Protein AF-0000000069801235 (afdb_homodimer)

Secondary structure (DSSP, 8-state):
-HHHHHHHHSTTT-TTHHHHHHHHHHHHHHHHHHHHSTTSTT--HHHHHHHHHHHHHHHHHHHTTTS---SS---HHHIIIIIHHHHHHHHHHHS-HHHHHHTHHHHHIIIIIHHHHHHHHHHHHHHHHTGGGT-----HHHHHHHHHHTT----HHHHHHS-TTT-HHHHHHHHHHHHHHHHHHHHHHHHHHH--TTS--HHHHHHHHHHHHHHHHHHHHHHHHHHHHHHHHHHHH--SS--HHHHHHHHHHHHHHHHHHHHHTTS-HHHHHHHHHHHHHHTGGGGS-HHHHHHHHHHHHHHHHHHHHHHHHHHHHHTT-HHHHHH----HHHHHHHHHHHHHHHHHHHHHHHHHHHHHHHHHHHHTT-S----HHHHHHHHHHTS---HHHHHHHHHHH-BTTB---HHHHHHHHHHHHHHHHIIIIIHHHHHHHHHHHS-TTHHHHHHHHTT------S---------SSTHHHHHHHHHHHHHHH-HHHHHHHHHHHHIIIIIHHHH------TT--/-HHHHHHHHSTTT-TTHHHHHHHHHHHHHHHHHHHHSTTSTT--HHHHHHHHHHHHHHHHHHHTTTS---SS---HHHIIIIIHHHHHHHHHHHS-HHHHHHTHHHHHIIIIIHHHHHHHHHHHHHHHHTGGGT-----HHHHHHHHHHTT----HHHHHHS-TTT-HHHHHHHHHHHHHHHHHHHHHHHHHHH--GGG--HHHHHHHHHHHHHHHHHHHHHHHHHHHHHHHHHHHH--SS--HHHHHHHHHHHHHHHHHHHHHTTS-HHHHHHHHHHHHHHTGGGGS-HHHHHHHHHHHHHHHHHHHHHHHHHHHHHTT-HHHHHH----HHHHHHHHHHHHHHHHHHHHHHHHHHHHHHHHHHHHTT-S----HHHHHHHHHHTS---HHHHHHHHHHH-BTTB---HHHHHHHHHHHHHHHHIIIIIHHHHHHHHHHHS-TTHHHHHHHHHT------TT--------SSTHHHHHHHHHHHHHHH-HHHHHHHHHHHHIIIIIHHHH------TT--

Nearest PDB structures (foldseek):
  8pvr-assembly1_A  TM=8.203E-01  e=8.897E-18  Equus caballus
  7dsv-assembly1_B  TM=8.449E-01  e=2.506E-17  Homo sapiens
  8pxb-assembly1_A  TM=8.207E-01  e=1.844E-17  Equus caballus
  7dsx-assembly1_A  TM=8.497E-01  e=2.318E-16  Homo sapiens
  7dsw-assembly1_A  TM=8.777E-01  e=9.582E-16  Homo sapiens

Structure (mmCIF, N/CA/C/O backbone):
data_AF-0000000069801235-model_v1
#
loop_
_entity.id
_entity.type
_entity.pdbx_description
1 polymer 'Sodium/hydrogen exchanger'
#
loop_
_atom_site.group_PDB
_atom_site.id
_atom_site.type_symbol
_atom_site.label_atom_id
_atom_site.label_alt_id
_atom_site.label_comp_id
_atom_site.label_asym_id
_atom_site.label_entity_id
_atom_site.label_seq_id
_atom_site.pdbx_PDB_ins_code
_atom_site.Cartn_x
_atom_site.Cartn_y
_atom_site.Cartn_z
_atom_site.occupancy
_atom_site.B_iso_or_equiv
_atom_site.auth_seq_id
_atom_site.auth_comp_id
_atom_site.auth_asym_id
_atom_site.auth_atom_id
_atom_site.pdbx_PDB_model_num
ATOM 1 N N . MET A 1 1 ? -21.578 6.801 -27 1 28.33 1 MET A N 1
ATOM 2 C CA . MET A 1 1 ? -22.625 5.84 -26.641 1 28.33 1 MET A CA 1
ATOM 3 C C . MET A 1 1 ? -22.016 4.48 -26.312 1 28.33 1 MET A C 1
ATOM 5 O O . MET A 1 1 ? -22.422 3.836 -25.344 1 28.33 1 MET A O 1
ATOM 9 N N . VAL A 1 2 ? -21.141 4.059 -27.25 1 33.62 2 VAL A N 1
ATOM 10 C CA . VAL A 1 2 ? -20.531 2.738 -27.109 1 33.62 2 VAL A CA 1
ATOM 11 C C . VAL A 1 2 ? -19.578 2.727 -25.906 1 33.62 2 VAL A C 1
ATOM 13 O O . VAL A 1 2 ? -19.562 1.766 -25.141 1 33.62 2 VAL A O 1
ATOM 16 N N . VAL A 1 3 ? -18.812 3.797 -25.719 1 36.62 3 VAL A N 1
ATOM 17 C CA . VAL A 1 3 ? -17.953 3.902 -24.547 1 36.62 3 VAL A CA 1
ATOM 18 C C . VAL A 1 3 ? -18.812 3.967 -23.281 1 36.62 3 VAL A C 1
ATOM 20 O O . VAL A 1 3 ? -18.453 3.377 -22.25 1 36.62 3 VAL A O 1
ATOM 23 N N . SER A 1 4 ? -19.828 4.641 -23.391 1 35.88 4 SER A N 1
ATOM 24 C CA . SER A 1 4 ? -20.781 4.785 -22.281 1 35.88 4 SER A CA 1
ATOM 25 C C . SER A 1 4 ? -21.422 3.447 -21.938 1 35.88 4 SER A C 1
ATOM 27 O O . SER A 1 4 ? -21.594 3.115 -20.766 1 35.88 4 SER A O 1
ATOM 29 N N . GLU A 1 5 ? -21.938 2.758 -22.984 1 38.28 5 GLU A N 1
ATOM 30 C CA . GLU A 1 5 ? -22.562 1.451 -22.766 1 38.28 5 GLU A CA 1
ATOM 31 C C . GLU A 1 5 ? -21.531 0.442 -22.25 1 38.28 5 GLU A C 1
ATOM 33 O O . GLU A 1 5 ? -21.859 -0.397 -21.406 1 38.28 5 GLU A O 1
ATOM 38 N N . TYR A 1 6 ? -20.406 0.521 -22.828 1 37.72 6 TYR A N 1
ATOM 39 C CA . TYR A 1 6 ? -19.328 -0.364 -22.391 1 37.72 6 TYR A CA 1
ATOM 40 C C . TYR A 1 6 ? -18.938 -0.071 -20.953 1 37.72 6 TYR A C 1
ATOM 42 O O . TYR A 1 6 ? -18.734 -0.992 -20.156 1 37.72 6 TYR A O 1
ATOM 50 N N . VAL A 1 7 ? -18.938 1.219 -20.609 1 40.22 7 VAL A N 1
ATOM 51 C CA . VAL A 1 7 ? -18.703 1.639 -19.219 1 40.22 7 VAL A CA 1
ATOM 52 C C . VAL A 1 7 ? -19.875 1.21 -18.344 1 40.22 7 VAL A C 1
ATOM 54 O O . VAL A 1 7 ? -19.672 0.825 -17.188 1 40.22 7 VAL A O 1
ATOM 57 N N . ARG A 1 8 ? -21.109 1.303 -18.766 1 41.34 8 ARG A N 1
ATOM 58 C CA . ARG A 1 8 ? -22.312 0.878 -18.047 1 41.34 8 ARG A CA 1
ATOM 59 C C . ARG A 1 8 ? -22.328 -0.633 -17.844 1 41.34 8 ARG A C 1
ATOM 61 O O . ARG A 1 8 ? -22.734 -1.118 -16.781 1 41.34 8 ARG A O 1
ATOM 68 N N . ASN A 1 9 ? -22.156 -1.335 -18.922 1 37.81 9 ASN A N 1
ATOM 69 C CA . ASN A 1 9 ? -22.172 -2.793 -18.859 1 37.81 9 ASN A CA 1
ATOM 70 C C . ASN A 1 9 ? -20.969 -3.334 -18.109 1 37.81 9 ASN A C 1
ATOM 72 O O . ASN A 1 9 ? -20.969 -4.492 -17.672 1 37.81 9 ASN A O 1
ATOM 76 N N . LEU A 1 10 ? -19.844 -2.725 -18.234 1 39.78 10 LEU A N 1
ATOM 77 C CA . LEU A 1 10 ? -18.672 -2.955 -17.391 1 39.78 10 LEU A CA 1
ATOM 78 C C . LEU A 1 10 ? -19 -2.705 -15.922 1 39.78 10 LEU A C 1
ATOM 80 O O . LEU A 1 10 ? -18.266 -3.133 -15.031 1 39.78 10 LEU A O 1
ATOM 84 N N . GLY A 1 11 ? -19.938 -1.957 -15.492 1 39.41 11 GLY A N 1
ATOM 85 C CA . GLY A 1 11 ? -20.484 -1.483 -14.234 1 39.41 11 GLY A CA 1
ATOM 86 C C . GLY A 1 11 ? -20.953 -2.605 -13.328 1 39.41 11 GLY A C 1
ATOM 87 O O . GLY A 1 11 ? -20.969 -2.463 -12.109 1 39.41 11 GLY A O 1
ATOM 88 N N . SER A 1 12 ? -21.75 -3.439 -13.781 1 42.75 12 SER A N 1
ATOM 89 C CA . SER A 1 12 ? -22.375 -4.355 -12.844 1 42.75 12 SER A CA 1
ATOM 90 C C . SER A 1 12 ? -21.344 -5.152 -12.055 1 42.75 12 SER A C 1
ATOM 92 O O . SER A 1 12 ? -21.438 -5.266 -10.836 1 42.75 12 SER A O 1
ATOM 94 N N . ASP A 1 13 ? -20.516 -6.008 -12.711 1 45.66 13 ASP A N 1
ATOM 95 C CA . ASP A 1 13 ? -19.656 -6.961 -12.008 1 45.66 13 ASP A CA 1
ATOM 96 C C . ASP A 1 13 ? -18.391 -6.293 -11.492 1 45.66 13 ASP A C 1
ATOM 98 O O . ASP A 1 13 ? -17.797 -6.746 -10.508 1 45.66 13 ASP A O 1
ATOM 102 N N . HIS A 1 14 ? -17.922 -5.156 -12.242 1 52.91 14 HIS A N 1
ATOM 103 C CA . HIS A 1 14 ? -16.609 -4.57 -11.969 1 52.91 14 HIS A CA 1
ATOM 104 C C . HIS A 1 14 ? -16.75 -3.164 -11.398 1 52.91 14 HIS A C 1
ATOM 106 O O . HIS A 1 14 ? -16.016 -2.25 -11.797 1 52.91 14 HIS A O 1
ATOM 112 N N . GLU A 1 15 ? -17.703 -2.953 -10.625 1 56.22 15 GLU A N 1
ATOM 113 C CA . GLU A 1 15 ? -18.094 -1.634 -10.133 1 56.22 15 GLU A CA 1
ATOM 114 C C . GLU A 1 15 ? -16.906 -0.945 -9.438 1 56.22 15 GLU A C 1
ATOM 116 O O . GLU A 1 15 ? -16.766 0.275 -9.531 1 56.22 15 GLU A O 1
ATOM 121 N N . GLN A 1 16 ? -16.047 -1.748 -8.914 1 64.19 16 GLN A N 1
ATOM 122 C CA . GLN A 1 16 ? -14.984 -1.088 -8.156 1 64.19 16 GLN A CA 1
ATOM 123 C C . GLN A 1 16 ? -13.75 -0.855 -9.016 1 64.19 16 GLN A C 1
ATOM 125 O O . GLN A 1 16 ? -12.945 0.033 -8.734 1 64.19 16 GLN A O 1
ATOM 130 N N . VAL A 1 17 ? -13.773 -1.403 -10.281 1 70.88 17 VAL A N 1
ATOM 131 C CA . VAL A 1 17 ? -12.539 -1.389 -11.07 1 70.88 17 VAL A CA 1
ATOM 132 C C . VAL A 1 17 ? -12.461 -0.098 -11.883 1 70.88 17 VAL A C 1
ATOM 134 O O . VAL A 1 17 ? -11.383 0.482 -12.031 1 70.88 17 VAL A O 1
ATOM 137 N N . VAL A 1 18 ? -13.664 0.433 -12.258 1 73.75 18 VAL A N 1
ATOM 138 C CA . VAL A 1 18 ? -13.664 1.594 -13.141 1 73.75 18 VAL A CA 1
ATOM 139 C C . VAL A 1 18 ? -13.203 2.83 -12.367 1 73.75 18 VAL A C 1
ATOM 141 O O . VAL A 1 18 ? -12.273 3.518 -12.781 1 73.75 18 VAL A O 1
ATOM 144 N N . PRO A 1 19 ? -13.805 3 -11.18 1 73.62 19 PRO A N 1
ATOM 145 C CA . PRO A 1 19 ? -13.352 4.184 -10.445 1 73.62 19 PRO A CA 1
ATOM 146 C C . PRO A 1 19 ? -11.891 4.098 -10.016 1 73.62 19 PRO A C 1
ATOM 148 O O . PRO A 1 19 ? -11.18 5.105 -10.023 1 73.62 19 PRO A O 1
ATOM 151 N N . VAL A 1 20 ? -11.438 2.982 -9.766 1 76.38 20 VAL A N 1
ATOM 152 C CA . VAL A 1 20 ? -10.055 2.818 -9.312 1 76.38 20 VAL A CA 1
ATOM 153 C C . VAL A 1 20 ? -9.102 3.037 -10.484 1 76.38 20 VAL A C 1
ATOM 155 O O . VAL A 1 20 ? -8.047 3.664 -10.32 1 76.38 20 VAL A O 1
ATOM 158 N N . THR A 1 21 ? -9.5 2.592 -11.641 1 78.56 21 THR A N 1
ATOM 159 C CA . THR A 1 21 ? -8.672 2.758 -12.828 1 78.56 21 THR A CA 1
ATOM 160 C C . THR A 1 21 ? -8.547 4.234 -13.203 1 78.56 21 THR A C 1
ATOM 162 O O . THR A 1 21 ? -7.445 4.723 -13.469 1 78.56 21 THR A O 1
ATOM 165 N N . MET A 1 22 ? -9.68 4.855 -13.156 1 78.06 22 MET A N 1
ATOM 166 C CA . MET A 1 22 ? -9.68 6.273 -13.508 1 78.06 22 MET A CA 1
ATOM 167 C C . MET A 1 22 ? -8.859 7.078 -12.5 1 78.06 22 MET A C 1
ATOM 169 O O . MET A 1 22 ? -8.109 7.98 -12.883 1 78.06 22 MET A O 1
ATOM 173 N N . PHE A 1 23 ? -9 6.73 -11.312 1 81.44 23 PHE A N 1
ATOM 174 C CA . PHE A 1 23 ? -8.289 7.461 -10.273 1 81.44 23 PHE A CA 1
ATOM 175 C C . PHE A 1 23 ? -6.781 7.273 -10.406 1 81.44 23 PHE A C 1
ATOM 177 O O . PHE A 1 23 ? -6.02 8.234 -10.32 1 81.44 23 PHE A O 1
ATOM 184 N N . VAL A 1 24 ? -6.367 6.078 -10.641 1 83.69 24 VAL A N 1
ATOM 185 C CA . VAL A 1 24 ? -4.938 5.801 -10.766 1 83.69 24 VAL A CA 1
ATOM 186 C C . VAL A 1 24 ? -4.395 6.469 -12.031 1 83.69 24 VAL A C 1
ATOM 188 O O . VAL A 1 24 ? -3.275 6.988 -12.031 1 83.69 24 VAL A O 1
ATOM 191 N N . ALA A 1 25 ? -5.199 6.488 -13.047 1 85.25 25 ALA A N 1
ATOM 192 C CA . ALA A 1 25 ? -4.781 7.133 -14.289 1 85.25 25 ALA A CA 1
ATOM 193 C C . ALA A 1 25 ? -4.594 8.633 -14.094 1 85.25 25 ALA A C 1
ATOM 195 O O . ALA A 1 25 ? -3.6 9.211 -14.547 1 85.25 25 ALA A O 1
ATOM 196 N N . VAL A 1 26 ? -5.547 9.219 -13.406 1 86.31 26 VAL A N 1
ATOM 197 C CA . VAL A 1 26 ? -5.469 10.648 -13.156 1 86.31 26 VAL A CA 1
ATOM 198 C C . VAL A 1 26 ? -4.289 10.945 -12.234 1 86.31 26 VAL A C 1
ATOM 200 O O . VAL A 1 26 ? -3.615 11.969 -12.383 1 86.31 26 VAL A O 1
ATOM 203 N N . LEU A 1 27 ? -4.062 10.062 -11.305 1 87.88 27 LEU A N 1
ATOM 204 C CA . LEU A 1 27 ? -2.922 10.219 -10.406 1 87.88 27 LEU A CA 1
ATOM 205 C C . LEU A 1 27 ? -1.61 10.195 -11.188 1 87.88 27 LEU A C 1
ATOM 207 O O . LEU A 1 27 ? -0.718 11.008 -10.938 1 87.88 27 LEU A O 1
ATOM 211 N N . CYS A 1 28 ? -1.499 9.297 -12.133 1 86.81 28 CYS A N 1
ATOM 212 C CA . CYS A 1 28 ? -0.315 9.219 -12.984 1 86.81 28 CYS A CA 1
ATOM 213 C C . CYS A 1 28 ? -0.15 10.492 -13.805 1 86.81 28 CYS A C 1
ATOM 215 O O . CYS A 1 28 ? 0.956 11.023 -13.922 1 86.81 28 CYS A O 1
ATOM 217 N N . LEU A 1 29 ? -1.227 10.984 -14.312 1 85 29 LEU A N 1
ATOM 218 C CA . LEU A 1 29 ? -1.198 12.219 -15.094 1 85 29 LEU A CA 1
ATOM 219 C C . LEU A 1 29 ? -0.755 13.398 -14.234 1 85 29 LEU A C 1
ATOM 221 O O . LEU A 1 29 ? -0.003 14.258 -14.695 1 85 29 LEU A O 1
ATOM 225 N N . CYS A 1 30 ? -1.198 13.414 -13 1 85.44 30 CYS A N 1
ATOM 226 C CA . CYS A 1 30 ? -0.822 14.469 -12.07 1 85.44 30 CYS A CA 1
ATOM 227 C C . CYS A 1 30 ? 0.682 14.469 -11.82 1 85.44 30 CYS A C 1
ATOM 229 O O . CYS A 1 30 ? 1.304 15.531 -11.742 1 85.44 30 CYS A O 1
ATOM 231 N N . LEU A 1 31 ? 1.236 13.297 -11.734 1 84.81 31 LEU A N 1
ATOM 232 C CA . LEU A 1 31 ? 2.67 13.195 -11.477 1 84.81 31 LEU A CA 1
ATOM 233 C C . LEU A 1 31 ? 3.469 13.695 -12.68 1 84.81 31 LEU A C 1
ATOM 235 O O . LEU A 1 31 ? 4.477 14.383 -12.516 1 84.81 31 LEU A O 1
ATOM 239 N N . VAL A 1 32 ? 2.969 13.406 -13.867 1 82.75 32 VAL A N 1
ATOM 240 C CA . VAL A 1 32 ? 3.662 13.789 -15.086 1 82.75 32 VAL A CA 1
ATOM 241 C C . VAL A 1 32 ? 3.539 15.297 -15.297 1 82.75 32 VAL A C 1
ATOM 243 O O . VAL A 1 32 ? 4.535 15.977 -15.547 1 82.75 32 VAL A O 1
ATOM 246 N N . ILE A 1 33 ? 2.373 15.812 -15.055 1 83.19 33 ILE A N 1
ATOM 247 C CA . ILE A 1 33 ? 2.127 17.234 -15.258 1 83.19 33 ILE A CA 1
ATOM 248 C C . ILE A 1 33 ? 2.857 18.047 -14.18 1 83.19 33 ILE A C 1
ATOM 250 O O . ILE A 1 33 ? 3.385 19.125 -14.453 1 83.19 33 ILE A O 1
ATOM 254 N N . GLY A 1 34 ? 2.764 17.516 -12.969 1 77.69 34 GLY A N 1
ATOM 255 C CA . GLY A 1 34 ? 3.494 18.172 -11.891 1 77.69 34 GLY A CA 1
ATOM 256 C C . GLY A 1 34 ? 4.977 18.312 -12.18 1 77.69 34 GLY A C 1
ATOM 257 O O . GLY A 1 34 ? 5.578 19.344 -11.852 1 77.69 34 GLY A O 1
ATOM 258 N N . HIS A 1 35 ? 5.512 17.328 -12.82 1 77.56 35 HIS A N 1
ATOM 259 C CA . HIS A 1 35 ? 6.922 17.391 -13.18 1 77.56 35 HIS A CA 1
ATOM 260 C C . HIS A 1 35 ? 7.16 18.406 -14.289 1 77.56 35 HIS A C 1
ATOM 262 O O . HIS A 1 35 ? 8.164 19.125 -14.266 1 77.56 35 HIS A O 1
ATOM 268 N N . LEU A 1 36 ? 6.27 18.406 -15.211 1 77.12 36 LEU A N 1
ATOM 269 C CA . LEU A 1 36 ? 6.422 19.312 -16.344 1 77.12 36 LEU A CA 1
ATOM 270 C C . LEU A 1 36 ? 6.277 20.766 -15.906 1 77.12 36 LEU A C 1
ATOM 272 O O . LEU A 1 36 ? 6.953 21.656 -16.438 1 77.12 36 LEU A O 1
ATOM 276 N N . LEU A 1 37 ? 5.469 20.969 -14.883 1 75 37 LEU A N 1
ATOM 277 C CA . LEU A 1 37 ? 5.203 22.328 -14.438 1 75 37 LEU A CA 1
ATOM 278 C C . LEU A 1 37 ? 6.133 22.719 -13.289 1 75 37 LEU A C 1
ATOM 280 O O . LEU A 1 37 ? 6.031 23.828 -12.75 1 75 37 LEU A O 1
ATOM 284 N N . GLU A 1 38 ? 6.832 21.734 -12.852 1 69.69 38 GLU A N 1
ATOM 285 C CA . GLU A 1 38 ? 7.738 22.016 -11.742 1 69.69 38 GLU A CA 1
ATOM 286 C C . GLU A 1 38 ? 8.695 23.156 -12.07 1 69.69 38 GLU A C 1
ATOM 288 O O . GLU A 1 38 ? 9.133 23.875 -11.18 1 69.69 38 GLU A O 1
ATOM 293 N N . GLU A 1 39 ? 8.977 23.203 -13.336 1 62.47 39 GLU A N 1
ATOM 294 C CA . GLU A 1 39 ? 9.883 24.266 -13.734 1 62.47 39 GLU A CA 1
ATOM 295 C C . GLU A 1 39 ? 9.242 25.641 -13.539 1 62.47 39 GLU A C 1
ATOM 297 O O . G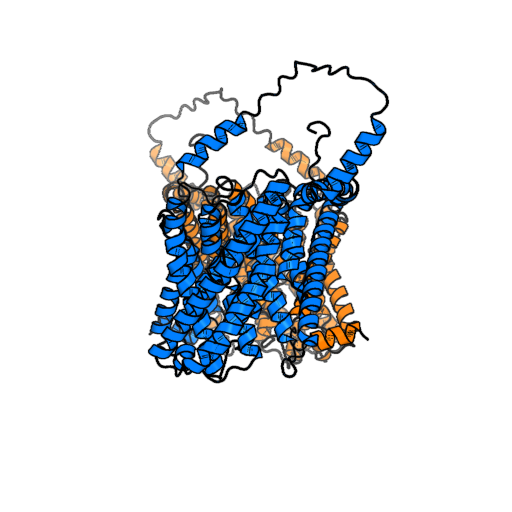LU A 1 39 ? 9.945 26.641 -13.391 1 62.47 39 GLU A O 1
ATOM 302 N N . ASN A 1 40 ? 7.949 25.469 -13.422 1 61.12 40 ASN A N 1
ATOM 303 C CA . ASN A 1 40 ? 7.285 26.766 -13.219 1 61.12 40 ASN A CA 1
ATOM 304 C C . ASN A 1 40 ? 7.277 27.156 -11.742 1 61.12 40 ASN A C 1
ATOM 306 O O . ASN A 1 40 ? 6.855 26.375 -10.883 1 61.12 40 ASN A O 1
ATOM 310 N N . ARG A 1 41 ? 7.988 28.125 -11.391 1 58.28 41 ARG A N 1
ATOM 311 C CA . ARG A 1 41 ? 8.383 28.641 -10.086 1 58.28 41 ARG A CA 1
ATOM 312 C C . ARG A 1 41 ? 7.164 28.812 -9.18 1 58.28 41 ARG A C 1
ATOM 314 O O . ARG A 1 41 ? 7.285 28.766 -7.957 1 58.28 41 ARG A O 1
ATOM 321 N N . CYS A 1 42 ? 5.965 29.016 -9.75 1 60.75 42 CYS A N 1
ATOM 322 C CA . CYS A 1 42 ? 4.895 29.484 -8.867 1 60.75 42 CYS A CA 1
ATOM 323 C C . CYS A 1 42 ? 3.969 28.328 -8.484 1 60.75 42 CYS A C 1
ATOM 325 O O . CYS A 1 42 ? 3.127 28.484 -7.594 1 60.75 42 CYS A O 1
ATOM 327 N N . VAL A 1 43 ? 4.188 27.172 -9.078 1 71.81 43 VAL A N 1
ATOM 328 C CA . VAL A 1 43 ? 3.145 26.188 -8.828 1 71.81 43 VAL A CA 1
ATOM 329 C C . VAL A 1 43 ? 3.734 24.984 -8.086 1 71.81 43 VAL A C 1
ATOM 331 O O . VAL A 1 43 ? 4.746 24.422 -8.508 1 71.81 43 VAL A O 1
ATOM 334 N N . ASN A 1 44 ? 3.213 24.844 -6.832 1 76.25 44 ASN A N 1
ATOM 335 C CA . ASN A 1 44 ? 3.584 23.688 -6.023 1 76.25 44 ASN A CA 1
ATOM 336 C C . ASN A 1 44 ? 2.85 22.422 -6.473 1 76.25 44 ASN A C 1
ATOM 338 O O . ASN A 1 44 ? 1.825 22.516 -7.152 1 76.25 44 ASN A O 1
ATOM 342 N N . GLU A 1 45 ? 3.381 21.328 -6.203 1 78.69 45 GLU A N 1
ATOM 343 C CA . GLU A 1 45 ? 2.816 20.047 -6.602 1 78.69 45 GLU A CA 1
ATOM 344 C C . GLU A 1 45 ? 1.42 19.859 -6.016 1 78.69 45 GLU A C 1
ATOM 346 O O . GLU A 1 45 ? 0.55 19.266 -6.656 1 78.69 45 GLU A O 1
ATOM 351 N N . SER A 1 46 ? 1.223 20.391 -4.867 1 80.19 46 SER A N 1
ATOM 352 C CA . SER A 1 46 ? -0.08 20.234 -4.227 1 80.19 46 SER A CA 1
ATOM 353 C C . SER A 1 46 ? -1.154 21.031 -4.965 1 80.19 46 SER A C 1
ATOM 355 O O . SER A 1 46 ? -2.281 20.562 -5.125 1 80.19 46 SER A O 1
ATOM 357 N N . ILE A 1 47 ? -0.792 22.188 -5.457 1 83.5 47 ILE A N 1
ATOM 358 C CA . ILE A 1 47 ? -1.729 23.031 -6.184 1 83.5 47 ILE A CA 1
ATOM 359 C C . ILE A 1 47 ? -2.082 22.375 -7.52 1 83.5 47 ILE A C 1
ATOM 361 O O . ILE A 1 47 ? -3.244 22.375 -7.93 1 83.5 47 ILE A O 1
ATOM 365 N N . ILE A 1 48 ? -1.108 21.828 -8.094 1 85.81 48 ILE A N 1
ATOM 366 C CA . ILE A 1 48 ? -1.329 21.172 -9.375 1 85.81 48 ILE A CA 1
ATOM 367 C C . ILE A 1 48 ? -2.27 19.984 -9.188 1 85.81 48 ILE A C 1
ATOM 369 O O . ILE A 1 48 ? -3.17 19.766 -10.008 1 85.81 48 ILE A O 1
ATOM 373 N N . ALA A 1 49 ? -2.049 19.266 -8.141 1 87.44 49 ALA A N 1
ATOM 374 C CA . ALA A 1 49 ? -2.902 18.109 -7.863 1 87.44 49 ALA A CA 1
ATOM 375 C C . ALA A 1 49 ? -4.352 18.547 -7.648 1 87.44 49 ALA A C 1
ATOM 377 O O . ALA A 1 49 ? -5.277 17.891 -8.141 1 87.44 49 ALA A O 1
ATOM 378 N N . ILE A 1 50 ? -4.523 19.625 -7 1 87.12 50 ILE A N 1
ATOM 379 C CA . ILE A 1 50 ? -5.867 20.125 -6.73 1 87.12 50 ILE A CA 1
ATOM 380 C C . ILE A 1 50 ? -6.516 20.578 -8.031 1 87.12 50 ILE A C 1
ATOM 382 O O . ILE A 1 50 ? -7.684 20.281 -8.297 1 87.12 50 ILE A O 1
ATOM 386 N N . LEU A 1 51 ? -5.773 21.297 -8.836 1 88.56 51 LEU A N 1
ATOM 387 C CA . LEU A 1 51 ? -6.309 21.797 -10.094 1 88.56 51 LEU A CA 1
ATOM 388 C C . LEU A 1 51 ? -6.676 20.656 -11.031 1 88.56 51 LEU A C 1
ATOM 390 O O . LEU A 1 51 ? -7.734 20.672 -11.664 1 88.56 51 LEU A O 1
ATOM 394 N N . ILE A 1 52 ? -5.84 19.719 -11.062 1 88.88 52 ILE A N 1
ATOM 395 C CA . ILE A 1 52 ? -6.125 18.547 -11.898 1 88.88 52 ILE A CA 1
ATOM 396 C C . ILE A 1 52 ? -7.34 17.812 -11.344 1 88.88 52 ILE A C 1
ATOM 398 O O . ILE A 1 52 ? -8.164 17.297 -12.109 1 88.88 52 ILE A O 1
ATOM 402 N N . GLY A 1 53 ? -7.41 17.703 -10.047 1 87.12 53 GLY A N 1
ATOM 403 C CA . GLY A 1 53 ? -8.586 17.109 -9.43 1 87.12 53 GLY A CA 1
ATOM 404 C C . GLY A 1 53 ? -9.867 17.844 -9.773 1 87.12 53 GLY A C 1
ATOM 405 O O . GLY A 1 53 ? -10.891 17.203 -10.047 1 87.12 53 GLY A O 1
ATOM 406 N N . CYS A 1 54 ? -9.781 19.109 -9.805 1 86.44 54 CYS A N 1
ATOM 407 C CA . CYS A 1 54 ? -10.938 19.922 -10.164 1 86.44 54 CYS A CA 1
ATOM 408 C C . CYS A 1 54 ? -11.336 19.688 -11.617 1 86.44 54 CYS A C 1
ATOM 410 O O . CYS A 1 54 ? -12.523 19.578 -11.93 1 86.44 54 CYS A O 1
ATOM 412 N N . ILE A 1 55 ? -10.375 19.594 -12.414 1 87.94 55 ILE A N 1
ATOM 413 C CA . ILE A 1 55 ? -10.641 19.375 -13.836 1 87.94 55 ILE A CA 1
ATOM 414 C C . ILE A 1 55 ? -11.227 17.984 -14.039 1 87.94 55 ILE A C 1
ATOM 416 O O . ILE A 1 55 ? -12.203 17.812 -14.773 1 87.94 55 ILE A O 1
ATOM 420 N N . ALA A 1 56 ? -10.625 17.047 -13.406 1 83.62 56 ALA A N 1
ATOM 421 C CA . ALA A 1 56 ? -11.117 15.68 -13.508 1 83.62 56 ALA A CA 1
ATOM 422 C C . ALA A 1 56 ? -12.539 15.57 -12.969 1 83.62 56 ALA A C 1
ATOM 424 O O . ALA A 1 56 ? -13.383 14.891 -13.555 1 83.62 56 ALA A O 1
ATOM 425 N N . GLY A 1 57 ? -12.789 16.172 -11.875 1 81.06 57 GLY A N 1
ATOM 426 C CA . GLY A 1 57 ? -14.133 16.188 -11.32 1 81.06 57 GLY A CA 1
ATOM 427 C C . GLY A 1 57 ? -15.156 16.812 -12.25 1 81.06 57 GLY A C 1
ATOM 428 O O . GLY A 1 57 ? -16.281 16.328 -12.367 1 81.06 57 GLY A O 1
ATOM 429 N N . THR A 1 58 ? -14.773 17.844 -12.938 1 83.31 58 THR A N 1
ATOM 430 C CA . THR A 1 58 ? -15.656 18.547 -13.867 1 83.31 58 THR A CA 1
ATOM 431 C C . THR A 1 58 ? -15.961 17.672 -15.078 1 83.31 58 THR A C 1
ATOM 433 O O . THR A 1 58 ? -17.094 17.625 -15.555 1 83.31 58 THR A O 1
ATOM 436 N N . ILE A 1 59 ? -14.992 17 -15.484 1 80.69 59 ILE A N 1
ATOM 437 C CA . ILE A 1 59 ? -15.156 16.125 -16.641 1 80.69 59 ILE A CA 1
ATOM 438 C C . ILE A 1 59 ? -16.094 14.977 -16.281 1 80.69 59 ILE A C 1
ATOM 440 O O . ILE A 1 59 ? -16.984 14.625 -17.062 1 80.69 59 ILE A O 1
ATOM 444 N N . ILE A 1 60 ? -15.914 14.43 -15.195 1 76.31 60 ILE A N 1
ATOM 445 C CA . ILE A 1 60 ? -16.75 13.312 -14.758 1 76.31 60 ILE A CA 1
ATOM 446 C C . ILE A 1 60 ? -18.188 13.781 -14.562 1 76.31 60 ILE A C 1
ATOM 448 O O . ILE A 1 60 ? -19.125 13.062 -14.898 1 76.31 60 ILE A O 1
ATOM 452 N N . LEU A 1 61 ? -18.328 14.906 -14.039 1 76.94 61 LEU A N 1
ATOM 453 C CA . LEU A 1 61 ? -19.656 15.484 -13.844 1 76.94 61 LEU A CA 1
ATOM 454 C C . LEU A 1 61 ? -20.344 15.703 -15.18 1 76.94 61 LEU A C 1
ATOM 456 O O . LEU A 1 61 ? -21.547 15.438 -15.312 1 76.94 61 LEU A O 1
ATOM 460 N N . LEU A 1 62 ? -19.594 16.141 -16.047 1 76.94 62 LEU A N 1
ATOM 461 C CA . LEU A 1 62 ? -20.156 16.391 -17.359 1 76.94 62 LEU A CA 1
ATOM 462 C C . LEU A 1 62 ? -20.531 15.094 -18.062 1 76.94 62 LEU A C 1
ATOM 464 O O . LEU A 1 62 ? -21.562 15.008 -18.719 1 76.94 62 LEU A O 1
ATOM 468 N N . LEU A 1 63 ? -19.703 14.117 -17.797 1 72.69 63 LEU A N 1
ATOM 469 C CA . LEU A 1 63 ? -19.938 12.828 -18.422 1 72.69 63 LEU A CA 1
ATOM 470 C C . LEU A 1 63 ? -21.109 12.102 -17.75 1 72.69 63 LEU A C 1
ATOM 472 O O . LEU A 1 63 ? -21.812 11.32 -18.406 1 72.69 63 LEU A O 1
ATOM 476 N N . SER A 1 64 ? -21.234 12.266 -16.484 1 71.31 64 SER A N 1
ATOM 477 C CA . SER A 1 64 ? -22.328 11.617 -15.766 1 71.31 64 SER A CA 1
ATOM 478 C C . SER A 1 64 ? -23.609 12.43 -15.852 1 71.31 64 SER A C 1
ATOM 480 O O . SER A 1 64 ? -24.594 12.109 -15.18 1 71.31 64 SER A O 1
ATOM 482 N N . LYS A 1 65 ? -23.719 13.344 -16.609 1 68.25 65 LYS A N 1
ATOM 483 C CA . LYS A 1 65 ? -24.891 14.203 -16.828 1 68.25 65 LYS A CA 1
ATOM 484 C C . LYS A 1 65 ? -25.406 14.781 -15.516 1 68.25 65 LYS A C 1
ATOM 486 O O . LYS A 1 65 ? -26.609 14.797 -15.266 1 68.25 65 LYS A O 1
ATOM 491 N N . GLY A 1 66 ? -24.484 15.117 -14.688 1 60.81 66 GLY A N 1
ATOM 492 C CA . GLY A 1 66 ? -24.812 15.836 -13.469 1 60.81 66 GLY A CA 1
ATOM 493 C C . GLY A 1 66 ? -25.312 14.93 -12.352 1 60.81 66 GLY A C 1
ATOM 494 O O . GLY A 1 66 ? -25.766 15.406 -11.312 1 60.81 66 GLY A O 1
ATOM 495 N N . LYS A 1 67 ? -25.469 13.641 -12.484 1 58.94 67 LYS A N 1
ATOM 496 C CA . LYS A 1 67 ? -26.094 12.789 -11.477 1 58.94 67 LYS A CA 1
ATOM 497 C C . LYS A 1 67 ? -25.094 12.445 -10.367 1 58.94 67 LYS A C 1
ATOM 499 O O . LYS A 1 67 ? -25.453 12.453 -9.188 1 58.94 67 LYS A O 1
ATOM 504 N N . SER A 1 68 ? -24.047 11.93 -10.664 1 58.66 68 SER A N 1
ATOM 505 C CA . SER A 1 68 ? -23.094 11.57 -9.609 1 58.66 68 SER A CA 1
ATOM 506 C C . SER A 1 68 ? -21.703 12.125 -9.898 1 58.66 68 SER A C 1
ATOM 508 O O . SER A 1 68 ? -21.219 12.039 -11.031 1 58.66 68 SER A O 1
ATOM 510 N N . SER A 1 69 ? -21.328 13.164 -9.172 1 54.47 69 SER A N 1
ATOM 511 C CA . SER A 1 69 ? -20.016 13.758 -9.398 1 54.47 69 SER A CA 1
ATOM 512 C C . SER A 1 69 ? -18.906 12.898 -8.805 1 54.47 69 SER A C 1
ATOM 514 O O . SER A 1 69 ? -17.719 13.148 -9.039 1 54.47 69 SER A O 1
ATOM 516 N N . HIS A 1 70 ? -19.234 11.961 -7.855 1 55.81 70 HIS A N 1
ATOM 517 C CA . HIS A 1 70 ? -18.109 11.359 -7.152 1 55.81 70 HIS A CA 1
ATOM 518 C C . HIS A 1 70 ? -17.75 10 -7.746 1 55.81 70 HIS A C 1
ATOM 520 O O . HIS A 1 70 ? -18.641 9.188 -8.023 1 55.81 70 HIS A O 1
ATOM 526 N N . ILE A 1 71 ? -16.672 9.977 -8.312 1 55.03 71 ILE A N 1
ATOM 527 C CA . ILE A 1 71 ? -16.141 8.688 -8.734 1 55.03 71 ILE A CA 1
ATOM 528 C C . ILE A 1 71 ? -16.062 7.738 -7.539 1 55.03 71 ILE A C 1
ATOM 530 O O . ILE A 1 71 ? -16.484 6.582 -7.633 1 55.03 71 ILE A O 1
ATOM 534 N N . LEU A 1 72 ? -15.508 8.234 -6.391 1 57.28 72 LEU A N 1
ATOM 535 C CA . LEU A 1 72 ? -15.297 7.441 -5.18 1 57.28 72 LEU A CA 1
ATOM 536 C C . LEU A 1 72 ? -15.852 8.164 -3.957 1 57.28 72 LEU A C 1
ATOM 538 O O . LEU A 1 72 ? -15.688 9.383 -3.826 1 57.28 72 LEU A O 1
ATOM 542 N N . THR A 1 73 ? -16.781 7.605 -3.385 1 60.53 73 THR A N 1
ATOM 543 C CA . THR A 1 73 ? -17.219 8.141 -2.096 1 60.53 73 THR A CA 1
ATOM 544 C C . THR A 1 73 ? -16.062 8.109 -1.091 1 60.53 73 THR A C 1
ATOM 546 O O . THR A 1 73 ? -15.359 7.105 -0.977 1 60.53 73 THR A O 1
ATOM 549 N N . PHE A 1 74 ? -15.688 9.328 -0.706 1 59.94 74 PHE A N 1
ATOM 550 C CA . PHE A 1 74 ? -14.609 9.453 0.268 1 59.94 74 PHE A CA 1
ATOM 551 C C . PHE A 1 74 ? -14.953 8.703 1.55 1 59.94 74 PHE A C 1
ATOM 553 O O . PHE A 1 74 ? -16 8.93 2.148 1 59.94 74 PHE A O 1
ATOM 560 N N . ASN A 1 75 ? -14.219 7.586 1.73 1 65.19 75 ASN A N 1
ATOM 561 C CA . ASN A 1 75 ? -14.312 6.922 3.025 1 65.19 75 ASN A CA 1
ATOM 562 C C . ASN A 1 75 ? -13.266 7.441 4.004 1 65.19 75 ASN A C 1
ATOM 564 O O . ASN A 1 75 ? -12.062 7.266 3.783 1 65.19 75 ASN A O 1
ATOM 568 N N . GLU A 1 76 ? -13.711 8.266 4.984 1 68.81 76 GLU A N 1
ATOM 569 C CA . GLU A 1 76 ? -12.828 8.859 5.988 1 68.81 76 GLU A CA 1
ATOM 570 C C . GLU A 1 76 ? -11.961 7.797 6.648 1 68.81 76 GLU A C 1
ATOM 572 O O . GLU A 1 76 ? -10.797 8.047 6.965 1 68.81 76 GLU A O 1
ATOM 577 N N . GLU A 1 77 ? -12.508 6.652 6.773 1 68.12 77 GLU A N 1
ATOM 578 C CA . GLU A 1 77 ? -11.75 5.602 7.449 1 68.12 77 GLU A CA 1
ATOM 579 C C . GLU A 1 77 ? -10.57 5.141 6.594 1 68.12 77 GLU A C 1
ATOM 581 O O . GLU A 1 77 ? -9.477 4.906 7.113 1 68.12 77 GLU A O 1
ATOM 586 N N . LEU A 1 78 ? -10.852 5.09 5.305 1 69.25 78 LEU A N 1
ATOM 587 C CA . LEU A 1 78 ? -9.789 4.684 4.402 1 69.25 78 LEU A CA 1
ATOM 588 C C . LEU A 1 78 ? -8.656 5.711 4.398 1 69.25 78 LEU A C 1
ATOM 590 O O . LEU A 1 78 ? -7.48 5.348 4.316 1 69.25 78 LEU A O 1
ATOM 594 N N . PHE A 1 79 ? -9.07 6.938 4.602 1 74.5 79 PHE A N 1
ATOM 595 C CA . PHE A 1 79 ? -8.086 8.016 4.609 1 74.5 79 PHE A CA 1
ATOM 596 C C . PHE A 1 79 ? -7.195 7.926 5.844 1 74.5 79 PHE A C 1
ATOM 598 O O . PHE A 1 79 ? -5.969 7.953 5.73 1 74.5 79 PHE A O 1
ATOM 605 N N . PHE A 1 80 ? -7.738 7.688 6.996 1 71.62 80 PHE A N 1
ATOM 606 C CA . PHE A 1 80 ? -7 7.711 8.25 1 71.62 80 PHE A CA 1
ATOM 607 C C . PHE A 1 80 ? -6.145 6.457 8.398 1 71.62 80 PHE A C 1
ATOM 609 O O . PHE A 1 80 ? -5.047 6.508 8.961 1 71.62 80 PHE A O 1
ATOM 616 N N . ILE A 1 81 ? -6.594 5.441 7.781 1 74.19 81 ILE A N 1
ATOM 617 C CA . ILE A 1 81 ? -5.918 4.176 8.047 1 74.19 81 ILE A CA 1
ATOM 618 C C . ILE A 1 81 ? -4.828 3.945 7.004 1 74.19 81 ILE A C 1
ATOM 620 O O . ILE A 1 81 ? -3.754 3.428 7.32 1 74.19 81 ILE A O 1
ATOM 624 N N . TYR A 1 82 ? -5.051 4.52 5.781 1 77.5 82 TYR A N 1
ATOM 625 C CA . TYR A 1 82 ? -4.137 4.086 4.734 1 77.5 82 TYR A CA 1
ATOM 626 C C . TYR A 1 82 ? -3.314 5.258 4.211 1 77.5 82 TYR A C 1
ATOM 628 O O . TYR A 1 82 ? -2.17 5.082 3.783 1 77.5 82 TYR A O 1
ATOM 636 N N . LEU A 1 83 ? -3.814 6.441 4.23 1 83 83 LEU A N 1
ATOM 637 C CA . LEU A 1 83 ? -3.135 7.527 3.533 1 83 83 LEU A CA 1
ATOM 638 C C . LEU A 1 83 ? -2.346 8.391 4.512 1 83 83 LEU A C 1
ATOM 640 O O . LEU A 1 83 ? -1.26 8.875 4.184 1 83 83 LEU A O 1
ATOM 644 N N . LEU A 1 84 ? -2.803 8.531 5.711 1 80.81 84 LEU A N 1
ATOM 645 C CA . LEU A 1 84 ? -2.188 9.453 6.656 1 80.81 84 LEU A CA 1
ATOM 646 C C . LEU A 1 84 ? -0.917 8.859 7.25 1 80.81 84 LEU A C 1
ATOM 648 O O . LEU A 1 84 ? 0.089 9.555 7.402 1 80.81 84 LEU A O 1
ATOM 652 N N . PRO A 1 85 ? -0.902 7.598 7.559 1 87.94 85 PRO A N 1
ATOM 653 C CA . PRO A 1 85 ? 0.263 7.047 8.258 1 87.94 85 PRO A CA 1
ATOM 654 C C . PRO A 1 85 ? 1.551 7.18 7.445 1 87.94 85 PRO A C 1
ATOM 656 O O . PRO A 1 85 ? 2.584 7.582 7.984 1 87.94 85 PRO A O 1
ATOM 659 N N . PRO A 1 86 ? 1.502 6.91 6.168 1 89.31 86 PRO A N 1
ATOM 660 C CA . PRO A 1 86 ? 2.752 7.055 5.418 1 89.31 86 PRO A CA 1
ATOM 661 C C . PRO A 1 86 ? 3.268 8.492 5.406 1 89.31 86 PRO A C 1
ATOM 663 O O . PRO A 1 86 ? 4.48 8.719 5.402 1 89.31 86 PRO A O 1
ATOM 666 N N . ILE A 1 87 ? 2.486 9.422 5.395 1 83.69 87 ILE A N 1
ATOM 667 C CA . ILE A 1 87 ? 2.879 10.828 5.348 1 83.69 87 ILE A CA 1
ATOM 668 C C . ILE A 1 87 ? 3.557 11.219 6.66 1 83.69 87 ILE A C 1
ATOM 670 O O . ILE A 1 87 ? 4.66 11.766 6.652 1 83.69 87 ILE A O 1
ATOM 674 N N . ILE A 1 88 ? 2.936 10.867 7.742 1 83.44 88 ILE A N 1
ATOM 675 C CA . ILE A 1 88 ? 3.426 11.273 9.055 1 83.44 88 ILE A CA 1
ATOM 676 C C . ILE A 1 88 ? 4.676 10.469 9.406 1 83.44 88 ILE A C 1
ATOM 678 O O . ILE A 1 88 ? 5.602 10.992 10.039 1 83.44 88 ILE A O 1
ATOM 682 N N . PHE A 1 89 ? 4.684 9.227 9.078 1 89.81 89 PHE A N 1
ATOM 683 C CA . PHE A 1 89 ? 5.863 8.414 9.352 1 89.81 89 PHE A CA 1
ATOM 684 C C . PHE A 1 89 ? 7.086 8.984 8.641 1 89.81 89 PHE A C 1
ATOM 686 O O . PHE A 1 89 ? 8.172 9.062 9.219 1 89.81 89 PHE A O 1
ATOM 693 N N . ASN A 1 90 ? 6.883 9.32 7.344 1 87.25 90 ASN A N 1
ATOM 694 C CA . ASN A 1 90 ? 7.992 9.891 6.586 1 87.25 90 ASN A CA 1
ATOM 695 C C . ASN A 1 90 ? 8.477 11.203 7.195 1 87.25 90 ASN A C 1
ATOM 697 O O . ASN A 1 90 ? 9.68 11.477 7.207 1 87.25 90 ASN A O 1
ATOM 701 N N . ALA A 1 91 ? 7.586 12.023 7.645 1 80.75 91 ALA A N 1
ATOM 702 C CA . ALA A 1 91 ? 7.949 13.273 8.297 1 80.75 91 ALA A CA 1
ATOM 703 C C . ALA A 1 91 ? 8.828 13.023 9.523 1 80.75 91 ALA A C 1
ATOM 705 O O . ALA A 1 91 ? 9.828 13.711 9.727 1 80.75 91 ALA A O 1
ATOM 706 N N . GLY A 1 92 ? 8.477 12.031 10.297 1 82.25 92 GLY A N 1
ATOM 707 C CA . GLY A 1 92 ? 9.281 11.68 11.461 1 82.25 92 GLY A CA 1
ATOM 708 C C . GLY A 1 92 ? 10.602 11.039 11.094 1 82.25 92 GLY A C 1
ATOM 709 O O . GLY A 1 92 ? 11.625 11.305 11.727 1 82.25 92 GLY A O 1
ATOM 710 N N . PHE A 1 93 ? 10.492 10.266 10.023 1 86.94 93 PHE A N 1
ATOM 711 C CA . PHE A 1 93 ? 11.664 9.492 9.617 1 86.94 93 PHE A CA 1
ATOM 712 C C . PHE A 1 93 ? 12.719 10.398 8.992 1 86.94 93 PHE A C 1
ATOM 714 O O . PHE A 1 93 ? 13.914 10.141 9.125 1 86.94 93 PHE A O 1
ATOM 721 N N . GLN A 1 94 ? 12.344 11.484 8.367 1 81.06 94 GLN A N 1
ATOM 722 C CA . GLN A 1 94 ? 13.273 12.336 7.629 1 81.06 94 GLN A CA 1
ATOM 723 C C . GLN A 1 94 ? 13.625 13.594 8.422 1 81.06 94 GLN A C 1
ATOM 725 O O . GLN A 1 94 ? 14.445 14.398 7.988 1 81.06 94 GLN A O 1
ATOM 730 N N . VAL A 1 95 ? 13.117 13.766 9.508 1 76.44 95 VAL A N 1
ATOM 731 C CA . VAL A 1 95 ? 13.336 14.977 10.297 1 76.44 95 VAL A CA 1
ATOM 732 C C . VAL A 1 95 ? 14.805 15.055 10.727 1 76.44 95 VAL A C 1
ATOM 734 O O . VAL A 1 95 ? 15.406 14.039 11.07 1 76.44 95 VAL A O 1
ATOM 737 N N . LYS A 1 96 ? 15.32 16.25 10.43 1 76.81 96 LYS A N 1
ATOM 738 C CA . LYS A 1 96 ? 16.641 16.484 11.031 1 76.81 96 LYS A CA 1
ATOM 739 C C . LYS A 1 96 ? 16.547 16.547 12.547 1 76.81 96 LYS A C 1
ATOM 741 O O . LYS A 1 96 ? 16.094 17.547 13.102 1 76.81 96 LYS A O 1
ATOM 746 N N . LYS A 1 97 ? 16.984 15.602 13.164 1 76.5 97 LYS A N 1
ATOM 747 C CA . LYS A 1 97 ? 16.75 15.359 14.586 1 76.5 97 LYS A CA 1
ATOM 748 C C . LYS A 1 97 ? 17.391 16.438 15.445 1 76.5 97 LYS A C 1
ATOM 750 O O . LYS A 1 97 ? 16.797 16.938 16.391 1 76.5 97 LYS A O 1
ATOM 755 N N . LYS A 1 98 ? 18.578 16.875 15.023 1 74.06 98 LYS A N 1
ATOM 756 C CA . LYS A 1 98 ? 19.297 17.844 15.836 1 74.06 98 LYS A CA 1
ATOM 757 C C . LYS A 1 98 ? 18.562 19.172 15.883 1 74.06 98 LYS A C 1
ATOM 759 O O . LYS A 1 98 ? 18.328 19.719 16.969 1 74.06 98 LYS A O 1
ATOM 764 N N . GLN A 1 99 ? 18.125 19.562 14.781 1 76 99 GLN A N 1
ATOM 765 C CA . GLN A 1 99 ? 17.438 20.859 14.703 1 76 99 GLN A CA 1
ATOM 766 C C . GLN A 1 99 ? 16.047 20.766 15.312 1 76 99 GLN A C 1
ATOM 768 O O . GLN A 1 99 ? 15.586 21.719 15.953 1 76 99 GLN A O 1
ATOM 773 N N . PHE A 1 100 ? 15.43 19.688 15.172 1 78.81 100 PHE A N 1
ATOM 774 C CA . PHE A 1 100 ? 14.078 19.484 15.68 1 78.81 100 PHE A CA 1
ATOM 775 C C . PHE A 1 100 ? 14.062 19.484 17.203 1 78.81 100 PHE A C 1
ATOM 777 O O . PHE A 1 100 ? 13.234 20.156 17.828 1 78.81 100 PHE A O 1
ATOM 784 N N . PHE A 1 101 ? 15.023 18.922 17.797 1 77.88 101 PHE A N 1
ATOM 785 C CA . PHE A 1 101 ? 15 18.781 19.25 1 77.88 101 PHE A CA 1
ATOM 786 C C . PHE A 1 101 ? 15.625 20 19.922 1 77.88 101 PHE A C 1
ATOM 788 O O . PHE A 1 101 ? 15.352 20.266 21.094 1 77.88 101 PHE A O 1
ATOM 795 N N . GLN A 1 102 ? 16.469 20.734 19.125 1 76.44 102 GLN A N 1
ATOM 796 C CA . GLN A 1 102 ? 16.984 21.984 19.641 1 76.44 102 GLN A CA 1
ATOM 797 C C . GLN A 1 102 ? 15.867 23.031 19.781 1 76.44 102 GLN A C 1
ATOM 799 O O . GLN A 1 102 ? 15.922 23.891 20.672 1 76.44 102 GLN A O 1
ATOM 804 N N . ASN A 1 103 ? 14.93 22.906 18.953 1 81.5 103 ASN A N 1
ATOM 805 C CA . ASN A 1 103 ? 13.812 23.844 18.969 1 81.5 103 ASN A CA 1
ATOM 806 C C . ASN A 1 103 ? 12.516 23.172 19.391 1 81.5 103 ASN A C 1
ATOM 808 O O . ASN A 1 103 ? 11.43 23.562 18.969 1 81.5 103 ASN A O 1
ATOM 812 N N . PHE A 1 104 ? 12.602 22.156 20.203 1 82.31 104 PHE A N 1
ATOM 813 C CA . PHE A 1 104 ? 11.469 21.328 20.562 1 82.31 104 PHE A CA 1
ATOM 814 C C . PHE A 1 104 ? 10.438 22.109 21.359 1 82.31 104 PHE A C 1
ATOM 816 O O . PHE A 1 104 ? 9.234 21.969 21.156 1 82.31 104 PHE A O 1
ATOM 823 N N . LEU A 1 105 ? 10.883 22.953 22.25 1 81.69 105 LEU A N 1
ATOM 824 C CA . LEU A 1 105 ? 9.969 23.719 23.094 1 81.69 105 LEU A CA 1
ATOM 825 C C . LEU A 1 105 ? 9.172 24.719 22.266 1 81.69 105 LEU A C 1
ATOM 827 O O . LEU A 1 105 ? 7.98 24.922 22.5 1 81.69 105 LEU A O 1
ATOM 831 N N . THR A 1 106 ? 9.875 25.312 21.391 1 86.56 106 THR A N 1
ATOM 832 C CA . THR A 1 106 ? 9.203 26.266 20.516 1 86.56 106 THR A CA 1
ATOM 833 C C . THR A 1 106 ? 8.188 25.547 19.625 1 86.56 106 THR A C 1
ATOM 835 O O . THR A 1 106 ? 7.066 26.031 19.438 1 86.56 106 THR A O 1
ATOM 838 N N . ILE A 1 107 ? 8.547 24.422 19.141 1 87.81 107 ILE A N 1
ATOM 839 C CA . ILE A 1 107 ? 7.684 23.625 18.266 1 87.81 107 ILE A CA 1
ATOM 840 C C . ILE A 1 107 ? 6.457 23.156 19.047 1 87.81 107 ILE A C 1
ATOM 842 O O . ILE A 1 107 ? 5.332 23.25 18.547 1 87.81 107 ILE A O 1
ATOM 846 N N . MET A 1 108 ? 6.645 22.766 20.266 1 85.88 108 MET A N 1
ATOM 847 C CA . MET A 1 108 ? 5.547 22.281 21.094 1 85.88 108 MET A CA 1
ATOM 848 C C . MET A 1 108 ? 4.613 23.438 21.484 1 85.88 108 MET A C 1
ATOM 850 O O . MET A 1 108 ? 3.398 23.25 21.547 1 85.88 108 MET A O 1
ATOM 854 N N . SER A 1 109 ? 5.223 24.531 21.734 1 89.81 109 SER A N 1
ATOM 855 C CA . SER A 1 109 ? 4.402 25.688 22.062 1 89.81 109 SER A CA 1
ATOM 856 C C . SER A 1 109 ? 3.504 26.078 20.891 1 89.81 109 SER A C 1
ATOM 858 O O . SER A 1 109 ? 2.312 26.328 21.078 1 89.81 109 SER A O 1
ATOM 860 N N . PHE A 1 110 ? 4.062 26.047 19.719 1 91.38 110 PHE A N 1
ATOM 861 C CA . PHE A 1 110 ? 3.281 26.375 18.531 1 91.38 110 PHE A CA 1
ATOM 862 C C . PHE A 1 110 ? 2.254 25.281 18.25 1 91.38 110 PHE A C 1
ATOM 864 O O . PHE A 1 110 ? 1.1 25.578 17.938 1 91.38 110 PHE A O 1
ATOM 871 N N . GLY A 1 111 ? 2.668 24.062 18.375 1 89.56 111 GLY A N 1
ATOM 872 C CA . GLY A 1 111 ? 1.859 22.938 17.938 1 89.56 111 GLY A CA 1
ATOM 873 C C . GLY A 1 111 ? 0.773 22.562 18.938 1 89.56 111 GLY A C 1
ATOM 874 O O . GLY A 1 111 ? -0.267 22.031 18.562 1 89.56 111 GLY A O 1
ATOM 875 N N . VAL A 1 112 ? 0.985 22.828 20.188 1 88.5 112 VAL A N 1
ATOM 876 C CA . VAL A 1 112 ? 0.012 22.422 21.203 1 88.5 112 VAL A CA 1
ATOM 877 C C . VAL A 1 112 ? -0.731 23.656 21.719 1 88.5 112 VAL A C 1
ATOM 879 O O . VAL A 1 112 ? -1.924 23.828 21.453 1 88.5 112 VAL A O 1
ATOM 882 N N . ILE A 1 113 ? 0.02 24.562 22.297 1 90.38 113 ILE A N 1
ATOM 883 C CA . ILE A 1 113 ? -0.603 25.75 22.859 1 90.38 113 ILE A CA 1
ATOM 884 C C . ILE A 1 113 ? -1.256 26.578 21.75 1 90.38 113 ILE A C 1
ATOM 886 O O . ILE A 1 113 ? -2.352 27.109 21.922 1 90.38 113 ILE A O 1
ATOM 890 N N . GLY A 1 114 ? -0.599 26.641 20.688 1 93.12 114 GLY A N 1
ATOM 891 C CA . GLY A 1 114 ? -1.151 27.359 19.562 1 93.12 114 GLY A CA 1
ATOM 892 C C . GLY A 1 114 ? -2.479 26.812 19.078 1 93.12 114 GLY A C 1
ATOM 893 O O . GLY A 1 114 ? -3.393 27.562 18.75 1 93.12 114 GLY A O 1
ATOM 894 N N . VAL A 1 115 ? -2.59 25.5 19.016 1 92.44 115 VAL A N 1
ATOM 895 C CA . VAL A 1 115 ? -3.818 24.844 18.578 1 92.44 115 VAL A CA 1
ATOM 896 C C . VAL A 1 115 ? -4.957 25.188 19.531 1 92.44 115 VAL A C 1
ATOM 898 O O . VAL A 1 115 ? -6.082 25.453 19.109 1 92.44 115 VAL A O 1
ATOM 901 N N . PHE A 1 116 ? -4.695 25.219 20.859 1 91 116 PHE A N 1
ATOM 902 C CA . PHE A 1 116 ? -5.719 25.547 21.859 1 91 116 PHE A CA 1
ATOM 903 C C . PHE A 1 116 ? -6.184 26.984 21.703 1 91 116 PHE A C 1
ATOM 905 O O . PHE A 1 116 ? -7.387 27.266 21.734 1 91 116 PHE A O 1
ATOM 912 N N . ILE A 1 117 ? -5.281 27.828 21.5 1 94.25 117 ILE A N 1
ATOM 913 C CA . ILE A 1 117 ? -5.621 29.234 21.359 1 94.25 117 ILE A CA 1
ATOM 914 C C . ILE A 1 117 ? -6.434 29.438 20.078 1 94.25 117 ILE A C 1
ATOM 916 O O . ILE A 1 117 ? -7.469 30.109 20.094 1 94.25 117 ILE A O 1
ATOM 920 N N . SER A 1 118 ? -5.941 28.859 19.016 1 95.06 118 SER A N 1
ATOM 921 C CA . SER A 1 118 ? -6.645 28.984 17.734 1 95.06 118 SER A CA 1
ATOM 922 C C . SER A 1 118 ? -8.039 28.375 17.812 1 95.06 118 SER A C 1
ATOM 924 O O . SER A 1 118 ? -9.008 28.953 17.312 1 95.06 118 SER A O 1
ATOM 926 N N . ALA A 1 119 ? -8.141 27.188 18.406 1 93.88 119 ALA A N 1
ATOM 927 C CA . ALA A 1 119 ? -9.43 26.516 18.531 1 93.88 119 ALA A CA 1
ATOM 928 C C . ALA A 1 119 ? -10.422 27.359 19.344 1 93.88 119 ALA A C 1
ATOM 930 O O . ALA A 1 119 ? -11.594 27.453 18.969 1 93.88 119 ALA A O 1
ATOM 931 N N . ILE A 1 120 ? -9.969 28 20.422 1 93.25 120 ILE A N 1
ATOM 932 C CA . ILE A 1 120 ? -10.828 28.812 21.281 1 93.25 120 ILE A CA 1
ATOM 933 C C . ILE A 1 120 ? -11.297 30.047 20.516 1 93.25 120 ILE A C 1
ATOM 935 O O . ILE A 1 120 ? -12.477 30.406 20.547 1 93.25 120 ILE A O 1
ATOM 939 N N . ILE A 1 121 ? -10.438 30.672 19.781 1 95.94 121 ILE A N 1
ATOM 940 C CA . ILE A 1 121 ? -10.766 31.891 19.047 1 95.94 121 ILE A CA 1
ATOM 941 C C . ILE A 1 121 ? -11.758 31.578 17.938 1 95.94 121 ILE A C 1
ATOM 943 O O . ILE A 1 121 ? -12.742 32.281 17.75 1 95.94 121 ILE A O 1
ATOM 947 N N . ILE A 1 122 ? -11.539 30.531 17.219 1 95.56 122 ILE A N 1
ATOM 948 C CA . ILE A 1 122 ? -12.406 30.156 16.109 1 95.56 122 ILE A CA 1
ATOM 949 C C . ILE A 1 122 ? -13.766 29.703 16.641 1 95.56 122 ILE A C 1
ATOM 951 O O . ILE A 1 122 ? -14.805 30.047 16.078 1 95.56 122 ILE A O 1
ATOM 955 N N . THR A 1 123 ? -13.742 28.906 17.719 1 94.69 123 THR A N 1
ATOM 956 C CA . THR A 1 123 ? -14.992 28.453 18.328 1 94.69 123 THR A CA 1
ATOM 957 C C . THR A 1 123 ? -15.805 29.641 18.844 1 94.69 123 THR A C 1
ATOM 959 O O . THR A 1 123 ? -16.984 29.766 18.531 1 94.69 123 THR A O 1
ATOM 962 N N . ALA A 1 124 ? -15.164 30.516 19.609 1 94.69 124 ALA A N 1
ATOM 963 C CA . ALA A 1 124 ? -15.844 31.688 20.156 1 94.69 124 ALA A CA 1
ATOM 964 C C . ALA A 1 124 ? -16.297 32.625 19.047 1 94.69 124 ALA A C 1
ATOM 966 O O . ALA A 1 124 ? -17.406 33.156 19.094 1 94.69 124 ALA A O 1
ATOM 967 N N . GLY A 1 125 ? -15.461 32.812 18.047 1 95.06 125 GLY A N 1
ATOM 968 C CA . GLY A 1 125 ? -15.805 33.688 16.922 1 95.06 125 GLY A CA 1
ATOM 969 C C . GLY A 1 125 ? -16.969 33.156 16.109 1 95.06 125 GLY A C 1
ATOM 970 O O . GLY A 1 125 ? -17.875 33.875 15.742 1 95.06 125 GLY A O 1
ATOM 971 N N . SER A 1 126 ? -16.953 31.875 15.836 1 93.88 126 SER A N 1
ATOM 972 C CA . SER A 1 126 ? -18.031 31.266 15.062 1 93.88 126 SER A CA 1
ATOM 973 C C . SER A 1 126 ? -19.344 31.234 15.852 1 93.88 126 SER A C 1
ATOM 975 O O . SER A 1 126 ? -20.422 31.422 15.281 1 93.88 126 SER A O 1
ATOM 977 N N . TRP A 1 127 ? -19.266 30.953 17.156 1 91.88 127 TRP A N 1
ATOM 978 C CA . TRP A 1 127 ? -20.438 30.938 18.016 1 91.88 127 TRP A CA 1
ATOM 979 C C . TRP A 1 127 ? -21.125 32.312 18.047 1 91.88 127 TRP A C 1
ATOM 981 O O . TRP A 1 127 ? -22.344 32.375 18.078 1 91.88 127 TRP A O 1
ATOM 991 N N . TRP A 1 128 ? -20.328 33.312 17.953 1 92.88 128 TRP A N 1
ATOM 992 C CA . TRP A 1 128 ? -20.859 34.656 18.047 1 92.88 128 TRP A CA 1
ATOM 993 C C . TRP A 1 128 ? -21.312 35.188 16.688 1 92.88 128 TRP A C 1
ATOM 995 O O . TRP A 1 128 ? -22.344 35.812 16.562 1 92.88 128 TRP A O 1
ATOM 1005 N N . LEU A 1 129 ? -20.688 34.875 15.617 1 93.06 129 LEU A N 1
ATOM 1006 C CA . LEU A 1 129 ? -20.891 35.5 14.32 1 93.06 129 LEU A CA 1
ATOM 1007 C C . LEU A 1 129 ? -21.859 34.688 13.453 1 93.06 129 LEU A C 1
ATOM 1009 O O . LEU A 1 129 ? -22.594 35.25 12.641 1 93.06 129 LEU A O 1
ATOM 1013 N N . PHE A 1 130 ? -21.922 33.344 13.57 1 91.62 130 PHE A N 1
ATOM 1014 C CA . PHE A 1 130 ? -22.703 32.5 12.672 1 91.62 130 PHE A CA 1
ATOM 1015 C C . PHE A 1 130 ? -24.203 32.812 12.805 1 91.62 130 PHE A C 1
ATOM 1017 O O . PHE A 1 130 ? -24.891 32.938 11.797 1 91.62 130 PHE A O 1
ATOM 1024 N N . PRO A 1 131 ? -24.734 32.906 14.102 1 89.5 131 PRO A N 1
ATOM 1025 C CA . PRO A 1 131 ? -26.156 33.219 14.227 1 89.5 131 PRO A CA 1
ATOM 1026 C C . PRO A 1 131 ? -26.5 34.594 13.648 1 89.5 131 PRO A C 1
ATOM 1028 O O . PRO A 1 131 ? -27.609 34.812 13.133 1 89.5 131 PRO A O 1
ATOM 1031 N N . LYS A 1 132 ? -25.578 35.469 13.633 1 90.31 132 LYS A N 1
ATOM 1032 C CA . LYS A 1 132 ? -25.797 36.812 13.094 1 90.31 132 LYS A CA 1
ATOM 1033 C C . LYS A 1 132 ? -25.844 36.812 11.57 1 90.31 132 LYS A C 1
ATOM 1035 O O . LYS A 1 132 ? -26.453 37.656 10.945 1 90.31 132 LYS A O 1
ATOM 1040 N N . LEU A 1 133 ? -25.234 35.812 11.016 1 89.12 133 LEU A N 1
ATOM 1041 C CA . LEU A 1 133 ? -25.188 35.688 9.562 1 89.12 133 LEU A CA 1
ATOM 1042 C C . LEU A 1 133 ? -26.344 34.812 9.055 1 89.12 133 LEU A C 1
ATOM 1044 O O . LEU A 1 133 ? -26.469 34.562 7.855 1 89.12 133 LEU A O 1
ATOM 1048 N N . GLY A 1 134 ? -27.109 34.281 9.945 1 82.12 134 GLY A N 1
ATOM 1049 C CA . GLY A 1 134 ? -28.297 33.531 9.57 1 82.12 134 GLY A CA 1
ATOM 1050 C C . GLY A 1 134 ? -28.078 32.031 9.578 1 82.12 134 GLY A C 1
ATOM 1051 O O . GLY A 1 134 ? -28.906 31.266 9.062 1 82.12 134 GLY A O 1
ATOM 1052 N N . PHE A 1 135 ? -27 31.609 9.992 1 85.56 135 PHE A N 1
ATOM 1053 C CA . PHE A 1 135 ? -26.719 30.188 10.062 1 85.56 135 PHE A CA 1
ATOM 1054 C C . PHE A 1 135 ? -26.969 29.656 11.469 1 85.56 135 PHE A C 1
ATOM 1056 O O . PHE A 1 135 ? -26.141 29.828 12.352 1 85.56 135 PHE A O 1
ATOM 1063 N N . VAL A 1 136 ? -28.203 29.109 11.562 1 81.06 136 VAL A N 1
ATOM 1064 C CA . VAL A 1 136 ? -28.625 28.625 12.875 1 81.06 136 VAL A CA 1
ATOM 1065 C C . VAL A 1 136 ? -28.844 27.109 12.828 1 81.06 136 VAL A C 1
ATOM 1067 O O . VAL A 1 136 ? -29.188 26.562 11.781 1 81.06 136 VAL A O 1
ATOM 1070 N N . GLY A 1 137 ? -28.391 26.422 13.898 1 82.12 137 GLY A N 1
ATOM 1071 C CA . GLY A 1 137 ? -28.719 25 13.961 1 82.12 137 GLY A CA 1
ATOM 1072 C C . GLY A 1 137 ? -27.578 24.141 14.461 1 82.12 137 GLY A C 1
ATOM 1073 O O . GLY A 1 137 ? -27.75 22.953 14.703 1 82.12 137 GLY A O 1
ATOM 1074 N N . LEU A 1 138 ? -26.484 24.812 14.672 1 86.62 138 LEU A N 1
ATOM 1075 C CA . LEU A 1 138 ? -25.344 24.031 15.141 1 86.62 138 LEU A CA 1
ATOM 1076 C C . LEU A 1 138 ? -25.375 23.891 16.656 1 86.62 138 LEU A C 1
ATOM 1078 O O . LEU A 1 138 ? -25.797 24.797 17.375 1 86.62 138 LEU A O 1
ATOM 1082 N N . THR A 1 139 ? -25.062 22.766 17.094 1 86.94 139 THR A N 1
ATOM 1083 C CA . THR A 1 139 ? -24.969 22.5 18.531 1 86.94 139 THR A CA 1
ATOM 1084 C C . THR A 1 139 ? -23.625 23.016 19.078 1 86.94 139 THR A C 1
ATOM 1086 O O . THR A 1 139 ? -22.734 23.359 18.312 1 86.94 139 THR A O 1
ATOM 1089 N N . ALA A 1 140 ? -23.516 23.141 20.375 1 84.62 140 ALA A N 1
ATOM 1090 C CA . ALA A 1 140 ? -22.281 23.578 21.016 1 84.62 140 ALA A CA 1
ATOM 1091 C C . ALA A 1 140 ? -21.109 22.672 20.656 1 84.62 140 ALA A C 1
ATOM 1093 O O . ALA A 1 140 ? -20 23.141 20.438 1 84.62 140 ALA A O 1
ATOM 1094 N N . ARG A 1 141 ? -21.391 21.438 20.5 1 85.44 141 ARG A N 1
ATOM 1095 C CA . ARG A 1 141 ? -20.375 20.469 20.125 1 85.44 141 ARG A CA 1
ATOM 1096 C C . ARG A 1 141 ? -19.875 20.719 18.703 1 85.44 141 ARG A C 1
ATOM 1098 O O . ARG A 1 141 ? -18.688 20.547 18.422 1 85.44 141 ARG A O 1
ATOM 1105 N N . ASP A 1 142 ? -20.781 21.172 17.922 1 89.44 142 ASP A N 1
ATOM 1106 C CA . ASP A 1 142 ? -20.422 21.438 16.531 1 89.44 142 ASP A CA 1
ATOM 1107 C C . ASP A 1 142 ? -19.484 22.641 16.422 1 89.44 142 ASP A C 1
ATOM 1109 O O . ASP A 1 142 ? -18.547 22.641 15.633 1 89.44 142 ASP A O 1
ATOM 1113 N N . TYR A 1 143 ? -19.766 23.594 17.297 1 90.62 143 TYR A N 1
ATOM 1114 C CA . TYR A 1 143 ? -18.922 24.797 17.266 1 90.62 143 TYR A CA 1
ATOM 1115 C C . TYR A 1 143 ? -17.5 24.484 17.734 1 90.62 143 TYR A C 1
ATOM 1117 O O . TYR A 1 143 ? -16.531 24.969 17.141 1 90.62 143 TYR A O 1
ATOM 1125 N N . VAL A 1 144 ? -17.422 23.672 18.75 1 88.75 144 VAL A N 1
ATOM 1126 C CA . VAL A 1 144 ? -16.109 23.297 19.25 1 88.75 144 VAL A CA 1
ATOM 1127 C C . VAL A 1 144 ? -15.391 22.438 18.203 1 88.75 144 VAL A C 1
ATOM 1129 O O . VAL A 1 144 ? -14.18 22.562 18 1 88.75 144 VAL A O 1
ATOM 1132 N N . ALA A 1 145 ? -16.125 21.594 17.531 1 90.44 145 ALA A N 1
ATOM 1133 C CA . ALA A 1 145 ? -15.547 20.75 16.484 1 90.44 145 ALA A CA 1
ATOM 1134 C C . ALA A 1 145 ? -15.039 21.594 15.32 1 90.44 145 ALA A C 1
ATOM 1136 O O . ALA A 1 145 ? -13.953 21.328 14.781 1 90.44 145 ALA A O 1
ATOM 1137 N N . VAL A 1 146 ? -15.805 22.625 15.008 1 92.06 146 VAL A N 1
ATOM 1138 C CA . VAL A 1 146 ? -15.414 23.516 13.922 1 92.06 146 VAL A CA 1
ATOM 1139 C C . VAL A 1 146 ? -14.117 24.25 14.281 1 92.06 146 VAL A C 1
ATOM 1141 O O . VAL A 1 146 ? -13.211 24.359 13.461 1 92.06 146 VAL A O 1
ATOM 1144 N N . GLY A 1 147 ? -14.086 24.703 15.492 1 93.44 147 GLY A N 1
ATOM 1145 C CA . GLY A 1 147 ? -12.867 25.344 15.953 1 93.44 147 GLY A CA 1
ATOM 1146 C C . GLY A 1 147 ? -11.656 24.438 15.914 1 93.44 147 GLY A C 1
ATOM 1147 O O . GLY A 1 147 ? -10.562 24.859 15.523 1 93.44 147 GLY A O 1
ATOM 1148 N N . THR A 1 148 ? -11.844 23.234 16.312 1 91.62 148 THR A N 1
ATOM 1149 C CA . THR A 1 148 ? -10.758 22.266 16.312 1 91.62 148 THR A CA 1
ATOM 1150 C C . THR A 1 148 ? -10.352 21.906 14.883 1 91.62 148 THR A C 1
ATOM 1152 O O . THR A 1 148 ? -9.164 21.812 14.578 1 91.62 148 THR A O 1
ATOM 1155 N N . ILE A 1 149 ? -11.289 21.734 14.008 1 92.56 149 ILE A N 1
ATOM 1156 C CA . ILE A 1 149 ? -11.055 21.344 12.625 1 92.56 149 ILE A CA 1
ATOM 1157 C C . ILE A 1 149 ? -10.211 22.391 11.922 1 92.56 149 ILE A C 1
ATOM 1159 O O . ILE A 1 149 ? -9.234 22.078 11.242 1 92.56 149 ILE A O 1
ATOM 1163 N N . PHE A 1 150 ? -10.555 23.656 12.141 1 94.25 150 PHE A N 1
ATOM 1164 C CA . PHE A 1 150 ? -9.891 24.734 11.414 1 94.25 150 PHE A CA 1
ATOM 1165 C C . PHE A 1 150 ? -8.625 25.188 12.141 1 94.25 150 PHE A C 1
ATOM 1167 O O . PHE A 1 150 ? -7.945 26.109 11.703 1 94.25 150 PHE A O 1
ATOM 1174 N N . SER A 1 151 ? -8.32 24.5 13.211 1 92.5 151 SER A N 1
ATOM 1175 C CA . SER A 1 151 ? -7.055 24.766 13.891 1 92.5 151 SER A CA 1
ATOM 1176 C C . SER A 1 151 ? -5.934 23.922 13.305 1 92.5 151 SER A C 1
ATOM 1178 O O . SER A 1 151 ? -4.754 24.172 13.547 1 92.5 151 SER A O 1
ATOM 1180 N N . SER A 1 152 ? -6.297 22.938 12.508 1 89.69 152 SER A N 1
ATOM 1181 C CA . SER A 1 152 ? -5.293 22.125 11.828 1 89.69 152 SER A CA 1
ATOM 1182 C C . SER A 1 152 ? -4.66 22.875 10.664 1 89.69 152 SER A C 1
ATOM 1184 O O . SER A 1 152 ? -5.355 23.547 9.906 1 89.69 152 SER A O 1
ATOM 1186 N N . THR A 1 153 ? -3.34 22.797 10.594 1 89.62 153 THR A N 1
ATOM 1187 C CA . THR A 1 153 ? -2.625 23.516 9.539 1 89.62 153 THR A CA 1
ATOM 1188 C C . THR A 1 153 ? -1.867 22.531 8.641 1 89.62 153 THR A C 1
ATOM 1190 O O . THR A 1 153 ? -1.497 21.438 9.078 1 89.62 153 THR A O 1
ATOM 1193 N N . ASP A 1 154 ? -1.816 22.875 7.422 1 85.06 154 ASP A N 1
ATOM 1194 C CA . ASP A 1 154 ? -0.995 22.141 6.465 1 85.06 154 ASP A CA 1
ATOM 1195 C C . ASP A 1 154 ? 0.152 23 5.949 1 85.06 154 ASP A C 1
ATOM 1197 O O . ASP A 1 154 ? -0.078 24.016 5.285 1 85.06 154 ASP A O 1
ATOM 1201 N N . THR A 1 155 ? 1.345 22.562 6.234 1 83.56 155 THR A N 1
ATOM 1202 C CA . THR A 1 155 ? 2.51 23.359 5.871 1 83.56 155 THR A CA 1
ATOM 1203 C C . THR A 1 155 ? 3.223 22.766 4.664 1 83.56 155 THR A C 1
ATOM 1205 O O . THR A 1 155 ? 4.359 23.125 4.359 1 83.56 155 THR A O 1
ATOM 1208 N N . VAL A 1 156 ? 2.592 21.875 3.979 1 75.75 156 VAL A N 1
ATOM 1209 C CA . VAL A 1 156 ? 3.244 21.109 2.912 1 75.75 156 VAL A CA 1
ATOM 1210 C C . VAL A 1 156 ? 3.674 22.062 1.796 1 75.75 156 VAL A C 1
ATOM 1212 O O . VAL A 1 156 ? 4.773 21.938 1.25 1 75.75 156 VAL A O 1
ATOM 1215 N N . CYS A 1 157 ? 2.867 23.062 1.457 1 75.62 157 CYS A N 1
ATOM 1216 C CA . CYS A 1 157 ? 3.182 23.984 0.38 1 75.62 157 CYS A CA 1
ATOM 1217 C C . CYS A 1 157 ? 4.41 24.828 0.721 1 75.62 157 CYS A C 1
ATOM 1219 O O . CYS A 1 157 ? 5.25 25.078 -0.142 1 75.62 157 CYS A O 1
ATOM 1221 N N . THR A 1 158 ? 4.492 25.219 1.915 1 81.06 158 THR A N 1
ATOM 1222 C CA . THR A 1 158 ? 5.617 26.047 2.346 1 81.06 158 THR A CA 1
ATOM 1223 C C . THR A 1 158 ? 6.898 25.219 2.41 1 81.06 158 THR A C 1
ATOM 1225 O O . THR A 1 158 ? 7.977 25.703 2.08 1 81.06 158 THR A O 1
ATOM 1228 N N . LEU A 1 159 ? 6.734 24.016 2.814 1 80.06 159 LEU A N 1
ATOM 1229 C CA . LEU A 1 159 ? 7.895 23.141 2.955 1 80.06 159 LEU A CA 1
ATOM 1230 C C . LEU A 1 159 ? 8.469 22.781 1.591 1 80.06 159 LEU A C 1
ATOM 1232 O O . LEU A 1 159 ? 9.641 22.422 1.481 1 80.06 159 LEU A O 1
ATOM 1236 N N . GLN A 1 160 ? 7.656 22.859 0.609 1 74.12 160 GLN A N 1
ATOM 1237 C CA . GLN A 1 160 ? 8.133 22.578 -0.741 1 74.12 160 GLN A CA 1
ATOM 1238 C C . GLN A 1 160 ? 8.977 23.734 -1.282 1 74.12 160 GLN A C 1
ATOM 1240 O O . GLN A 1 160 ? 9.797 23.531 -2.176 1 74.12 160 GLN A O 1
ATOM 1245 N N . VAL A 1 161 ? 8.789 24.875 -0.725 1 75.81 161 VAL A N 1
ATOM 1246 C CA . VAL A 1 161 ? 9.523 26.047 -1.176 1 75.81 161 VAL A CA 1
ATOM 1247 C C . VAL A 1 161 ? 10.766 26.25 -0.307 1 75.81 161 VAL A C 1
ATOM 1249 O O . VAL A 1 161 ? 11.82 26.641 -0.807 1 75.81 161 VAL A O 1
ATOM 1252 N N . LEU A 1 162 ? 10.625 25.859 0.96 1 78.25 162 LEU A N 1
ATOM 1253 C CA . LEU A 1 162 ? 11.734 26.016 1.896 1 78.25 162 LEU A CA 1
ATOM 1254 C C . LEU A 1 162 ? 12.734 24.875 1.76 1 78.25 162 LEU A C 1
ATOM 1256 O O . LEU A 1 162 ? 12.344 23.719 1.617 1 78.25 162 LEU A O 1
ATOM 1260 N N . HIS A 1 163 ? 13.906 25.188 1.583 1 74.19 163 HIS A N 1
ATOM 1261 C CA . HIS A 1 163 ? 14.953 24.172 1.53 1 74.19 163 HIS A CA 1
ATOM 1262 C C . HIS A 1 163 ? 15.57 23.938 2.908 1 74.19 163 HIS A C 1
ATOM 1264 O O . HIS A 1 163 ? 15.945 24.891 3.592 1 74.19 163 HIS A O 1
ATOM 1270 N N . GLN A 1 164 ? 15.664 22.797 3.283 1 73.25 164 GLN A N 1
ATOM 1271 C CA . GLN A 1 164 ? 16.141 22.422 4.613 1 73.25 164 GLN A CA 1
ATOM 1272 C C . GLN A 1 164 ? 17.578 22.891 4.84 1 73.25 164 GLN A C 1
ATOM 1274 O O . GLN A 1 164 ? 17.953 23.219 5.965 1 73.25 164 GLN A O 1
ATOM 1279 N N . ASP A 1 165 ? 18.359 22.938 3.803 1 72.44 165 ASP A N 1
ATOM 1280 C CA . ASP A 1 165 ? 19.766 23.281 3.936 1 72.44 165 ASP A CA 1
ATOM 1281 C C . ASP A 1 165 ? 19.969 24.797 3.986 1 72.44 165 ASP A C 1
ATOM 1283 O O . ASP A 1 165 ? 20.891 25.281 4.637 1 72.44 165 ASP A O 1
ATOM 1287 N N . GLU A 1 166 ? 19.078 25.578 3.389 1 76.62 166 GLU A N 1
ATOM 1288 C CA . GLU A 1 166 ? 19.203 27.031 3.34 1 76.62 166 GLU A CA 1
ATOM 1289 C C . GLU A 1 166 ? 18.656 27.672 4.605 1 76.62 166 GLU A C 1
ATOM 1291 O O . GLU A 1 166 ? 19.234 28.641 5.117 1 76.62 166 GLU A O 1
ATOM 1296 N N . THR A 1 167 ? 17.641 27.172 5.074 1 83.75 167 THR A N 1
ATOM 1297 C CA . THR A 1 167 ? 17 27.719 6.266 1 83.75 167 THR A CA 1
ATOM 1298 C C . THR A 1 167 ? 16.594 26.594 7.223 1 83.75 167 THR A C 1
ATOM 1300 O O . THR A 1 167 ? 15.406 26.359 7.449 1 83.75 167 THR A O 1
ATOM 1303 N N . PRO A 1 168 ? 17.547 26.125 7.902 1 83 168 PRO A N 1
ATOM 1304 C CA . PRO A 1 168 ? 17.266 24.953 8.734 1 83 168 PRO A CA 1
ATOM 1305 C C . PRO A 1 168 ? 16.328 25.266 9.898 1 83 168 PRO A C 1
ATOM 1307 O O . PRO A 1 168 ? 15.461 24.453 10.227 1 83 168 PRO A O 1
ATOM 1310 N N . LEU A 1 169 ? 16.531 26.453 10.461 1 85.31 169 LEU A N 1
ATOM 1311 C CA . LEU A 1 169 ? 15.695 26.812 11.602 1 85.31 169 LEU A CA 1
ATOM 1312 C C . LEU A 1 169 ? 14.242 26.969 11.18 1 85.31 169 LEU A C 1
ATOM 1314 O O . LEU A 1 169 ? 13.352 26.359 11.773 1 85.31 169 LEU A O 1
ATOM 1318 N N . LEU A 1 170 ? 14.07 27.734 10.18 1 87.69 170 LEU A N 1
ATOM 1319 C CA . LEU A 1 170 ? 12.719 28 9.695 1 87.69 170 LEU A CA 1
ATOM 1320 C C . LEU A 1 170 ? 12.055 26.703 9.227 1 87.69 170 LEU A C 1
ATOM 1322 O O . LEU A 1 170 ? 10.867 26.484 9.492 1 87.69 170 LEU A O 1
ATOM 1326 N N . TYR A 1 171 ? 12.82 25.938 8.562 1 85.75 171 TYR A N 1
ATOM 1327 C CA . TYR A 1 171 ? 12.289 24.672 8.07 1 85.75 171 TYR A CA 1
ATOM 1328 C C . TYR A 1 171 ? 11.867 23.766 9.234 1 85.75 171 TYR A C 1
ATOM 1330 O O . TYR A 1 171 ? 10.789 23.188 9.203 1 85.75 171 TYR A O 1
ATOM 1338 N N . SER A 1 172 ? 12.672 23.719 10.203 1 84.69 172 SER A N 1
ATOM 1339 C CA . SER A 1 172 ? 12.391 22.859 11.344 1 84.69 172 SER A CA 1
ATOM 1340 C C . SER A 1 172 ? 11.18 23.344 12.125 1 84.69 172 SER A C 1
ATOM 1342 O O . SER A 1 172 ? 10.367 22.547 12.602 1 84.69 172 SER A O 1
ATOM 1344 N N . LEU A 1 173 ? 11.023 24.609 12.227 1 88.75 173 LEU A N 1
ATOM 1345 C CA . LEU A 1 173 ? 9.906 25.172 12.977 1 88.75 173 LEU A CA 1
ATOM 1346 C C . LEU A 1 173 ? 8.594 24.953 12.234 1 88.75 173 LEU A C 1
ATOM 1348 O O . LEU A 1 173 ? 7.605 24.531 12.836 1 88.75 173 LEU A O 1
ATOM 1352 N N . VAL A 1 174 ? 8.633 25.25 10.961 1 89.5 174 VAL A N 1
ATOM 1353 C CA . VAL A 1 174 ? 7.426 25.125 10.156 1 89.5 174 VAL A CA 1
ATOM 1354 C C . VAL A 1 174 ? 7.039 23.656 10.023 1 89.5 174 VAL A C 1
ATOM 1356 O O . VAL A 1 174 ? 5.863 23.312 10.148 1 89.5 174 VAL A O 1
ATOM 1359 N N . PHE A 1 175 ? 8.008 22.922 9.82 1 83.81 175 PHE A N 1
ATOM 1360 C CA . PHE A 1 175 ? 7.789 21.484 9.711 1 83.81 175 PHE A CA 1
ATOM 1361 C C . PHE A 1 175 ? 7.293 20.906 11.023 1 83.81 175 PHE A C 1
ATOM 1363 O O . PHE A 1 175 ? 6.309 20.156 11.055 1 83.81 175 PHE A O 1
ATOM 1370 N N . GLY A 1 176 ? 7.988 21.125 12.086 1 83.88 176 GLY A N 1
ATOM 1371 C CA . GLY A 1 176 ? 7.629 20.625 13.406 1 83.88 176 GLY A CA 1
ATOM 1372 C C . GLY A 1 176 ? 6.25 21.062 13.852 1 83.88 176 GLY A C 1
ATOM 1373 O O . GLY A 1 176 ? 5.484 20.266 14.398 1 83.88 176 GLY A O 1
ATOM 1374 N N . GLU A 1 177 ? 5.965 22.281 13.625 1 88.25 177 GLU A N 1
ATOM 1375 C CA . GLU A 1 177 ? 4.648 22.797 13.992 1 88.25 177 GLU A CA 1
ATOM 1376 C C . GLU A 1 177 ? 3.543 22.062 13.227 1 88.25 177 GLU A C 1
ATOM 1378 O O . GLU A 1 177 ? 2.512 21.719 13.797 1 88.25 177 GLU A O 1
ATOM 1383 N N . GLY A 1 178 ? 3.77 21.891 11.953 1 87.12 178 GLY A N 1
ATOM 1384 C CA . GLY A 1 178 ? 2.777 21.219 11.125 1 87.12 178 GLY A CA 1
ATOM 1385 C C . GLY A 1 178 ? 2.455 19.812 11.602 1 87.12 178 GLY A C 1
ATOM 1386 O O . GLY A 1 178 ? 1.286 19.438 11.68 1 87.12 178 GLY A O 1
ATOM 1387 N N . VAL A 1 179 ? 3.418 19.109 11.953 1 81.31 179 VAL A N 1
ATOM 1388 C CA . VAL A 1 179 ? 3.25 17.703 12.352 1 81.31 179 VAL A CA 1
ATOM 1389 C C . VAL A 1 179 ? 2.58 17.641 13.719 1 81.31 179 VAL A C 1
ATOM 1391 O O . VAL A 1 179 ? 1.644 16.875 13.922 1 81.31 179 VAL A O 1
ATOM 1394 N N . VAL A 1 180 ? 3.066 18.438 14.656 1 83 180 VAL A N 1
ATOM 1395 C CA . VAL A 1 180 ? 2.543 18.422 16.016 1 83 180 VAL A CA 1
ATOM 1396 C C . VAL A 1 180 ? 1.121 18.984 16.031 1 83 180 VAL A C 1
ATOM 1398 O O . VAL A 1 180 ? 0.264 18.5 16.766 1 83 180 VAL A O 1
ATOM 1401 N N . ASN A 1 181 ? 0.945 19.969 15.219 1 90.19 181 ASN A N 1
ATOM 1402 C CA . ASN A 1 181 ? -0.377 20.578 15.133 1 90.19 181 ASN A CA 1
ATOM 1403 C C . ASN A 1 181 ? -1.428 19.578 14.664 1 90.19 181 ASN A C 1
ATOM 1405 O O . ASN A 1 181 ? -2.525 19.516 15.219 1 90.19 181 ASN A O 1
ATOM 1409 N N . ASP A 1 182 ? -1.146 18.797 13.719 1 84 182 ASP A N 1
ATOM 1410 C CA . ASP A 1 182 ? -2.059 17.766 13.227 1 84 182 ASP A CA 1
ATOM 1411 C C . ASP A 1 182 ? -2.373 16.75 14.32 1 84 182 ASP A C 1
ATOM 1413 O O . ASP A 1 182 ? -3.531 16.375 14.508 1 84 182 ASP A O 1
ATOM 1417 N N . ALA A 1 183 ? -1.354 16.375 14.961 1 81.19 183 ALA A N 1
ATOM 1418 C CA . ALA A 1 183 ? -1.522 15.391 16.031 1 81.19 183 ALA A CA 1
ATOM 1419 C C . ALA A 1 183 ? -2.395 15.953 17.156 1 81.19 183 ALA A C 1
ATOM 1421 O O . ALA A 1 183 ? -3.311 15.281 17.625 1 81.19 183 ALA A O 1
ATOM 1422 N N . THR A 1 184 ? -2.105 17.094 17.531 1 85.75 184 THR A N 1
ATOM 1423 C CA . THR A 1 184 ? -2.834 17.75 18.625 1 85.75 184 THR A CA 1
ATOM 1424 C C . THR A 1 184 ? -4.297 17.953 18.234 1 85.75 184 THR A C 1
ATOM 1426 O O . THR A 1 184 ? -5.191 17.766 19.062 1 85.75 184 THR A O 1
ATOM 1429 N N . THR A 1 185 ? -4.488 18.344 17.062 1 89.12 185 THR A N 1
ATOM 1430 C CA . THR A 1 185 ? -5.848 18.609 16.609 1 89.12 185 THR A CA 1
ATOM 1431 C C . THR A 1 185 ? -6.684 17.344 16.625 1 89.12 185 THR A C 1
ATOM 1433 O O . THR A 1 185 ? -7.836 17.359 17.062 1 89.12 185 THR A O 1
ATOM 1436 N N . VAL A 1 186 ? -6.145 16.297 16.188 1 82.38 186 VAL A N 1
ATOM 1437 C CA . VAL A 1 186 ? -6.871 15.039 16.156 1 82.38 186 VAL A CA 1
ATOM 1438 C C . VAL A 1 186 ? -7.168 14.57 17.578 1 82.38 186 VAL A C 1
ATOM 1440 O O . VAL A 1 186 ? -8.266 14.086 17.875 1 82.38 186 VAL A O 1
ATOM 1443 N N . VAL A 1 187 ? -6.207 14.742 18.453 1 82.38 187 VAL A N 1
ATOM 1444 C CA . VAL A 1 187 ? -6.406 14.359 19.844 1 82.38 187 VAL A CA 1
ATOM 1445 C C . VAL A 1 187 ? -7.48 15.242 20.469 1 82.38 187 VAL A C 1
ATOM 1447 O O . VAL A 1 187 ? -8.344 14.75 21.203 1 82.38 187 VAL A O 1
ATOM 1450 N N . LEU A 1 188 ? -7.398 16.469 20.203 1 84.94 188 LEU A N 1
ATOM 1451 C CA . LEU A 1 188 ? -8.391 17.406 20.719 1 84.94 188 LEU A CA 1
ATOM 1452 C C . LEU A 1 188 ? -9.781 17.094 20.172 1 84.94 188 LEU A C 1
ATOM 1454 O O . LEU A 1 188 ? -10.766 17.125 20.922 1 84.94 188 LEU A O 1
ATOM 1458 N N . PHE A 1 189 ? -9.82 16.781 18.922 1 85.56 189 PHE A N 1
ATOM 1459 C CA . PHE A 1 189 ? -11.086 16.422 18.297 1 85.56 189 PHE A CA 1
ATOM 1460 C C . PHE A 1 189 ? -11.688 15.188 18.953 1 85.56 189 PHE A C 1
ATOM 1462 O O . PHE A 1 189 ? -12.883 15.164 19.266 1 85.56 189 PHE A O 1
ATOM 1469 N N . ASN A 1 190 ? -10.875 14.227 19.188 1 78.25 190 ASN A N 1
ATOM 1470 C CA . ASN A 1 190 ? -11.352 13.008 19.828 1 78.25 190 ASN A CA 1
ATOM 1471 C C . ASN A 1 190 ? -11.797 13.281 21.266 1 78.25 190 ASN A C 1
ATOM 1473 O O . ASN A 1 190 ? -12.75 12.672 21.75 1 78.25 190 ASN A O 1
ATOM 1477 N N . ALA A 1 191 ? -11.117 14.133 21.906 1 77.62 191 ALA A N 1
ATOM 1478 C CA . ALA A 1 191 ? -11.492 14.508 23.266 1 77.62 191 ALA A CA 1
ATOM 1479 C C . ALA A 1 191 ? -12.844 15.227 23.281 1 77.62 191 ALA A C 1
ATOM 1481 O O . ALA A 1 191 ? -13.656 15.008 24.172 1 77.62 191 ALA A O 1
ATOM 1482 N N . VAL A 1 192 ? -13.07 16.016 22.312 1 80.19 192 VAL A N 1
ATOM 1483 C CA . VAL A 1 192 ? -14.32 16.766 22.203 1 80.19 192 VAL A CA 1
ATOM 1484 C C . VAL A 1 192 ? -15.469 15.82 21.906 1 80.19 192 VAL A C 1
ATOM 1486 O O . VAL A 1 192 ? -16.594 16.016 22.391 1 80.19 192 VAL A O 1
ATOM 1489 N N . GLN A 1 193 ? -15.211 14.82 21.062 1 77.44 193 GLN A N 1
ATOM 1490 C CA . GLN A 1 193 ? -16.25 13.852 20.703 1 77.44 193 GLN A CA 1
ATOM 1491 C C . GLN A 1 193 ? -16.688 13.039 21.922 1 77.44 193 GLN A C 1
ATOM 1493 O O . GLN A 1 193 ? -17.828 12.586 22 1 77.44 193 GLN A O 1
ATOM 1498 N N . LYS A 1 194 ? -15.82 12.836 22.812 1 70.44 194 LYS A N 1
ATOM 1499 C CA . LYS A 1 194 ? -16.141 12.039 24 1 70.44 194 LYS A CA 1
ATOM 1500 C C . LYS A 1 194 ? -16.844 12.883 25.047 1 70.44 194 LYS A C 1
ATOM 1502 O O . LYS A 1 194 ? -17.438 12.352 26 1 70.44 194 LYS A O 1
ATOM 1507 N N . LEU A 1 195 ? -16.781 14.18 24.875 1 65.5 195 LEU A N 1
ATOM 1508 C CA . LEU A 1 195 ? -17.328 15.094 25.875 1 65.5 195 LEU A CA 1
ATOM 1509 C C . LEU A 1 195 ? -18.844 15.188 25.734 1 65.5 195 LEU A C 1
ATOM 1511 O O . LEU A 1 195 ? -19.375 15.273 24.625 1 65.5 195 LEU A O 1
ATOM 1515 N N . ASP A 1 196 ? -19.578 14.672 26.688 1 59 196 ASP A N 1
ATOM 1516 C CA . ASP A 1 196 ? -21 14.992 26.812 1 59 196 ASP A CA 1
ATOM 1517 C C . ASP A 1 196 ? -21.203 16.453 27.188 1 59 196 ASP A C 1
ATOM 1519 O O . ASP A 1 196 ? -21 16.844 28.344 1 59 196 ASP A O 1
ATOM 1523 N N . ILE A 1 197 ? -21.109 17.391 26.25 1 56.28 197 ILE A N 1
ATOM 1524 C CA . ILE A 1 197 ? -21.109 18.844 26.406 1 56.28 197 ILE A CA 1
ATOM 1525 C C . ILE A 1 197 ? -22.406 19.266 27.109 1 56.28 197 ILE A C 1
ATOM 1527 O O . ILE A 1 197 ? -22.578 20.453 27.422 1 56.28 197 ILE A O 1
ATOM 1531 N N . SER A 1 198 ? -23.5 18.609 27.203 1 53.62 198 SER A N 1
ATOM 1532 C CA . SER A 1 198 ? -24.703 19.172 27.828 1 53.62 198 SER A CA 1
ATOM 1533 C C . SER A 1 198 ? -24.359 19.859 29.156 1 53.62 198 SER A C 1
ATOM 1535 O O . SER A 1 198 ? -25.109 20.719 29.625 1 53.62 198 SER A O 1
ATOM 1537 N N . ARG A 1 199 ? -23.328 19.5 29.906 1 52.06 199 ARG A N 1
ATOM 1538 C CA . ARG A 1 199 ? -23.062 20.172 31.172 1 52.06 199 ARG A CA 1
ATOM 1539 C C . ARG A 1 199 ? -21.672 20.812 31.172 1 52.06 199 ARG A C 1
ATOM 1541 O O . ARG A 1 199 ? -20.688 20.141 31.516 1 52.06 199 ARG A O 1
ATOM 1548 N N . ILE A 1 200 ? -21.406 21.719 30.266 1 53 200 ILE A N 1
ATOM 1549 C CA . ILE A 1 200 ? -20.125 22.422 30.234 1 53 200 ILE A CA 1
ATOM 1550 C C . ILE A 1 200 ? -19.766 22.938 31.625 1 53 200 ILE A C 1
ATOM 1552 O O . ILE A 1 200 ? -20.359 23.906 32.125 1 53 200 ILE A O 1
ATOM 1556 N N . ASP A 1 201 ? -19.656 22.156 32.562 1 59.19 201 ASP A N 1
ATOM 1557 C CA . ASP A 1 201 ? -19.141 22.578 33.844 1 59.19 201 ASP A CA 1
ATOM 1558 C C . ASP A 1 201 ? -17.625 22.641 33.844 1 59.19 201 ASP A C 1
ATOM 1560 O O . ASP A 1 201 ? -16.969 22 33.031 1 59.19 201 ASP A O 1
ATOM 1564 N N . SER A 1 202 ? -16.984 23.719 34.438 1 62.5 202 SER A N 1
ATOM 1565 C CA . SER A 1 202 ? -15.555 23.906 34.656 1 62.5 202 SER A CA 1
ATOM 1566 C C . SER A 1 202 ? -14.844 22.578 34.844 1 62.5 202 SER A C 1
ATOM 1568 O O . SER A 1 202 ? -13.711 22.406 34.406 1 62.5 202 SER A O 1
ATOM 1570 N N . ARG A 1 203 ? -15.5 21.625 35.406 1 64.5 203 ARG A N 1
ATOM 1571 C CA . ARG A 1 203 ? -14.93 20.297 35.656 1 64.5 203 ARG A CA 1
ATOM 1572 C C . ARG A 1 203 ? -14.742 19.531 34.375 1 64.5 203 ARG A C 1
ATOM 1574 O O . ARG A 1 203 ? -13.797 18.75 34.219 1 64.5 203 ARG A O 1
ATOM 1581 N N . THR A 1 204 ? -15.469 20.031 33.406 1 70.81 204 THR A N 1
ATOM 1582 C CA . THR A 1 204 ? -15.414 19.344 32.125 1 70.81 204 THR A CA 1
ATOM 1583 C C . THR A 1 204 ? -14.18 19.781 31.344 1 70.81 204 THR A C 1
ATOM 1585 O O . THR A 1 204 ? -13.539 18.969 30.688 1 70.81 204 THR A O 1
ATOM 1588 N N . ALA A 1 205 ? -13.852 21.078 31.531 1 71.88 205 ALA A N 1
ATOM 1589 C CA . ALA A 1 205 ? -12.672 21.578 30.844 1 71.88 205 ALA A CA 1
ATOM 1590 C C . ALA A 1 205 ? -11.398 20.922 31.359 1 71.88 205 ALA A C 1
ATOM 1592 O O . ALA A 1 205 ? -10.508 20.578 30.594 1 71.88 205 ALA A O 1
ATOM 1593 N N . LEU A 1 206 ? -11.344 20.766 32.656 1 75.38 206 LEU A N 1
ATOM 1594 C CA . LEU A 1 206 ? -10.188 20.141 33.281 1 75.38 206 LEU A CA 1
ATOM 1595 C C . LEU A 1 206 ? -10.062 18.672 32.875 1 75.38 206 LEU A C 1
ATOM 1597 O O . LEU A 1 206 ? -8.961 18.156 32.688 1 75.38 206 LEU A O 1
ATOM 1601 N N . HIS A 1 207 ? -11.164 18.109 32.656 1 75.94 207 HIS A N 1
ATOM 1602 C CA . HIS A 1 207 ? -11.156 16.719 32.219 1 75.94 207 HIS A CA 1
ATOM 1603 C C . HIS A 1 207 ? -10.656 16.594 30.781 1 75.94 207 HIS A C 1
ATOM 1605 O O . HIS A 1 207 ? -9.938 15.656 30.453 1 75.94 207 HIS A O 1
ATOM 1611 N N . VAL A 1 208 ? -10.953 17.625 30.062 1 74.12 208 VAL A N 1
ATOM 1612 C CA . VAL A 1 208 ? -10.508 17.609 28.672 1 74.12 208 VAL A CA 1
ATOM 1613 C C . VAL A 1 208 ? -8.992 17.781 28.609 1 74.12 208 VAL A C 1
ATOM 1615 O O . VAL A 1 208 ? -8.32 17.109 27.828 1 74.12 208 VAL A O 1
ATOM 1618 N N 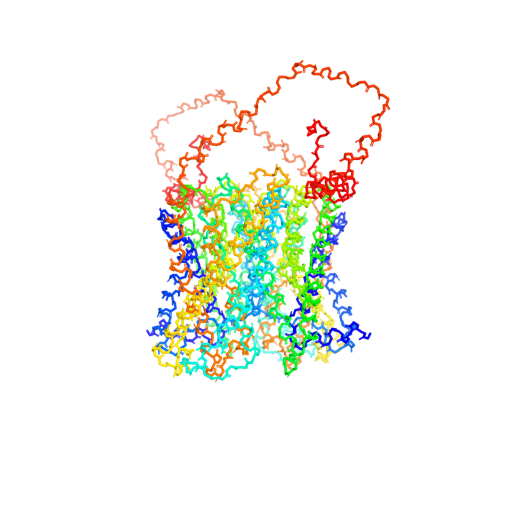. ILE A 1 209 ? -8.516 18.609 29.438 1 75.88 209 ILE A N 1
ATOM 1619 C CA . ILE A 1 209 ? -7.078 18.859 29.469 1 75.88 209 ILE A CA 1
ATOM 1620 C C . ILE A 1 209 ? -6.355 17.609 29.969 1 75.88 209 ILE A C 1
ATOM 1622 O O . ILE A 1 209 ? -5.309 17.234 29.438 1 75.88 209 ILE A O 1
ATOM 1626 N N . GLY A 1 210 ? -6.848 17 30.984 1 78.62 210 GLY A N 1
ATOM 1627 C CA . GLY A 1 210 ? -6.27 15.758 31.484 1 78.62 210 GLY A CA 1
ATOM 1628 C C . GLY A 1 210 ? -6.281 14.633 30.469 1 78.62 210 GLY A C 1
ATOM 1629 O O . GLY A 1 210 ? -5.293 13.914 30.312 1 78.62 210 GLY A O 1
ATOM 1630 N N . ASP A 1 211 ? -7.355 14.57 29.797 1 76.88 211 ASP A N 1
ATOM 1631 C CA . ASP A 1 211 ? -7.48 13.547 28.766 1 76.88 211 ASP A CA 1
ATOM 1632 C C . ASP A 1 211 ? -6.508 13.805 27.609 1 76.88 211 ASP A C 1
ATOM 1634 O O . ASP A 1 211 ? -5.965 12.867 27.031 1 76.88 211 ASP A O 1
ATOM 1638 N N . PHE A 1 212 ? -6.344 15.086 27.406 1 78.12 212 PHE A N 1
ATOM 1639 C CA . PHE A 1 212 ? -5.402 15.445 26.359 1 78.12 212 PHE A CA 1
ATOM 1640 C C . PHE A 1 212 ? -3.99 14.992 26.719 1 78.12 212 PHE A C 1
ATOM 1642 O O . PHE A 1 212 ? -3.299 14.383 25.891 1 78.12 212 PHE A O 1
ATOM 1649 N N . PHE A 1 213 ? -3.572 15.266 27.922 1 82.12 213 PHE A N 1
ATOM 1650 C CA . PHE A 1 213 ? -2.223 14.914 28.344 1 82.12 213 PHE A CA 1
ATOM 1651 C C . PHE A 1 213 ? -2.057 13.398 28.422 1 82.12 213 PHE A C 1
ATOM 1653 O O . PHE A 1 213 ? -0.99 12.867 28.109 1 82.12 213 PHE A O 1
ATOM 1660 N N . TYR A 1 214 ? -3.014 12.758 28.766 1 82.75 214 TYR A N 1
ATOM 1661 C CA . TYR A 1 214 ? -2.963 11.297 28.766 1 82.75 214 TYR A CA 1
ATOM 1662 C C . TYR A 1 214 ? -2.783 10.75 27.359 1 82.75 214 TYR A C 1
ATOM 1664 O O . TYR A 1 214 ? -1.917 9.906 27.125 1 82.75 214 TYR A O 1
ATOM 1672 N N . LEU A 1 215 ? -3.594 11.273 26.531 1 80.62 215 LEU A N 1
ATOM 1673 C CA . LEU A 1 215 ? -3.529 10.812 25.141 1 80.62 215 LEU A CA 1
ATOM 1674 C C . LEU A 1 215 ? -2.176 11.141 24.516 1 80.62 215 LEU A C 1
ATOM 1676 O O . LEU A 1 215 ? -1.609 10.32 23.797 1 80.62 215 LEU A O 1
ATOM 1680 N N . PHE A 1 216 ? -1.731 12.281 24.906 1 82.12 216 PHE A N 1
ATOM 1681 C CA . PHE A 1 216 ? -0.458 12.734 24.359 1 82.12 216 PHE A CA 1
ATOM 1682 C C . PHE A 1 216 ? 0.689 11.875 24.875 1 82.12 216 PHE A C 1
ATOM 1684 O O . PHE A 1 216 ? 1.505 11.375 24.109 1 82.12 216 PHE A O 1
ATOM 1691 N N . LEU A 1 217 ? 0.771 11.648 26.109 1 86.75 217 LEU A N 1
ATOM 1692 C CA . LEU A 1 217 ? 1.863 10.914 26.734 1 86.75 217 LEU A CA 1
ATOM 1693 C C . LEU A 1 217 ? 1.783 9.43 26.391 1 86.75 217 LEU A C 1
ATOM 1695 O O . LEU A 1 217 ? 2.801 8.797 26.094 1 86.75 217 LEU A O 1
ATOM 1699 N N . ALA A 1 218 ? 0.629 8.93 26.422 1 89.06 218 ALA A N 1
ATOM 1700 C CA . ALA A 1 218 ? 0.451 7.512 26.125 1 89.06 218 ALA A CA 1
ATOM 1701 C C . ALA A 1 218 ? 0.766 7.207 24.656 1 89.06 218 ALA A C 1
ATOM 1703 O O . ALA A 1 218 ? 1.375 6.18 24.359 1 89.06 218 ALA A O 1
ATOM 1704 N N . SER A 1 219 ? 0.363 8.086 23.812 1 88.69 219 SER A N 1
ATOM 1705 C CA . SER A 1 219 ? 0.634 7.891 22.391 1 88.69 219 SER A CA 1
ATOM 1706 C C . SER A 1 219 ? 2.125 8.008 22.094 1 88.69 219 SER A C 1
ATOM 1708 O O . SER A 1 219 ? 2.666 7.242 21.297 1 88.69 219 SER A O 1
ATOM 1710 N N . THR A 1 220 ? 2.773 8.961 22.719 1 87.25 220 THR A N 1
ATOM 1711 C CA . THR A 1 220 ? 4.211 9.141 22.531 1 87.25 220 THR A CA 1
ATOM 1712 C C . THR A 1 220 ? 4.98 7.941 23.078 1 87.25 220 THR A C 1
ATOM 1714 O O . THR A 1 220 ? 5.926 7.465 22.453 1 87.25 220 THR A O 1
ATOM 1717 N N . ALA A 1 221 ? 4.543 7.445 24.172 1 91.75 221 ALA A N 1
ATOM 1718 C CA . ALA A 1 221 ? 5.199 6.285 24.781 1 91.75 221 ALA A CA 1
ATOM 1719 C C . ALA A 1 221 ? 5.074 5.059 23.875 1 91.75 221 ALA A C 1
ATOM 1721 O O . ALA A 1 221 ? 6.031 4.301 23.719 1 91.75 221 ALA A O 1
ATOM 1722 N N . LEU A 1 222 ? 3.941 4.941 23.344 1 92.06 222 LEU A N 1
ATOM 1723 C CA . LEU A 1 222 ? 3.725 3.818 22.438 1 92.06 222 LEU A CA 1
ATOM 1724 C C . LEU A 1 222 ? 4.594 3.947 21.188 1 92.06 222 LEU A C 1
ATOM 1726 O O . LEU A 1 222 ? 5.148 2.955 20.703 1 92.06 222 LEU A O 1
ATOM 1730 N N . GLY A 1 223 ? 4.648 5.145 20.656 1 92.19 223 GLY A N 1
ATOM 1731 C CA . GLY A 1 223 ? 5.504 5.379 19.516 1 92.19 223 GLY A CA 1
ATOM 1732 C C . GLY A 1 223 ? 6.969 5.105 19.797 1 92.19 223 GLY A C 1
ATOM 1733 O O . GLY A 1 223 ? 7.652 4.473 18.984 1 92.19 223 GLY A O 1
ATOM 1734 N N . ILE A 1 224 ? 7.422 5.488 20.938 1 89.31 224 ILE A N 1
ATOM 1735 C CA . ILE A 1 224 ? 8.805 5.27 21.359 1 89.31 224 ILE A CA 1
ATOM 1736 C C . ILE A 1 224 ? 9.062 3.773 21.531 1 89.31 224 ILE A C 1
ATOM 1738 O O . ILE A 1 224 ? 10.07 3.248 21.062 1 89.31 224 ILE A O 1
ATOM 1742 N N . THR A 1 225 ? 8.164 3.125 22.156 1 91.62 225 THR A N 1
ATOM 1743 C CA . THR A 1 225 ? 8.312 1.693 22.391 1 91.62 225 THR A CA 1
ATOM 1744 C C . THR A 1 225 ? 8.336 0.927 21.078 1 91.62 225 THR A C 1
ATOM 1746 O O . THR A 1 225 ? 9.148 0.023 20.891 1 91.62 225 THR A O 1
ATOM 1749 N N . ALA A 1 226 ? 7.465 1.293 20.203 1 91.12 226 ALA A N 1
ATOM 1750 C CA . ALA A 1 226 ? 7.41 0.621 18.906 1 91.12 226 ALA A CA 1
ATOM 1751 C C . ALA A 1 226 ? 8.695 0.838 18.125 1 91.12 226 ALA A C 1
ATOM 1753 O O . ALA A 1 226 ? 9.211 -0.087 17.484 1 91.12 226 ALA A O 1
ATOM 1754 N N . GLY A 1 227 ? 9.188 2.08 18.141 1 89.75 227 GLY A N 1
ATOM 1755 C CA . GLY A 1 227 ? 10.445 2.365 17.484 1 89.75 227 GLY A CA 1
ATOM 1756 C C . GLY A 1 227 ? 11.617 1.605 18.078 1 89.75 227 GLY A C 1
ATOM 1757 O O . GLY A 1 227 ? 12.469 1.095 17.344 1 89.75 227 GLY A O 1
ATOM 1758 N N . LEU A 1 228 ? 11.633 1.459 19.359 1 88.5 228 LEU A N 1
ATOM 1759 C CA . LEU A 1 228 ? 12.719 0.762 20.047 1 88.5 228 LEU A CA 1
ATOM 1760 C C . LEU A 1 228 ? 12.633 -0.742 19.812 1 88.5 228 LEU A C 1
ATOM 1762 O O . LEU A 1 228 ? 13.648 -1.403 19.609 1 88.5 228 LEU A O 1
ATOM 1766 N N . VAL A 1 229 ? 11.492 -1.251 19.875 1 88.06 229 VAL A N 1
ATOM 1767 C CA . VAL A 1 229 ? 11.312 -2.678 19.625 1 88.06 229 VAL A CA 1
ATOM 1768 C C . VAL A 1 229 ? 11.734 -3.018 18.203 1 88.06 229 VAL A C 1
ATOM 1770 O O . VAL A 1 229 ? 12.391 -4.035 17.969 1 88.06 229 VAL A O 1
ATOM 1773 N N . THR A 1 230 ? 11.312 -2.207 17.297 1 87.44 230 THR A N 1
ATOM 1774 C CA . THR A 1 230 ? 11.711 -2.43 15.914 1 87.44 230 THR A CA 1
ATOM 1775 C C . THR A 1 230 ? 13.227 -2.416 15.773 1 87.44 230 THR A C 1
ATOM 1777 O O . THR A 1 230 ? 13.805 -3.273 15.102 1 87.44 230 THR A O 1
ATOM 1780 N N . SER A 1 231 ? 13.852 -1.436 16.406 1 86.19 231 SER A N 1
ATOM 1781 C CA . SER A 1 231 ? 15.312 -1.331 16.344 1 86.19 231 SER A CA 1
ATOM 1782 C C . SER A 1 231 ? 15.977 -2.541 17 1 86.19 231 SER A C 1
ATOM 1784 O O . SER A 1 231 ? 17 -3.027 16.5 1 86.19 231 SER A O 1
ATOM 1786 N N . TYR A 1 232 ? 15.383 -2.98 18.016 1 83.94 232 TYR A N 1
ATOM 1787 C CA . TYR A 1 232 ? 15.922 -4.152 18.703 1 83.94 232 TYR A CA 1
ATOM 1788 C C . TYR A 1 232 ? 15.797 -5.398 17.828 1 83.94 232 TYR A C 1
ATOM 1790 O O . TYR A 1 232 ? 16.734 -6.195 17.75 1 83.94 232 TYR A O 1
ATOM 1798 N N . VAL A 1 233 ? 14.727 -5.598 17.25 1 82.75 233 VAL A N 1
ATOM 1799 C CA . VAL A 1 233 ? 14.492 -6.762 16.406 1 82.75 233 VAL A CA 1
ATOM 1800 C C . VAL A 1 233 ? 15.43 -6.727 15.203 1 82.75 233 VAL A C 1
ATOM 1802 O O . VAL A 1 233 ? 15.984 -7.754 14.812 1 82.75 233 VAL A O 1
ATOM 1805 N N . LEU A 1 234 ? 15.555 -5.562 14.656 1 82.31 234 LEU A N 1
ATOM 1806 C CA . LEU A 1 234 ? 16.422 -5.43 13.492 1 82.31 234 LEU A CA 1
ATOM 1807 C C . LEU A 1 234 ? 17.875 -5.68 13.875 1 82.31 234 LEU A C 1
ATOM 1809 O O . LEU A 1 234 ? 18.656 -6.223 13.086 1 82.31 234 LEU A O 1
ATOM 1813 N N . LYS A 1 235 ? 18.219 -5.16 15.023 1 79.19 235 LYS A N 1
ATOM 1814 C CA . LYS A 1 235 ? 19.594 -5.375 15.492 1 79.19 235 LYS A CA 1
ATOM 1815 C C . LYS A 1 235 ? 19.844 -6.852 15.766 1 79.19 235 LYS A C 1
ATOM 1817 O O . LYS A 1 235 ? 20.906 -7.379 15.414 1 79.19 235 LYS A O 1
ATOM 1822 N N . THR A 1 236 ? 18.922 -7.383 16.469 1 74.06 236 THR A N 1
ATOM 1823 C CA . THR A 1 236 ? 19.078 -8.789 16.828 1 74.06 236 THR A CA 1
ATOM 1824 C C . THR A 1 236 ? 18.938 -9.688 15.609 1 74.06 236 THR A C 1
ATOM 1826 O O . THR A 1 236 ? 19.578 -10.742 15.531 1 74.06 236 THR A O 1
ATOM 1829 N N . LEU A 1 237 ? 17.984 -9.266 14.875 1 62.25 237 LEU A N 1
ATOM 1830 C CA . LEU A 1 237 ? 17.797 -10.07 13.672 1 62.25 237 LEU A CA 1
ATOM 1831 C C . LEU A 1 237 ? 18.891 -9.812 12.656 1 62.25 237 LEU A C 1
ATOM 1833 O O . LEU A 1 237 ? 19.031 -10.547 11.672 1 62.25 237 LEU A O 1
ATOM 1837 N N . THR A 1 238 ? 19.562 -8.578 12.805 1 55.72 238 THR A N 1
ATOM 1838 C CA . THR A 1 238 ? 20.734 -8.344 11.961 1 55.72 238 THR A CA 1
ATOM 1839 C C . THR A 1 238 ? 21.469 -9.656 11.68 1 55.72 238 THR A C 1
ATOM 1841 O O . THR A 1 238 ? 22.297 -10.094 12.484 1 55.72 238 THR A O 1
ATOM 1844 N N . PHE A 1 239 ? 20.688 -10.398 11.07 1 48.84 239 PHE A N 1
ATOM 1845 C CA . PHE A 1 239 ? 20.797 -11.672 10.359 1 48.84 239 PHE A CA 1
ATOM 1846 C C . PHE A 1 239 ? 22.141 -11.805 9.68 1 48.84 239 PHE A C 1
ATOM 1848 O O . PHE A 1 239 ? 22.656 -10.852 9.078 1 48.84 239 PHE A O 1
ATOM 1855 N N . GLY A 1 240 ? 23 -12.297 10.094 1 43.62 240 GLY A N 1
ATOM 1856 C CA . GLY A 1 240 ? 24.078 -12.688 9.188 1 43.62 240 GLY A CA 1
ATOM 1857 C C . GLY A 1 240 ? 23.781 -12.344 7.738 1 43.62 240 GLY A C 1
ATOM 1858 O O . GLY A 1 240 ? 23.812 -11.18 7.352 1 43.62 240 GLY A O 1
ATOM 1859 N N . ARG A 1 241 ? 23.297 -13.469 6.961 1 48.34 241 ARG A N 1
ATOM 1860 C CA . ARG A 1 241 ? 23.078 -13.5 5.52 1 48.34 241 ARG A CA 1
ATOM 1861 C C . ARG A 1 241 ? 22.031 -12.469 5.109 1 48.34 241 ARG A C 1
ATOM 1863 O O . ARG A 1 241 ? 20.844 -12.625 5.426 1 48.34 241 ARG A O 1
ATOM 1870 N N . HIS A 1 242 ? 22.234 -11.055 5.129 1 52.88 242 HIS A N 1
ATOM 1871 C CA . HIS A 1 242 ? 21.594 -9.75 4.988 1 52.88 242 HIS A CA 1
ATOM 1872 C C . HIS A 1 242 ? 20.5 -9.773 3.932 1 52.88 242 HIS A C 1
ATOM 1874 O O . HIS A 1 242 ? 20.781 -9.68 2.734 1 52.88 242 HIS A O 1
ATOM 1880 N N . SER A 1 243 ? 19.234 -10.266 4.094 1 76.56 243 SER A N 1
ATOM 1881 C CA . SER A 1 243 ? 18.141 -10.109 3.139 1 76.56 243 SER A CA 1
ATOM 1882 C C . SER A 1 243 ? 17.484 -8.734 3.26 1 76.56 243 SER A C 1
ATOM 1884 O O . SER A 1 243 ? 16.766 -8.469 4.215 1 76.56 243 SER A O 1
ATOM 1886 N N . SER A 1 244 ? 17.859 -7.754 2.549 1 83.25 244 SER A N 1
ATOM 1887 C CA . SER A 1 244 ? 17.375 -6.383 2.459 1 83.25 244 SER A CA 1
ATOM 1888 C C . SER A 1 244 ? 15.852 -6.355 2.352 1 83.25 244 SER A C 1
ATOM 1890 O O . SER A 1 244 ? 15.195 -5.469 2.912 1 83.25 244 SER A O 1
ATOM 1892 N N . VAL A 1 245 ? 15.359 -7.438 1.913 1 85.75 245 VAL A N 1
ATOM 1893 C CA . VAL A 1 245 ? 13.922 -7.477 1.651 1 85.75 245 VAL A CA 1
ATOM 1894 C C . VAL A 1 245 ? 13.156 -7.637 2.965 1 85.75 245 VAL A C 1
ATOM 1896 O O . VAL A 1 245 ? 12.156 -6.961 3.193 1 85.75 245 VAL A O 1
ATOM 1899 N N . ARG A 1 246 ? 13.656 -8.391 3.854 1 85.12 246 ARG A N 1
ATOM 1900 C CA . ARG A 1 246 ? 12.992 -8.633 5.133 1 85.12 246 ARG A CA 1
ATOM 1901 C C . ARG A 1 246 ? 13.086 -7.41 6.035 1 85.12 246 ARG A C 1
ATOM 1903 O O . ARG A 1 246 ? 12.148 -7.094 6.766 1 85.12 246 ARG A O 1
ATOM 1910 N N . GLU A 1 247 ? 14.203 -6.773 5.973 1 87.81 247 GLU A N 1
ATOM 1911 C CA . GLU A 1 247 ? 14.406 -5.578 6.785 1 87.81 247 GLU A CA 1
ATOM 1912 C C . GLU A 1 247 ? 13.422 -4.477 6.402 1 87.81 247 GLU A C 1
ATOM 1914 O O . GLU A 1 247 ? 12.781 -3.881 7.273 1 87.81 247 GLU A O 1
ATOM 1919 N N . ILE A 1 248 ? 13.344 -4.293 5.152 1 90 248 ILE A N 1
ATOM 1920 C CA . ILE A 1 248 ? 12.469 -3.24 4.645 1 90 248 ILE A CA 1
ATOM 1921 C C . ILE A 1 248 ? 11.016 -3.584 4.957 1 90 248 ILE A C 1
ATOM 1923 O O . ILE A 1 248 ? 10.242 -2.723 5.387 1 90 248 ILE A O 1
ATOM 1927 N N . ALA A 1 249 ? 10.695 -4.84 4.812 1 90.44 249 ALA A N 1
ATOM 1928 C CA . ALA A 1 249 ? 9.328 -5.289 5.082 1 90.44 249 ALA A CA 1
ATOM 1929 C C . ALA A 1 249 ? 8.969 -5.09 6.555 1 90.44 249 ALA A C 1
ATOM 1931 O O . ALA A 1 249 ? 7.871 -4.633 6.875 1 90.44 249 ALA A O 1
ATOM 1932 N N . LEU A 1 250 ? 9.852 -5.398 7.383 1 88.94 250 LEU A N 1
ATOM 1933 C CA . LEU A 1 250 ? 9.609 -5.262 8.812 1 88.94 250 LEU A CA 1
ATOM 1934 C C . LEU A 1 250 ? 9.43 -3.797 9.195 1 88.94 250 LEU A C 1
ATOM 1936 O O . LEU A 1 250 ? 8.586 -3.467 10.031 1 88.94 250 LEU A O 1
ATOM 1940 N N . MET A 1 251 ? 10.211 -2.967 8.609 1 90.06 251 MET A N 1
ATOM 1941 C CA . MET A 1 251 ? 10.109 -1.542 8.906 1 90.06 251 MET A CA 1
ATOM 1942 C C . MET A 1 251 ? 8.742 -1 8.484 1 90.06 251 MET A C 1
ATOM 1944 O O . MET A 1 251 ? 8.109 -0.251 9.227 1 90.06 251 MET A O 1
ATOM 1948 N N . ILE A 1 252 ? 8.32 -1.367 7.363 1 91.56 252 ILE A N 1
ATOM 1949 C CA . ILE A 1 252 ? 7.035 -0.907 6.848 1 91.56 252 ILE A CA 1
ATOM 1950 C C . ILE A 1 252 ? 5.906 -1.427 7.738 1 91.56 252 ILE A C 1
ATOM 1952 O O . ILE A 1 252 ? 5.023 -0.667 8.141 1 91.56 252 ILE A O 1
ATOM 1956 N N . LEU A 1 253 ? 5.969 -2.652 8.078 1 91.56 253 LEU A N 1
ATOM 1957 C CA . LEU A 1 253 ? 4.887 -3.295 8.82 1 91.56 253 LEU A CA 1
ATOM 1958 C C . LEU A 1 253 ? 4.844 -2.797 10.258 1 91.56 253 LEU A C 1
ATOM 1960 O O . LEU A 1 253 ? 3.762 -2.598 10.82 1 91.56 253 LEU A O 1
ATOM 1964 N N . MET A 1 254 ? 5.996 -2.617 10.812 1 91.5 254 MET A N 1
ATOM 1965 C CA . MET A 1 254 ? 6.035 -2.135 12.188 1 91.5 254 MET A CA 1
ATOM 1966 C C . MET A 1 254 ? 5.551 -0.692 12.273 1 91.5 254 MET A C 1
ATOM 1968 O O . MET A 1 254 ? 4.914 -0.305 13.258 1 91.5 254 MET A O 1
ATOM 1972 N N . ALA A 1 255 ? 5.926 0.075 11.25 1 91.38 255 ALA A N 1
ATOM 1973 C CA . ALA A 1 255 ? 5.406 1.439 11.195 1 91.38 255 ALA A CA 1
ATOM 1974 C C . ALA A 1 255 ? 3.883 1.444 11.148 1 91.38 255 ALA A C 1
ATOM 1976 O O . ALA A 1 255 ? 3.232 2.172 11.898 1 91.38 255 ALA A O 1
ATOM 1977 N N . TYR A 1 256 ? 3.371 0.623 10.375 1 90.75 256 TYR A N 1
ATOM 1978 C CA . TYR A 1 256 ? 1.921 0.546 10.234 1 90.75 256 TYR A CA 1
ATOM 1979 C C . TYR A 1 256 ? 1.286 -0.052 11.484 1 90.75 256 TYR A C 1
ATOM 1981 O O . TYR A 1 256 ? 0.219 0.389 11.914 1 90.75 256 TYR A O 1
ATOM 1989 N N . LEU A 1 257 ? 1.877 -1.027 12.008 1 91.5 257 LEU A N 1
ATOM 1990 C CA . LEU A 1 257 ? 1.37 -1.668 13.219 1 91.5 257 LEU A CA 1
ATOM 1991 C C . LEU A 1 257 ? 1.296 -0.673 14.367 1 91.5 257 LEU A C 1
ATOM 1993 O O . LEU A 1 257 ? 0.35 -0.703 15.164 1 91.5 257 LEU A O 1
ATOM 1997 N N . SER A 1 258 ? 2.301 0.149 14.484 1 92.88 258 SER A N 1
ATOM 1998 C CA . SER A 1 258 ? 2.291 1.152 15.547 1 92.88 258 SER A CA 1
ATOM 1999 C C . SER A 1 258 ? 1.077 2.068 15.43 1 92.88 258 SER A C 1
ATOM 2001 O O . SER A 1 258 ? 0.444 2.396 16.438 1 92.88 258 SER A O 1
ATOM 2003 N N . TYR A 1 259 ? 0.743 2.467 14.25 1 90.12 259 TYR A N 1
ATOM 2004 C CA . TYR A 1 259 ? -0.406 3.334 14.016 1 90.12 259 TYR A CA 1
ATOM 2005 C C . TYR A 1 259 ? -1.705 2.631 14.391 1 90.12 259 TYR A C 1
ATOM 2007 O O . TYR A 1 259 ? -2.533 3.184 15.117 1 90.12 259 TYR A O 1
ATOM 2015 N N . ILE A 1 260 ? -1.894 1.401 13.914 1 88 260 ILE A N 1
ATOM 2016 C CA . ILE A 1 260 ? -3.158 0.699 14.102 1 88 260 ILE A CA 1
ATOM 2017 C C . ILE A 1 260 ? -3.305 0.283 15.562 1 88 260 ILE A C 1
ATOM 2019 O O . ILE A 1 260 ? -4.414 0.265 16.109 1 88 260 ILE A O 1
ATOM 2023 N N . LEU A 1 261 ? -2.254 -0.056 16.156 1 89.06 261 LEU A N 1
ATOM 2024 C CA . LEU A 1 261 ? -2.287 -0.394 17.578 1 89.06 261 LEU A CA 1
ATOM 2025 C C . LEU A 1 261 ? -2.732 0.803 18.406 1 89.06 261 LEU A C 1
ATOM 2027 O O . LEU A 1 261 ? -3.486 0.647 19.375 1 89.06 261 LEU A O 1
ATOM 2031 N N . ALA A 1 262 ? -2.223 1.95 18.031 1 89.19 262 ALA A N 1
ATOM 2032 C CA . ALA A 1 262 ? -2.646 3.17 18.719 1 89.19 262 ALA A CA 1
ATOM 2033 C C . ALA A 1 262 ? -4.141 3.41 18.531 1 89.19 262 ALA A C 1
ATOM 2035 O O . ALA A 1 262 ? -4.836 3.795 19.469 1 89.19 262 ALA A O 1
ATOM 2036 N N . GLU A 1 263 ? -4.637 3.188 17.375 1 82.56 263 GLU A N 1
ATOM 2037 C CA . GLU A 1 263 ? -6.062 3.354 17.094 1 82.56 263 GLU A CA 1
ATOM 2038 C C . GLU A 1 263 ? -6.891 2.332 17.859 1 82.56 263 GLU A C 1
ATOM 2040 O O . GLU A 1 263 ? -7.984 2.645 18.344 1 82.56 263 GLU A O 1
ATOM 2045 N N . LEU A 1 264 ? -6.352 1.126 17.953 1 82.31 264 LEU A N 1
ATOM 2046 C CA . LEU A 1 264 ? -7.043 0.073 18.688 1 82.31 264 LEU A CA 1
ATOM 2047 C C . LEU A 1 264 ? -7.148 0.425 20.156 1 82.31 264 LEU A C 1
ATOM 2049 O O . LEU A 1 264 ? -8.172 0.15 20.797 1 82.31 264 LEU A O 1
ATOM 2053 N N . LEU A 1 265 ? -6.113 1.025 20.703 1 85.19 265 LEU A N 1
ATOM 2054 C CA . LEU A 1 265 ? -6.082 1.4 22.125 1 85.19 265 LEU A CA 1
ATOM 2055 C C . LEU A 1 265 ? -6.734 2.762 22.328 1 85.19 265 LEU A C 1
ATOM 2057 O O . LEU A 1 265 ? -6.668 3.32 23.438 1 85.19 265 LEU A O 1
ATOM 2061 N N . GLN A 1 266 ? -7.32 3.307 21.297 1 79.69 266 GLN A N 1
ATOM 2062 C CA . GLN A 1 266 ? -8.016 4.59 21.328 1 79.69 266 GLN A CA 1
ATOM 2063 C C . GLN A 1 266 ? -7.051 5.727 21.672 1 79.69 266 GLN A C 1
ATOM 2065 O O . GLN A 1 266 ? -7.387 6.613 22.453 1 79.69 266 GLN A O 1
ATOM 2070 N N . LEU A 1 267 ? -5.875 5.547 21.25 1 85.69 267 LEU A N 1
ATOM 2071 C CA . LEU A 1 267 ? -4.879 6.609 21.359 1 85.69 267 LEU A CA 1
ATOM 2072 C C . LEU A 1 267 ? -4.754 7.367 20.047 1 85.69 267 LEU A C 1
ATOM 2074 O O . LEU A 1 267 ? -5.602 7.227 19.156 1 85.69 267 LEU A O 1
ATOM 2078 N N . SER A 1 268 ? -3.781 8.289 20.016 1 83 268 SER A N 1
ATOM 2079 C CA . SER A 1 268 ? -3.561 9.039 18.781 1 83 268 SER A CA 1
ATOM 2080 C C . SER A 1 268 ? -2.582 8.32 17.859 1 83 268 SER A C 1
ATOM 2082 O O . SER A 1 268 ? -1.377 8.305 18.109 1 83 268 SER A O 1
ATOM 2084 N N . GLY A 1 269 ? -3.072 7.762 16.766 1 85.88 269 GLY A N 1
ATOM 2085 C CA . GLY A 1 269 ? -2.219 7.078 15.812 1 85.88 269 GLY A CA 1
ATOM 2086 C C . GLY A 1 269 ? -1.187 7.988 15.172 1 85.88 269 GLY A C 1
ATOM 2087 O O . GLY A 1 269 ? -0.066 7.562 14.891 1 85.88 269 GLY A O 1
ATOM 2088 N N . ILE A 1 270 ? -1.494 9.266 15.008 1 83.12 270 ILE A N 1
ATOM 2089 C CA . ILE A 1 270 ? -0.639 10.227 14.328 1 83.12 270 ILE A CA 1
ATOM 2090 C C . ILE A 1 270 ? 0.615 10.484 15.164 1 83.12 270 ILE A C 1
ATOM 2092 O O . ILE A 1 270 ? 1.735 10.391 14.656 1 83.12 270 ILE A O 1
ATOM 2096 N N . LEU A 1 271 ? 0.401 10.727 16.438 1 83.69 271 LEU A N 1
ATOM 2097 C CA . LEU A 1 271 ? 1.532 10.992 17.328 1 83.69 271 LEU A CA 1
ATOM 2098 C C . LEU A 1 271 ? 2.408 9.758 17.484 1 83.69 271 LEU A C 1
ATOM 2100 O O . LEU A 1 271 ? 3.637 9.859 17.5 1 83.69 271 LEU A O 1
ATOM 2104 N N . THR A 1 272 ? 1.772 8.656 17.531 1 90.44 272 THR A N 1
ATOM 2105 C CA . THR A 1 272 ? 2.488 7.398 17.719 1 90.44 272 THR A CA 1
ATOM 2106 C C . THR A 1 272 ? 3.381 7.102 16.516 1 90.44 272 THR A C 1
ATOM 2108 O O . THR A 1 272 ? 4.57 6.812 16.672 1 90.44 272 THR A O 1
ATOM 2111 N N . VAL A 1 273 ? 2.82 7.191 15.359 1 90.5 273 VAL A N 1
ATOM 2112 C CA . VAL A 1 273 ? 3.576 6.848 14.164 1 90.5 273 VAL A CA 1
ATOM 2113 C C . VAL A 1 273 ? 4.68 7.883 13.93 1 90.5 273 VAL A C 1
ATOM 2115 O O . VAL A 1 273 ? 5.746 7.555 13.414 1 90.5 273 VAL A O 1
ATOM 2118 N N . PHE A 1 274 ? 4.496 9.117 14.312 1 85.38 274 PHE A N 1
ATOM 2119 C CA . PHE A 1 274 ? 5.488 10.18 14.164 1 85.38 274 PHE A CA 1
ATOM 2120 C C . PHE A 1 274 ? 6.723 9.883 15.008 1 85.38 274 PHE A C 1
ATOM 2122 O O . PHE A 1 274 ? 7.848 9.922 14.5 1 85.38 274 PHE A O 1
ATOM 2129 N N . PHE A 1 275 ? 6.527 9.562 16.219 1 86.94 275 PHE A N 1
ATOM 2130 C CA . PHE A 1 275 ? 7.648 9.289 17.109 1 86.94 275 PHE A CA 1
ATOM 2131 C C . PHE A 1 275 ? 8.281 7.941 16.781 1 86.94 275 PHE A C 1
ATOM 2133 O O . PHE A 1 275 ? 9.492 7.758 16.969 1 86.94 275 PHE A O 1
ATOM 2140 N N . CYS A 1 276 ? 7.453 7.035 16.344 1 91.38 276 CYS A N 1
ATOM 2141 C CA . CYS A 1 276 ? 8.016 5.781 15.852 1 91.38 276 CYS A CA 1
ATOM 2142 C C . CYS A 1 276 ? 9 6.035 14.719 1 91.38 276 CYS A C 1
ATOM 2144 O O . CYS A 1 276 ? 10.086 5.457 14.688 1 91.38 276 CYS A O 1
ATOM 2146 N N . GLY A 1 277 ? 8.578 6.898 13.82 1 90 277 GLY A N 1
ATOM 2147 C CA . GLY A 1 277 ? 9.453 7.258 12.719 1 90 277 GLY A CA 1
ATOM 2148 C C . GLY A 1 277 ? 10.742 7.918 13.172 1 90 277 GLY A C 1
ATOM 2149 O O . GLY A 1 277 ? 11.82 7.609 12.656 1 90 277 GLY A O 1
ATOM 2150 N N . ILE A 1 278 ? 10.719 8.797 14.125 1 84.69 278 ILE A N 1
ATOM 2151 C CA . ILE A 1 278 ? 11.891 9.492 14.641 1 84.69 278 ILE A CA 1
ATOM 2152 C C . ILE A 1 278 ? 12.852 8.484 15.266 1 84.69 278 ILE A C 1
ATOM 2154 O O . ILE A 1 278 ? 14.055 8.523 14.992 1 84.69 278 ILE A O 1
ATOM 2158 N N . LEU A 1 279 ? 12.289 7.605 16.062 1 86.12 279 LEU A N 1
ATOM 2159 C CA . LEU A 1 279 ? 13.141 6.652 16.766 1 86.12 279 LEU A CA 1
ATOM 2160 C C . LEU A 1 279 ? 13.727 5.633 15.797 1 86.12 279 LEU A C 1
ATOM 2162 O O . LEU A 1 279 ? 14.867 5.195 15.969 1 86.12 279 LEU A O 1
ATOM 2166 N N . MET A 1 280 ? 12.945 5.223 14.875 1 87.44 280 MET A N 1
ATOM 2167 C CA . MET A 1 280 ? 13.461 4.281 13.883 1 87.44 280 MET A CA 1
ATOM 2168 C C . MET A 1 280 ? 14.602 4.906 13.078 1 87.44 280 MET A C 1
ATOM 2170 O O . MET A 1 280 ? 15.57 4.227 12.742 1 87.44 280 MET A O 1
ATOM 2174 N N . SER A 1 281 ? 14.438 6.145 12.727 1 86 281 SER A N 1
ATOM 2175 C CA . SER A 1 281 ? 15.484 6.84 11.984 1 86 281 SER A CA 1
ATOM 2176 C C . SER A 1 281 ? 16.75 6.988 12.828 1 86 281 SER A C 1
ATOM 2178 O O . SER A 1 281 ? 17.859 6.945 12.305 1 86 281 SER A O 1
ATOM 2180 N N . HIS A 1 282 ? 16.594 7.129 14.086 1 80.44 282 HIS A N 1
ATOM 2181 C CA . HIS A 1 282 ? 17.719 7.352 14.977 1 80.44 282 HIS A CA 1
ATOM 2182 C C . HIS A 1 282 ? 18.422 6.039 15.32 1 80.44 282 HIS A C 1
ATOM 2184 O O . HIS A 1 282 ? 19.656 5.977 15.352 1 80.44 282 HIS A O 1
ATOM 2190 N N . TYR A 1 283 ? 17.703 4.965 15.539 1 78.12 283 TYR A N 1
ATOM 2191 C CA . TYR A 1 283 ? 18.312 3.721 16 1 78.12 283 TYR A CA 1
ATOM 2192 C C . TYR A 1 283 ? 18.312 2.668 14.906 1 78.12 283 TYR A C 1
ATOM 2194 O O . TYR A 1 283 ? 19.344 2.059 14.617 1 78.12 283 TYR A O 1
ATOM 2202 N N . ALA A 1 284 ? 17.234 2.436 14.266 1 73.75 284 ALA A N 1
ATOM 2203 C CA . ALA A 1 284 ? 17.062 1.345 13.312 1 73.75 284 ALA A CA 1
ATOM 2204 C C . ALA A 1 284 ? 17.875 1.594 12.047 1 73.75 284 ALA A C 1
ATOM 2206 O O . ALA A 1 284 ? 18.375 0.652 11.422 1 73.75 284 ALA A O 1
ATOM 2207 N N . TRP A 1 285 ? 17.953 2.855 11.727 1 73.5 285 TRP A N 1
ATOM 2208 C CA . TRP A 1 285 ? 18.641 3.248 10.5 1 73.5 285 TRP A CA 1
ATOM 2209 C C . TRP A 1 285 ? 20.094 2.746 10.508 1 73.5 285 TRP A C 1
ATOM 2211 O O . TRP A 1 285 ? 20.609 2.332 9.469 1 73.5 285 TRP A O 1
ATOM 2221 N N . HIS A 1 286 ? 20.672 2.646 11.641 1 72.38 286 HIS A N 1
ATOM 2222 C CA . HIS A 1 286 ? 22.078 2.279 11.742 1 72.38 286 HIS A CA 1
ATOM 2223 C C . HIS A 1 286 ? 22.25 0.764 11.742 1 72.38 286 HIS A C 1
ATOM 2225 O O . HIS A 1 286 ? 23.359 0.263 11.539 1 72.38 286 HIS A O 1
ATOM 2231 N N . ASN A 1 287 ? 21.188 0.072 11.906 1 73.5 287 ASN A N 1
ATOM 2232 C CA . ASN A 1 287 ? 21.234 -1.386 11.938 1 73.5 287 ASN A CA 1
ATOM 2233 C C . ASN A 1 287 ? 20.891 -1.985 10.57 1 73.5 287 ASN A C 1
ATOM 2235 O O . ASN A 1 287 ? 20.969 -3.201 10.391 1 73.5 287 ASN A O 1
ATOM 2239 N N . LEU A 1 288 ? 20.641 -1.085 9.609 1 77 288 LEU A N 1
ATOM 2240 C CA . LEU A 1 288 ? 20.219 -1.538 8.289 1 77 288 LEU A CA 1
ATOM 2241 C C . LEU A 1 288 ? 21.406 -1.671 7.352 1 77 288 LEU A C 1
ATOM 2243 O O . LEU A 1 288 ? 22.438 -1.014 7.547 1 77 288 LEU A O 1
ATOM 2247 N N . SER A 1 289 ? 21.25 -2.543 6.426 1 79.56 289 SER A N 1
ATOM 2248 C CA . SER A 1 289 ? 22.219 -2.621 5.336 1 79.56 289 SER A CA 1
ATOM 2249 C C . SER A 1 289 ? 22.172 -1.364 4.473 1 79.56 289 SER A C 1
ATOM 2251 O O . SER A 1 289 ? 21.219 -0.597 4.527 1 79.56 289 SER A O 1
ATOM 2253 N N . GLU A 1 290 ? 23.172 -1.072 3.846 1 81.25 290 GLU A N 1
ATOM 2254 C CA . GLU A 1 290 ? 23.266 0.132 3.027 1 81.25 290 GLU A CA 1
ATOM 2255 C C . GLU A 1 290 ? 22.141 0.193 2.002 1 81.25 290 GLU A C 1
ATOM 2257 O O . GLU A 1 290 ? 21.516 1.243 1.812 1 81.25 290 GLU A O 1
ATOM 2262 N N . ASN A 1 291 ? 21.922 -0.984 1.397 1 83.12 291 ASN A N 1
ATOM 2263 C CA . ASN A 1 291 ? 20.844 -1.025 0.414 1 83.12 291 ASN A CA 1
ATOM 2264 C C . ASN A 1 291 ? 19.484 -0.757 1.057 1 83.12 291 ASN A C 1
ATOM 2266 O O . ASN A 1 291 ? 18.641 -0.079 0.47 1 83.12 291 ASN A O 1
ATOM 2270 N N . SER A 1 292 ? 19.422 -1.266 2.256 1 85.19 292 SER A N 1
ATOM 2271 C CA . SER A 1 292 ? 18.156 -1.07 2.961 1 85.19 292 SER A CA 1
ATOM 2272 C C . SER A 1 292 ? 17.984 0.38 3.398 1 85.19 292 SER A C 1
ATOM 2274 O O . SER A 1 292 ? 16.859 0.896 3.434 1 85.19 292 SER A O 1
ATOM 2276 N N . ARG A 1 293 ? 19.094 1.041 3.668 1 86.19 293 ARG A N 1
ATOM 2277 C CA . ARG A 1 293 ? 19.047 2.443 4.07 1 86.19 293 ARG A CA 1
ATOM 2278 C C . ARG A 1 293 ? 18.594 3.328 2.918 1 86.19 293 ARG A C 1
ATOM 2280 O O . ARG A 1 293 ? 17.688 4.152 3.084 1 86.19 293 ARG A O 1
ATOM 2287 N N . ILE A 1 294 ? 19.141 3.105 1.816 1 87.06 294 ILE A N 1
ATOM 2288 C CA . ILE A 1 294 ? 18.797 3.893 0.638 1 87.06 294 ILE A CA 1
ATOM 2289 C C . ILE A 1 294 ? 17.344 3.604 0.234 1 87.06 294 ILE A C 1
ATOM 2291 O O . ILE A 1 294 ? 16.578 4.527 -0.051 1 87.06 294 ILE A O 1
ATOM 2295 N N . THR A 1 295 ? 17.047 2.361 0.313 1 89.31 295 THR A N 1
ATOM 2296 C CA . THR A 1 295 ? 15.727 1.946 -0.134 1 89.31 295 THR A CA 1
ATOM 2297 C C . THR A 1 295 ? 14.648 2.49 0.797 1 89.31 295 THR A C 1
ATOM 2299 O O . THR A 1 295 ? 13.625 3.016 0.337 1 89.31 295 THR A O 1
ATOM 2302 N N . THR A 1 296 ? 14.898 2.416 2.082 1 89.69 296 THR A N 1
ATOM 2303 C CA . THR A 1 296 ? 13.891 2.848 3.039 1 89.69 296 THR A CA 1
ATOM 2304 C C . THR A 1 296 ? 13.688 4.359 2.969 1 89.69 296 THR A C 1
ATOM 2306 O O . THR A 1 296 ? 12.555 4.844 3.047 1 89.69 296 THR A O 1
ATOM 2309 N N . ARG A 1 297 ? 14.742 5.039 2.777 1 88.25 297 ARG A N 1
ATOM 2310 C CA . ARG A 1 297 ? 14.656 6.492 2.697 1 88.25 297 ARG A CA 1
ATOM 2311 C C . ARG A 1 297 ? 13.797 6.926 1.517 1 88.25 297 ARG A C 1
ATOM 2313 O O . ARG A 1 297 ? 12.891 7.746 1.672 1 88.25 297 ARG A O 1
ATOM 2320 N N . HIS A 1 298 ? 14.023 6.336 0.43 1 89.94 298 HIS A N 1
ATOM 2321 C CA . HIS A 1 298 ? 13.312 6.742 -0.777 1 89.94 298 HIS A CA 1
ATOM 2322 C C . HIS A 1 298 ? 11.93 6.113 -0.835 1 89.94 298 HIS A C 1
ATOM 2324 O O . HIS A 1 298 ? 10.992 6.715 -1.365 1 89.94 298 HIS A O 1
ATOM 2330 N N . LEU A 1 299 ? 11.789 4.996 -0.25 1 91.75 299 LEU A N 1
ATOM 2331 C CA . LEU A 1 299 ? 10.5 4.312 -0.245 1 91.75 299 LEU A CA 1
ATOM 2332 C C . LEU A 1 299 ? 9.477 5.09 0.573 1 91.75 299 LEU A C 1
ATOM 2334 O O . LEU A 1 299 ? 8.367 5.352 0.101 1 91.75 299 LEU A O 1
ATOM 2338 N N . PHE A 1 300 ? 9.844 5.445 1.734 1 90.75 300 PHE A N 1
ATOM 2339 C CA . PHE A 1 300 ? 8.906 6.164 2.592 1 90.75 300 PHE A CA 1
ATOM 2340 C C . PHE A 1 300 ? 8.602 7.543 2.025 1 90.75 300 PHE A C 1
ATOM 2342 O O . PHE A 1 300 ? 7.473 8.031 2.135 1 90.75 300 PHE A O 1
ATOM 2349 N N . ALA A 1 301 ? 9.617 8.141 1.439 1 88.69 301 ALA A N 1
ATOM 2350 C CA . ALA A 1 301 ? 9.391 9.422 0.774 1 88.69 301 ALA A CA 1
ATOM 2351 C C . ALA A 1 301 ? 8.414 9.266 -0.389 1 88.69 301 ALA A C 1
ATOM 2353 O O . ALA A 1 301 ? 7.543 10.117 -0.591 1 88.69 301 ALA A O 1
ATOM 2354 N N . THR A 1 302 ? 8.562 8.195 -1.09 1 90.62 302 THR A N 1
ATOM 2355 C CA . THR A 1 302 ? 7.703 7.941 -2.24 1 90.62 302 THR A CA 1
ATOM 2356 C C . THR A 1 302 ? 6.27 7.668 -1.792 1 90.62 302 THR A C 1
ATOM 2358 O O . THR A 1 302 ? 5.32 8.203 -2.369 1 90.62 302 THR A O 1
ATOM 2361 N N . MET A 1 303 ? 6.105 6.867 -0.77 1 91.31 303 MET A N 1
ATOM 2362 C CA . MET A 1 303 ? 4.773 6.555 -0.254 1 91.31 303 MET A CA 1
ATOM 2363 C C . MET A 1 303 ? 4.074 7.816 0.247 1 91.31 303 MET A C 1
ATOM 2365 O O . MET A 1 303 ? 2.871 7.984 0.05 1 91.31 303 MET A O 1
ATOM 2369 N N . SER A 1 304 ? 4.863 8.633 0.927 1 87.44 304 SER A N 1
ATOM 2370 C CA . SER A 1 304 ? 4.32 9.898 1.412 1 87.44 304 SER A CA 1
ATOM 2371 C C . SER A 1 304 ? 3.896 10.797 0.256 1 87.44 304 SER A C 1
ATOM 2373 O O . SER A 1 304 ? 2.828 11.414 0.298 1 87.44 304 SER A O 1
ATOM 2375 N N . PHE A 1 305 ? 4.695 10.859 -0.781 1 86.56 305 PHE A N 1
ATOM 2376 C CA . PHE A 1 305 ? 4.422 11.68 -1.956 1 86.56 305 PHE A CA 1
ATOM 2377 C C . PHE A 1 305 ? 3.15 11.211 -2.656 1 86.56 305 PHE A C 1
ATOM 2379 O O . PHE A 1 305 ? 2.314 12.023 -3.047 1 86.56 305 PHE A O 1
ATOM 2386 N N . ILE A 1 306 ? 3.014 9.93 -2.791 1 88.69 306 ILE A N 1
ATOM 2387 C CA . ILE A 1 306 ? 1.849 9.344 -3.447 1 88.69 306 ILE A CA 1
ATOM 2388 C C . ILE A 1 306 ? 0.598 9.617 -2.617 1 88.69 306 ILE A C 1
ATOM 2390 O O . ILE A 1 306 ? -0.438 10.016 -3.156 1 88.69 306 ILE A O 1
ATOM 2394 N N . ALA A 1 307 ? 0.688 9.398 -1.356 1 87.31 307 ALA A N 1
ATOM 2395 C CA . ALA A 1 307 ? -0.45 9.609 -0.467 1 87.31 307 ALA A CA 1
ATOM 2396 C C . ALA A 1 307 ? -0.886 11.078 -0.471 1 87.31 307 ALA A C 1
ATOM 2398 O O . ALA A 1 307 ? -2.082 11.375 -0.522 1 87.31 307 ALA A O 1
ATOM 2399 N N . GLU A 1 308 ? 0.074 11.953 -0.431 1 82.81 308 GLU A N 1
ATOM 2400 C CA . GLU A 1 308 ? -0.228 13.383 -0.446 1 82.81 308 GLU A CA 1
ATOM 2401 C C . GLU A 1 308 ? -0.904 13.789 -1.753 1 82.81 308 GLU A C 1
ATOM 2403 O O . GLU A 1 308 ? -1.884 14.539 -1.744 1 82.81 308 GLU A O 1
ATOM 2408 N N . THR A 1 309 ? -0.347 13.352 -2.809 1 86.06 309 THR A N 1
ATOM 2409 C CA . THR A 1 309 ? -0.93 13.664 -4.109 1 86.06 309 THR A CA 1
ATOM 2410 C C . THR A 1 309 ? -2.344 13.102 -4.219 1 86.06 309 THR A C 1
ATOM 2412 O O . THR A 1 309 ? -3.23 13.742 -4.789 1 86.06 309 THR A O 1
ATOM 2415 N N . PHE A 1 310 ? -2.508 11.953 -3.652 1 86.81 310 PHE A N 1
ATOM 2416 C CA . PHE A 1 310 ? -3.818 11.305 -3.646 1 86.81 310 PHE A CA 1
ATOM 2417 C C . PHE A 1 310 ? -4.836 12.156 -2.896 1 86.81 310 PHE A C 1
ATOM 2419 O O . PHE A 1 310 ? -5.945 12.375 -3.381 1 86.81 310 PHE A O 1
ATOM 2426 N N . ILE A 1 311 ? -4.445 12.625 -1.797 1 81.69 311 ILE A N 1
ATOM 2427 C CA . ILE A 1 311 ? -5.352 13.383 -0.939 1 81.69 311 ILE A CA 1
ATOM 2428 C C . ILE A 1 311 ? -5.723 14.703 -1.618 1 81.69 311 ILE A C 1
ATOM 2430 O O . ILE A 1 311 ? -6.898 15.07 -1.661 1 81.69 311 ILE A O 1
ATOM 2434 N N . PHE A 1 312 ? -4.824 15.383 -2.182 1 83.5 312 PHE A N 1
ATOM 2435 C CA . PHE A 1 312 ? -5.094 16.672 -2.801 1 83.5 312 PHE A CA 1
ATOM 2436 C C . PHE A 1 312 ? -5.906 16.5 -4.082 1 83.5 312 PHE A C 1
ATOM 2438 O O . PHE A 1 312 ? -6.73 17.359 -4.418 1 83.5 312 PHE A O 1
ATOM 2445 N N . LEU A 1 313 ? -5.598 15.492 -4.758 1 86.12 313 LEU A N 1
ATOM 2446 C CA . LEU A 1 313 ? -6.406 15.18 -5.93 1 86.12 313 LEU A CA 1
ATOM 2447 C C . LEU A 1 313 ? -7.852 14.906 -5.531 1 86.12 313 LEU A C 1
ATOM 2449 O O . LEU A 1 313 ? -8.781 15.367 -6.199 1 86.12 313 LEU A O 1
ATOM 2453 N N . PHE A 1 314 ? -8 14.188 -4.512 1 80.31 314 PHE A N 1
ATOM 2454 C CA . PHE A 1 314 ? -9.328 13.844 -4.012 1 80.31 314 PHE A CA 1
ATOM 2455 C C . PHE A 1 314 ? -10.086 15.094 -3.572 1 80.31 314 PHE A C 1
ATOM 2457 O O . PHE A 1 314 ? -11.273 15.234 -3.852 1 80.31 314 PHE A O 1
ATOM 2464 N N . VAL A 1 315 ? -9.414 15.93 -2.895 1 79.69 315 VAL A N 1
ATOM 2465 C CA . VAL A 1 315 ? -10.016 17.172 -2.428 1 79.69 315 VAL A CA 1
ATOM 2466 C C . VAL A 1 315 ? -10.461 18.016 -3.625 1 79.69 315 VAL A C 1
ATOM 2468 O O . VAL A 1 315 ? -11.539 18.609 -3.605 1 79.69 315 VAL A O 1
ATOM 2471 N N . GLY A 1 316 ? -9.664 18.062 -4.613 1 82.5 316 GLY A N 1
ATOM 2472 C CA . GLY A 1 316 ? -10.031 18.797 -5.816 1 82.5 316 GLY A CA 1
ATOM 2473 C C . GLY A 1 316 ? -11.242 18.219 -6.523 1 82.5 316 GLY A C 1
ATOM 2474 O O . GLY A 1 316 ? -12.094 18.969 -7.004 1 82.5 316 GLY A O 1
ATOM 2475 N N . MET A 1 317 ? -11.312 16.953 -6.512 1 81.75 317 MET A N 1
ATOM 2476 C CA . MET A 1 317 ? -12.422 16.281 -7.184 1 81.75 317 MET A CA 1
ATOM 2477 C C . MET A 1 317 ? -13.719 16.469 -6.402 1 81.75 317 MET A C 1
ATOM 2479 O O . MET A 1 317 ? -14.789 16.609 -6.996 1 81.75 317 MET A O 1
ATOM 2483 N N . ASP A 1 318 ? -13.664 16.438 -5.109 1 76.5 318 ASP A N 1
ATOM 2484 C CA . ASP A 1 318 ? -14.836 16.547 -4.242 1 76.5 318 ASP A CA 1
ATOM 2485 C C . ASP A 1 318 ? -15.352 17.984 -4.176 1 76.5 318 ASP A C 1
ATOM 2487 O O . ASP A 1 318 ? -16.469 18.219 -3.727 1 76.5 318 ASP A O 1
ATOM 2491 N N . ALA A 1 319 ? -14.547 18.906 -4.57 1 76.44 319 ALA A N 1
ATOM 2492 C CA . ALA A 1 319 ? -14.93 20.312 -4.547 1 76.44 319 ALA A CA 1
ATOM 2493 C C . ALA A 1 319 ? -16.156 20.562 -5.418 1 76.44 319 ALA A C 1
ATOM 2495 O O . ALA A 1 319 ? -16.938 21.484 -5.156 1 76.44 319 ALA A O 1
ATOM 2496 N N . LEU A 1 320 ? -16.359 19.656 -6.359 1 74.12 320 LEU A N 1
ATOM 2497 C CA . LEU A 1 320 ? -17.469 19.906 -7.266 1 74.12 320 LEU A CA 1
ATOM 2498 C C . LEU A 1 320 ? -18.594 18.891 -7.051 1 74.12 320 LEU A C 1
ATOM 2500 O O . LEU A 1 320 ? -19.344 18.578 -7.98 1 74.12 320 LEU A O 1
ATOM 2504 N N . ASP A 1 321 ? -18.641 18.453 -5.848 1 72.56 321 ASP A N 1
ATOM 2505 C CA . ASP A 1 321 ? -19.734 17.547 -5.562 1 72.56 321 ASP A CA 1
ATOM 2506 C C . ASP A 1 321 ? -21.078 18.266 -5.562 1 72.56 321 ASP A C 1
ATOM 2508 O O . ASP A 1 321 ? -21.422 18.953 -4.594 1 72.56 321 ASP A O 1
ATOM 2512 N N . ILE A 1 322 ? -21.859 18.109 -6.555 1 70.19 322 ILE A N 1
ATOM 2513 C CA . ILE A 1 322 ? -23.094 18.859 -6.797 1 70.19 322 ILE A CA 1
ATOM 2514 C C . ILE A 1 322 ? -24.172 18.422 -5.797 1 70.19 322 ILE A C 1
ATOM 2516 O O . ILE A 1 322 ? -25 19.234 -5.391 1 70.19 322 ILE A O 1
ATOM 2520 N N . GLU A 1 323 ? -24.047 17.172 -5.406 1 71.62 323 GLU A N 1
ATOM 2521 C CA . GLU A 1 323 ? -25.078 16.703 -4.473 1 71.62 323 GLU A CA 1
ATOM 2522 C C . GLU A 1 323 ? -24.969 17.438 -3.137 1 71.62 323 GLU A C 1
ATOM 2524 O O . GLU A 1 323 ? -25.984 17.828 -2.562 1 71.62 323 GLU A O 1
ATOM 2529 N N . MET A 1 324 ? -23.828 17.625 -2.732 1 74.12 324 MET A N 1
ATOM 2530 C CA . MET A 1 324 ? -23.641 18.328 -1.464 1 74.12 324 MET A CA 1
ATOM 2531 C C . MET A 1 324 ? -23.953 19.812 -1.604 1 74.12 324 MET A C 1
ATOM 2533 O O . MET A 1 324 ? -24.5 20.422 -0.688 1 74.12 324 MET A O 1
ATOM 2537 N N . TRP A 1 325 ? -23.672 20.359 -2.787 1 74.69 325 TRP A N 1
ATOM 2538 C CA . TRP A 1 325 ? -23.922 21.766 -3.039 1 74.69 325 TRP A CA 1
ATOM 2539 C C . TRP A 1 325 ? -25.422 22.031 -3.139 1 74.69 325 TRP A C 1
ATOM 2541 O O . TRP A 1 325 ? -25.906 23.078 -2.688 1 74.69 325 TRP A O 1
ATOM 2551 N N . ARG A 1 326 ? -26.062 21.016 -3.633 1 74.69 326 ARG A N 1
ATOM 2552 C CA . ARG A 1 326 ? -27.516 21.172 -3.795 1 74.69 326 ARG A CA 1
ATOM 2553 C C . ARG A 1 326 ? -28.219 21.109 -2.449 1 74.69 326 ARG A C 1
ATOM 2555 O O . ARG A 1 326 ? -29.266 21.734 -2.264 1 74.69 326 ARG A O 1
ATOM 2562 N N . MET A 1 327 ? -27.625 20.469 -1.602 1 76.56 327 MET A N 1
ATOM 2563 C CA . MET A 1 327 ? -28.25 20.297 -0.291 1 76.56 327 MET A CA 1
ATOM 2564 C C . MET A 1 327 ? -28.078 21.562 0.551 1 76.56 327 MET A C 1
ATOM 2566 O O . MET A 1 327 ? -28.828 21.797 1.497 1 76.56 327 MET A O 1
ATOM 2570 N N . THR A 1 328 ? -27.078 22.391 0.106 1 75.06 328 THR A N 1
ATOM 2571 C CA . THR A 1 328 ? -26.859 23.625 0.855 1 75.06 328 THR A CA 1
ATOM 2572 C C . THR A 1 328 ? -27.859 24.703 0.445 1 75.06 328 THR A C 1
ATOM 2574 O O . THR A 1 328 ? -27.984 25 -0.741 1 75.06 328 THR A O 1
ATOM 2577 N N . LYS A 1 329 ? -28.891 24.969 1.235 1 70.31 329 LYS A N 1
ATOM 2578 C CA . LYS A 1 329 ? -29.969 25.922 0.959 1 70.31 329 LYS A CA 1
ATOM 2579 C C . LYS A 1 329 ? -29.547 27.344 1.339 1 70.31 329 LYS A C 1
ATOM 2581 O O . LYS A 1 329 ? -30.391 28.219 1.524 1 70.31 329 LYS A O 1
ATOM 2586 N N . LEU A 1 330 ? -28.328 27.578 1.344 1 75.25 330 LEU A N 1
ATOM 2587 C CA . LEU A 1 330 ? -27.922 28.906 1.786 1 75.25 330 LEU A CA 1
ATOM 2588 C C . LEU A 1 330 ? -27.719 29.828 0.595 1 75.25 330 LEU A C 1
ATOM 2590 O O . LEU A 1 330 ? -27.328 29.391 -0.487 1 75.25 330 LEU A O 1
ATOM 2594 N N . SER A 1 331 ? -28.094 31.031 0.77 1 80 331 SER A N 1
ATOM 2595 C CA . SER A 1 331 ? -27.891 32.062 -0.245 1 80 331 SER A CA 1
ATOM 2596 C C . SER A 1 331 ? -26.406 32.312 -0.482 1 80 331 SER A C 1
ATOM 2598 O O . SER A 1 331 ? -25.578 32.031 0.389 1 80 331 SER A O 1
ATOM 2600 N N . PHE A 1 332 ? -26.031 32.688 -1.622 1 83.56 332 PHE A N 1
ATOM 2601 C CA . PHE A 1 332 ? -24.656 32.969 -2.014 1 83.56 332 PHE A CA 1
ATOM 2602 C C . PHE A 1 332 ? -24.031 34 -1.09 1 83.56 332 PHE A C 1
ATOM 2604 O O . PHE A 1 332 ? -22.859 33.875 -0.695 1 83.56 332 PHE A O 1
ATOM 2611 N N . GLY A 1 333 ? -24.828 34.969 -0.709 1 84.56 333 GLY A N 1
ATOM 2612 C CA . GLY A 1 333 ? -24.328 36 0.177 1 84.56 333 GLY A CA 1
ATOM 2613 C C . GLY A 1 333 ? -24 35.5 1.569 1 84.56 333 GLY A C 1
ATOM 2614 O O . GLY A 1 333 ? -22.984 35.875 2.145 1 84.56 333 GLY A O 1
ATOM 2615 N N . THR A 1 334 ? -24.844 34.688 2.02 1 86.69 334 THR A N 1
ATOM 2616 C CA . THR A 1 334 ? -24.625 34.125 3.354 1 86.69 334 THR A CA 1
ATOM 2617 C C . THR A 1 334 ? -23.438 33.188 3.365 1 86.69 334 THR A C 1
ATOM 2619 O O . THR A 1 334 ? -22.641 33.188 4.316 1 86.69 334 THR A O 1
ATOM 2622 N N . SER A 1 335 ? -23.297 32.469 2.266 1 88.94 335 SER A N 1
ATOM 2623 C CA . SER A 1 335 ? -22.172 31.547 2.184 1 88.94 335 SER A CA 1
ATOM 2624 C C . SER A 1 335 ? -20.844 32.281 2.125 1 88.94 335 SER A C 1
ATOM 2626 O O . SER A 1 335 ? -19.875 31.922 2.801 1 88.94 335 SER A O 1
ATOM 2628 N N . MET A 1 336 ? -20.781 33.375 1.395 1 91.06 336 MET A N 1
ATOM 2629 C CA . MET A 1 336 ? -19.562 34.156 1.268 1 91.06 336 MET A CA 1
ATOM 2630 C C . MET A 1 336 ? -19.203 34.812 2.598 1 91.06 336 MET A C 1
ATOM 2632 O O . MET A 1 336 ? -18.031 34.938 2.928 1 91.06 336 MET A O 1
ATOM 2636 N N . SER A 1 337 ? -20.219 35.156 3.273 1 91.81 337 SER A N 1
ATOM 2637 C CA . SER A 1 337 ? -19.984 35.781 4.578 1 91.81 337 SER A CA 1
ATOM 2638 C C . SER A 1 337 ? -19.422 34.781 5.566 1 91.81 337 SER A C 1
ATOM 2640 O O . SER A 1 337 ? -18.562 35.094 6.383 1 91.81 337 SER A O 1
ATOM 2642 N N . ILE A 1 338 ? -19.906 33.625 5.453 1 91.38 338 ILE A N 1
ATOM 2643 C CA . ILE A 1 338 ? -19.438 32.562 6.344 1 91.38 338 ILE A CA 1
ATOM 2644 C C . ILE A 1 338 ? -17.984 32.25 6.012 1 91.38 338 ILE A C 1
ATOM 2646 O O . ILE A 1 338 ? -17.156 32.094 6.91 1 91.38 338 ILE A O 1
ATOM 2650 N N . TYR A 1 339 ? -17.672 32.156 4.688 1 92.62 339 TYR A N 1
ATOM 2651 C CA . TYR A 1 339 ? -16.312 31.875 4.258 1 92.62 339 TYR A CA 1
ATOM 2652 C C . TYR A 1 339 ? -15.352 32.969 4.738 1 92.62 339 TYR A C 1
ATOM 2654 O O . TYR A 1 339 ? -14.281 32.656 5.285 1 92.62 339 TYR A O 1
ATOM 2662 N N . SER A 1 340 ? -15.758 34.156 4.562 1 93.69 340 SER A N 1
ATOM 2663 C CA . SER A 1 340 ? -14.906 35.281 4.926 1 93.69 340 SER A CA 1
ATOM 2664 C C . SER A 1 340 ? -14.695 35.344 6.434 1 93.69 340 SER A C 1
ATOM 2666 O O . SER A 1 340 ? -13.594 35.656 6.895 1 93.69 340 SER A O 1
ATOM 2668 N N . THR A 1 341 ? -15.742 35.031 7.125 1 93.75 341 THR A N 1
ATOM 2669 C CA . THR A 1 341 ? -15.633 35.062 8.578 1 93.75 341 THR A CA 1
ATOM 2670 C C . THR A 1 341 ? -14.688 33.969 9.078 1 93.75 341 THR A C 1
ATOM 2672 O O . THR A 1 341 ? -13.852 34.219 9.945 1 93.75 341 THR A O 1
ATOM 2675 N N . LEU A 1 342 ? -14.828 32.812 8.523 1 94.75 342 LEU A N 1
ATOM 2676 C CA . LEU A 1 342 ? -13.977 31.703 8.953 1 94.75 342 LEU A CA 1
ATOM 2677 C C . LEU A 1 342 ? -12.516 31.984 8.609 1 94.75 342 LEU A C 1
ATOM 2679 O O . LEU A 1 342 ? -11.625 31.719 9.422 1 94.75 342 LEU A O 1
ATOM 2683 N N . ILE A 1 343 ? -12.227 32.531 7.43 1 95 343 ILE A N 1
ATOM 2684 C CA . ILE A 1 343 ? -10.867 32.844 7.02 1 95 343 ILE A CA 1
ATOM 2685 C C . ILE A 1 343 ? -10.297 33.938 7.938 1 95 343 ILE A C 1
ATOM 2687 O O . ILE A 1 343 ? -9.125 33.844 8.336 1 95 343 ILE A O 1
ATOM 2691 N N . LEU A 1 344 ? -11.117 34.875 8.266 1 95.25 344 LEU A N 1
ATOM 2692 C CA . LEU A 1 344 ? -10.688 35.938 9.164 1 95.25 344 LEU A CA 1
ATOM 2693 C C . LEU A 1 344 ? -10.344 35.375 10.539 1 95.25 344 LEU A C 1
ATOM 2695 O O . LEU A 1 344 ? -9.344 35.781 11.148 1 95.25 344 LEU A O 1
ATOM 2699 N N . LEU A 1 345 ? -11.195 34.531 10.992 1 95.62 345 LEU A N 1
ATOM 2700 C CA . LEU A 1 345 ? -10.961 33.938 12.305 1 95.62 345 LEU A CA 1
ATOM 2701 C C . LEU A 1 345 ? -9.703 33.062 12.297 1 95.62 345 LEU A C 1
ATOM 2703 O O . LEU A 1 345 ? -8.969 33.031 13.289 1 95.62 345 LEU A O 1
ATOM 2707 N N . ILE A 1 346 ? -9.445 32.344 11.188 1 95.44 346 ILE A N 1
ATOM 2708 C CA . ILE A 1 346 ? -8.242 31.531 11.055 1 95.44 346 ILE A CA 1
ATOM 2709 C C . ILE A 1 346 ? -7.008 32.438 11.078 1 95.44 346 ILE A C 1
ATOM 2711 O O . ILE A 1 346 ? -6.023 32.125 11.758 1 95.44 346 ILE A O 1
ATOM 2715 N N . LEU A 1 347 ? -7.082 33.594 10.383 1 95.56 347 LEU A N 1
ATOM 2716 C CA . LEU A 1 347 ? -5.98 34.562 10.352 1 95.56 347 LEU A CA 1
ATOM 2717 C C . LEU A 1 347 ? -5.715 35.125 11.742 1 95.56 347 LEU A C 1
ATOM 2719 O O . LEU A 1 347 ? -4.562 35.219 12.172 1 95.56 347 LEU A O 1
ATOM 2723 N N . LEU A 1 348 ? -6.785 35.406 12.391 1 95 348 LEU A N 1
ATOM 2724 C CA . LEU A 1 348 ? -6.664 36 13.727 1 95 348 LEU A CA 1
ATOM 2725 C C . LEU A 1 348 ? -6.191 34.969 14.734 1 95 348 LEU A C 1
ATOM 2727 O O . LEU A 1 348 ? -5.398 35.281 15.625 1 95 348 LEU A O 1
ATOM 2731 N N . GLY A 1 349 ? -6.793 33.844 14.625 1 94.56 349 GLY A N 1
ATOM 2732 C CA . GLY A 1 349 ? -6.387 32.75 15.523 1 94.56 349 GLY A CA 1
ATOM 2733 C C . GLY A 1 349 ? -4.902 32.438 15.445 1 94.56 349 GLY A C 1
ATOM 2734 O O . GLY A 1 349 ? -4.25 32.25 16.469 1 94.56 349 GLY A O 1
ATOM 2735 N N . ARG A 1 350 ? -4.352 32.406 14.266 1 94.5 350 ARG A N 1
ATOM 2736 C CA . ARG A 1 350 ? -2.934 32.094 14.078 1 94.5 350 ARG A CA 1
ATOM 2737 C C . ARG A 1 350 ? -2.072 33.281 14.531 1 94.5 350 ARG A C 1
ATOM 2739 O O . ARG A 1 350 ? -1.032 33.094 15.164 1 94.5 350 ARG A O 1
ATOM 2746 N N . ALA A 1 351 ? -2.477 34.531 14.219 1 95.06 351 ALA A N 1
ATOM 2747 C CA . ALA A 1 351 ? -1.724 35.719 14.625 1 95.06 351 ALA A CA 1
ATOM 2748 C C . ALA A 1 351 ? -1.68 35.844 16.141 1 95.06 351 ALA A C 1
ATOM 2750 O O . ALA A 1 351 ? -0.679 36.312 16.703 1 95.06 351 ALA A O 1
ATOM 2751 N N . ALA A 1 352 ? -2.729 35.406 16.734 1 94.88 352 ALA A N 1
ATOM 2752 C CA . ALA A 1 352 ? -2.857 35.562 18.188 1 94.88 352 ALA A CA 1
ATOM 2753 C C . ALA A 1 352 ? -1.837 34.719 18.922 1 94.88 352 ALA A C 1
ATOM 2755 O O . ALA A 1 352 ? -1.449 35.031 20.047 1 94.88 352 ALA A O 1
ATOM 2756 N N . PHE A 1 353 ? -1.353 33.625 18.281 1 93.94 353 PHE A N 1
ATOM 2757 C CA . PHE A 1 353 ? -0.436 32.812 19.062 1 93.94 353 PHE A CA 1
ATOM 2758 C C . PHE A 1 353 ? 0.958 32.812 18.453 1 93.94 353 PHE A C 1
ATOM 2760 O O . PHE A 1 353 ? 1.955 32.656 19.156 1 93.94 353 PHE A O 1
ATOM 2767 N N . VAL A 1 354 ? 1.126 33.031 17.141 1 94.12 354 VAL A N 1
ATOM 2768 C CA . VAL A 1 354 ? 2.438 32.969 16.516 1 94.12 354 VAL A CA 1
ATOM 2769 C C . VAL A 1 354 ? 3.314 34.125 17 1 94.12 354 VAL A C 1
ATOM 2771 O O . VAL A 1 354 ? 4.465 33.906 17.391 1 94.12 354 VAL A O 1
ATOM 2774 N N . PHE A 1 355 ? 2.83 35.344 17.094 1 93.69 355 PHE A N 1
ATOM 2775 C CA . PHE A 1 355 ? 3.641 36.531 17.422 1 93.69 355 PHE A CA 1
ATOM 2776 C C . PHE A 1 355 ? 3.953 36.562 18.906 1 93.69 355 PHE A C 1
ATOM 2778 O O . PHE A 1 355 ? 5.113 36.688 19.312 1 93.69 355 PHE A O 1
ATOM 2785 N N . PRO A 1 356 ? 2.969 36.344 19.734 1 93.44 356 PRO A N 1
ATOM 2786 C CA . PRO A 1 356 ? 3.291 36.344 21.172 1 93.44 356 PRO A CA 1
ATOM 2787 C C . PRO A 1 356 ? 4.168 35.156 21.578 1 93.44 356 PRO A C 1
ATOM 2789 O O . PRO A 1 356 ? 5.07 35.312 22.406 1 93.44 356 PRO A O 1
ATOM 2792 N N . LEU A 1 357 ? 3.895 34.031 21.062 1 92.5 357 LEU A N 1
ATOM 2793 C CA . LEU A 1 357 ? 4.68 32.875 21.438 1 92.5 357 LEU A CA 1
ATOM 2794 C C . LEU A 1 357 ? 6.098 32.969 20.891 1 92.5 357 LEU A C 1
ATOM 2796 O O . LEU A 1 357 ? 7.039 32.438 21.484 1 92.5 357 LEU A O 1
ATOM 2800 N N . SER A 1 358 ? 6.273 33.562 19.703 1 91.94 358 SER A N 1
ATOM 2801 C CA . SER A 1 358 ? 7.613 33.781 19.156 1 91.94 358 SER A CA 1
ATOM 2802 C C . SER A 1 358 ? 8.422 34.719 20.047 1 91.94 358 SER A C 1
ATOM 2804 O O . SER A 1 358 ? 9.625 34.5 20.25 1 91.94 358 SER A O 1
ATOM 2806 N N . VAL A 1 359 ? 7.781 35.75 20.578 1 89.25 359 VAL A N 1
ATOM 2807 C CA . VAL A 1 359 ? 8.453 36.688 21.469 1 89.25 359 VAL A CA 1
ATOM 2808 C C . VAL A 1 359 ? 8.828 36 22.766 1 89.25 359 VAL A C 1
ATOM 2810 O O . VAL A 1 359 ? 9.922 36.219 23.297 1 89.25 359 VAL A O 1
ATOM 2813 N N . LEU A 1 360 ? 7.93 35.188 23.172 1 88.88 360 LEU A N 1
ATOM 2814 C CA . LEU A 1 360 ? 8.195 34.469 24.391 1 88.88 360 LEU A CA 1
ATOM 2815 C C . LEU A 1 360 ? 9.336 33.469 24.188 1 88.88 360 LEU A C 1
ATOM 2817 O O . LEU A 1 360 ? 10.18 33.312 25.078 1 88.88 360 LEU A O 1
ATOM 2821 N N . SER A 1 361 ? 9.312 32.812 23.062 1 87 361 SER A N 1
ATOM 2822 C CA . SER A 1 361 ? 10.367 31.859 22.766 1 87 361 SER A CA 1
ATOM 2823 C C . SER A 1 361 ? 11.719 32.562 22.594 1 87 361 SER A C 1
ATOM 2825 O O . SER A 1 361 ? 12.75 32.031 23.016 1 87 361 SER A O 1
ATOM 2827 N N . ASN A 1 362 ? 11.719 33.75 21.875 1 87.12 362 ASN A N 1
ATOM 2828 C CA . ASN A 1 362 ? 12.945 34.531 21.734 1 87.12 362 ASN A CA 1
ATOM 2829 C C . ASN A 1 362 ? 13.492 35 23.078 1 87.12 362 ASN A C 1
ATOM 2831 O O . ASN A 1 362 ? 14.703 35 23.297 1 87.12 362 ASN A O 1
ATOM 2835 N N . HIS A 1 363 ? 12.648 35.312 23.922 1 83 363 HIS A N 1
ATOM 2836 C CA . HIS A 1 363 ? 13.062 35.719 25.25 1 83 363 HIS A CA 1
ATOM 2837 C C . HIS A 1 363 ? 13.648 34.562 26.047 1 83 363 HIS A C 1
ATOM 2839 O O . HIS A 1 363 ? 14.617 34.75 26.781 1 83 363 HIS A O 1
ATOM 2845 N N . MET A 1 364 ? 13.086 33.469 25.859 1 77.62 364 MET A N 1
ATOM 2846 C CA . MET A 1 364 ? 13.57 32.281 26.547 1 77.62 364 MET A CA 1
ATOM 2847 C C . MET A 1 364 ? 14.914 31.828 25.969 1 77.62 364 MET A C 1
ATOM 2849 O O . MET A 1 364 ? 15.781 31.359 26.719 1 77.62 364 MET A O 1
ATOM 2853 N N . ASN A 1 365 ? 15.031 31.969 24.625 1 75.31 365 ASN A N 1
ATOM 2854 C CA . ASN A 1 365 ? 16.281 31.594 23.953 1 75.31 365 ASN A CA 1
ATOM 2855 C C . ASN A 1 365 ? 17.391 32.594 24.25 1 75.31 365 ASN A C 1
ATOM 2857 O O . ASN A 1 365 ? 18.562 32.219 24.281 1 75.31 365 ASN A O 1
ATOM 2861 N N . ARG A 1 366 ? 17.203 33.906 24.203 1 61.75 366 ARG A N 1
ATOM 2862 C CA . ARG A 1 366 ? 18.188 34.938 24.516 1 61.75 366 ARG A CA 1
ATOM 2863 C C . ARG A 1 366 ? 18.766 34.719 25.906 1 61.75 366 ARG A C 1
ATOM 2865 O O . ARG A 1 366 ? 19.969 34.969 26.141 1 61.75 366 ARG A O 1
ATOM 2872 N N . ARG A 1 367 ? 18.062 34.344 26.688 1 55.19 367 ARG A N 1
ATOM 2873 C CA . ARG A 1 367 ? 18.516 34.062 28.047 1 55.19 367 ARG A CA 1
ATOM 2874 C C . ARG A 1 367 ? 19.391 32.844 28.094 1 55.19 367 ARG A C 1
ATOM 2876 O O . ARG A 1 367 ? 20.312 32.75 28.906 1 55.19 367 ARG A O 1
ATOM 2883 N N . ALA A 1 368 ? 19.078 31.938 27.156 1 54.97 368 ALA A N 1
ATOM 2884 C CA . ALA A 1 368 ? 19.812 30.672 27.141 1 54.97 368 ALA A CA 1
ATOM 2885 C C . ALA A 1 368 ? 21.016 30.75 26.203 1 54.97 368 ALA A C 1
ATOM 2887 O O . ALA A 1 368 ? 21.703 29.75 25.969 1 54.97 368 ALA A O 1
ATOM 2888 N N . LYS A 1 369 ? 21.562 31.781 25.781 1 50.53 369 LYS A N 1
ATOM 2889 C CA . LYS A 1 369 ? 22.688 32.031 24.906 1 50.53 369 LYS A CA 1
ATOM 2890 C C . LYS A 1 369 ? 22.547 31.281 23.578 1 50.53 369 LYS A C 1
ATOM 2892 O O . LYS A 1 369 ? 23.531 30.828 23 1 50.53 369 LYS A O 1
ATOM 2897 N N . ARG A 1 370 ? 21.219 30.906 23.172 1 55.09 370 ARG A N 1
ATOM 2898 C CA . ARG A 1 370 ? 21.031 30.188 21.922 1 55.09 370 ARG A CA 1
ATOM 2899 C C . ARG A 1 370 ? 20.938 31.141 20.734 1 55.09 370 ARG A C 1
ATOM 2901 O O . ARG A 1 370 ? 20.484 32.281 20.875 1 55.09 370 ARG A O 1
ATOM 2908 N N . THR A 1 371 ? 21.719 30.781 19.75 1 53.75 371 THR A N 1
ATOM 2909 C CA . THR A 1 371 ? 22 31.578 18.547 1 53.75 371 THR A CA 1
ATOM 2910 C C . THR A 1 371 ? 20.781 31.609 17.641 1 53.75 371 THR A C 1
ATOM 2912 O O . THR A 1 371 ? 20.703 32.438 16.719 1 53.75 371 THR A O 1
ATOM 2915 N N . SER A 1 372 ? 19.734 30.641 17.984 1 64.19 372 SER A N 1
ATOM 2916 C CA . SER A 1 372 ? 18.781 30.734 16.875 1 64.19 372 SER A CA 1
ATOM 2917 C C . SER A 1 372 ? 17.609 31.656 17.25 1 64.19 372 SER A C 1
ATOM 2919 O O . SER A 1 372 ? 16.844 31.359 18.156 1 64.19 372 SER A O 1
ATOM 2921 N N . VAL A 1 373 ? 17.719 33.031 16.875 1 78 373 VAL A N 1
ATOM 2922 C CA . VAL A 1 373 ? 16.656 34 17.109 1 78 373 VAL A CA 1
ATOM 2923 C C . VAL A 1 373 ? 15.68 34 15.938 1 78 373 VAL A C 1
ATOM 2925 O O . VAL A 1 373 ? 16.094 33.938 14.773 1 78 373 VAL A O 1
ATOM 2928 N N . ILE A 1 374 ? 14.336 33.875 16.375 1 87.12 374 ILE A N 1
ATOM 2929 C CA . ILE A 1 374 ? 13.281 33.969 15.367 1 87.12 374 ILE A CA 1
ATOM 2930 C C . ILE A 1 374 ? 13.031 35.438 15.023 1 87.12 374 ILE A C 1
ATOM 2932 O O . ILE A 1 374 ? 12.383 36.156 15.789 1 87.12 374 ILE A O 1
ATOM 2936 N N . THR A 1 375 ? 13.508 35.844 13.891 1 87 375 THR A N 1
ATOM 2937 C CA . THR A 1 375 ? 13.359 37.219 13.453 1 87 375 THR A CA 1
ATOM 2938 C C . THR A 1 375 ? 11.914 37.5 13.055 1 87 375 THR A C 1
ATOM 2940 O O . THR A 1 375 ? 11.094 36.594 12.961 1 87 375 THR A O 1
ATOM 2943 N N . PHE A 1 376 ? 11.586 38.781 12.953 1 89.81 376 PHE A N 1
ATOM 2944 C CA . PHE A 1 376 ? 10.242 39.219 12.578 1 89.81 376 PHE A CA 1
ATOM 2945 C C . PHE A 1 376 ? 9.867 38.656 11.203 1 89.81 376 PHE A C 1
ATOM 2947 O O . PHE A 1 376 ? 8.711 38.312 10.969 1 89.81 376 PHE A O 1
ATOM 2954 N N . LYS A 1 377 ? 10.828 38.562 10.328 1 89.94 377 LYS A N 1
ATOM 2955 C CA . LYS A 1 377 ? 10.578 37.969 9.008 1 89.94 377 LYS A CA 1
ATOM 2956 C C . LYS A 1 377 ? 10.242 36.5 9.102 1 89.94 377 LYS A C 1
ATOM 2958 O O . LYS A 1 377 ? 9.352 36 8.398 1 89.94 377 LYS A O 1
ATOM 2963 N N . HIS A 1 378 ? 10.945 35.906 10.039 1 90.44 378 HIS A N 1
ATOM 2964 C CA . HIS A 1 378 ? 10.656 34.5 10.273 1 90.44 378 HIS A CA 1
ATOM 2965 C C . HIS A 1 378 ? 9.242 34.312 10.82 1 90.44 378 HIS A C 1
ATOM 2967 O O . HIS A 1 378 ? 8.547 33.344 10.453 1 90.44 378 HIS A O 1
ATOM 2973 N N . GLN A 1 379 ? 8.859 35.2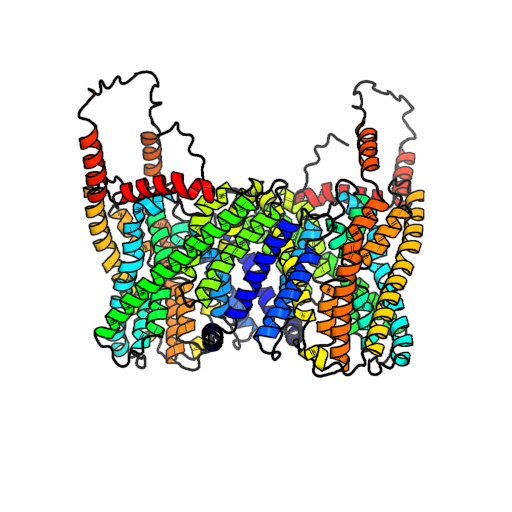5 11.68 1 92.88 379 GLN A N 1
ATOM 2974 C CA . GLN A 1 379 ? 7.543 35.156 12.297 1 92.88 379 GLN A CA 1
ATOM 2975 C C . GLN A 1 379 ? 6.438 35.281 11.258 1 92.88 379 GLN A C 1
ATOM 2977 O O . GLN A 1 379 ? 5.422 34.594 11.32 1 92.88 379 GLN A O 1
ATOM 2982 N N . ILE A 1 380 ? 6.645 36.125 10.328 1 92.75 380 ILE A N 1
ATOM 2983 C CA . ILE A 1 380 ? 5.664 36.344 9.266 1 92.75 380 ILE A CA 1
ATOM 2984 C C . ILE A 1 380 ? 5.555 35.062 8.406 1 92.75 380 ILE A C 1
ATOM 2986 O O . ILE A 1 380 ? 4.457 34.688 7.996 1 92.75 380 ILE A O 1
ATOM 2990 N N . ILE A 1 381 ? 6.656 34.5 8.172 1 91.56 381 ILE A N 1
ATOM 2991 C CA . ILE A 1 381 ? 6.668 33.312 7.348 1 91.56 381 ILE A CA 1
ATOM 2992 C C . ILE A 1 381 ? 5.977 32.156 8.094 1 91.56 381 ILE A C 1
ATOM 2994 O O . ILE A 1 381 ? 5.215 31.391 7.496 1 91.56 381 ILE A O 1
ATOM 2998 N N . ILE A 1 382 ? 6.219 32.062 9.352 1 92.75 382 ILE A N 1
ATOM 2999 C CA . ILE A 1 382 ? 5.598 31.031 10.164 1 92.75 382 ILE A CA 1
ATOM 3000 C C . ILE A 1 382 ? 4.086 31.25 10.219 1 92.75 382 ILE A C 1
ATOM 3002 O O . ILE A 1 382 ? 3.309 30.297 10.133 1 92.75 382 ILE A O 1
ATOM 3006 N N . TRP A 1 383 ? 3.723 32.469 10.391 1 93.94 383 TRP A N 1
ATOM 3007 C CA . TRP A 1 383 ? 2.309 32.844 10.391 1 93.94 383 TRP A CA 1
ATOM 3008 C C . TRP A 1 383 ? 1.65 32.469 9.062 1 93.94 383 TRP A C 1
ATOM 3010 O O . TRP A 1 383 ? 0.577 31.875 9.047 1 93.94 383 TRP A O 1
ATOM 3020 N N . TRP A 1 384 ? 2.299 32.781 7.988 1 91.62 384 TRP A N 1
ATOM 3021 C CA . TRP A 1 384 ? 1.776 32.5 6.652 1 91.62 384 TRP A CA 1
ATOM 3022 C C . TRP A 1 384 ? 1.73 31.016 6.363 1 91.62 384 TRP A C 1
ATOM 3024 O O . TRP A 1 384 ? 0.778 30.531 5.754 1 91.62 384 TRP A O 1
ATOM 3034 N N . ALA A 1 385 ? 2.742 30.297 6.789 1 90 385 ALA A N 1
ATOM 3035 C CA . ALA A 1 385 ? 2.867 28.875 6.52 1 90 385 ALA A CA 1
ATOM 3036 C C . ALA A 1 385 ? 1.728 28.094 7.164 1 90 385 ALA A C 1
ATOM 3038 O O . ALA A 1 385 ? 1.337 27.031 6.672 1 90 385 ALA A O 1
ATOM 3039 N N . GLY A 1 386 ? 1.184 28.594 8.164 1 89.81 386 GLY A N 1
ATOM 3040 C CA . GLY A 1 386 ? 0.153 27.891 8.906 1 89.81 386 GLY A CA 1
ATOM 3041 C C . GLY A 1 386 ? -1.254 28.281 8.492 1 89.81 386 GLY A C 1
ATOM 3042 O O . GLY A 1 386 ? -2.23 27.812 9.086 1 89.81 386 GLY A O 1
ATOM 3043 N N . LEU A 1 387 ? -1.364 29.062 7.469 1 91.5 387 LEU A N 1
ATOM 3044 C CA . LEU A 1 387 ? -2.688 29.531 7.062 1 91.5 387 LEU A CA 1
ATOM 3045 C C . LEU A 1 387 ? -3.369 28.516 6.16 1 91.5 387 LEU A C 1
ATOM 3047 O O . LEU A 1 387 ? -4.594 28.5 6.031 1 91.5 387 LEU A O 1
ATOM 3051 N N . MET A 1 388 ? -2.615 27.688 5.59 1 90.56 388 MET A N 1
ATOM 3052 C CA . MET A 1 388 ? -3.182 26.688 4.688 1 90.56 388 MET A CA 1
ATOM 3053 C C . MET A 1 388 ? -3.764 25.516 5.473 1 90.56 388 MET A C 1
ATOM 3055 O O . MET A 1 388 ? -3.189 25.094 6.477 1 90.56 388 MET A O 1
ATOM 3059 N N . ARG A 1 389 ? -4.875 25.156 5.027 1 87.81 389 ARG A N 1
ATOM 3060 C CA . ARG A 1 389 ? -5.531 24 5.633 1 87.81 389 ARG A CA 1
ATOM 3061 C C . ARG A 1 389 ? -5.434 22.766 4.73 1 87.81 389 ARG A C 1
ATOM 3063 O O . ARG A 1 389 ? -5.254 22.906 3.516 1 87.81 389 ARG A O 1
ATOM 3070 N N . GLY A 1 390 ? -5.457 21.625 5.332 1 79.81 390 GLY A N 1
ATOM 3071 C CA . GLY A 1 390 ? -5.152 20.469 4.52 1 79.81 390 GLY A CA 1
ATOM 3072 C C . GLY A 1 390 ? -6.148 19.328 4.695 1 79.81 390 GLY A C 1
ATOM 3073 O O . GLY A 1 390 ? -7.324 19.578 4.977 1 79.81 390 GLY A O 1
ATOM 3074 N N . ALA A 1 391 ? -5.641 18.156 4.398 1 75.5 391 ALA A N 1
ATOM 3075 C CA . ALA A 1 391 ? -6.426 16.938 4.309 1 75.5 391 ALA A CA 1
ATOM 3076 C C . ALA A 1 391 ? -6.992 16.547 5.668 1 75.5 391 ALA A C 1
ATOM 3078 O O . ALA A 1 391 ? -8.086 15.984 5.754 1 75.5 391 ALA A O 1
ATOM 3079 N N . VAL A 1 392 ? -6.34 16.859 6.719 1 81.69 392 VAL A N 1
ATOM 3080 C CA . VAL A 1 392 ? -6.785 16.484 8.055 1 81.69 392 VAL A CA 1
ATOM 3081 C C . VAL A 1 392 ? -8.07 17.234 8.406 1 81.69 392 VAL A C 1
ATOM 3083 O O . VAL A 1 392 ? -8.984 16.672 9.008 1 81.69 392 VAL A O 1
ATOM 3086 N N . SER A 1 393 ? -8.109 18.5 8.008 1 88.31 393 SER A N 1
ATOM 3087 C CA . SER A 1 393 ? -9.328 19.281 8.242 1 88.31 393 SER A CA 1
ATOM 3088 C C . SER A 1 393 ? -10.523 18.656 7.523 1 88.31 393 SER A C 1
ATOM 3090 O O . SER A 1 393 ? -11.609 18.562 8.094 1 88.31 393 SER A O 1
ATOM 3092 N N . ILE A 1 394 ? -10.328 18.266 6.379 1 83.88 394 ILE A N 1
ATOM 3093 C CA . ILE A 1 394 ? -11.406 17.688 5.594 1 83.88 394 ILE A CA 1
ATOM 3094 C C . ILE A 1 394 ? -11.828 16.344 6.203 1 83.88 394 ILE A C 1
ATOM 3096 O O . ILE A 1 394 ? -13.016 16.062 6.34 1 83.88 394 ILE A O 1
ATOM 3100 N N . ALA A 1 395 ? -10.883 15.594 6.543 1 80.56 395 ALA A N 1
ATOM 3101 C CA . ALA A 1 395 ? -11.172 14.281 7.121 1 80.56 395 ALA A CA 1
ATOM 3102 C C . ALA A 1 395 ? -11.961 14.422 8.422 1 80.56 395 ALA A C 1
ATOM 3104 O O . ALA A 1 395 ? -12.906 13.664 8.664 1 80.56 395 ALA A O 1
ATOM 3105 N N . LEU A 1 396 ? -11.586 15.336 9.211 1 84.12 396 LEU A N 1
ATOM 3106 C CA . LEU A 1 396 ? -12.266 15.539 10.484 1 84.12 396 LEU A CA 1
ATOM 3107 C C . LEU A 1 396 ? -13.672 16.094 10.258 1 84.12 396 LEU A C 1
ATOM 3109 O O . LEU A 1 396 ? -14.602 15.766 11.008 1 84.12 396 LEU A O 1
ATOM 3113 N N . ALA A 1 397 ? -13.812 16.906 9.242 1 87.69 397 ALA A N 1
ATOM 3114 C CA . ALA A 1 397 ? -15.133 17.438 8.922 1 87.69 397 ALA A CA 1
ATOM 3115 C C . ALA A 1 397 ? -16.078 16.328 8.477 1 87.69 397 ALA A C 1
ATOM 3117 O O . ALA A 1 397 ? -17.234 16.281 8.891 1 87.69 397 ALA A O 1
ATOM 3118 N N . PHE A 1 398 ? -15.562 15.438 7.73 1 80.44 398 PHE A N 1
ATOM 3119 C CA . PHE A 1 398 ? -16.391 14.32 7.285 1 80.44 398 PHE A CA 1
ATOM 3120 C C . PHE A 1 398 ? -16.719 13.391 8.445 1 80.44 398 PHE A C 1
ATOM 3122 O O . PHE A 1 398 ? -17.812 12.836 8.516 1 80.44 398 PHE A O 1
ATOM 3129 N N . LYS A 1 399 ? -15.789 13.234 9.25 1 78.12 399 LYS A N 1
ATOM 3130 C CA . LYS A 1 399 ? -16.016 12.383 10.414 1 78.12 399 LYS A CA 1
ATOM 3131 C C . LYS A 1 399 ? -17.078 12.969 11.328 1 78.12 399 LYS A C 1
ATOM 3133 O O . LYS A 1 399 ? -17.906 12.234 11.891 1 78.12 399 LYS A O 1
ATOM 3138 N N . GLN A 1 400 ? -17.141 14.227 11.453 1 81 400 GLN A N 1
ATOM 3139 C CA . GLN A 1 400 ? -18.047 14.906 12.359 1 81 400 GLN A CA 1
ATOM 3140 C C . GLN A 1 400 ? -19.453 15.016 11.75 1 81 400 GLN A C 1
ATOM 3142 O O . GLN A 1 400 ? -20.453 14.805 12.438 1 81 400 GLN A O 1
ATOM 3147 N N . PHE A 1 401 ? -19.484 15.281 10.5 1 78.62 401 PHE A N 1
ATOM 3148 C CA . PHE A 1 401 ? -20.75 15.742 9.953 1 78.62 401 PHE A CA 1
ATOM 3149 C C . PHE A 1 401 ? -21.344 14.703 9 1 78.62 401 PHE A C 1
ATOM 3151 O O . PHE A 1 401 ? -22.359 14.945 8.359 1 78.62 401 PHE A O 1
ATOM 3158 N N . THR A 1 402 ? -20.641 13.594 8.805 1 72.88 402 THR A N 1
ATOM 3159 C CA . THR A 1 402 ? -21.188 12.562 7.934 1 72.88 402 THR A CA 1
ATOM 3160 C C . THR A 1 402 ? -21.219 11.211 8.641 1 72.88 402 THR A C 1
ATOM 3162 O O . THR A 1 402 ? -20.516 11.016 9.641 1 72.88 402 THR A O 1
ATOM 3165 N N . TYR A 1 403 ? -22.203 10.555 8.242 1 64.38 403 TYR A N 1
ATOM 3166 C CA . TYR A 1 403 ? -22.234 9.141 8.602 1 64.38 403 TYR A CA 1
ATOM 3167 C C . TYR A 1 403 ? -21.922 8.266 7.402 1 64.38 403 TYR A C 1
ATOM 3169 O O . TYR A 1 403 ? -22.703 8.172 6.461 1 64.38 403 TYR A O 1
ATOM 3177 N N . SER A 1 404 ? -20.797 7.645 7.371 1 56.31 404 SER A N 1
ATOM 3178 C CA . SER A 1 404 ? -20.328 6.789 6.285 1 56.31 404 SER A CA 1
ATOM 3179 C C . SER A 1 404 ? -20.234 7.562 4.973 1 56.31 404 SER A C 1
ATOM 3181 O O . SER A 1 404 ? -20.672 7.07 3.928 1 56.31 404 SER A O 1
ATOM 3183 N N . GLY A 1 405 ? -19.906 8.906 4.996 1 59.84 405 GLY A N 1
ATOM 3184 C CA . GLY A 1 405 ? -19.656 9.711 3.812 1 59.84 405 GLY A CA 1
ATOM 3185 C C . GLY A 1 405 ? -20.906 10.391 3.283 1 59.84 405 GLY A C 1
ATOM 3186 O O . GLY A 1 405 ? -20.844 11.164 2.326 1 59.84 405 GLY A O 1
ATOM 3187 N N . VAL A 1 406 ? -22.047 10.062 3.873 1 63.09 406 VAL A N 1
ATOM 3188 C CA . VAL A 1 406 ? -23.281 10.641 3.357 1 63.09 406 VAL A CA 1
ATOM 3189 C C . VAL A 1 406 ? -24 11.406 4.465 1 63.09 406 VAL A C 1
ATOM 3191 O O . VAL A 1 406 ? -23.906 11.039 5.641 1 63.09 406 VAL A O 1
ATOM 3194 N N . THR A 1 407 ? -24.359 12.586 4.164 1 70.19 407 THR A N 1
ATOM 3195 C CA . THR A 1 407 ? -25.125 13.352 5.133 1 70.19 407 THR A CA 1
ATOM 3196 C C . THR A 1 407 ? -26.469 13.781 4.539 1 70.19 407 THR A C 1
ATOM 3198 O O . THR A 1 407 ? -26.562 14.047 3.338 1 70.19 407 THR A O 1
ATOM 3201 N N . SER A 1 408 ? -27.5 13.562 5.355 1 71 408 SER A N 1
ATOM 3202 C CA . SER A 1 408 ? -28.828 13.977 4.93 1 71 408 SER A CA 1
ATOM 3203 C C . SER A 1 408 ? -29.234 15.297 5.582 1 71 408 SER A C 1
ATOM 3205 O O . SER A 1 408 ? -30.25 15.898 5.207 1 71 408 SER A O 1
ATOM 3207 N N . ASP A 1 409 ? -28.406 15.852 6.379 1 82.5 409 ASP A N 1
ATOM 3208 C CA . ASP A 1 409 ? -28.719 17.109 7.07 1 82.5 409 ASP A CA 1
ATOM 3209 C C . ASP A 1 409 ? -28.094 18.297 6.359 1 82.5 409 ASP A C 1
ATOM 3211 O O . ASP A 1 409 ? -26.891 18.297 6.098 1 82.5 409 ASP A O 1
ATOM 3215 N N . PRO A 1 410 ? -28.922 19.25 6.012 1 84.56 410 PRO A N 1
ATOM 3216 C CA . PRO A 1 410 ? -28.422 20.406 5.277 1 84.56 410 PRO A CA 1
ATOM 3217 C C . PRO A 1 410 ? -27.375 21.203 6.066 1 84.56 410 PRO A C 1
ATOM 3219 O O . PRO A 1 410 ? -26.453 21.766 5.477 1 84.56 410 PRO A O 1
ATOM 3222 N N . ILE A 1 411 ? -27.562 21.219 7.324 1 85.31 411 ILE A N 1
ATOM 3223 C CA . ILE A 1 411 ? -26.609 21.953 8.156 1 85.31 411 ILE A CA 1
ATOM 3224 C C . ILE A 1 411 ? -25.25 21.281 8.117 1 85.31 411 ILE A C 1
ATOM 3226 O O . ILE A 1 411 ? -24.219 21.938 7.965 1 85.31 411 ILE A O 1
ATOM 3230 N N . ASN A 1 412 ? -25.281 19.969 8.18 1 87.31 412 ASN A N 1
ATOM 3231 C CA . ASN A 1 412 ? -24.031 19.203 8.117 1 87.31 412 ASN A CA 1
ATOM 3232 C C . ASN A 1 412 ? -23.406 19.281 6.73 1 87.31 412 ASN A C 1
ATOM 3234 O O . ASN A 1 412 ? -22.172 19.344 6.609 1 87.31 412 ASN A O 1
ATOM 3238 N N . ALA A 1 413 ? -24.266 19.344 5.75 1 83.75 413 ALA A N 1
ATOM 3239 C CA . ALA A 1 413 ? -23.75 19.469 4.387 1 83.75 413 ALA A CA 1
ATOM 3240 C C . ALA A 1 413 ? -23.078 20.812 4.164 1 83.75 413 ALA A C 1
ATOM 3242 O O . ALA A 1 413 ? -22.062 20.906 3.49 1 83.75 413 ALA A O 1
ATOM 3243 N N . THR A 1 414 ? -23.688 21.797 4.762 1 86.56 414 THR A N 1
ATOM 3244 C CA . THR A 1 414 ? -23.125 23.141 4.633 1 86.56 414 THR A CA 1
ATOM 3245 C C . THR A 1 414 ? -21.766 23.219 5.297 1 86.56 414 THR A C 1
ATOM 3247 O O . THR A 1 414 ? -20.844 23.859 4.766 1 86.56 414 THR A O 1
ATOM 3250 N N . MET A 1 415 ? -21.656 22.594 6.387 1 88.62 415 MET A N 1
ATOM 3251 C CA . MET A 1 415 ? -20.375 22.625 7.105 1 88.62 415 MET A CA 1
ATOM 3252 C C . MET A 1 415 ? -19.297 21.891 6.332 1 88.62 415 MET A C 1
ATOM 3254 O O . MET A 1 415 ? -18.125 22.312 6.34 1 88.62 415 MET A O 1
ATOM 3258 N N . ILE A 1 416 ? -19.641 20.859 5.676 1 86.31 416 ILE A N 1
ATOM 3259 C CA . ILE A 1 416 ? -18.688 20.109 4.883 1 86.31 416 ILE A CA 1
ATOM 3260 C C . ILE A 1 416 ? -18.234 20.938 3.684 1 86.31 416 ILE A C 1
ATOM 3262 O O . ILE A 1 416 ? -17.031 21.031 3.396 1 86.31 416 ILE A O 1
ATOM 3266 N N . ILE A 1 417 ? -19.141 21.562 3.041 1 85 417 ILE A N 1
ATOM 3267 C CA . ILE A 1 417 ? -18.828 22.391 1.877 1 85 417 ILE A CA 1
ATOM 3268 C C . ILE A 1 417 ? -17.984 23.594 2.307 1 85 417 ILE A C 1
ATOM 3270 O O . ILE A 1 417 ? -17.047 23.969 1.61 1 85 417 ILE A O 1
ATOM 3274 N N . ASP A 1 418 ? -18.344 24.141 3.395 1 89.12 418 ASP A N 1
ATOM 3275 C CA . ASP A 1 418 ? -17.562 25.25 3.918 1 89.12 418 ASP A CA 1
ATOM 3276 C C . ASP A 1 418 ? -16.109 24.844 4.16 1 89.12 418 ASP A C 1
ATOM 3278 O O . ASP A 1 418 ? -15.188 25.594 3.84 1 89.12 418 ASP A O 1
ATOM 3282 N N . THR A 1 419 ? -15.961 23.672 4.73 1 89.75 419 THR A N 1
ATOM 3283 C CA . THR A 1 419 ? -14.609 23.188 5.008 1 89.75 419 THR A CA 1
ATOM 3284 C C . THR A 1 419 ? -13.844 22.953 3.713 1 89.75 419 THR A C 1
ATOM 3286 O O . THR A 1 419 ? -12.672 23.328 3.605 1 89.75 419 THR A O 1
ATOM 3289 N N . ILE A 1 420 ? -14.484 22.438 2.723 1 86.38 420 ILE A N 1
ATOM 3290 C CA . ILE A 1 420 ? -13.844 22.156 1.445 1 86.38 420 ILE A CA 1
ATOM 3291 C C . ILE A 1 420 ? -13.438 23.469 0.772 1 86.38 420 ILE A C 1
ATOM 3293 O O . ILE A 1 420 ? -12.32 23.594 0.264 1 86.38 420 ILE A O 1
ATOM 3297 N N . VAL A 1 421 ? -14.336 24.422 0.834 1 88.88 421 VAL A N 1
ATOM 3298 C CA . VAL A 1 421 ? -14.086 25.703 0.177 1 88.88 421 VAL A CA 1
ATOM 3299 C C . VAL A 1 421 ? -12.93 26.422 0.868 1 88.88 421 VAL A C 1
ATOM 3301 O O . VAL A 1 421 ? -12.07 27 0.206 1 88.88 421 VAL A O 1
ATOM 3304 N N . ILE A 1 422 ? -12.93 26.344 2.127 1 92.06 422 ILE A N 1
ATOM 3305 C CA . ILE A 1 422 ? -11.875 27.016 2.885 1 92.06 422 ILE A CA 1
ATOM 3306 C C . ILE A 1 422 ? -10.531 26.344 2.605 1 92.06 422 ILE A C 1
ATOM 3308 O O . ILE A 1 422 ? -9.523 27.031 2.428 1 92.06 422 ILE A O 1
ATOM 3312 N N . VAL A 1 423 ? -10.516 25.047 2.58 1 89.38 423 VAL A N 1
ATOM 3313 C CA . VAL A 1 423 ? -9.281 24.312 2.322 1 89.38 423 VAL A CA 1
ATOM 3314 C C . VAL A 1 423 ? -8.781 24.609 0.909 1 89.38 423 VAL A C 1
ATOM 3316 O O . VAL A 1 423 ? -7.594 24.859 0.702 1 89.38 423 VAL A O 1
ATOM 3319 N N . LEU A 1 424 ? -9.688 24.672 -0.005 1 88.88 424 LEU A N 1
ATOM 3320 C CA . LEU A 1 424 ? -9.32 24.953 -1.388 1 88.88 424 LEU A CA 1
ATOM 3321 C C . LEU A 1 424 ? -8.812 26.391 -1.529 1 88.88 424 LEU A C 1
ATOM 3323 O O . LEU A 1 424 ? -7.777 26.625 -2.152 1 88.88 424 LEU A O 1
ATOM 3327 N N . PHE A 1 425 ? -9.523 27.25 -0.947 1 90.25 425 PHE A N 1
ATOM 3328 C CA . PHE A 1 425 ? -9.148 28.656 -1.044 1 90.25 425 PHE A CA 1
ATOM 3329 C C . PHE A 1 425 ? -7.809 28.906 -0.364 1 90.25 425 PHE A C 1
ATOM 3331 O O . PHE A 1 425 ? -6.934 29.562 -0.925 1 90.25 425 PHE A O 1
ATOM 3338 N N . SER A 1 426 ? -7.668 28.406 0.795 1 91.31 426 SER A N 1
ATOM 3339 C CA . SER A 1 426 ? -6.438 28.641 1.547 1 91.31 426 SER A CA 1
ATOM 3340 C C . SER A 1 426 ? -5.238 28 0.854 1 91.31 426 SER A C 1
ATOM 3342 O O . SER A 1 426 ? -4.164 28.609 0.78 1 91.31 426 SER A O 1
ATOM 3344 N N . THR A 1 427 ? -5.398 26.844 0.305 1 86.81 427 THR A N 1
ATOM 3345 C CA . THR A 1 427 ? -4.289 26.156 -0.345 1 86.81 427 THR A CA 1
ATOM 3346 C C . THR A 1 427 ? -3.951 26.797 -1.682 1 86.81 427 THR A C 1
ATOM 3348 O O . THR A 1 427 ? -2.779 26.953 -2.027 1 86.81 427 THR A O 1
ATOM 3351 N N . LEU A 1 428 ? -4.941 27.219 -2.438 1 88.06 428 LEU A N 1
ATOM 3352 C CA . LEU A 1 428 ? -4.707 27.781 -3.764 1 88.06 428 LEU A CA 1
ATOM 3353 C C . LEU A 1 428 ? -4.207 29.219 -3.664 1 88.06 428 LEU A C 1
ATOM 3355 O O . LEU A 1 428 ? -3.207 29.578 -4.289 1 88.06 428 LEU A O 1
ATOM 3359 N N . VAL A 1 429 ? -4.867 30 -2.855 1 89.25 429 VAL A N 1
ATOM 3360 C CA . VAL A 1 429 ? -4.547 31.422 -2.795 1 89.25 429 VAL A CA 1
ATOM 3361 C C . VAL A 1 429 ? -3.273 31.625 -1.98 1 89.25 429 VAL A C 1
ATOM 3363 O O . VAL A 1 429 ? -2.311 32.219 -2.465 1 89.25 429 VAL A O 1
ATOM 3366 N N . PHE A 1 430 ? -3.258 31.062 -0.787 1 90.06 430 PHE A N 1
ATOM 3367 C CA . PHE A 1 430 ? -2.078 31.266 0.047 1 90.06 430 PHE A CA 1
ATOM 3368 C C . PHE A 1 430 ? -0.916 30.406 -0.445 1 90.06 430 PHE A C 1
ATOM 3370 O O . PHE A 1 430 ? 0.247 30.797 -0.288 1 90.06 430 PHE A O 1
ATOM 3377 N N . GLY A 1 431 ? -1.19 29.297 -1.021 1 84.75 431 GLY A N 1
ATOM 3378 C CA . GLY A 1 431 ? -0.139 28.469 -1.593 1 84.75 431 GLY A CA 1
ATOM 3379 C C . GLY A 1 431 ? 0.567 29.125 -2.764 1 84.75 431 GLY A C 1
ATOM 3380 O O . GLY A 1 431 ? 1.796 29.078 -2.857 1 84.75 431 GLY A O 1
ATOM 3381 N N . PHE A 1 432 ? -0.193 29.844 -3.582 1 84.38 432 PHE A N 1
ATOM 3382 C CA . PHE A 1 432 ? 0.366 30.531 -4.734 1 84.38 432 PHE A CA 1
ATOM 3383 C C . PHE A 1 432 ? 1.223 31.719 -4.297 1 84.38 432 PHE A C 1
ATOM 3385 O O . PHE A 1 432 ? 2.207 32.062 -4.957 1 84.38 432 PHE A O 1
ATOM 3392 N N . LEU A 1 433 ? 0.903 32.219 -3.191 1 87.62 433 LEU A N 1
ATOM 3393 C CA . LEU A 1 433 ? 1.582 33.438 -2.738 1 87.62 433 LEU A CA 1
ATOM 3394 C C . LEU A 1 433 ? 2.754 33.094 -1.825 1 87.62 433 LEU A C 1
ATOM 3396 O O . LEU A 1 433 ? 3.508 33.969 -1.413 1 87.62 433 LEU A O 1
ATOM 3400 N N . THR A 1 434 ? 2.91 31.844 -1.566 1 87.19 434 THR A N 1
ATOM 3401 C CA . THR A 1 434 ? 3.945 31.438 -0.62 1 87.19 434 THR A CA 1
ATOM 3402 C C . THR A 1 434 ? 5.336 31.672 -1.208 1 87.19 434 THR A C 1
ATOM 3404 O O . THR A 1 434 ? 6.207 32.25 -0.549 1 87.19 434 THR A O 1
ATOM 3407 N N . LYS A 1 435 ? 5.625 31.25 -2.428 1 84.69 435 LYS A N 1
ATOM 3408 C CA . LYS A 1 435 ? 6.949 31.375 -3.031 1 84.69 435 LYS A CA 1
ATOM 3409 C C . LYS A 1 435 ? 7.344 32.844 -3.195 1 84.69 435 LYS A C 1
ATOM 3411 O O . LYS A 1 435 ? 8.43 33.25 -2.777 1 84.69 435 LYS A O 1
ATOM 3416 N N . PRO A 1 436 ? 6.488 33.688 -3.738 1 85.19 436 PRO A N 1
ATOM 3417 C CA . PRO A 1 436 ? 6.848 35.125 -3.846 1 85.19 436 PRO A CA 1
ATOM 3418 C C . PRO A 1 436 ? 7.059 35.781 -2.484 1 85.19 436 PRO A C 1
ATOM 3420 O O . PRO A 1 436 ? 7.914 36.656 -2.344 1 85.19 436 PRO A O 1
ATOM 3423 N N . LEU A 1 437 ? 6.34 35.375 -1.531 1 88.06 437 LEU A N 1
ATOM 3424 C CA . LEU A 1 437 ? 6.469 35.938 -0.198 1 88.06 437 LEU A CA 1
ATOM 3425 C C . LEU A 1 437 ? 7.812 35.594 0.427 1 88.06 437 LEU A C 1
ATOM 3427 O O . LEU A 1 437 ? 8.477 36.438 1.007 1 88.06 437 LEU A O 1
ATOM 3431 N N . ILE A 1 438 ? 8.18 34.375 0.317 1 86.06 438 ILE A N 1
ATOM 3432 C CA . ILE A 1 438 ? 9.445 33.906 0.895 1 86.06 438 ILE A CA 1
ATOM 3433 C C . ILE A 1 438 ? 10.609 34.562 0.15 1 86.06 438 ILE A C 1
ATOM 3435 O O . ILE A 1 438 ? 11.602 34.938 0.764 1 86.06 438 ILE A O 1
ATOM 3439 N N . SER A 1 439 ? 10.484 34.625 -1.17 1 83.75 439 SER A N 1
ATOM 3440 C CA . SER A 1 439 ? 11.539 35.25 -1.967 1 83.75 439 SER A CA 1
ATOM 3441 C C . SER A 1 439 ? 11.695 36.719 -1.635 1 83.75 439 SER A C 1
ATOM 3443 O O . SER A 1 439 ? 12.797 37.281 -1.713 1 83.75 439 SER A O 1
ATOM 3445 N N . TYR A 1 440 ? 10.594 37.312 -1.278 1 85.44 440 TYR A N 1
ATOM 3446 C CA . TYR A 1 440 ? 10.617 38.75 -0.938 1 85.44 440 TYR A CA 1
ATOM 3447 C C . TYR A 1 440 ? 11.203 38.938 0.451 1 85.44 440 TYR A C 1
ATOM 3449 O O . TYR A 1 440 ? 11.938 39.906 0.675 1 85.44 440 TYR A O 1
ATOM 3457 N N . LEU A 1 441 ? 10.953 38.094 1.355 1 86.44 441 LEU A N 1
ATOM 3458 C CA . LEU A 1 441 ? 11.352 38.281 2.744 1 86.44 441 LEU A CA 1
ATOM 3459 C C . LEU A 1 441 ? 12.758 37.75 2.984 1 86.44 441 LEU A C 1
ATOM 3461 O O . LEU A 1 441 ? 13.516 38.281 3.787 1 86.44 441 LEU A O 1
ATOM 3465 N N . ILE A 1 442 ? 13.086 36.562 2.43 1 77.38 442 ILE A N 1
ATOM 3466 C CA . ILE A 1 442 ? 14.414 35.969 2.566 1 77.38 442 ILE A CA 1
ATOM 3467 C C . ILE A 1 442 ? 15.102 35.906 1.203 1 77.38 442 ILE A C 1
ATOM 3469 O O . ILE A 1 442 ? 14.938 34.969 0.45 1 77.38 442 ILE A O 1
ATOM 3473 N N . PRO A 1 443 ? 15.75 37 0.701 1 61.16 443 PRO A N 1
ATOM 3474 C CA . PRO A 1 443 ? 16.406 37 -0.61 1 61.16 443 PRO A CA 1
ATOM 3475 C C . PRO A 1 443 ? 17.562 36.031 -0.702 1 61.16 443 PRO A C 1
ATOM 3477 O O . PRO A 1 443 ? 18.188 35.719 0.312 1 61.16 443 PRO A O 1
ATOM 3480 N N . HIS A 1 444 ? 17.656 35.094 -1.631 1 56.53 444 HIS A N 1
ATOM 3481 C CA . HIS A 1 444 ? 18.656 34.062 -1.924 1 56.53 444 HIS A CA 1
ATOM 3482 C C . HIS A 1 444 ? 20.062 34.562 -1.587 1 56.53 444 HIS A C 1
ATOM 3484 O O . HIS A 1 444 ? 20.922 33.75 -1.248 1 56.53 444 HIS A O 1
ATOM 3490 N N . HIS A 1 445 ? 20.516 35.719 -1.886 1 47.47 445 HIS A N 1
ATOM 3491 C CA . HIS A 1 445 ? 21.906 36.125 -1.804 1 47.47 445 HIS A CA 1
ATOM 3492 C C . HIS A 1 445 ? 22.422 36.062 -0.369 1 47.47 445 HIS A C 1
ATOM 3494 O O . HIS A 1 445 ? 23.625 36.031 -0.138 1 47.47 445 HIS A O 1
ATOM 3500 N N . GLU A 1 446 ? 21.812 36.344 0.497 1 43.97 446 GLU A N 1
ATOM 3501 C CA . GLU A 1 446 ? 22.328 36.438 1.858 1 43.97 446 GLU A CA 1
ATOM 3502 C C . GLU A 1 446 ? 22.609 35.062 2.436 1 43.97 446 GLU A C 1
ATOM 3504 O O . GLU A 1 446 ? 23.328 34.938 3.439 1 43.97 446 GLU A O 1
ATOM 3509 N N . THR A 1 447 ? 22.094 34.031 2.018 1 42.44 447 THR A N 1
ATOM 3510 C CA . THR A 1 447 ? 22.359 32.688 2.512 1 42.44 447 THR A CA 1
ATOM 3511 C C . THR A 1 447 ? 23.719 32.188 2.01 1 42.44 447 THR A C 1
ATOM 3513 O O . THR A 1 447 ? 24.203 31.156 2.455 1 42.44 447 THR A O 1
ATOM 3516 N N . ILE A 1 448 ? 24.391 32.688 0.88 1 38.41 448 ILE A N 1
ATOM 3517 C CA . ILE A 1 448 ? 25.75 32.375 0.456 1 38.41 448 ILE A CA 1
ATOM 3518 C C . ILE A 1 448 ? 26.75 32.875 1.49 1 38.41 448 ILE A C 1
ATOM 3520 O O . ILE A 1 448 ? 27.844 32.312 1.634 1 38.41 448 ILE A O 1
ATOM 3524 N N . LYS A 1 449 ? 26.656 34.031 1.975 1 39 449 LYS A N 1
ATOM 3525 C CA . LYS A 1 449 ? 27.703 34.594 2.834 1 39 449 LYS A CA 1
ATOM 3526 C C . LYS A 1 449 ? 27.719 33.906 4.195 1 39 449 LYS A C 1
ATOM 3528 O O . LYS A 1 449 ? 28.719 33.969 4.922 1 39 449 LYS A O 1
ATOM 3533 N N . ILE A 1 450 ? 26.641 33.531 4.633 1 35.34 450 ILE A N 1
ATOM 3534 C CA . ILE A 1 450 ? 26.672 32.969 5.984 1 35.34 450 ILE A CA 1
ATOM 3535 C C . ILE A 1 450 ? 27.312 31.594 5.965 1 35.34 450 ILE A C 1
ATOM 3537 O O . ILE A 1 450 ? 27.875 31.156 6.973 1 35.34 450 ILE A O 1
ATOM 3541 N N . GLY A 1 451 ? 27.156 30.766 4.863 1 35.44 451 GLY A N 1
ATOM 3542 C CA . GLY A 1 451 ? 27.953 29.562 4.812 1 35.44 451 GLY A CA 1
ATOM 3543 C C . GLY A 1 451 ? 29.453 29.828 4.801 1 35.44 451 GLY A C 1
ATOM 3544 O O . GLY A 1 451 ? 30.25 28.906 4.945 1 35.44 451 GLY A O 1
ATOM 3545 N N . GLN A 1 452 ? 29.953 30.906 4.23 1 34.25 452 GLN A N 1
ATOM 3546 C CA . GLN A 1 452 ? 31.406 31.078 4.273 1 34.25 452 GLN A CA 1
ATOM 3547 C C . GLN A 1 452 ? 31.875 31.344 5.699 1 34.25 452 GLN A C 1
ATOM 3549 O O . GLN A 1 452 ? 33.062 31.109 6.016 1 34.25 452 GLN A O 1
ATOM 3554 N N . ARG A 1 453 ? 31.203 32.219 6.473 1 34.16 453 ARG A N 1
ATOM 3555 C CA . ARG A 1 453 ? 31.844 32.5 7.75 1 34.16 453 ARG A CA 1
ATOM 3556 C C . ARG A 1 453 ? 31.906 31.25 8.625 1 34.16 453 ARG A C 1
ATOM 3558 O O . ARG A 1 453 ? 32.906 31.031 9.336 1 34.16 453 ARG A O 1
ATOM 3565 N N . GLU A 1 454 ? 30.828 30.578 8.695 1 33.56 454 GLU A N 1
ATOM 3566 C CA . GLU A 1 454 ? 30.938 29.531 9.703 1 33.56 454 GLU A CA 1
ATOM 3567 C C . GLU A 1 454 ? 31.688 28.312 9.156 1 33.56 454 GLU A C 1
ATOM 3569 O O . GLU A 1 454 ? 31.938 27.359 9.891 1 33.56 454 GLU A O 1
ATOM 3574 N N . SER A 1 455 ? 31.875 28.328 7.832 1 32.31 455 SER A N 1
ATOM 3575 C CA . SER A 1 455 ? 32.75 27.203 7.5 1 32.31 455 SER A CA 1
ATOM 3576 C C . SER A 1 455 ? 34.188 27.453 7.934 1 32.31 455 SER A C 1
ATOM 3578 O O . SER A 1 455 ? 35.062 26.641 7.691 1 32.31 455 SER A O 1
ATOM 3580 N N . SER A 1 456 ? 34.469 28.734 8.164 1 29.98 456 SER A N 1
ATOM 3581 C CA . SER A 1 456 ? 35.844 28.734 8.586 1 29.98 456 SER A CA 1
ATOM 3582 C C . SER A 1 456 ? 36.031 28.016 9.914 1 29.98 456 SER A C 1
ATOM 3584 O O . SER A 1 456 ? 35.875 28.609 10.977 1 29.98 456 SER A O 1
ATOM 3586 N N . SER A 1 457 ? 35.312 27 10.109 1 28.22 457 SER A N 1
ATOM 3587 C CA . SER A 1 457 ? 35.938 26.359 11.242 1 28.22 457 SER A CA 1
ATOM 3588 C C . SER A 1 457 ? 37.469 26.328 11.094 1 28.22 457 SER A C 1
ATOM 3590 O O . SER A 1 457 ? 37.969 25.969 10.039 1 28.22 457 SER A O 1
ATOM 3592 N N . PRO A 1 458 ? 38.125 27.266 11.648 1 26.75 458 PRO A N 1
ATOM 3593 C CA . PRO A 1 458 ? 39.594 27.062 11.68 1 26.75 458 PRO A CA 1
ATOM 3594 C C . PRO A 1 458 ? 39.969 25.578 11.688 1 26.75 458 PRO A C 1
ATOM 3596 O O . PRO A 1 458 ? 39.25 24.75 12.258 1 26.75 458 PRO A O 1
ATOM 3599 N N . ARG A 1 459 ? 40.5 25.109 10.75 1 28.12 459 ARG A N 1
ATOM 3600 C CA . ARG A 1 459 ? 41.438 24.031 11.031 1 28.12 459 ARG A CA 1
ATOM 3601 C C . ARG A 1 459 ? 42.094 24.219 12.398 1 28.12 459 ARG A C 1
ATOM 3603 O O . ARG A 1 459 ? 42.844 25.188 12.609 1 28.12 459 ARG A O 1
ATOM 3610 N N . GLU A 1 460 ? 41.312 24.094 13.539 1 24.81 460 GLU A N 1
ATOM 3611 C CA . GLU A 1 460 ? 42.031 24.016 14.805 1 24.81 460 GLU A CA 1
ATOM 3612 C C . GLU A 1 460 ? 43.438 23.453 14.594 1 24.81 460 GLU A C 1
ATOM 3614 O O . GLU A 1 460 ? 43.594 22.328 14.086 1 24.81 460 GLU A O 1
ATOM 3619 N N . ASP A 1 461 ? 44.312 24.219 14.219 1 24.59 461 ASP A N 1
ATOM 3620 C CA . ASP A 1 461 ? 45.75 24.172 14.43 1 24.59 461 ASP A CA 1
ATOM 3621 C C . ASP A 1 461 ? 46.094 23.406 15.711 1 24.59 461 ASP A C 1
ATOM 3623 O O . ASP A 1 461 ? 45.656 23.797 16.797 1 24.59 461 ASP A O 1
ATOM 3627 N N . LEU A 1 462 ? 46.188 22.031 15.57 1 25.3 462 LEU A N 1
ATOM 3628 C CA . LEU A 1 462 ? 46.75 21.109 16.531 1 25.3 462 LEU A CA 1
ATOM 3629 C C . LEU A 1 462 ? 47.812 21.797 17.391 1 25.3 462 LEU A C 1
ATOM 3631 O O . LEU A 1 462 ? 48.312 21.219 18.375 1 25.3 462 LEU A O 1
ATOM 3635 N N . ASN A 1 463 ? 48.406 22.812 16.766 1 23.95 463 ASN A N 1
ATOM 3636 C CA . ASN A 1 463 ? 49.688 23 17.453 1 23.95 463 ASN A CA 1
ATOM 3637 C C . ASN A 1 463 ? 49.469 23.547 18.875 1 23.95 463 ASN A C 1
ATOM 3639 O O . ASN A 1 463 ? 50.281 23.328 19.766 1 23.95 463 ASN A O 1
ATOM 3643 N N . THR A 1 464 ? 48.844 24.703 18.984 1 23.28 464 THR A N 1
ATOM 3644 C CA . THR A 1 464 ? 49.375 25.344 20.188 1 23.28 464 THR A CA 1
ATOM 3645 C C . THR A 1 464 ? 48.719 24.766 21.438 1 23.28 464 THR A C 1
ATOM 3647 O O . THR A 1 464 ? 47.5 24.766 21.547 1 23.28 464 THR A O 1
ATOM 3650 N N . PRO A 1 465 ? 49.406 23.688 22.125 1 28.78 465 PRO A N 1
ATOM 3651 C CA . PRO A 1 465 ? 49.156 23.172 23.469 1 28.78 465 PRO A CA 1
ATOM 3652 C C . PRO A 1 465 ? 48.75 24.266 24.453 1 28.78 465 PRO A C 1
ATOM 3654 O O . PRO A 1 465 ? 49.562 25.141 24.766 1 28.78 465 PRO A O 1
ATOM 3657 N N . LEU A 1 466 ? 47.719 25.109 24.141 1 23.64 466 LEU A N 1
ATOM 3658 C CA . LEU A 1 466 ? 47.625 26.094 25.219 1 23.64 466 LEU A CA 1
ATOM 3659 C C . LEU A 1 466 ? 47.625 25.406 26.578 1 23.64 466 LEU A C 1
ATOM 3661 O O . LEU A 1 466 ? 46.719 24.625 26.891 1 23.64 466 LEU A O 1
ATOM 3665 N N . ILE A 1 467 ? 48.781 25.125 27.125 1 26.31 467 ILE A N 1
ATOM 3666 C CA . ILE A 1 467 ? 49.281 24.734 28.438 1 26.31 467 ILE A CA 1
ATOM 3667 C C . ILE A 1 467 ? 48.594 25.594 29.516 1 26.31 467 ILE A C 1
ATOM 3669 O O . ILE A 1 467 ? 49 26.75 29.734 1 26.31 467 ILE A O 1
ATOM 3673 N N . SER A 1 468 ? 47.281 26 29.375 1 23.44 468 SER A N 1
ATOM 3674 C CA . SER A 1 468 ? 47 26.719 30.609 1 23.44 468 SER A CA 1
ATOM 3675 C C . SER A 1 468 ? 47.375 25.891 31.844 1 23.44 468 SER A C 1
ATOM 3677 O O . SER A 1 468 ? 46.906 24.75 31.969 1 23.44 468 SER A O 1
ATOM 3679 N N . LEU A 1 469 ? 48.406 26.047 32.469 1 23.38 469 LEU A N 1
ATOM 3680 C CA . LEU A 1 469 ? 49.062 25.609 33.688 1 23.38 469 LEU A CA 1
ATOM 3681 C C . LEU A 1 469 ? 48.125 25.656 34.906 1 23.38 469 LEU A C 1
ATOM 3683 O O . LEU A 1 469 ? 48.531 25.375 36.031 1 23.38 469 LEU A O 1
ATOM 3687 N N . GLU A 1 470 ? 46.969 26.484 34.844 1 25.09 470 GLU A N 1
ATOM 3688 C CA . GLU A 1 470 ? 46.781 26.922 36.25 1 25.09 470 GLU A CA 1
ATOM 3689 C C . GLU A 1 470 ? 46.562 25.75 37.188 1 25.09 470 GLU A C 1
ATOM 3691 O O . GLU A 1 470 ? 46.188 24.656 36.719 1 25.09 470 GLU A O 1
ATOM 3696 N N . GLU A 1 471 ? 46.438 26.094 38.562 1 28.48 471 GLU A N 1
ATOM 3697 C CA . GLU A 1 471 ? 46.594 25.469 39.875 1 28.48 471 GLU A CA 1
ATOM 3698 C C . GLU A 1 471 ? 45.5 24.438 40.125 1 28.48 471 GLU A C 1
ATOM 3700 O O . GLU A 1 471 ? 44.375 24.578 39.625 1 28.48 471 GLU A O 1
ATOM 3705 N N . PRO A 1 472 ? 45.875 23.219 40.812 1 31.38 472 PRO A N 1
ATOM 3706 C CA . PRO A 1 472 ? 45.344 21.875 41.062 1 31.38 472 PRO A CA 1
ATOM 3707 C C . PRO A 1 472 ? 43.906 21.891 41.625 1 31.38 472 PRO A C 1
ATOM 3709 O O . PRO A 1 472 ? 43.094 21.078 41.219 1 31.38 472 PRO A O 1
ATOM 3712 N N . THR A 1 473 ? 43.781 22.406 42.875 1 30.36 473 THR A N 1
ATOM 3713 C CA . THR A 1 473 ? 43.125 21.75 44 1 30.36 473 THR A CA 1
ATOM 3714 C C . THR A 1 473 ? 41.625 21.953 43.938 1 30.36 473 THR A C 1
ATOM 3716 O O . THR A 1 473 ? 40.844 21.094 44.344 1 30.36 473 THR A O 1
ATOM 3719 N N . THR A 1 474 ? 41.219 23.312 43.906 1 32.28 474 THR A N 1
ATOM 3720 C CA . THR A 1 474 ? 39.875 23.625 44.438 1 32.28 474 THR A CA 1
ATOM 3721 C C . THR A 1 474 ? 38.812 23.219 43.469 1 32.28 474 THR A C 1
ATOM 3723 O O . THR A 1 474 ? 37.656 23.672 43.562 1 32.28 474 THR A O 1
ATOM 3726 N N . SER A 1 475 ? 39.156 22.5 42.438 1 33.91 475 SER A N 1
ATOM 3727 C CA . SER A 1 475 ? 38.469 22.469 41.156 1 33.91 475 SER A CA 1
ATOM 3728 C C . SER A 1 475 ? 37.25 21.562 41.219 1 33.91 475 SER A C 1
ATOM 3730 O O . SER A 1 475 ? 36.562 21.375 40.219 1 33.91 475 SER A O 1
ATOM 3732 N N . ASN A 1 476 ? 37.188 20.812 42.344 1 34.62 476 ASN A N 1
ATOM 3733 C CA . ASN A 1 476 ? 36.156 19.812 42.375 1 34.62 476 ASN A CA 1
ATOM 3734 C C . ASN A 1 476 ? 34.75 20.438 42.5 1 34.62 476 ASN A C 1
ATOM 3736 O O . ASN A 1 476 ? 33.781 19.844 42.094 1 34.62 476 ASN A O 1
ATOM 3740 N N . ILE A 1 477 ? 34.719 21.547 43.469 1 34.41 477 ILE A N 1
ATOM 3741 C CA . ILE A 1 477 ? 33.406 22.078 43.812 1 34.41 477 ILE A CA 1
ATOM 3742 C C . ILE A 1 477 ? 32.812 22.781 42.594 1 34.41 477 ILE A C 1
ATOM 3744 O O . ILE A 1 477 ? 31.578 22.844 42.469 1 34.41 477 ILE A O 1
ATOM 3748 N N . THR A 1 478 ? 33.75 23.5 41.812 1 35.97 478 THR A N 1
ATOM 3749 C CA . THR A 1 478 ? 33.25 24.312 40.719 1 35.97 478 THR A CA 1
ATOM 3750 C C . THR A 1 478 ? 32.656 23.453 39.625 1 35.97 478 THR A C 1
ATOM 3752 O O . THR A 1 478 ? 31.938 23.938 38.75 1 35.97 478 THR A O 1
ATOM 3755 N N . ARG A 1 479 ? 33.156 22.219 39.531 1 37.69 479 ARG A N 1
ATOM 3756 C CA . ARG A 1 479 ? 32.594 21.344 38.531 1 37.69 479 ARG A CA 1
ATOM 3757 C C . ARG A 1 479 ? 31.156 20.969 38.844 1 37.69 479 ARG A C 1
ATOM 3759 O O . ARG A 1 479 ? 30.359 20.719 37.938 1 37.69 479 ARG A O 1
ATOM 3766 N N . ALA A 1 480 ? 30.891 20.734 40.156 1 37.62 480 ALA A N 1
ATOM 3767 C CA . ALA A 1 480 ? 29.531 20.375 40.531 1 37.62 480 ALA A CA 1
ATOM 3768 C C . ALA A 1 480 ? 28.578 21.531 40.312 1 37.62 480 ALA A C 1
ATOM 3770 O O . ALA A 1 480 ? 27.422 21.328 39.938 1 37.62 480 ALA A O 1
ATOM 3771 N N . LYS A 1 481 ? 28.953 22.797 40.75 1 38.22 481 LYS A N 1
ATOM 3772 C CA . LYS A 1 481 ? 28.078 23.938 40.531 1 38.22 481 LYS A CA 1
ATOM 3773 C C . LYS A 1 481 ? 27.859 24.172 39.031 1 38.22 481 LYS A C 1
ATOM 3775 O O . LYS A 1 481 ? 26.766 24.531 38.594 1 38.22 481 LYS A O 1
ATOM 3780 N N . ASP A 1 482 ? 28.953 23.984 38.25 1 37.5 482 ASP A N 1
ATOM 3781 C CA . ASP A 1 482 ? 28.781 24.156 36.812 1 37.5 482 ASP A CA 1
ATOM 3782 C C . ASP A 1 482 ? 27.875 23.078 36.219 1 37.5 482 ASP A C 1
ATOM 3784 O O . ASP A 1 482 ? 27.109 23.344 35.312 1 37.5 482 ASP A O 1
ATOM 3788 N N . SER A 1 483 ? 27.906 21.875 36.844 1 40 483 SER A N 1
ATOM 3789 C CA . SER A 1 483 ? 26.984 20.844 36.375 1 40 483 SER A CA 1
ATOM 3790 C C . SER A 1 483 ? 25.547 21.172 36.75 1 40 483 SER A C 1
ATOM 3792 O O . SER A 1 483 ? 24.625 20.906 36 1 40 483 SER A O 1
ATOM 3794 N N . LEU A 1 484 ? 25.344 21.547 38.062 1 36.91 484 LEU A N 1
ATOM 3795 C CA . LEU A 1 484 ? 23.984 21.875 38.5 1 36.91 484 LEU A CA 1
ATOM 3796 C C . LEU A 1 484 ? 23.5 23.141 37.781 1 36.91 484 LEU A C 1
ATOM 3798 O O . LEU A 1 484 ? 22.328 23.234 37.406 1 36.91 484 LEU A O 1
ATOM 3802 N N . SER A 1 485 ? 24.219 24.312 37.75 1 37.91 485 SER A N 1
ATOM 3803 C CA . SER A 1 485 ? 23.828 25.5 37 1 37.91 485 SER A CA 1
ATOM 3804 C C . SER A 1 485 ? 23.609 25.172 35.531 1 37.91 485 SER A C 1
ATOM 3806 O O . SER A 1 485 ? 22.781 25.812 34.844 1 37.91 485 SER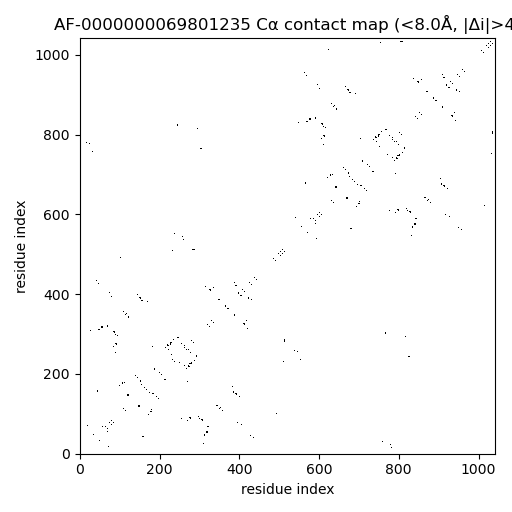 A O 1
ATOM 3808 N N . MET A 1 486 ? 24.406 24.297 34.938 1 40.12 486 MET A N 1
ATOM 3809 C CA . MET A 1 486 ? 24.094 23.812 33.594 1 40.12 486 MET A CA 1
ATOM 3810 C C . MET A 1 486 ? 22.734 23.109 33.562 1 40.12 486 MET A C 1
ATOM 3812 O O . MET A 1 486 ? 22.031 23.172 32.562 1 40.12 486 MET A O 1
ATOM 3816 N N . LEU A 1 487 ? 22.391 22.375 34.656 1 38.5 487 LEU A N 1
ATOM 3817 C CA . LEU A 1 487 ? 21.078 21.734 34.75 1 38.5 487 LEU A CA 1
ATOM 3818 C C . LEU A 1 487 ? 19.969 22.766 34.812 1 38.5 487 LEU A C 1
ATOM 3820 O O . LEU A 1 487 ? 18.891 22.562 34.25 1 38.5 487 LEU A O 1
ATOM 3824 N N . ILE A 1 488 ? 19.984 23.766 35.719 1 40.03 488 ILE A N 1
ATOM 3825 C CA . ILE A 1 488 ? 18.953 24.781 35.906 1 40.03 488 ILE A CA 1
ATOM 3826 C C . ILE A 1 488 ? 18.969 25.766 34.75 1 40.03 488 ILE A C 1
ATOM 3828 O O . ILE A 1 488 ? 17.906 26.25 34.312 1 40.03 488 ILE A O 1
ATOM 3832 N N . GLU A 1 489 ? 19.984 26.344 34.312 1 40.59 489 GLU A N 1
ATOM 3833 C CA . GLU A 1 489 ? 20.016 27.469 33.375 1 40.59 489 GLU A CA 1
ATOM 3834 C C . GLU A 1 489 ? 19.781 27 31.938 1 40.59 489 GLU A C 1
ATOM 3836 O O . GLU A 1 489 ? 19.281 27.766 31.109 1 40.59 489 GLU A O 1
ATOM 3841 N N . ARG A 1 490 ? 20.578 25.828 31.266 1 42.62 490 ARG A N 1
ATOM 3842 C CA . ARG A 1 490 ? 20.344 25.438 29.875 1 42.62 490 ARG A CA 1
ATOM 3843 C C . ARG A 1 490 ? 19.609 24.109 29.781 1 42.62 490 ARG A C 1
ATOM 3845 O O . ARG A 1 490 ? 20.25 23.047 29.672 1 42.62 490 ARG A O 1
ATOM 3852 N N . PRO A 1 491 ? 18.375 24.078 30.156 1 43.94 491 PRO A N 1
ATOM 3853 C CA . PRO A 1 491 ? 17.641 22.812 30.25 1 43.94 491 PRO A CA 1
ATOM 3854 C C . PRO A 1 491 ? 17.688 21.984 28.969 1 43.94 491 PRO A C 1
ATOM 3856 O O . PRO A 1 491 ? 17.734 20.75 29.016 1 43.94 491 PRO A O 1
ATOM 3859 N N . VAL A 1 492 ? 17.594 22.703 27.938 1 47.38 492 VAL A N 1
ATOM 3860 C CA . VAL A 1 492 ? 17.469 21.969 26.672 1 47.38 492 VAL A CA 1
ATOM 3861 C C . VAL A 1 492 ? 18.781 21.266 26.359 1 47.38 492 VAL A C 1
ATOM 3863 O O . VAL A 1 492 ? 18.797 20.109 25.922 1 47.38 492 VAL A O 1
ATOM 3866 N N . CYS A 1 493 ? 19.969 22.031 26.5 1 47.19 493 CYS A N 1
ATOM 3867 C CA . CYS A 1 493 ? 21.266 21.406 26.281 1 47.19 493 CYS A CA 1
ATOM 3868 C C . CYS A 1 493 ? 21.484 20.266 27.266 1 47.19 493 CYS A C 1
ATOM 3870 O O . CYS A 1 493 ? 22.125 19.266 26.938 1 47.19 493 CYS A O 1
ATOM 3872 N N . THR A 1 494 ? 20.922 20.438 28.344 1 46.97 494 THR A N 1
ATOM 3873 C CA . THR A 1 494 ? 21.078 19.406 29.359 1 46.97 494 THR A CA 1
ATOM 3874 C C . THR A 1 494 ? 20.281 18.156 28.984 1 46.97 494 THR A C 1
ATOM 3876 O O . THR A 1 494 ? 20.75 17.031 29.156 1 46.97 494 THR A O 1
ATOM 3879 N N . ILE A 1 495 ? 19.094 18.562 28.469 1 51.81 495 ILE A N 1
ATOM 3880 C CA . ILE A 1 495 ? 18.297 17.406 28.078 1 51.81 495 ILE A CA 1
ATOM 3881 C C . ILE A 1 495 ? 19 16.656 26.953 1 51.81 495 ILE A C 1
ATOM 3883 O O . ILE A 1 495 ? 19.031 15.422 26.938 1 51.81 495 ILE A O 1
ATOM 3887 N N . HIS A 1 496 ? 19.562 17.469 26.109 1 55.44 496 HIS A N 1
ATOM 3888 C CA . HIS A 1 496 ? 20.281 16.828 25.016 1 55.44 496 HIS A CA 1
ATOM 3889 C C . HIS A 1 496 ? 21.484 16.047 25.547 1 55.44 496 HIS A C 1
ATOM 3891 O O . HIS A 1 496 ? 21.781 14.945 25.078 1 55.44 496 HIS A O 1
ATOM 3897 N N . PHE A 1 497 ? 22.203 16.734 26.469 1 52.25 497 PHE A N 1
ATOM 3898 C CA . PHE A 1 497 ? 23.375 16.078 27.047 1 52.25 497 PHE A CA 1
ATOM 3899 C C . PHE A 1 497 ? 22.984 14.812 27.797 1 52.25 497 PHE A C 1
ATOM 3901 O O . PHE A 1 497 ? 23.609 13.766 27.625 1 52.25 497 PHE A O 1
ATOM 3908 N N . TYR A 1 498 ? 21.984 14.883 28.531 1 52.69 498 TYR A N 1
ATOM 3909 C CA . TYR A 1 498 ? 21.562 13.711 29.297 1 52.69 498 TYR A CA 1
ATOM 3910 C C . TYR A 1 498 ? 20.984 12.648 28.375 1 52.69 498 TYR A C 1
ATOM 3912 O O . TYR A 1 498 ? 21.188 11.453 28.594 1 52.69 498 TYR A O 1
ATOM 3920 N N . TRP A 1 499 ? 20.391 13.141 27.438 1 61.19 499 TRP A N 1
ATOM 3921 C CA . TRP A 1 499 ? 19.859 12.172 26.469 1 61.19 499 TRP A CA 1
ATOM 3922 C C . TRP A 1 499 ? 20.984 11.469 25.734 1 61.19 499 TRP A C 1
ATOM 3924 O O . TRP A 1 499 ? 20.938 10.258 25.516 1 61.19 499 TRP A O 1
ATOM 3934 N N . ARG A 1 500 ? 21.938 12.281 25.469 1 61.91 500 ARG A N 1
ATOM 3935 C CA . ARG A 1 500 ? 23.078 11.68 24.781 1 61.91 500 ARG A CA 1
ATOM 3936 C C . ARG A 1 500 ? 23.781 10.664 25.672 1 61.91 500 ARG A C 1
ATOM 3938 O O . ARG A 1 500 ? 24.188 9.594 25.203 1 61.91 500 ARG A O 1
ATOM 3945 N N . LYS A 1 501 ? 23.953 11.07 26.891 1 57.69 501 LYS A N 1
ATOM 3946 C CA . LYS A 1 501 ? 24.609 10.148 27.828 1 57.69 501 LYS A CA 1
ATOM 3947 C C . LYS A 1 501 ? 23.766 8.891 28.031 1 57.69 501 LYS A C 1
ATOM 3949 O O . LYS A 1 501 ? 24.297 7.781 28.078 1 5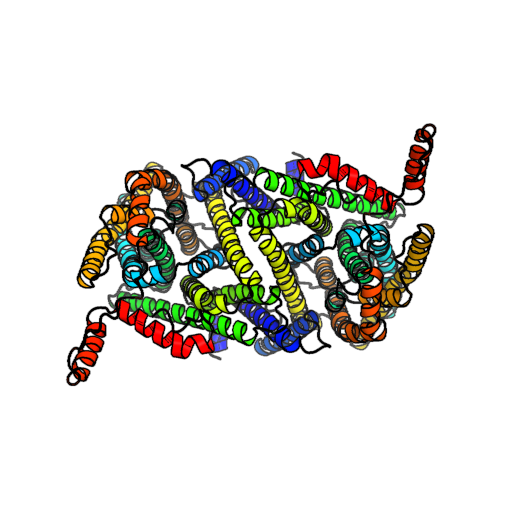7.69 501 LYS A O 1
ATOM 3954 N N . PHE A 1 502 ? 22.531 9.109 28.156 1 62.19 502 PHE A N 1
ATOM 3955 C CA . PHE A 1 502 ? 21.609 7.984 28.312 1 62.19 502 PHE A CA 1
ATOM 3956 C C . PHE A 1 502 ? 21.578 7.137 27.047 1 62.19 502 PHE A C 1
ATOM 3958 O O . PHE A 1 502 ? 21.578 5.906 27.109 1 62.19 502 PHE A O 1
ATOM 3965 N N . ASP A 1 503 ? 21.531 7.805 26.047 1 66.38 503 ASP A N 1
ATOM 3966 C CA . ASP A 1 503 ? 21.5 7.125 24.766 1 66.38 503 ASP A CA 1
ATOM 3967 C C . ASP A 1 503 ? 22.766 6.305 24.547 1 66.38 503 ASP A C 1
ATOM 3969 O O . ASP A 1 503 ? 22.703 5.156 24.094 1 66.38 503 ASP A O 1
ATOM 3973 N N . ASP A 1 504 ? 23.906 6.918 24.797 1 64.19 504 ASP A N 1
ATOM 3974 C CA . ASP A 1 504 ? 25.188 6.246 24.578 1 64.19 504 ASP A CA 1
ATOM 3975 C C . ASP A 1 504 ? 25.359 5.082 25.547 1 64.19 504 ASP A C 1
ATOM 3977 O O . ASP A 1 504 ? 25.891 4.035 25.172 1 64.19 504 ASP A O 1
ATOM 3981 N N . ALA A 1 505 ? 24.859 5.305 26.766 1 59.03 505 ALA A N 1
ATOM 3982 C CA . ALA A 1 505 ? 25.125 4.32 27.812 1 59.03 505 ALA A CA 1
ATOM 3983 C C . ALA A 1 505 ? 24.141 3.158 27.734 1 59.03 505 ALA A C 1
ATOM 3985 O O . ALA A 1 505 ? 24.516 1.999 27.906 1 59.03 505 ALA A O 1
ATOM 3986 N N . TYR A 1 506 ? 22.875 3.471 27.406 1 61.09 506 TYR A N 1
ATOM 3987 C CA . TYR A 1 506 ? 21.875 2.418 27.609 1 61.09 506 TYR A CA 1
ATOM 3988 C C . TYR A 1 506 ? 21.172 2.084 26.297 1 61.09 506 TYR A C 1
ATOM 3990 O O . TYR A 1 506 ? 20.875 0.919 26.031 1 61.09 506 TYR A O 1
ATOM 3998 N N . MET A 1 507 ? 21.047 3.055 25.578 1 67.69 507 MET A N 1
ATOM 3999 C CA . MET A 1 507 ? 20.141 2.828 24.453 1 67.69 507 MET A CA 1
ATOM 4000 C C . MET A 1 507 ? 20.906 2.301 23.234 1 67.69 507 MET A C 1
ATOM 4002 O O . MET A 1 507 ? 20.5 1.301 22.641 1 67.69 507 MET A O 1
ATOM 4006 N N . ARG A 1 508 ? 22.047 2.912 22.938 1 69.19 508 ARG A N 1
ATOM 4007 C CA . ARG A 1 508 ? 22.797 2.57 21.734 1 69.19 508 ARG A CA 1
ATOM 4008 C C . ARG A 1 508 ? 23.297 1.131 21.781 1 69.19 508 ARG A C 1
ATOM 4010 O O . ARG A 1 508 ? 23.234 0.409 20.797 1 69.19 508 ARG A O 1
ATOM 4017 N N . PRO A 1 509 ? 23.781 0.764 22.938 1 65.44 509 PRO A N 1
ATOM 4018 C CA . PRO A 1 509 ? 24.266 -0.619 22.953 1 65.44 509 PRO A CA 1
ATOM 4019 C C . PRO A 1 509 ? 23.156 -1.639 22.75 1 65.44 509 PRO A C 1
ATOM 4021 O O . PRO A 1 509 ? 23.391 -2.734 22.25 1 65.44 509 PRO A O 1
ATOM 4024 N N . ILE A 1 510 ? 21.953 -1.259 23.109 1 64 510 ILE A N 1
ATOM 4025 C CA . ILE A 1 510 ? 20.844 -2.217 23.047 1 64 510 ILE A CA 1
ATOM 4026 C C . ILE A 1 510 ? 20.125 -2.096 21.719 1 64 510 ILE A C 1
ATOM 4028 O O . ILE A 1 510 ? 19.75 -3.104 21.109 1 64 510 ILE A O 1
ATOM 4032 N N . PHE A 1 511 ? 19.953 -0.866 21.188 1 67.81 511 PHE A N 1
ATOM 4033 C CA . PHE A 1 511 ? 19.062 -0.666 20.062 1 67.81 511 PHE A CA 1
ATOM 4034 C C . PHE A 1 511 ? 19.859 -0.271 18.812 1 67.81 511 PHE A C 1
ATOM 4036 O O . PHE A 1 511 ? 19.297 -0.21 17.719 1 67.81 511 PHE A O 1
ATOM 4043 N N . GLY A 1 512 ? 21.047 -0.023 18.906 1 58.31 512 GLY A N 1
ATOM 4044 C CA . GLY A 1 512 ? 21.875 0.385 17.781 1 58.31 512 GLY A CA 1
ATOM 4045 C C . GLY A 1 512 ? 21.953 1.891 17.609 1 58.31 512 GLY A C 1
ATOM 4046 O O . GLY A 1 512 ? 21.141 2.625 18.172 1 58.31 512 GLY A O 1
ATOM 4047 N N . GLY A 1 513 ? 23 2.541 17.109 1 64 513 GLY A N 1
ATOM 4048 C CA . GLY A 1 513 ? 23.141 3.973 16.906 1 64 513 GLY A CA 1
ATOM 4049 C C . GLY A 1 513 ? 24.5 4.355 16.328 1 64 513 GLY A C 1
ATOM 4050 O O . GLY A 1 513 ? 25.344 3.492 16.078 1 64 513 GLY A O 1
ATOM 4051 N N . PRO A 1 514 ? 24.562 5.68 15.875 1 58.72 514 PRO A N 1
ATOM 4052 C CA . PRO A 1 514 ? 25.844 6.113 15.305 1 58.72 514 PRO A CA 1
ATOM 4053 C C . PRO A 1 514 ? 27.016 5.922 16.266 1 58.72 514 PRO A C 1
ATOM 4055 O O . PRO A 1 514 ? 26.859 6.082 17.484 1 58.72 514 PRO A O 1
ATOM 4058 N N . VAL A 1 515 ? 27.953 5.059 15.945 1 49.84 515 VAL A N 1
ATOM 4059 C CA . VAL A 1 515 ? 29.156 4.871 16.75 1 49.84 515 VAL A CA 1
ATOM 4060 C C . VAL A 1 515 ? 29.938 6.184 16.828 1 49.84 515 VAL A C 1
ATOM 4062 O O . VAL A 1 515 ? 30.297 6.75 15.789 1 49.84 515 VAL A O 1
ATOM 4065 N N . THR A 1 516 ? 29.594 7.062 17.703 1 43.78 516 THR A N 1
ATOM 4066 C CA . THR A 1 516 ? 30.5 8.195 17.891 1 43.78 516 THR A CA 1
ATOM 4067 C C . THR A 1 516 ? 31.922 7.723 18.172 1 43.78 516 THR A C 1
ATOM 4069 O O . THR A 1 516 ? 32.156 6.938 19.109 1 43.78 516 THR A O 1
ATOM 4072 N N . SER A 1 517 ? 32.781 7.605 17.203 1 37.16 517 SER A N 1
ATOM 4073 C CA . SER A 1 517 ? 34.156 7.527 17.594 1 37.16 517 SER A CA 1
ATOM 4074 C C . SER A 1 517 ? 34.469 8.484 18.75 1 37.16 517 SER A C 1
ATOM 4076 O O . SER A 1 517 ? 33.938 9.594 18.797 1 37.16 517 SER A O 1
ATOM 4078 N N . GLN A 1 518 ? 34.938 8.016 19.922 1 35.53 518 GLN A N 1
ATOM 4079 C CA . GLN A 1 518 ? 35.469 8.695 21.094 1 35.53 518 GLN A CA 1
ATOM 4080 C C . GLN A 1 518 ? 36.156 10 20.688 1 35.53 518 GLN A C 1
ATOM 4082 O O . GLN A 1 518 ? 36.5 10.82 21.547 1 35.53 518 GLN A O 1
ATOM 4087 N N . SER A 1 519 ? 36.781 10.227 19.453 1 33.16 519 SER A N 1
ATOM 4088 C CA . SER A 1 519 ? 37.75 11.312 19.375 1 33.16 519 SER A CA 1
ATOM 4089 C C . SER A 1 519 ? 37.062 12.672 19.359 1 33.16 519 SER A C 1
ATOM 4091 O O . SER A 1 519 ? 37.719 13.711 19.453 1 33.16 519 SER A O 1
ATOM 4093 N N . GLU A 1 520 ? 35.875 12.914 18.609 1 31.33 520 GLU A N 1
ATOM 4094 C CA . GLU A 1 520 ? 35.562 14.32 18.359 1 31.33 520 GLU A CA 1
ATOM 4095 C C . GLU A 1 520 ? 34.75 14.914 19.5 1 31.33 520 GLU A C 1
ATOM 4097 O O . GLU A 1 520 ? 33.531 15.078 19.391 1 31.33 520 GLU A O 1
ATOM 4102 N N . CYS A 1 521 ? 34.781 14.469 20.656 1 24.59 521 CYS A N 1
ATOM 4103 C CA . CYS A 1 521 ? 34.438 15.461 21.672 1 24.59 521 CYS A CA 1
ATOM 4104 C C . CYS A 1 521 ? 35.5 16.562 21.734 1 24.59 521 CYS A C 1
ATOM 4106 O O . CYS A 1 521 ? 36.688 16.266 21.797 1 24.59 521 CYS A O 1
ATOM 4108 N N . MET B 1 1 ? -12.023 -11.477 30.562 1 28.53 1 MET B N 1
ATOM 4109 C CA . MET B 1 1 ? -13.328 -10.828 30.484 1 28.53 1 MET B CA 1
ATOM 4110 C C . MET B 1 1 ? -13.195 -9.375 30.047 1 28.53 1 MET B C 1
ATOM 4112 O O . MET B 1 1 ? -13.969 -8.891 29.219 1 28.53 1 MET B O 1
ATOM 4116 N N . VAL B 1 2 ? -12.234 -8.695 30.766 1 33.88 2 VAL B N 1
ATOM 4117 C CA . VAL B 1 2 ? -12.031 -7.273 30.516 1 33.88 2 VAL B CA 1
ATOM 4118 C C . VAL B 1 2 ? -11.43 -7.066 29.125 1 33.88 2 VAL B C 1
ATOM 4120 O O . VAL B 1 2 ? -11.828 -6.152 28.406 1 33.88 2 VAL B O 1
ATOM 4123 N N . VAL B 1 3 ? -10.516 -7.926 28.734 1 36.53 3 VAL B N 1
ATOM 4124 C CA . VAL B 1 3 ? -9.953 -7.852 27.391 1 36.53 3 VAL B CA 1
ATOM 4125 C C . VAL B 1 3 ? -11.039 -8.164 26.359 1 36.53 3 VAL B C 1
ATOM 4127 O O . VAL B 1 3 ? -11.094 -7.539 25.297 1 36.53 3 VAL B O 1
ATOM 4130 N N . SER B 1 4 ? -11.836 -9.055 26.688 1 35.78 4 SER B N 1
ATOM 4131 C CA . SER B 1 4 ? -12.953 -9.461 25.844 1 35.78 4 SER B CA 1
ATOM 4132 C C . SER B 1 4 ? -13.969 -8.336 25.688 1 35.78 4 SER B C 1
ATOM 4134 O O . SER B 1 4 ? -14.477 -8.094 24.594 1 35.78 4 SER B O 1
ATOM 4136 N N . GLU B 1 5 ? -14.367 -7.75 26.828 1 39 5 GLU B N 1
ATOM 4137 C CA . GLU B 1 5 ? -15.32 -6.641 26.797 1 39 5 GLU B CA 1
ATOM 4138 C C . GLU B 1 5 ? -14.727 -5.43 26.078 1 39 5 GLU B C 1
ATOM 4140 O O . GLU B 1 5 ? -15.438 -4.719 25.375 1 39 5 GLU B O 1
ATOM 4145 N N . TYR B 1 6 ? -13.508 -5.23 26.359 1 38.06 6 TYR B N 1
ATOM 4146 C CA . TYR B 1 6 ? -12.82 -4.121 25.703 1 38.06 6 TYR B CA 1
ATOM 4147 C C . TYR B 1 6 ? -12.734 -4.348 24.203 1 38.06 6 TYR B C 1
ATOM 4149 O O . TYR B 1 6 ? -12.945 -3.422 23.422 1 38.06 6 TYR B O 1
ATOM 4157 N N . VAL B 1 7 ? -12.484 -5.605 23.844 1 40.16 7 VAL B N 1
ATOM 4158 C CA . VAL B 1 7 ? -12.484 -5.988 22.438 1 40.16 7 VAL B CA 1
ATOM 4159 C C . VAL B 1 7 ? -13.906 -5.875 21.875 1 40.16 7 VAL B C 1
ATOM 4161 O O . VAL B 1 7 ? -14.086 -5.488 20.719 1 40.16 7 VAL B O 1
ATOM 4164 N N . ARG B 1 8 ? -14.961 -6.25 22.578 1 41.38 8 ARG B N 1
ATOM 4165 C CA . ARG B 1 8 ? -16.359 -6.148 22.172 1 41.38 8 ARG B CA 1
ATOM 4166 C C . ARG B 1 8 ? -16.781 -4.688 22.016 1 41.38 8 ARG B C 1
ATOM 4168 O O . ARG B 1 8 ? -17.531 -4.348 21.109 1 41.38 8 ARG B O 1
ATOM 4175 N N . ASN B 1 9 ? -16.547 -3.939 23.047 1 38.12 9 ASN B N 1
ATOM 4176 C CA . ASN B 1 9 ? -16.922 -2.533 23.047 1 38.12 9 ASN B CA 1
ATOM 4177 C C . ASN B 1 9 ? -16.109 -1.732 22.031 1 38.12 9 ASN B C 1
ATOM 4179 O O . ASN B 1 9 ? -16.5 -0.627 21.641 1 38.12 9 ASN B O 1
ATOM 4183 N N . LEU B 1 10 ? -14.883 -2.049 21.875 1 39.88 10 LEU B N 1
ATOM 4184 C CA . LEU B 1 10 ? -14.031 -1.567 20.797 1 39.88 10 LEU B CA 1
ATOM 4185 C C . LEU B 1 10 ? -14.625 -1.938 19.438 1 39.88 10 LEU B C 1
ATOM 4187 O O . LEU B 1 10 ? -14.234 -1.371 18.406 1 39.88 10 LEU B O 1
ATOM 4191 N N . GLY B 1 11 ? -15.391 -2.922 19.203 1 39.28 11 GLY B N 1
ATOM 4192 C CA . GLY B 1 11 ? -16.094 -3.562 18.109 1 39.28 11 GLY B CA 1
ATOM 4193 C C . GLY B 1 11 ? -17.031 -2.629 17.375 1 39.28 11 GLY B C 1
ATOM 4194 O O . GLY B 1 11 ? -17.297 -2.799 16.188 1 39.28 11 GLY B O 1
ATOM 4195 N N . SER B 1 12 ? -17.875 -2.004 18.016 1 42.69 12 SER B N 1
ATOM 4196 C CA . SER B 1 12 ? -18.938 -1.316 17.281 1 42.69 12 SER B CA 1
ATOM 4197 C C . SER B 1 12 ? -18.359 -0.299 16.312 1 42.69 12 SER B C 1
ATOM 4199 O O . SER B 1 12 ? -18.766 -0.245 15.148 1 42.69 12 SER B O 1
ATOM 4201 N N . ASP B 1 13 ? -17.625 0.759 16.781 1 45.88 13 ASP B N 1
ATOM 4202 C CA . ASP B 1 13 ? -17.25 1.88 15.93 1 45.88 13 ASP B CA 1
ATOM 4203 C C . ASP B 1 13 ? -16.016 1.536 15.086 1 45.88 13 ASP B C 1
ATOM 4205 O O . ASP B 1 13 ? -15.805 2.129 14.031 1 45.88 13 ASP B O 1
ATOM 4209 N N . HIS B 1 14 ? -15.109 0.566 15.648 1 52.94 14 HIS B N 1
ATOM 4210 C CA . HIS B 1 14 ? -13.812 0.308 15.039 1 52.94 14 HIS B CA 1
ATOM 4211 C C . HIS B 1 14 ? -13.75 -1.103 14.461 1 52.94 14 HIS B C 1
ATOM 4213 O O . HIS B 1 14 ? -12.75 -1.804 14.641 1 52.94 14 HIS B O 1
ATOM 4219 N N . GLU B 1 15 ? -14.797 -1.567 13.953 1 55.88 15 GLU B N 1
ATOM 4220 C CA . GLU B 1 15 ? -14.953 -2.949 13.516 1 55.88 15 GLU B CA 1
ATOM 4221 C C . GLU B 1 15 ? -13.859 -3.35 12.539 1 55.88 15 GLU B C 1
ATOM 4223 O O . GLU B 1 15 ? -13.391 -4.492 12.547 1 55.88 15 GLU B O 1
ATOM 4228 N N . GLN B 1 16 ? -13.359 -2.371 11.836 1 63.84 16 GLN B N 1
ATOM 4229 C CA . GLN B 1 16 ? -12.391 -2.777 10.82 1 63.84 16 GLN B CA 1
ATOM 4230 C C . GLN B 1 16 ? -10.961 -2.68 11.352 1 63.84 16 GLN B C 1
ATOM 4232 O O . GLN B 1 16 ? -10.062 -3.354 10.844 1 63.84 16 GLN B O 1
ATOM 4237 N N . VAL B 1 17 ? -10.797 -2.123 12.594 1 70.88 17 VAL B N 1
ATOM 4238 C CA . VAL B 1 17 ? -9.445 -1.816 13.055 1 70.88 17 VAL B CA 1
ATOM 4239 C C . VAL B 1 17 ? -8.859 -3.023 13.781 1 70.88 17 VAL B C 1
ATOM 4241 O O . VAL B 1 17 ? -7.672 -3.32 13.648 1 70.88 17 VAL B O 1
ATOM 4244 N N . VAL B 1 18 ? -9.766 -3.814 14.422 1 73.81 18 VAL B N 1
ATOM 4245 C CA . VAL B 1 18 ? -9.273 -4.914 15.242 1 73.81 18 VAL B CA 1
ATOM 4246 C C . VAL B 1 18 ? -8.734 -6.027 14.352 1 73.81 18 VAL B C 1
ATOM 4248 O O . VAL B 1 18 ? -7.586 -6.453 14.5 1 73.81 18 VAL B O 1
ATOM 4251 N N . PRO B 1 19 ? -9.547 -6.375 13.344 1 73.56 19 PRO B N 1
ATOM 4252 C CA . PRO B 1 19 ? -9.023 -7.438 12.492 1 73.56 19 PRO B CA 1
ATOM 4253 C C . PRO B 1 19 ? -7.773 -7.016 11.719 1 73.56 19 PRO B C 1
ATOM 4255 O O . PRO B 1 19 ? -6.859 -7.82 11.523 1 73.56 19 PRO B O 1
ATOM 4258 N N . VAL B 1 20 ? -7.664 -5.828 11.398 1 76.31 20 VAL B N 1
ATOM 4259 C CA . VAL B 1 20 ? -6.52 -5.348 10.633 1 76.31 20 VAL B CA 1
ATOM 4260 C C . VAL B 1 20 ? -5.285 -5.297 11.523 1 76.31 20 VAL B C 1
ATOM 4262 O O . VAL B 1 20 ? -4.184 -5.652 11.094 1 76.31 20 VAL B O 1
ATOM 4265 N N . THR B 1 21 ? -5.496 -4.934 12.766 1 78.62 21 THR B N 1
ATOM 4266 C CA . THR B 1 21 ? -4.383 -4.855 13.703 1 78.62 21 THR B CA 1
ATOM 4267 C C . THR B 1 21 ? -3.82 -6.246 13.992 1 78.62 21 THR B C 1
ATOM 4269 O O . THR B 1 21 ? -2.605 -6.449 13.969 1 78.62 21 THR B O 1
ATOM 4272 N N . MET B 1 22 ? -4.75 -7.125 14.203 1 78.06 22 MET B N 1
ATOM 4273 C CA . MET B 1 22 ? -4.32 -8.492 14.5 1 78.06 22 MET B CA 1
ATOM 4274 C C . MET B 1 22 ? -3.605 -9.102 13.305 1 78.06 22 MET B C 1
ATOM 4276 O O . MET B 1 22 ? -2.592 -9.789 13.461 1 78.06 22 MET B O 1
ATOM 4280 N N . PHE B 1 23 ? -4.105 -8.844 12.195 1 81.44 23 PHE B N 1
ATOM 4281 C CA . PHE B 1 23 ? -3.516 -9.406 10.992 1 81.44 23 PHE B CA 1
ATOM 4282 C C . PHE B 1 23 ? -2.113 -8.859 10.766 1 81.44 23 PHE B C 1
ATOM 4284 O O . PHE B 1 23 ? -1.187 -9.609 10.461 1 81.44 23 PHE B O 1
ATOM 4291 N N . VAL B 1 24 ? -1.945 -7.59 10.922 1 83.69 24 VAL B N 1
ATOM 4292 C CA . VAL B 1 24 ? -0.64 -6.977 10.703 1 83.69 24 VAL B CA 1
ATOM 4293 C C . VAL B 1 24 ? 0.339 -7.453 11.773 1 83.69 24 VAL B C 1
ATOM 4295 O O . VAL B 1 24 ? 1.516 -7.688 11.492 1 83.69 24 VAL B O 1
ATOM 4298 N N . ALA B 1 25 ? -0.168 -7.633 12.961 1 85.19 25 ALA B N 1
ATOM 4299 C CA . ALA B 1 25 ? 0.68 -8.125 14.047 1 85.19 25 ALA B CA 1
ATOM 4300 C C . ALA B 1 25 ? 1.17 -9.539 13.766 1 85.19 25 ALA B C 1
ATOM 4302 O O . ALA B 1 25 ? 2.352 -9.844 13.945 1 85.19 25 ALA B O 1
ATOM 4303 N N . VAL B 1 26 ? 0.249 -10.352 13.312 1 86.38 26 VAL B N 1
ATOM 4304 C CA . VAL B 1 26 ? 0.61 -11.734 13.008 1 86.38 26 VAL B CA 1
ATOM 4305 C C . VAL B 1 26 ? 1.567 -11.766 11.812 1 86.38 26 VAL B C 1
ATOM 4307 O O . VAL B 1 26 ? 2.482 -12.594 11.766 1 86.38 26 VAL B O 1
ATOM 4310 N N . LEU B 1 27 ? 1.34 -10.883 10.875 1 87.81 27 LEU B N 1
ATOM 4311 C CA . LEU B 1 27 ? 2.232 -10.781 9.727 1 87.81 27 LEU B CA 1
ATOM 4312 C C . LEU B 1 27 ? 3.648 -10.422 10.164 1 87.81 27 LEU B C 1
ATOM 4314 O O . LEU B 1 27 ? 4.621 -11 9.688 1 87.81 27 LEU B O 1
ATOM 4318 N N . CYS B 1 28 ? 3.764 -9.5 11.086 1 86.81 28 CYS B N 1
ATOM 4319 C CA . CYS B 1 28 ? 5.066 -9.109 11.625 1 86.81 28 CYS B CA 1
ATOM 4320 C C . CYS B 1 28 ? 5.727 -10.281 12.344 1 86.81 28 CYS B C 1
ATOM 4322 O O . CYS B 1 28 ? 6.922 -10.523 12.172 1 86.81 28 CYS B O 1
ATOM 4324 N N . LEU B 1 29 ? 4.953 -11 13.078 1 85 29 LEU B N 1
ATOM 4325 C CA . LEU B 1 29 ? 5.465 -12.164 13.797 1 85 29 LEU B CA 1
ATOM 4326 C C . LEU B 1 29 ? 5.957 -13.227 12.82 1 85 29 LEU B C 1
ATOM 4328 O O . LEU B 1 29 ? 6.984 -13.867 13.062 1 85 29 LEU B O 1
ATOM 4332 N N . CYS B 1 30 ? 5.25 -13.391 11.727 1 85.5 30 CYS B N 1
ATOM 4333 C CA . CYS B 1 30 ? 5.633 -14.352 10.703 1 85.5 30 CYS B CA 1
ATOM 4334 C C . CYS B 1 30 ? 6.984 -14 10.102 1 85.5 30 CYS B C 1
ATOM 4336 O O . CYS B 1 30 ? 7.809 -14.875 9.844 1 85.5 30 CYS B O 1
ATOM 4338 N N . LEU B 1 31 ? 7.203 -12.719 9.914 1 84.88 31 LEU B N 1
ATOM 4339 C CA . LEU B 1 31 ? 8.461 -12.289 9.328 1 84.88 31 LEU B CA 1
ATOM 4340 C C . LEU B 1 31 ? 9.625 -12.547 10.281 1 84.88 31 LEU B C 1
ATOM 4342 O O . LEU B 1 31 ? 10.695 -12.977 9.859 1 84.88 31 LEU B O 1
ATOM 4346 N N . VAL B 1 32 ? 9.367 -12.352 11.562 1 82.62 32 VAL B N 1
ATOM 4347 C CA . VAL B 1 32 ? 10.406 -12.523 12.57 1 82.62 32 VAL B CA 1
ATOM 4348 C C . VAL B 1 32 ? 10.711 -14.008 12.758 1 82.62 32 VAL B C 1
ATOM 4350 O O . VAL B 1 32 ? 11.867 -14.422 12.727 1 82.62 32 VAL B O 1
ATOM 4353 N N . ILE B 1 33 ? 9.68 -14.797 12.789 1 83.31 33 ILE B N 1
ATOM 4354 C CA . ILE B 1 33 ? 9.844 -16.234 13 1 83.31 33 ILE B CA 1
ATOM 4355 C C . ILE B 1 33 ? 10.461 -16.875 11.758 1 83.31 33 ILE B C 1
ATOM 4357 O O . ILE B 1 33 ? 11.281 -17.781 11.867 1 83.31 33 ILE B O 1
ATOM 4361 N N . GLY B 1 34 ? 9.953 -16.422 10.617 1 77.75 34 GLY B N 1
ATOM 4362 C CA . GLY B 1 34 ? 10.531 -16.906 9.383 1 77.75 34 GLY B CA 1
ATOM 4363 C C . GLY B 1 34 ? 12.031 -16.688 9.297 1 77.75 34 GLY B C 1
ATOM 4364 O O . GLY B 1 34 ? 12.766 -17.547 8.797 1 77.75 34 GLY B O 1
ATOM 4365 N N . HIS B 1 35 ? 12.453 -15.57 9.805 1 77.62 35 HIS B N 1
ATOM 4366 C CA . HIS B 1 35 ? 13.883 -15.281 9.812 1 77.62 35 HIS B CA 1
ATOM 4367 C C . HIS B 1 35 ? 14.625 -16.188 10.797 1 77.62 35 HIS B C 1
ATOM 4369 O O . HIS B 1 35 ? 15.734 -16.656 10.508 1 77.62 35 HIS B O 1
ATOM 4375 N N . LEU B 1 36 ? 14.008 -16.375 11.898 1 77.12 36 LEU B N 1
ATOM 4376 C CA . LEU B 1 36 ? 14.641 -17.172 12.938 1 77.12 36 LEU B CA 1
ATOM 4377 C C . LEU B 1 36 ? 14.742 -18.641 12.5 1 77.12 36 LEU B C 1
ATOM 4379 O O . LEU B 1 36 ? 15.719 -19.312 12.82 1 77.12 36 LEU B O 1
ATOM 4383 N N . LEU B 1 37 ? 13.789 -19.062 11.695 1 75.06 37 LEU B N 1
ATOM 4384 C CA . LEU B 1 37 ? 13.758 -20.453 11.281 1 75.06 37 LEU B CA 1
ATOM 4385 C C . LEU B 1 37 ? 14.445 -20.641 9.93 1 75.06 37 LEU B C 1
ATOM 4387 O O . LEU B 1 37 ? 14.492 -21.75 9.398 1 75.06 37 LEU B O 1
ATOM 4391 N N . GLU B 1 38 ? 14.766 -19.531 9.367 1 69.69 38 GLU B N 1
ATOM 4392 C CA . GLU B 1 38 ? 15.414 -19.609 8.062 1 69.69 38 GLU B CA 1
ATOM 4393 C C . GLU B 1 38 ? 16.672 -20.469 8.117 1 69.69 38 GLU B C 1
ATOM 4395 O O . GLU B 1 38 ? 17.047 -21.094 7.117 1 69.69 38 GLU B O 1
ATOM 4400 N N . GLU B 1 39 ? 17.25 -20.391 9.273 1 62.41 39 GLU B N 1
ATOM 4401 C CA . GLU B 1 39 ? 18.453 -21.203 9.406 1 62.41 39 GLU B CA 1
ATOM 4402 C C . GLU B 1 39 ? 18.141 -22.688 9.328 1 62.41 39 GLU B C 1
ATOM 4404 O O . GLU B 1 39 ? 19 -23.5 8.984 1 62.41 39 GLU B O 1
ATOM 4409 N N . ASN B 1 40 ? 16.859 -22.844 9.531 1 61.09 40 ASN B N 1
ATOM 4410 C CA . ASN B 1 40 ? 16.5 -24.266 9.453 1 61.09 40 ASN B CA 1
ATOM 4411 C C . ASN B 1 40 ? 16.219 -24.688 8.016 1 61.09 40 ASN B C 1
ATOM 4413 O O . ASN B 1 40 ? 15.422 -24.062 7.316 1 61.09 40 ASN B O 1
ATOM 4417 N N . ARG B 1 41 ? 17.031 -25.469 7.461 1 58.28 41 ARG B N 1
ATOM 4418 C CA . ARG B 1 41 ? 17.219 -25.906 6.082 1 58.28 41 ARG B CA 1
ATOM 4419 C C . ARG B 1 41 ? 15.898 -26.406 5.492 1 58.28 41 ARG B C 1
ATOM 4421 O O . ARG B 1 41 ? 15.695 -26.359 4.277 1 58.28 41 ARG B O 1
ATOM 4428 N N . CYS B 1 42 ? 14.953 -26.891 6.332 1 60.72 42 CYS B N 1
ATOM 4429 C CA . CYS B 1 42 ? 13.852 -27.625 5.723 1 60.72 42 CYS B CA 1
ATOM 4430 C C . CYS B 1 42 ? 12.609 -26.75 5.609 1 60.72 42 CYS B C 1
ATOM 4432 O O . CYS B 1 42 ? 11.633 -27.125 4.957 1 60.72 42 CYS B O 1
ATOM 4434 N N . VAL B 1 43 ? 12.695 -25.547 6.16 1 71.5 43 VAL B N 1
ATOM 4435 C CA . VAL B 1 43 ? 11.414 -24.844 6.203 1 71.5 43 VAL B CA 1
ATOM 4436 C C . VAL B 1 43 ? 11.492 -23.562 5.379 1 71.5 43 VAL B C 1
ATOM 4438 O O . VAL B 1 43 ? 12.406 -22.75 5.559 1 71.5 43 VAL B O 1
ATOM 4441 N N . ASN B 1 44 ? 10.656 -23.594 4.301 1 76.19 44 ASN B N 1
ATOM 4442 C CA . ASN B 1 44 ? 10.516 -22.406 3.461 1 76.19 44 ASN B CA 1
ATOM 4443 C C . ASN B 1 44 ? 9.633 -21.359 4.121 1 76.19 44 ASN B C 1
ATOM 4445 O O . ASN B 1 44 ? 8.859 -21.672 5.027 1 76.19 44 ASN B O 1
ATOM 4449 N N . GLU B 1 45 ? 9.797 -20.172 3.758 1 78.62 45 GLU B N 1
ATOM 4450 C CA . GLU B 1 45 ? 9.055 -19.047 4.324 1 78.62 45 GLU B CA 1
ATOM 4451 C C . GLU B 1 45 ? 7.555 -19.219 4.109 1 78.62 45 GLU B C 1
ATOM 4453 O O . GLU B 1 45 ? 6.754 -18.844 4.969 1 78.62 45 GLU B O 1
ATOM 4458 N N . SER B 1 46 ? 7.215 -19.812 3.035 1 80.06 46 SER B N 1
ATOM 4459 C CA . SER B 1 46 ? 5.797 -20 2.74 1 80.06 46 SER B CA 1
ATOM 4460 C C . SER B 1 46 ? 5.16 -21.016 3.699 1 80.06 46 SER B C 1
ATOM 4462 O O . SER B 1 46 ? 4.031 -20.812 4.148 1 80.06 46 SER B O 1
ATOM 4464 N N . ILE B 1 47 ? 5.898 -22.031 4.047 1 83.5 47 ILE B N 1
ATOM 4465 C CA . ILE B 1 47 ? 5.402 -23.047 4.957 1 83.5 47 ILE B CA 1
ATOM 4466 C C . ILE B 1 47 ? 5.242 -22.469 6.359 1 83.5 47 ILE B C 1
ATOM 4468 O O . ILE B 1 47 ? 4.25 -22.734 7.039 1 83.5 47 ILE B O 1
ATOM 4472 N N . ILE B 1 48 ? 6.172 -21.672 6.703 1 85.62 48 ILE B N 1
ATOM 4473 C CA . ILE B 1 48 ? 6.121 -21.047 8.016 1 85.62 48 ILE B CA 1
ATOM 4474 C C . ILE B 1 48 ? 4.906 -20.141 8.109 1 85.62 48 ILE B C 1
ATOM 4476 O O . ILE B 1 48 ? 4.207 -20.109 9.125 1 85.62 48 ILE B O 1
ATOM 4480 N N . ALA B 1 49 ? 4.676 -19.422 7.062 1 87.5 49 ALA B N 1
ATOM 4481 C CA . ALA B 1 49 ? 3.529 -18.516 7.035 1 87.5 49 ALA B CA 1
ATOM 4482 C C . ALA B 1 49 ? 2.221 -19.281 7.172 1 87.5 49 ALA B C 1
ATOM 4484 O O . ALA B 1 49 ? 1.314 -18.859 7.895 1 87.5 49 ALA B O 1
ATOM 4485 N N . ILE B 1 50 ? 2.154 -20.391 6.551 1 86.94 50 ILE B N 1
ATOM 4486 C CA . ILE B 1 50 ? 0.949 -21.203 6.605 1 86.94 50 ILE B CA 1
ATOM 4487 C C . ILE B 1 50 ? 0.772 -21.781 8.016 1 86.94 50 ILE B C 1
ATOM 4489 O O . ILE B 1 50 ? -0.332 -21.766 8.562 1 86.94 50 ILE B O 1
ATOM 4493 N N . LEU B 1 51 ? 1.83 -22.25 8.578 1 88.44 51 LEU B N 1
ATOM 4494 C CA . LEU B 1 51 ? 1.763 -22.828 9.914 1 88.44 51 LEU B CA 1
ATOM 4495 C C . LEU B 1 51 ? 1.369 -21.781 10.945 1 88.44 51 LEU B C 1
ATOM 4497 O O . LEU B 1 51 ? 0.541 -22.047 11.82 1 88.44 51 LEU B O 1
ATOM 4501 N N . ILE B 1 52 ? 1.938 -20.688 10.797 1 88.81 52 ILE B N 1
ATOM 4502 C CA . ILE B 1 52 ? 1.592 -19.594 11.711 1 88.81 52 ILE B CA 1
ATOM 4503 C C . ILE B 1 52 ? 0.137 -19.188 11.492 1 88.81 52 ILE B C 1
ATOM 4505 O O . ILE B 1 52 ? -0.573 -18.875 12.453 1 88.81 52 ILE B O 1
ATOM 4509 N N . GLY B 1 53 ? -0.27 -19.141 10.266 1 87.06 53 GLY B N 1
ATOM 4510 C CA . GLY B 1 53 ? -1.667 -18.875 9.969 1 87.06 53 GLY B CA 1
ATOM 4511 C C . GLY B 1 53 ? -2.617 -19.875 10.594 1 87.06 53 GLY B C 1
ATOM 4512 O O . GLY B 1 53 ? -3.66 -19.5 11.133 1 87.06 53 GLY B O 1
ATOM 4513 N N . CYS B 1 54 ? -2.211 -21.078 10.57 1 86.31 54 CYS B N 1
ATOM 4514 C CA . CYS B 1 54 ? -3.016 -22.141 11.18 1 86.31 54 CYS B CA 1
ATOM 4515 C C . CYS B 1 54 ? -3.094 -21.953 12.688 1 86.31 54 CYS B C 1
ATOM 4517 O O . CYS B 1 54 ? -4.16 -22.125 13.289 1 86.31 54 CYS B O 1
ATOM 4519 N N . ILE B 1 55 ? -2.018 -21.625 13.234 1 87.94 55 ILE B N 1
ATOM 4520 C CA . ILE B 1 55 ? -1.97 -21.422 14.68 1 87.94 55 ILE B CA 1
ATOM 4521 C C . ILE B 1 55 ? -2.803 -20.203 15.062 1 87.94 55 ILE B C 1
ATOM 4523 O O . ILE B 1 55 ? -3.584 -20.25 16.016 1 87.94 5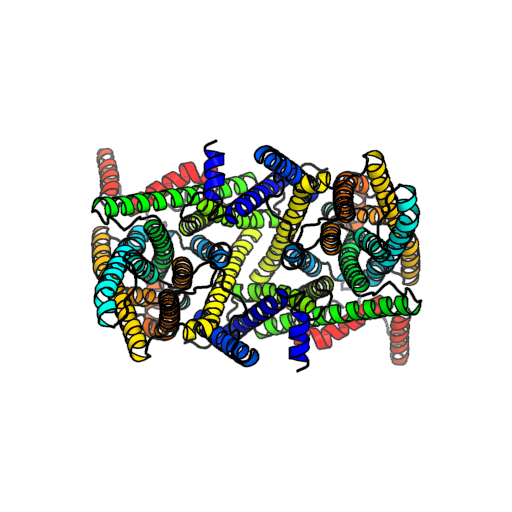5 ILE B O 1
ATOM 4527 N N . ALA B 1 56 ? -2.631 -19.172 14.328 1 83.56 56 ALA B N 1
ATOM 4528 C CA . ALA B 1 56 ? -3.4 -17.969 14.602 1 83.56 56 ALA B CA 1
ATOM 4529 C C . ALA B 1 56 ? -4.895 -18.219 14.422 1 83.56 56 ALA B C 1
ATOM 4531 O O . ALA B 1 56 ? -5.707 -17.734 15.227 1 83.56 56 ALA B O 1
ATOM 4532 N N . GLY B 1 57 ? -5.238 -18.891 13.406 1 80.94 57 GLY B N 1
ATOM 4533 C CA . GLY B 1 57 ? -6.633 -19.234 13.195 1 80.94 57 GLY B CA 1
ATOM 4534 C C . GLY B 1 57 ? -7.215 -20.062 14.32 1 80.94 57 GLY B C 1
ATOM 4535 O O . GLY B 1 57 ? -8.359 -19.859 14.734 1 80.94 57 GLY B O 1
ATOM 4536 N N . THR B 1 58 ? -6.438 -20.953 14.859 1 83.25 58 THR B N 1
ATOM 4537 C CA . THR B 1 58 ? -6.875 -21.812 15.961 1 83.25 58 THR B CA 1
ATOM 4538 C C . THR B 1 58 ? -7.066 -21 17.234 1 83.25 58 THR B C 1
ATOM 4540 O O . THR B 1 58 ? -8.031 -21.203 17.969 1 83.25 58 THR B O 1
ATOM 4543 N N . ILE B 1 59 ? -6.23 -20.109 17.406 1 80.5 59 ILE B N 1
ATOM 4544 C CA . ILE B 1 59 ? -6.312 -19.25 18.594 1 80.5 59 ILE B CA 1
ATOM 4545 C C . ILE B 1 59 ? -7.555 -18.375 18.516 1 80.5 59 ILE B C 1
ATOM 4547 O O . ILE B 1 59 ? -8.281 -18.219 19.5 1 80.5 59 ILE B O 1
ATOM 4551 N N . ILE B 1 60 ? -7.789 -17.844 17.438 1 76.06 60 ILE B N 1
ATOM 4552 C CA . ILE B 1 60 ? -8.945 -16.969 17.25 1 76.06 60 ILE B CA 1
ATOM 4553 C C . ILE B 1 60 ? -10.234 -17.781 17.406 1 76.06 60 ILE B C 1
ATOM 4555 O O . ILE B 1 60 ? -11.211 -17.297 17.984 1 76.06 60 ILE B O 1
ATOM 4559 N N . LEU B 1 61 ? -10.211 -18.922 16.891 1 76.81 61 LEU B N 1
ATOM 4560 C CA . LEU B 1 61 ? -11.367 -19.797 17.016 1 76.81 61 LEU B CA 1
ATOM 4561 C C . LEU B 1 61 ? -11.648 -20.141 18.469 1 76.81 61 LEU B C 1
ATOM 4563 O O . LEU B 1 61 ? -12.805 -20.172 18.906 1 76.81 61 LEU B O 1
ATOM 4567 N N . LEU B 1 62 ? -10.617 -20.344 19.109 1 76.81 62 LEU B N 1
ATOM 4568 C CA . LEU B 1 62 ? -10.766 -20.703 20.516 1 76.81 62 LEU B CA 1
ATOM 4569 C C . LEU B 1 62 ? -11.258 -19.5 21.328 1 76.81 62 LEU B C 1
ATOM 4571 O O . LEU B 1 62 ? -12.086 -19.641 22.234 1 76.81 62 LEU B O 1
ATOM 4575 N N . LEU B 1 63 ? -10.781 -18.359 20.891 1 72.44 63 LEU B N 1
ATOM 4576 C CA . LEU B 1 63 ? -11.156 -17.141 21.609 1 72.44 63 LEU B CA 1
ATOM 4577 C C . LEU B 1 63 ? -12.586 -16.75 21.266 1 72.44 63 LEU B C 1
ATOM 4579 O O . LEU B 1 63 ? -13.281 -16.141 22.094 1 72.44 63 LEU B O 1
ATOM 4583 N N . SER B 1 64 ? -12.992 -16.984 20.062 1 71 64 SER B N 1
ATOM 4584 C CA . SER B 1 64 ? -14.344 -16.641 19.641 1 71 64 SER B CA 1
ATOM 4585 C C . SER B 1 64 ? -15.336 -17.734 20.016 1 71 64 SER B C 1
ATOM 4587 O O . SER B 1 64 ? -16.5 -17.688 19.609 1 71 64 SER B O 1
ATOM 4589 N N . LYS B 1 65 ? -15.023 -18.625 20.766 1 68.19 65 LYS B N 1
ATOM 4590 C CA . LYS B 1 65 ? -15.852 -19.719 21.234 1 68.19 65 LYS B CA 1
ATOM 4591 C C . LYS B 1 65 ? -16.516 -20.453 20.062 1 68.19 65 LYS B C 1
ATOM 4593 O O . LYS B 1 65 ? -17.703 -20.766 20.109 1 68.19 65 LYS B O 1
ATOM 4598 N N . GLY B 1 66 ? -15.773 -20.578 19.016 1 60.97 66 GLY B N 1
ATOM 4599 C CA . GLY B 1 66 ? -16.203 -21.406 17.906 1 60.97 66 GLY B CA 1
ATOM 4600 C C . GLY B 1 66 ? -17.156 -20.672 16.969 1 60.97 66 GLY B C 1
ATOM 4601 O O . GLY B 1 66 ? -17.734 -21.281 16.062 1 60.97 66 GLY B O 1
ATOM 4602 N N . LYS B 1 67 ? -17.594 -19.453 17.188 1 59.06 67 LYS B N 1
ATOM 4603 C CA . LYS B 1 67 ? -18.641 -18.797 16.391 1 59.06 67 LYS B CA 1
ATOM 4604 C C . LYS B 1 67 ? -18.062 -18.266 15.078 1 59.06 67 LYS B C 1
ATOM 4606 O O . LYS B 1 67 ? -18.688 -18.391 14.023 1 59.06 67 LYS B O 1
ATOM 4611 N N . SER B 1 68 ? -17.125 -17.5 15.133 1 58.75 68 SER B N 1
ATOM 4612 C CA . SER B 1 68 ? -16.594 -16.953 13.891 1 58.75 68 SER B CA 1
ATOM 4613 C C . SER B 1 68 ? -15.078 -17.156 13.812 1 58.75 68 SER B C 1
ATOM 4615 O O . SER B 1 68 ? -14.359 -16.922 14.789 1 58.75 68 SER B O 1
ATOM 4617 N N . SER B 1 69 ? -14.648 -18.094 12.977 1 54.62 69 SER B N 1
ATOM 4618 C CA . SER B 1 69 ? -13.219 -18.344 12.852 1 54.62 69 SER B CA 1
ATOM 4619 C C . SER B 1 69 ? -12.531 -17.281 12.016 1 54.62 69 SER B C 1
ATOM 4621 O O . SER B 1 69 ? -11.297 -17.234 11.938 1 54.62 69 SER B O 1
ATOM 4623 N N . HIS B 1 70 ? -13.305 -16.469 11.227 1 56.16 70 HIS B N 1
ATOM 4624 C CA . HIS B 1 70 ? -12.562 -15.633 10.281 1 56.16 70 HIS B CA 1
ATOM 4625 C C . HIS B 1 70 ? -12.391 -14.211 10.805 1 56.16 70 HIS B C 1
ATOM 4627 O O . HIS B 1 70 ? -13.344 -13.625 11.328 1 56.16 70 HIS B O 1
ATOM 4633 N N . ILE B 1 71 ? -11.242 -13.914 11.086 1 55.34 71 ILE B N 1
ATOM 4634 C CA . ILE B 1 71 ? -10.938 -12.516 11.391 1 55.34 71 ILE B CA 1
ATOM 4635 C C . ILE B 1 71 ? -11.383 -11.625 10.234 1 55.34 71 ILE B C 1
ATOM 4637 O O . ILE B 1 71 ? -12.023 -10.594 10.453 1 55.34 71 ILE B O 1
ATOM 4641 N N . LEU B 1 72 ? -11.016 -12.008 8.977 1 57.5 72 LEU B N 1
ATOM 4642 C CA . LEU B 1 72 ? -11.297 -11.234 7.77 1 57.5 72 LEU B CA 1
ATOM 4643 C C . LEU B 1 72 ? -11.938 -12.109 6.699 1 57.5 72 LEU B C 1
ATOM 4645 O O . LEU B 1 72 ? -11.531 -13.258 6.5 1 57.5 72 LEU B O 1
ATOM 4649 N N . THR B 1 73 ? -13.094 -11.805 6.395 1 60.59 73 THR B N 1
ATOM 4650 C CA . THR B 1 73 ? -13.688 -12.469 5.238 1 60.59 73 THR B CA 1
ATOM 4651 C C . THR B 1 73 ? -12.875 -12.195 3.979 1 60.59 73 THR B C 1
ATOM 4653 O O . THR B 1 73 ? -12.484 -11.055 3.721 1 60.59 73 THR B O 1
ATOM 4656 N N . PHE B 1 74 ? -12.328 -13.305 3.457 1 59.94 74 PHE B N 1
ATOM 4657 C CA . PHE B 1 74 ? -11.539 -13.195 2.238 1 59.94 74 PHE B CA 1
ATOM 4658 C C . PHE B 1 74 ? -12.359 -12.586 1.11 1 59.94 74 PHE B C 1
ATOM 4660 O O . PHE B 1 74 ? -13.445 -13.07 0.795 1 59.94 74 PHE B O 1
ATOM 4667 N N . ASN B 1 75 ? -11.969 -11.336 0.787 1 65.19 75 ASN B N 1
ATOM 4668 C CA . ASN B 1 75 ? -12.547 -10.75 -0.42 1 65.19 75 ASN B CA 1
ATOM 4669 C C . ASN B 1 75 ? -11.68 -11.031 -1.646 1 65.19 75 ASN B C 1
ATOM 4671 O O . ASN B 1 75 ? -10.539 -10.578 -1.72 1 65.19 75 ASN B O 1
ATOM 4675 N N . GLU B 1 76 ? -12.148 -11.961 -2.52 1 69.12 76 GLU B N 1
ATOM 4676 C CA . GLU B 1 76 ? -11.43 -12.352 -3.727 1 69.12 76 GLU B CA 1
ATOM 4677 C C . GLU B 1 76 ? -11.016 -11.125 -4.543 1 69.12 76 GLU B C 1
ATOM 4679 O O . GLU B 1 76 ? -9.938 -11.102 -5.137 1 69.12 76 GLU B O 1
ATOM 4684 N N . GLU B 1 77 ? -11.828 -10.148 -4.484 1 68.19 77 GLU B N 1
ATOM 4685 C CA . GLU B 1 77 ? -11.523 -8.961 -5.281 1 68.19 77 GLU B CA 1
ATOM 4686 C C . GLU B 1 77 ? -10.312 -8.219 -4.719 1 68.19 77 GLU B C 1
ATOM 4688 O O . GLU B 1 77 ? -9.469 -7.738 -5.473 1 68.19 77 GLU B O 1
ATOM 4693 N N . LEU B 1 78 ? -10.289 -8.219 -3.393 1 69.12 78 LEU B N 1
ATOM 4694 C CA . LEU B 1 78 ? -9.156 -7.551 -2.754 1 69.12 78 LEU B CA 1
ATOM 4695 C C . LEU B 1 78 ? -7.852 -8.273 -3.07 1 69.12 78 LEU B C 1
ATOM 4697 O O . LEU B 1 78 ? -6.812 -7.633 -3.26 1 69.12 78 LEU B O 1
ATOM 4701 N N . PHE B 1 79 ? -7.992 -9.57 -3.229 1 74.44 79 PHE B N 1
ATOM 4702 C CA . PHE B 1 79 ? -6.812 -10.383 -3.52 1 74.44 79 PHE B CA 1
ATOM 4703 C C . PHE B 1 79 ? -6.305 -10.102 -4.93 1 74.44 79 PHE B C 1
ATOM 4705 O O . PHE B 1 79 ? -5.117 -9.828 -5.121 1 74.44 79 PHE B O 1
ATOM 4712 N N . PHE B 1 80 ? -7.156 -10.039 -5.906 1 71.62 80 PHE B N 1
ATOM 4713 C CA . PHE B 1 80 ? -6.766 -9.914 -7.305 1 71.62 80 PHE B CA 1
ATOM 4714 C C . PHE B 1 80 ? -6.305 -8.492 -7.613 1 71.62 80 PHE B C 1
ATOM 4716 O O . PHE B 1 80 ? -5.402 -8.289 -8.43 1 71.62 80 PHE B O 1
ATOM 4723 N N . ILE B 1 81 ? -6.809 -7.594 -6.863 1 74 81 ILE B N 1
ATOM 4724 C CA . ILE B 1 81 ? -6.547 -6.207 -7.242 1 74 81 ILE B CA 1
ATOM 4725 C C . ILE B 1 81 ? -5.324 -5.691 -6.484 1 74 81 ILE B C 1
ATOM 4727 O O . ILE B 1 81 ? -4.52 -4.934 -7.035 1 74 81 ILE B O 1
ATOM 4731 N N . TYR B 1 82 ? -5.105 -6.27 -5.27 1 77.44 82 TYR B N 1
ATOM 4732 C CA . TYR B 1 82 ? -4.094 -5.598 -4.457 1 77.44 82 TYR B CA 1
ATOM 4733 C C . TYR B 1 82 ? -2.91 -6.52 -4.188 1 77.44 82 TYR B C 1
ATOM 4735 O O . TYR B 1 82 ? -1.775 -6.059 -4.047 1 77.44 82 TYR B O 1
ATOM 4743 N N . LEU B 1 83 ? -3.104 -7.785 -4.133 1 83 83 LEU B N 1
ATOM 4744 C CA . LEU B 1 83 ? -2.033 -8.656 -3.66 1 83 83 LEU B CA 1
ATOM 4745 C C . LEU B 1 83 ? -1.322 -9.328 -4.828 1 83 83 LEU B C 1
ATOM 4747 O O . LEU B 1 83 ? -0.105 -9.523 -4.793 1 83 83 LEU B O 1
ATOM 4751 N N . LEU B 1 84 ? -2.006 -9.617 -5.879 1 80.75 84 LEU B N 1
ATOM 4752 C CA . LEU B 1 84 ? -1.438 -10.391 -6.977 1 80.75 84 LEU B CA 1
ATOM 4753 C C . LEU B 1 84 ? -0.531 -9.523 -7.844 1 80.75 84 LEU B C 1
ATOM 4755 O O . LEU B 1 84 ? 0.545 -9.961 -8.258 1 80.75 84 LEU B O 1
ATOM 4759 N N . PRO B 1 85 ? -0.896 -8.305 -8.109 1 87.81 85 PRO B N 1
ATOM 4760 C CA . PRO B 1 85 ? -0.105 -7.508 -9.047 1 87.81 85 PRO B CA 1
ATOM 4761 C C . PRO B 1 85 ? 1.334 -7.301 -8.578 1 87.81 85 PRO B C 1
ATOM 4763 O O . PRO B 1 85 ? 2.271 -7.457 -9.367 1 87.81 85 PRO B O 1
ATOM 4766 N N . PRO B 1 86 ? 1.535 -7.016 -7.316 1 89.25 86 PRO B N 1
ATOM 4767 C CA . PRO B 1 86 ? 2.928 -6.836 -6.898 1 89.25 86 PRO B CA 1
ATOM 4768 C C . PRO B 1 86 ? 3.762 -8.102 -7.062 1 89.25 86 PRO B C 1
ATOM 4770 O O . PRO B 1 86 ? 4.957 -8.031 -7.363 1 89.25 86 PRO B O 1
ATOM 4773 N N . ILE B 1 87 ? 3.258 -9.188 -6.891 1 83.56 87 ILE B N 1
ATOM 4774 C CA . ILE B 1 87 ? 3.975 -10.461 -6.984 1 83.56 87 ILE B CA 1
ATOM 4775 C C . ILE B 1 87 ? 4.387 -10.711 -8.43 1 83.56 87 ILE B C 1
ATOM 4777 O O . ILE B 1 87 ? 5.559 -10.977 -8.711 1 83.56 87 ILE B O 1
ATOM 4781 N N . ILE B 1 88 ? 3.455 -10.555 -9.32 1 83.38 88 ILE B N 1
ATOM 4782 C CA . ILE B 1 88 ? 3.693 -10.867 -10.727 1 83.38 88 ILE B CA 1
ATOM 4783 C C . ILE B 1 88 ? 4.59 -9.797 -11.344 1 83.38 88 ILE B C 1
ATOM 4785 O O . ILE B 1 88 ? 5.43 -10.102 -12.195 1 83.38 88 ILE B O 1
ATOM 4789 N N . PHE B 1 89 ? 4.371 -8.578 -10.992 1 89.75 89 PHE B N 1
ATOM 4790 C CA . PHE B 1 89 ? 5.219 -7.512 -11.516 1 89.75 89 PHE B CA 1
ATOM 4791 C C . PHE B 1 89 ? 6.68 -7.75 -11.141 1 89.75 89 PHE B C 1
ATOM 4793 O O . PHE B 1 89 ? 7.574 -7.582 -11.969 1 89.75 89 PHE B O 1
ATOM 4800 N N . ASN B 1 90 ? 6.883 -8.086 -9.852 1 87.31 90 ASN B N 1
ATOM 4801 C CA . ASN B 1 90 ? 8.25 -8.344 -9.398 1 87.31 90 ASN B CA 1
ATOM 4802 C C . ASN B 1 90 ? 8.875 -9.516 -10.156 1 87.31 90 ASN B C 1
ATOM 4804 O O . ASN B 1 90 ? 10.062 -9.492 -10.461 1 87.31 90 ASN B O 1
ATOM 4808 N N . ALA B 1 91 ? 8.125 -10.539 -10.391 1 80.69 91 ALA B N 1
ATOM 4809 C CA . ALA B 1 91 ? 8.609 -11.688 -11.156 1 80.69 91 ALA B CA 1
ATOM 4810 C C . ALA B 1 91 ? 9.078 -11.273 -12.547 1 80.69 91 ALA B C 1
ATOM 4812 O O . ALA B 1 91 ? 10.141 -11.695 -13.008 1 80.69 91 ALA B O 1
ATOM 4813 N N . GLY B 1 92 ? 8.312 -10.414 -13.18 1 82.31 92 GLY B N 1
ATOM 4814 C CA . GLY B 1 92 ? 8.703 -9.914 -14.492 1 82.31 92 GLY B CA 1
ATOM 4815 C C . GLY B 1 92 ? 9.875 -8.953 -14.445 1 82.31 92 GLY B C 1
ATOM 4816 O O . GLY B 1 92 ? 10.742 -8.984 -15.32 1 82.31 92 GLY B O 1
ATOM 4817 N N . PHE B 1 93 ? 9.852 -8.203 -13.359 1 86.88 93 PHE B N 1
ATOM 4818 C CA . PHE B 1 93 ? 10.859 -7.16 -13.227 1 86.88 93 PHE B CA 1
ATOM 4819 C C . PHE B 1 93 ? 12.219 -7.762 -12.906 1 86.88 93 PHE B C 1
ATOM 4821 O O . PHE B 1 93 ? 13.25 -7.227 -13.32 1 86.88 93 PHE B O 1
ATOM 4828 N N . GLN B 1 94 ? 12.281 -8.891 -12.25 1 81.06 94 GLN B N 1
ATOM 4829 C CA . GLN B 1 94 ? 13.547 -9.469 -11.789 1 81.06 94 GLN B CA 1
ATOM 4830 C C . GLN B 1 94 ? 13.977 -10.625 -12.68 1 81.06 94 GLN B C 1
ATOM 4832 O O . GLN B 1 94 ? 15.055 -11.203 -12.492 1 81.06 94 GLN B O 1
ATOM 4837 N N . VAL B 1 95 ? 13.281 -10.961 -13.617 1 76.31 95 VAL B N 1
ATOM 4838 C CA . VAL B 1 95 ? 13.578 -12.102 -14.469 1 76.31 95 VAL B CA 1
ATOM 4839 C C . VAL B 1 95 ? 14.867 -11.844 -15.25 1 76.31 95 VAL B C 1
ATOM 4841 O O . VAL B 1 95 ? 15.109 -10.727 -15.703 1 76.31 95 VAL B O 1
ATOM 4844 N N . LYS B 1 96 ? 15.703 -12.875 -15.148 1 76.75 96 LYS B N 1
ATOM 4845 C CA . LYS B 1 96 ? 16.844 -12.797 -16.062 1 76.75 96 LYS B CA 1
ATOM 4846 C C . LYS B 1 96 ? 16.391 -12.938 -17.516 1 76.75 96 LYS B C 1
ATOM 4848 O O . LYS B 1 96 ? 16.062 -14.039 -17.969 1 76.75 96 LYS B O 1
ATOM 4853 N N . LYS B 1 97 ? 16.406 -11.922 -18.188 1 76.44 97 LYS B N 1
ATOM 4854 C CA . LYS B 1 97 ? 15.766 -11.797 -19.5 1 76.44 97 LYS B CA 1
ATOM 4855 C C . LYS B 1 97 ? 16.422 -12.711 -20.531 1 76.44 97 LYS B C 1
ATOM 4857 O O . LYS B 1 97 ? 15.734 -13.367 -21.312 1 76.44 97 LYS B O 1
ATOM 4862 N N . LYS B 1 98 ? 17.734 -12.836 -20.422 1 74.06 98 LYS B N 1
ATOM 4863 C CA . LYS B 1 98 ? 18.453 -13.633 -21.422 1 74.06 98 LYS B CA 1
ATOM 4864 C C . LYS B 1 98 ? 18.062 -15.109 -21.328 1 74.06 98 LYS B C 1
ATOM 4866 O O . LYS B 1 98 ? 17.703 -15.727 -22.328 1 74.06 98 LYS B O 1
ATOM 4871 N N . GLN B 1 99 ? 18.031 -15.555 -20.172 1 75.81 99 GLN B N 1
ATOM 4872 C CA . GLN B 1 99 ? 17.703 -16.969 -19.969 1 75.81 99 GLN B CA 1
ATOM 4873 C C . GLN B 1 99 ? 16.234 -17.234 -20.203 1 75.81 99 GLN B C 1
ATOM 4875 O O . GLN B 1 99 ? 15.859 -18.281 -20.75 1 75.81 99 GLN B O 1
ATOM 4880 N N . PHE B 1 100 ? 15.422 -16.328 -19.875 1 78.69 100 PHE B N 1
ATOM 4881 C CA . PHE B 1 100 ? 13.984 -16.484 -20.031 1 78.69 100 PHE B CA 1
ATOM 4882 C C . PHE B 1 100 ? 13.594 -16.531 -21.5 1 78.69 100 PHE B C 1
ATOM 4884 O O . PHE B 1 100 ? 12.82 -17.391 -21.922 1 78.69 100 PHE B O 1
ATOM 4891 N N . PHE B 1 101 ? 14.203 -15.758 -22.297 1 77.69 101 PHE B N 1
ATOM 4892 C CA . PHE B 1 101 ? 13.781 -15.672 -23.688 1 77.69 101 PHE B CA 1
ATOM 4893 C C . PHE B 1 101 ? 14.492 -16.734 -24.531 1 77.69 101 PHE B C 1
ATOM 4895 O O . PHE B 1 101 ? 14.016 -17.094 -25.609 1 77.69 101 PHE B O 1
ATOM 4902 N N . GLN B 1 102 ? 15.656 -17.219 -24 1 76.25 102 GLN B N 1
ATOM 4903 C CA . GLN B 1 102 ? 16.312 -18.344 -24.672 1 76.25 102 GLN B CA 1
ATOM 4904 C C . GLN B 1 102 ? 15.477 -19.609 -24.562 1 76.25 102 GLN B C 1
ATOM 4906 O O . GLN B 1 102 ? 15.516 -20.453 -25.453 1 76.25 102 GLN B O 1
ATOM 4911 N N . ASN B 1 103 ? 14.773 -19.703 -23.516 1 81.44 103 ASN B N 1
ATOM 4912 C CA . ASN B 1 103 ? 13.945 -20.875 -23.281 1 81.44 103 ASN B CA 1
ATOM 4913 C C . ASN B 1 103 ? 12.461 -20.547 -23.359 1 81.44 103 ASN B C 1
ATOM 4915 O O . ASN B 1 103 ? 11.641 -21.172 -22.688 1 81.44 103 ASN B O 1
ATOM 4919 N N . PHE B 1 104 ? 12.102 -19.578 -24.125 1 82.19 104 PHE B N 1
ATOM 4920 C CA . PHE B 1 104 ? 10.742 -19.047 -24.172 1 82.19 104 PHE B CA 1
ATOM 4921 C C . PHE B 1 104 ? 9.773 -20.078 -24.719 1 82.19 104 PHE B C 1
ATOM 4923 O O . PHE B 1 104 ? 8.656 -20.219 -24.203 1 82.19 104 PHE B O 1
ATOM 4930 N N . LEU B 1 105 ? 10.164 -20.812 -25.703 1 81.44 105 LEU B N 1
ATOM 4931 C CA . LEU B 1 105 ? 9.281 -21.797 -26.328 1 81.44 105 LEU B CA 1
ATOM 4932 C C . LEU B 1 105 ? 8.984 -22.938 -25.359 1 81.44 105 LEU B C 1
ATOM 4934 O O . LEU B 1 105 ? 7.852 -23.422 -25.281 1 81.44 105 LEU B O 1
ATOM 4938 N N . THR B 1 106 ? 10 -23.328 -24.703 1 86.38 106 THR B N 1
ATOM 4939 C CA . THR B 1 106 ? 9.82 -24.375 -23.703 1 86.38 106 THR B CA 1
ATOM 4940 C C . THR B 1 106 ? 8.914 -23.891 -22.578 1 86.38 106 THR B C 1
ATOM 4942 O O . THR B 1 106 ? 8.016 -24.625 -22.141 1 86.38 106 THR B O 1
ATOM 4945 N N . ILE B 1 107 ? 9.094 -22.703 -22.172 1 87.69 107 ILE B N 1
ATOM 4946 C CA . ILE B 1 107 ? 8.305 -22.109 -21.078 1 87.69 107 ILE B CA 1
ATOM 4947 C C . ILE B 1 107 ? 6.848 -21.984 -21.516 1 87.69 107 ILE B C 1
ATOM 4949 O O . ILE B 1 107 ? 5.938 -22.328 -20.766 1 87.69 107 ILE B O 1
ATOM 4953 N N . MET B 1 108 ? 6.625 -21.594 -22.734 1 85.62 108 MET B N 1
ATOM 4954 C CA . MET B 1 108 ? 5.273 -21.422 -23.25 1 85.62 108 MET B CA 1
ATOM 4955 C C . MET B 1 108 ? 4.586 -22.781 -23.422 1 85.62 108 MET B C 1
ATOM 4957 O O . MET B 1 108 ? 3.381 -22.891 -23.188 1 85.62 108 MET B O 1
ATOM 4961 N N . SER B 1 109 ? 5.363 -23.688 -23.844 1 89.56 109 SER B N 1
ATOM 4962 C CA . SER B 1 109 ? 4.793 -25.031 -24 1 89.56 109 SER B CA 1
ATOM 4963 C C . SER B 1 109 ? 4.332 -25.594 -22.656 1 89.56 109 SER B C 1
ATOM 4965 O O . SER B 1 109 ? 3.23 -26.125 -22.547 1 89.56 109 SER B O 1
ATOM 4967 N N . PHE B 1 110 ? 5.141 -25.391 -21.672 1 91.19 110 PHE B N 1
ATOM 4968 C CA . PHE B 1 110 ? 4.777 -25.859 -20.328 1 91.19 110 PHE B CA 1
ATOM 4969 C C . PHE B 1 110 ? 3.621 -25.047 -19.766 1 91.19 110 PHE B C 1
ATOM 4971 O O . PHE B 1 110 ? 2.686 -25.594 -19.188 1 91.19 110 PHE B O 1
ATOM 4978 N N . GLY B 1 111 ? 3.68 -23.766 -19.953 1 89.31 111 GLY B N 1
ATOM 4979 C CA . GLY B 1 111 ? 2.754 -22.844 -19.312 1 89.31 111 GLY B CA 1
ATOM 4980 C C . GLY B 1 111 ? 1.4 -22.781 -19.984 1 89.31 111 GLY B C 1
ATOM 4981 O O . GLY B 1 111 ? 0.389 -22.5 -19.344 1 89.31 111 GLY B O 1
ATOM 4982 N N . VAL B 1 112 ? 1.346 -23.031 -21.266 1 88.38 112 VAL B N 1
ATOM 4983 C CA . VAL B 1 112 ? 0.086 -22.906 -21.984 1 88.38 112 VAL B CA 1
ATOM 4984 C C . VAL B 1 112 ? -0.444 -24.297 -22.344 1 88.38 112 VAL B C 1
ATOM 4986 O O . VAL B 1 112 ? -1.451 -24.734 -21.797 1 88.38 112 VAL B O 1
ATOM 4989 N N . ILE B 1 113 ? 0.346 -25.016 -23.109 1 90 113 ILE B N 1
ATOM 4990 C CA . ILE B 1 113 ? -0.089 -26.328 -23.531 1 90 113 ILE B CA 1
ATOM 4991 C C . ILE B 1 113 ? -0.226 -27.25 -22.328 1 90 113 ILE B C 1
ATOM 4993 O O . ILE B 1 113 ? -1.17 -28.047 -22.234 1 90 113 ILE B O 1
ATOM 4997 N N . GLY B 1 114 ? 0.666 -27.125 -21.469 1 93 114 GLY B N 1
ATOM 4998 C CA . GLY B 1 114 ? 0.606 -27.922 -20.25 1 93 114 GLY B CA 1
ATOM 4999 C C . GLY B 1 114 ? -0.657 -27.688 -19.453 1 93 114 GLY B C 1
ATOM 5000 O O . GLY B 1 114 ? -1.245 -28.641 -18.922 1 93 114 GLY B O 1
ATOM 5001 N N . VAL B 1 115 ? -1.065 -26.453 -19.312 1 92.31 115 VAL B N 1
ATOM 5002 C CA . VAL B 1 115 ? -2.264 -26.094 -18.562 1 92.31 115 VAL B CA 1
ATOM 5003 C C . VAL B 1 115 ? -3.49 -26.734 -19.219 1 92.31 115 VAL B C 1
ATOM 5005 O O . VAL B 1 115 ? -4.363 -27.266 -18.531 1 92.31 115 VAL B O 1
ATOM 5008 N N . PHE B 1 116 ? -3.562 -26.766 -20.578 1 90.75 116 PHE B N 1
ATOM 5009 C CA . PHE B 1 116 ? -4.688 -27.359 -21.281 1 90.75 116 PHE B CA 1
ATOM 5010 C C . PHE B 1 116 ? -4.734 -28.859 -21.062 1 90.75 116 PHE B C 1
ATOM 5012 O O . PHE B 1 116 ? -5.801 -29.422 -20.797 1 90.75 116 PHE B O 1
ATOM 5019 N N . ILE B 1 117 ? -3.635 -29.453 -21.125 1 94.19 117 ILE B N 1
ATOM 5020 C CA . ILE B 1 117 ? -3.57 -30.891 -20.938 1 94.19 117 ILE B CA 1
ATOM 5021 C C . ILE B 1 117 ? -3.969 -31.234 -19.5 1 94.19 117 ILE B C 1
ATOM 5023 O O . ILE B 1 117 ? -4.781 -32.156 -19.281 1 94.19 117 ILE B O 1
ATOM 5027 N N . SER B 1 118 ? -3.383 -30.531 -18.578 1 95 118 SER B N 1
ATOM 5028 C CA . SER B 1 118 ? -3.697 -30.781 -17.172 1 95 118 SER B CA 1
ATOM 5029 C C . SER B 1 118 ? -5.172 -30.531 -16.891 1 95 118 SER B C 1
ATOM 5031 O O . SER B 1 118 ? -5.816 -31.297 -16.172 1 95 118 SER B O 1
ATOM 5033 N N . ALA B 1 119 ? -5.707 -29.422 -17.406 1 93.81 119 ALA B N 1
ATOM 5034 C CA . ALA B 1 119 ? -7.109 -29.078 -17.188 1 93.81 119 ALA B CA 1
ATOM 5035 C C . ALA B 1 119 ? -8.031 -30.156 -17.734 1 93.81 119 ALA B C 1
ATOM 5037 O O . ALA B 1 119 ? -9.016 -30.531 -17.109 1 93.81 119 ALA B O 1
ATOM 5038 N N . ILE B 1 120 ? -7.719 -30.719 -18.922 1 93.19 120 ILE B N 1
ATOM 5039 C CA . ILE B 1 120 ? -8.539 -31.734 -19.562 1 93.19 120 ILE B CA 1
ATOM 5040 C C . ILE B 1 120 ? -8.484 -33.031 -18.734 1 93.19 120 ILE B C 1
ATOM 5042 O O . ILE B 1 120 ? -9.516 -33.656 -18.5 1 93.19 120 ILE B O 1
ATOM 5046 N N . ILE B 1 121 ? -7.352 -33.406 -18.25 1 95.88 121 ILE B N 1
ATOM 5047 C CA . ILE B 1 121 ? -7.176 -34.625 -17.5 1 95.88 121 ILE B CA 1
ATOM 5048 C C . ILE B 1 121 ? -7.91 -34.531 -16.156 1 95.88 121 ILE B C 1
ATOM 5050 O O . ILE B 1 121 ? -8.617 -35.469 -15.758 1 95.88 121 ILE B O 1
ATOM 5054 N N . ILE B 1 122 ? -7.789 -33.438 -15.508 1 95.5 122 ILE B N 1
ATOM 5055 C CA . ILE B 1 122 ? -8.422 -33.25 -14.203 1 95.5 122 ILE B CA 1
ATOM 5056 C C . ILE B 1 122 ? -9.93 -33.156 -14.367 1 95.5 122 ILE B C 1
ATOM 5058 O O . ILE B 1 122 ? -10.688 -33.75 -13.578 1 95.5 122 ILE B O 1
ATOM 5062 N N . THR B 1 123 ? -10.375 -32.406 -15.398 1 94.62 123 THR B N 1
ATOM 5063 C CA . THR B 1 123 ? -11.812 -32.312 -15.648 1 94.62 123 THR B CA 1
ATOM 5064 C C . THR B 1 123 ? -12.406 -33.656 -15.984 1 94.62 123 THR B C 1
ATOM 5066 O O . THR B 1 123 ? -13.406 -34.062 -15.398 1 94.62 123 THR B O 1
ATOM 5069 N N . ALA B 1 124 ? -11.789 -34.375 -16.922 1 94.62 124 ALA B N 1
ATOM 5070 C CA . ALA B 1 124 ? -12.281 -35.719 -17.312 1 94.62 124 ALA B CA 1
ATOM 5071 C C . ALA B 1 124 ? -12.195 -36.688 -16.156 1 94.62 124 ALA B C 1
ATOM 5073 O O . ALA B 1 124 ? -13.117 -37.469 -15.93 1 94.62 124 ALA B O 1
ATOM 5074 N N . GLY B 1 125 ? -11.117 -36.656 -15.406 1 95 125 GLY B N 1
ATOM 5075 C CA . GLY B 1 125 ? -10.953 -37.531 -14.258 1 95 125 GLY B CA 1
ATOM 5076 C C . GLY B 1 125 ? -11.969 -37.25 -13.156 1 95 125 GLY B C 1
ATOM 5077 O O . GLY B 1 125 ? -12.539 -38.188 -12.594 1 95 125 GLY B O 1
ATOM 5078 N N . SER B 1 126 ? -12.195 -36 -12.859 1 93.81 126 SER B N 1
ATOM 5079 C CA . SER B 1 126 ? -13.164 -35.656 -11.82 1 93.81 126 SER B CA 1
ATOM 5080 C C . SER B 1 126 ? -14.586 -35.969 -12.258 1 93.81 126 SER B C 1
ATOM 5082 O O . SER B 1 126 ? -15.406 -36.406 -11.445 1 93.81 126 SER B O 1
ATOM 5084 N N . TRP B 1 127 ? -14.906 -35.719 -13.531 1 91.81 127 TRP B N 1
ATOM 5085 C CA . TRP B 1 127 ? -16.234 -36.031 -14.07 1 91.81 127 TRP B CA 1
ATOM 5086 C C . TRP B 1 127 ? -16.547 -37.5 -13.969 1 91.81 127 TRP B C 1
ATOM 5088 O O . TRP B 1 127 ? -17.688 -37.906 -13.688 1 91.81 127 TRP B O 1
ATOM 5098 N N . TRP B 1 128 ? -15.531 -38.312 -14.109 1 92.88 128 TRP B N 1
ATOM 5099 C CA . TRP B 1 128 ? -15.727 -39.75 -14.109 1 92.88 128 TRP B CA 1
ATOM 5100 C C . TRP B 1 128 ? -15.68 -40.312 -12.695 1 92.88 128 TRP B C 1
ATOM 5102 O O . TRP B 1 128 ? -16.469 -41.188 -12.336 1 92.88 128 TRP B O 1
ATOM 5112 N N . LEU B 1 129 ? -14.922 -39.812 -11.805 1 93.06 129 LEU B N 1
ATOM 5113 C CA . LEU B 1 129 ? -14.633 -40.438 -10.516 1 93.06 129 LEU B CA 1
ATOM 5114 C C . LEU B 1 129 ? -15.508 -39.875 -9.414 1 93.06 129 LEU B C 1
ATOM 5116 O O . LEU B 1 129 ? -15.867 -40.562 -8.461 1 93.06 129 LEU B O 1
ATOM 5120 N N . PHE B 1 130 ? -15.938 -38.594 -9.469 1 91.62 130 PHE B N 1
ATOM 5121 C CA . PHE B 1 130 ? -16.656 -37.906 -8.383 1 91.62 130 PHE B CA 1
ATOM 5122 C C . PHE B 1 130 ? -18 -38.562 -8.141 1 91.62 130 PHE B C 1
ATOM 5124 O O . PHE B 1 130 ? -18.375 -38.875 -7 1 91.62 130 PHE B O 1
ATOM 5131 N N . PRO B 1 131 ? -18.797 -38.844 -9.266 1 89.56 131 PRO B N 1
ATOM 5132 C CA . PRO B 1 131 ? -20.078 -39.531 -9.039 1 89.56 131 PRO B CA 1
ATOM 5133 C C . PRO B 1 131 ? -19.922 -40.906 -8.43 1 89.56 131 PRO B C 1
ATOM 5135 O O . PRO B 1 131 ? -20.781 -41.344 -7.664 1 89.56 131 PRO B O 1
ATOM 5138 N N . LYS B 1 132 ? -18.859 -41.562 -8.68 1 90.31 132 LYS B N 1
ATOM 5139 C CA . LYS B 1 132 ? -18.594 -42.875 -8.141 1 90.31 132 LYS B CA 1
ATOM 5140 C C . LYS B 1 132 ? -18.266 -42.812 -6.656 1 90.31 132 LYS B C 1
ATOM 5142 O O . LYS B 1 132 ? -18.469 -43.781 -5.926 1 90.31 132 LYS B O 1
ATOM 5147 N N . LEU B 1 133 ? -17.797 -41.688 -6.238 1 89.06 133 LEU B N 1
ATOM 5148 C CA . LEU B 1 133 ? -17.438 -41.5 -4.836 1 89.06 133 LEU B CA 1
ATOM 5149 C C . LEU B 1 133 ? -18.594 -40.938 -4.035 1 89.06 133 LEU B C 1
ATOM 5151 O O . LEU B 1 133 ? -18.484 -40.719 -2.828 1 89.06 133 LEU B O 1
ATOM 5155 N N . GLY B 1 134 ? -19.672 -40.594 -4.695 1 82 134 GLY B N 1
ATOM 5156 C CA . GLY B 1 134 ? -20.875 -40.156 -4.008 1 82 134 GLY B CA 1
ATOM 5157 C C . GLY B 1 134 ? -21.031 -38.625 -4.031 1 82 134 GLY B C 1
ATOM 5158 O O . GLY B 1 134 ? -21.859 -38.094 -3.299 1 82 134 GLY B O 1
ATOM 5159 N N . PHE B 1 135 ? -20.203 -38 -4.688 1 85.56 135 PHE B N 1
ATOM 5160 C CA . PHE B 1 135 ? -20.312 -36.562 -4.781 1 85.56 135 PHE B CA 1
ATOM 5161 C C . PHE B 1 135 ? -21.031 -36.156 -6.066 1 85.56 135 PHE B C 1
ATOM 5163 O O . PHE B 1 135 ? -20.422 -36.125 -7.141 1 85.56 135 PHE B O 1
ATOM 5170 N N . VAL B 1 136 ? -22.344 -35.906 -5.832 1 80.94 136 VAL B N 1
ATOM 5171 C CA . VAL B 1 136 ? -23.188 -35.594 -6.984 1 80.94 136 VAL B CA 1
ATOM 5172 C C . VAL B 1 136 ? -23.75 -34.188 -6.836 1 80.94 136 VAL B C 1
ATOM 5174 O O . VAL B 1 136 ? -23.922 -33.688 -5.719 1 80.94 136 VAL B O 1
ATOM 5177 N N . GLY B 1 137 ? -23.781 -33.438 -7.977 1 82.06 137 GLY B N 1
ATOM 5178 C CA . GLY B 1 137 ? -24.453 -32.156 -7.91 1 82.06 137 GLY B CA 1
ATOM 5179 C C . GLY B 1 137 ? -23.703 -31.062 -8.648 1 82.06 137 GLY B C 1
ATOM 5180 O O . GLY B 1 137 ? -24.219 -29.953 -8.812 1 82.06 137 GLY B O 1
ATOM 5181 N N . LEU B 1 138 ? -22.562 -31.438 -9.133 1 86.62 138 LEU B N 1
ATOM 5182 C CA . LEU B 1 138 ? -21.797 -30.422 -9.852 1 86.62 138 LEU B CA 1
ATOM 5183 C C . LEU B 1 138 ? -22.234 -30.344 -11.312 1 86.62 138 LEU B C 1
ATOM 5185 O O . LEU B 1 138 ? -22.594 -31.359 -11.914 1 86.62 138 LEU B O 1
ATOM 5189 N N . THR B 1 139 ? -22.344 -29.203 -11.789 1 86.94 139 THR B N 1
ATOM 5190 C CA . THR B 1 139 ? -22.656 -28.969 -13.195 1 86.94 139 THR B CA 1
ATOM 5191 C C . THR B 1 139 ? -21.422 -29.156 -14.062 1 86.94 139 THR B C 1
ATOM 5193 O O . THR B 1 139 ? -20.297 -29.25 -13.547 1 86.94 139 THR B O 1
ATOM 5196 N N . ALA B 1 140 ? -21.594 -29.297 -15.344 1 84.56 140 ALA B N 1
ATOM 5197 C CA . ALA B 1 140 ? -20.484 -29.453 -16.281 1 84.56 140 ALA B CA 1
ATOM 5198 C C . ALA B 1 140 ? -19.531 -28.266 -16.203 1 84.56 140 ALA B C 1
ATOM 5200 O O . ALA B 1 140 ? -18.312 -28.438 -16.281 1 84.56 140 ALA B O 1
ATOM 5201 N N . ARG B 1 141 ? -20.062 -27.141 -15.945 1 85.44 141 ARG B N 1
ATOM 5202 C CA . ARG B 1 141 ? -19.234 -25.938 -15.812 1 85.44 141 ARG B CA 1
ATOM 5203 C C . ARG B 1 141 ? -18.359 -26 -14.562 1 85.44 141 ARG B C 1
ATOM 5205 O O . ARG B 1 141 ? -17.219 -25.547 -14.57 1 85.44 141 ARG B O 1
ATOM 5212 N N . ASP B 1 142 ? -18.906 -26.641 -13.594 1 89.38 142 ASP B N 1
ATOM 5213 C CA . ASP B 1 142 ? -18.156 -26.766 -12.344 1 89.38 142 ASP B CA 1
ATOM 5214 C C . ASP B 1 142 ? -16.969 -27.703 -12.516 1 89.38 142 ASP B C 1
ATOM 5216 O O . ASP B 1 142 ? -15.883 -27.438 -11.977 1 89.38 142 ASP B O 1
ATOM 5220 N N . TYR B 1 143 ? -17.203 -28.719 -13.312 1 90.62 143 TYR B N 1
ATOM 5221 C CA . TYR B 1 143 ? -16.109 -29.672 -13.523 1 90.62 143 TYR B CA 1
ATOM 5222 C C . TYR B 1 143 ? -14.977 -29.047 -14.32 1 90.62 143 TYR B C 1
ATOM 5224 O O . TYR B 1 143 ? -13.805 -29.25 -14 1 90.62 143 TYR B O 1
ATOM 5232 N N . VAL B 1 144 ? -15.344 -28.266 -15.305 1 88.69 144 VAL B N 1
ATOM 5233 C CA . VAL B 1 144 ? -14.328 -27.594 -16.094 1 88.69 144 VAL B CA 1
ATOM 5234 C C . VAL B 1 144 ? -13.609 -26.547 -15.25 1 88.69 144 VAL B C 1
ATOM 5236 O O . VAL B 1 144 ? -12.391 -26.375 -15.359 1 88.69 144 VAL B O 1
ATOM 5239 N N . ALA B 1 145 ? -14.336 -25.891 -14.383 1 90.25 145 ALA B N 1
ATOM 5240 C CA . ALA B 1 145 ? -13.742 -24.906 -13.484 1 90.25 145 ALA B CA 1
ATOM 5241 C C . ALA B 1 145 ? -12.773 -25.562 -12.516 1 90.25 145 ALA B C 1
ATOM 5243 O O . ALA B 1 145 ? -11.688 -25.031 -12.25 1 90.25 145 ALA B O 1
ATOM 5244 N N . VAL B 1 146 ? -13.156 -26.734 -12.062 1 92 146 VAL B N 1
ATOM 5245 C CA . VAL B 1 146 ? -12.305 -27.469 -11.125 1 92 146 VAL B CA 1
ATOM 5246 C C . VAL B 1 146 ? -11.008 -27.875 -11.82 1 92 146 VAL B C 1
ATOM 5248 O O . VAL B 1 146 ? -9.922 -27.719 -11.258 1 92 146 VAL B O 1
ATOM 5251 N N . GLY B 1 147 ? -11.156 -28.344 -13.023 1 93.38 147 GLY B N 1
ATOM 5252 C CA . GLY B 1 147 ? -9.977 -28.688 -13.789 1 93.38 147 GLY B CA 1
ATOM 5253 C C . GLY B 1 147 ? -9.047 -27.516 -14.031 1 93.38 147 GLY B C 1
ATOM 5254 O O . GLY B 1 147 ? -7.828 -27.641 -13.93 1 93.38 147 GLY B O 1
ATOM 5255 N N . THR B 1 148 ? -9.625 -26.406 -14.32 1 91.5 148 THR B N 1
ATOM 5256 C CA . THR B 1 148 ? -8.844 -25.203 -14.562 1 91.5 148 THR B CA 1
ATOM 5257 C C . THR B 1 148 ? -8.195 -24.703 -13.273 1 91.5 148 THR B C 1
ATOM 5259 O O . THR B 1 148 ? -7.023 -24.312 -13.266 1 91.5 148 THR B O 1
ATOM 5262 N N . ILE B 1 149 ? -8.898 -24.734 -12.188 1 92.5 149 ILE B N 1
ATOM 5263 C CA . ILE B 1 149 ? -8.43 -24.25 -10.891 1 92.5 149 ILE B CA 1
ATOM 5264 C C . ILE B 1 149 ? -7.203 -25.062 -10.453 1 92.5 149 ILE B C 1
ATOM 5266 O O . ILE B 1 149 ? -6.195 -24.484 -10.031 1 92.5 149 ILE B O 1
ATOM 5270 N N . PHE B 1 150 ? -7.27 -26.375 -10.625 1 94.19 150 PHE B N 1
ATOM 5271 C CA . PHE B 1 150 ? -6.207 -27.234 -10.125 1 94.19 150 PHE B CA 1
ATOM 5272 C C . PHE B 1 150 ? -5.094 -27.375 -11.156 1 94.19 150 PHE B C 1
ATOM 5274 O O . PHE B 1 150 ? -4.125 -28.109 -10.93 1 94.19 150 PHE B O 1
ATOM 5281 N N . SER B 1 151 ? -5.242 -26.688 -12.25 1 92.38 151 SER B N 1
ATOM 5282 C CA . SER B 1 151 ? -4.16 -26.641 -13.227 1 92.38 151 SER B CA 1
ATOM 5283 C C . SER B 1 151 ? -3.168 -25.531 -12.914 1 92.38 151 SER B C 1
ATOM 5285 O O . SER B 1 151 ? -2.061 -25.516 -13.453 1 92.38 151 SER B O 1
ATOM 5287 N N . SER B 1 152 ? -3.551 -24.656 -12.008 1 89.56 152 SER B N 1
ATOM 5288 C CA . SER B 1 152 ? -2.641 -23.594 -11.578 1 89.56 152 SER B CA 1
ATOM 5289 C C . SER B 1 152 ? -1.578 -24.141 -10.625 1 89.56 152 SER B C 1
ATOM 5291 O O . SER B 1 152 ? -1.878 -24.953 -9.75 1 89.56 152 SER B O 1
ATOM 5293 N N .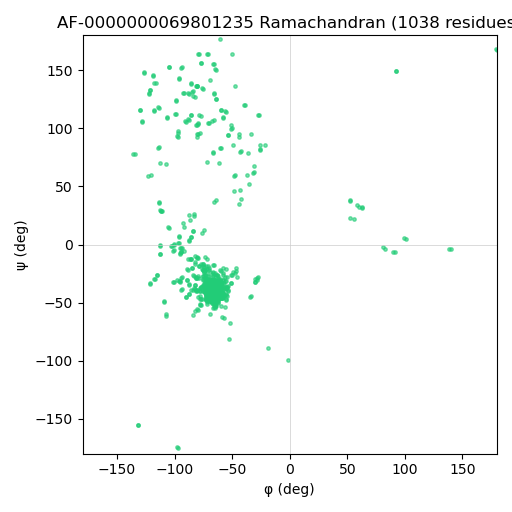 THR B 1 153 ? -0.34 -23.734 -10.891 1 89.62 153 THR B N 1
ATOM 5294 C CA . THR B 1 153 ? 0.766 -24.219 -10.07 1 89.62 153 THR B CA 1
ATOM 5295 C C . THR B 1 153 ? 1.461 -23.062 -9.359 1 89.62 153 THR B C 1
ATOM 5297 O O . THR B 1 153 ? 1.421 -21.922 -9.836 1 89.62 153 THR B O 1
ATOM 5300 N N . ASP B 1 154 ? 1.904 -23.344 -8.203 1 85 154 ASP B N 1
ATOM 5301 C CA . ASP B 1 154 ? 2.734 -22.406 -7.457 1 85 154 ASP B CA 1
ATOM 5302 C C . ASP B 1 154 ? 4.148 -22.953 -7.27 1 85 154 ASP B C 1
ATOM 5304 O O . ASP B 1 154 ? 4.34 -23.969 -6.605 1 85 154 ASP B O 1
ATOM 5308 N N . THR B 1 155 ? 5.082 -22.219 -7.824 1 83.44 155 THR B N 1
ATOM 5309 C CA . THR B 1 155 ? 6.461 -22.703 -7.785 1 83.44 155 THR B CA 1
ATOM 5310 C C . THR B 1 155 ? 7.281 -21.906 -6.77 1 83.44 155 THR B C 1
ATOM 5312 O O . THR B 1 155 ? 8.508 -21.984 -6.762 1 83.44 155 THR B O 1
ATOM 5315 N N . VAL B 1 156 ? 6.641 -21.188 -5.93 1 75.56 156 VAL B N 1
ATOM 5316 C CA . VAL B 1 156 ? 7.332 -20.25 -5.035 1 75.56 156 VAL B CA 1
ATOM 5317 C C . VAL B 1 156 ? 8.242 -21.031 -4.09 1 75.56 156 VAL B C 1
ATOM 5319 O O . VAL B 1 156 ? 9.375 -20.625 -3.828 1 75.56 156 VAL B O 1
ATOM 5322 N N . CYS B 1 157 ? 7.809 -22.188 -3.592 1 75.31 157 CYS B N 1
ATOM 5323 C CA . CYS B 1 157 ? 8.594 -22.969 -2.654 1 75.31 157 CYS B CA 1
ATOM 5324 C C . CYS B 1 157 ? 9.867 -23.5 -3.314 1 75.31 157 CYS B C 1
ATOM 5326 O O . CYS B 1 157 ? 10.93 -23.516 -2.693 1 75.31 157 CYS B O 1
ATOM 5328 N N . THR B 1 158 ? 9.734 -23.906 -4.504 1 80.81 158 THR B N 1
ATOM 5329 C CA . THR B 1 158 ? 10.883 -24.438 -5.223 1 80.81 158 THR B CA 1
ATOM 5330 C C . THR B 1 158 ? 11.867 -23.328 -5.578 1 80.81 158 THR B C 1
ATOM 5332 O O . THR B 1 158 ? 13.086 -23.531 -5.535 1 80.81 158 THR B O 1
ATOM 5335 N N . LEU B 1 159 ? 11.328 -22.219 -5.887 1 79.62 159 LEU B N 1
ATOM 5336 C CA . LEU B 1 159 ? 12.172 -21.094 -6.285 1 79.62 159 LEU B CA 1
ATOM 5337 C C . LEU B 1 159 ? 12.961 -20.547 -5.09 1 79.62 159 LEU B C 1
ATOM 5339 O O . LEU B 1 159 ? 14 -19.922 -5.266 1 79.62 159 LEU B O 1
ATOM 5343 N N . GLN B 1 160 ? 12.461 -20.812 -3.943 1 73.88 160 GLN B N 1
ATOM 5344 C CA . GLN B 1 160 ? 13.172 -20.375 -2.744 1 73.88 160 GLN B CA 1
ATOM 5345 C C . GLN B 1 160 ? 14.375 -21.281 -2.465 1 73.88 160 GLN B C 1
ATOM 5347 O O . GLN B 1 160 ? 15.328 -20.859 -1.799 1 73.88 160 GLN B O 1
ATOM 5352 N N . VAL B 1 161 ? 14.344 -22.453 -2.998 1 75.81 161 VAL B N 1
ATOM 5353 C CA . VAL B 1 161 ? 15.43 -23.406 -2.779 1 75.81 161 VAL B CA 1
ATOM 5354 C C . VAL B 1 161 ? 16.422 -23.328 -3.934 1 75.81 161 VAL B C 1
ATOM 5356 O O . VAL B 1 161 ? 17.641 -23.422 -3.723 1 75.81 161 VAL B O 1
ATOM 5359 N N . LEU B 1 162 ? 15.891 -23 -5.113 1 78.06 162 LEU B N 1
ATOM 5360 C CA . LEU B 1 162 ? 16.734 -22.922 -6.297 1 78.06 162 LEU B CA 1
ATOM 5361 C C . LEU B 1 162 ? 17.422 -21.562 -6.379 1 78.06 162 LEU B C 1
ATOM 5363 O O . LEU B 1 162 ? 16.812 -20.531 -6.113 1 78.06 162 LEU B O 1
ATOM 5367 N N . HIS B 1 163 ? 18.641 -21.562 -6.516 1 74.25 163 HIS B N 1
ATOM 5368 C CA . HIS B 1 163 ? 19.391 -20.328 -6.691 1 74.25 163 HIS B CA 1
ATOM 5369 C C . HIS B 1 163 ? 19.578 -20 -8.172 1 74.25 163 HIS B C 1
ATOM 5371 O O . HIS B 1 163 ? 20 -20.844 -8.953 1 74.25 163 HIS B O 1
ATOM 5377 N N . GLN B 1 164 ? 19.297 -18.875 -8.531 1 73.31 164 GLN B N 1
ATOM 5378 C CA . GLN B 1 164 ? 19.312 -18.438 -9.93 1 73.31 164 GLN B CA 1
ATOM 5379 C C . GLN B 1 164 ? 20.719 -18.547 -10.508 1 73.31 164 GLN B C 1
ATOM 5381 O O . GLN B 1 164 ? 20.891 -18.812 -11.703 1 73.31 164 GLN B O 1
ATOM 5386 N N . ASP B 1 165 ? 21.734 -18.391 -9.688 1 72.31 165 ASP B N 1
ATOM 5387 C CA . ASP B 1 165 ? 23.109 -18.375 -10.172 1 72.31 165 ASP B CA 1
ATOM 5388 C C . ASP B 1 165 ? 23.656 -19.797 -10.312 1 72.31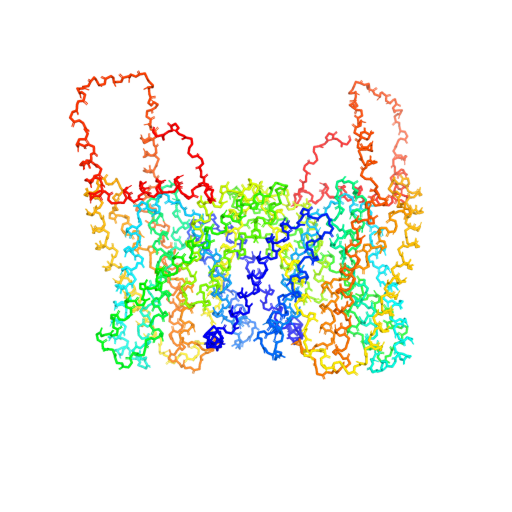 165 ASP B C 1
ATOM 5390 O O . ASP B 1 165 ? 24.484 -20.062 -11.188 1 72.31 165 ASP B O 1
ATOM 5394 N N . GLU B 1 166 ? 23.141 -20.75 -9.555 1 76.62 166 GLU B N 1
ATOM 5395 C CA . GLU B 1 166 ? 23.641 -22.125 -9.586 1 76.62 166 GLU B CA 1
ATOM 5396 C C . GLU B 1 166 ? 22.969 -22.922 -10.695 1 76.62 166 GLU B C 1
ATOM 5398 O O . GLU B 1 166 ? 23.625 -23.734 -11.367 1 76.62 166 GLU B O 1
ATOM 5403 N N . THR B 1 167 ? 21.766 -22.703 -10.867 1 83.62 167 THR B N 1
ATOM 5404 C CA . THR B 1 167 ? 21 -23.422 -11.875 1 83.62 167 THR B CA 1
ATOM 5405 C C . THR B 1 167 ? 20.125 -22.469 -12.672 1 83.62 167 THR B C 1
ATOM 5407 O O . THR B 1 167 ? 18.891 -22.531 -12.586 1 83.62 167 THR B O 1
ATOM 5410 N N . PRO B 1 168 ? 20.734 -21.797 -13.555 1 83 168 PRO B N 1
ATOM 5411 C CA . PRO B 1 168 ? 19.984 -20.766 -14.258 1 83 168 PRO B CA 1
ATOM 5412 C C . PRO B 1 168 ? 18.891 -21.328 -15.164 1 83 168 PRO B C 1
ATOM 5414 O O . PRO B 1 168 ? 17.797 -20.766 -15.242 1 83 168 PRO B O 1
ATOM 5417 N N . LEU B 1 169 ? 19.234 -22.453 -15.797 1 85.19 169 LEU B N 1
ATOM 5418 C CA . LEU B 1 169 ? 18.266 -23.047 -16.703 1 85.19 169 LEU B CA 1
ATOM 5419 C C . LEU B 1 169 ? 17.031 -23.531 -15.938 1 85.19 169 LEU B C 1
ATOM 5421 O O . LEU B 1 169 ? 15.906 -23.172 -16.281 1 85.19 169 LEU B O 1
ATOM 5425 N N . LEU B 1 170 ? 17.297 -24.281 -14.953 1 87.5 170 LEU B N 1
ATOM 5426 C CA . LEU B 1 170 ? 16.219 -24.844 -14.156 1 87.5 170 LEU B CA 1
ATOM 5427 C C . LEU B 1 170 ? 15.398 -23.75 -13.492 1 87.5 170 LEU B C 1
ATOM 5429 O O . LEU B 1 170 ? 14.164 -23.812 -13.453 1 87.5 170 LEU B O 1
ATOM 5433 N N . TYR B 1 171 ? 16.094 -22.797 -13.023 1 85.56 171 TYR B N 1
ATOM 5434 C CA . TYR B 1 171 ? 15.406 -21.672 -12.383 1 85.56 171 TYR B CA 1
ATOM 5435 C C . TYR B 1 171 ? 14.508 -20.938 -13.375 1 85.56 171 TYR B C 1
ATOM 5437 O O . TYR B 1 171 ? 13.359 -20.641 -13.062 1 85.56 171 TYR B O 1
ATOM 5445 N N . SER B 1 172 ? 15 -20.734 -14.508 1 84.38 172 SER B N 1
ATOM 5446 C CA . SER B 1 172 ? 14.25 -20 -15.516 1 84.38 172 SER B CA 1
ATOM 5447 C C . SER B 1 172 ? 13.039 -20.797 -15.984 1 84.38 172 SER B C 1
ATOM 5449 O O . SER B 1 172 ? 11.969 -20.234 -16.219 1 84.38 172 SER B O 1
ATOM 5451 N N . LEU B 1 173 ? 13.172 -22.062 -16.078 1 88.69 173 LEU B N 1
ATOM 5452 C CA . LEU B 1 173 ? 12.078 -22.906 -16.547 1 88.69 173 LEU B CA 1
ATOM 5453 C C . LEU B 1 173 ? 10.977 -23 -15.5 1 88.69 173 LEU B C 1
ATOM 5455 O O . LEU B 1 173 ? 9.797 -22.828 -15.82 1 88.69 173 LEU B O 1
ATOM 5459 N N . VAL B 1 174 ? 11.406 -23.234 -14.289 1 89.31 174 VAL B N 1
ATOM 5460 C CA . VAL B 1 174 ? 10.438 -23.375 -13.203 1 89.31 174 VAL B CA 1
ATOM 5461 C C . VAL B 1 174 ? 9.75 -22.047 -12.938 1 89.31 174 VAL B C 1
ATOM 5463 O O . VAL B 1 174 ? 8.531 -21.984 -12.758 1 89.31 174 VAL B O 1
ATOM 5466 N N . PHE B 1 175 ? 10.531 -21.094 -12.969 1 83.62 175 PHE B N 1
ATOM 5467 C CA . PHE B 1 175 ? 10 -19.75 -12.758 1 83.62 175 PHE B CA 1
ATOM 5468 C C . PHE B 1 175 ? 9.07 -19.344 -13.891 1 83.62 175 PHE B C 1
ATOM 5470 O O . PHE B 1 175 ? 7.957 -18.875 -13.656 1 83.62 175 PHE B O 1
ATOM 5477 N N . GLY B 1 176 ? 9.5 -19.422 -15.102 1 83.75 176 GLY B N 1
ATOM 5478 C CA . GLY B 1 176 ? 8.719 -19.062 -16.266 1 83.75 176 GLY B CA 1
ATOM 5479 C C . GLY B 1 176 ? 7.418 -19.828 -16.375 1 83.75 176 GLY B C 1
ATOM 5480 O O . GLY B 1 176 ? 6.371 -19.266 -16.688 1 83.75 176 GLY B O 1
ATOM 5481 N N . GLU B 1 177 ? 7.512 -21.078 -16.125 1 88.12 177 GLU B N 1
ATOM 5482 C CA . GLU B 1 177 ? 6.312 -21.906 -16.172 1 88.12 177 GLU B CA 1
ATOM 5483 C C . GLU B 1 177 ? 5.285 -21.453 -15.133 1 88.12 177 GLU B C 1
ATOM 5485 O O . GLU B 1 177 ? 4.09 -21.375 -15.43 1 88.12 177 GLU B O 1
ATOM 5490 N N . GLY B 1 178 ? 5.77 -21.172 -13.953 1 87 178 GLY B N 1
ATOM 5491 C CA . GLY B 1 178 ? 4.879 -20.75 -12.891 1 87 178 GLY B CA 1
ATOM 5492 C C . GLY B 1 178 ? 4.117 -19.469 -13.227 1 87 178 GLY B C 1
ATOM 5493 O O . GLY B 1 178 ? 2.906 -19.391 -13.016 1 87 178 GLY B O 1
ATOM 5494 N N . VAL B 1 179 ? 4.758 -18.547 -13.789 1 81.25 179 VAL B N 1
ATOM 5495 C CA . VAL B 1 179 ? 4.16 -17.25 -14.094 1 81.25 179 VAL B CA 1
ATOM 5496 C C . VAL B 1 179 ? 3.18 -17.391 -15.25 1 81.25 179 VAL B C 1
ATOM 5498 O O . VAL B 1 179 ? 2.061 -16.875 -15.195 1 81.25 179 VAL B O 1
ATOM 5501 N N . VAL B 1 180 ? 3.594 -18.078 -16.297 1 82.81 180 VAL B N 1
ATOM 5502 C CA . VAL B 1 180 ? 2.764 -18.25 -17.484 1 82.81 180 VAL B CA 1
ATOM 5503 C C . VAL B 1 180 ? 1.563 -19.125 -17.156 1 82.81 180 VAL B C 1
ATOM 5505 O O . VAL B 1 180 ? 0.457 -18.891 -17.641 1 82.81 180 VAL B O 1
ATOM 5508 N N . ASN B 1 181 ? 1.841 -20.109 -16.359 1 90.12 181 ASN B N 1
ATOM 5509 C CA . ASN B 1 181 ? 0.772 -21.016 -15.961 1 90.12 181 ASN B CA 1
ATOM 5510 C C . ASN B 1 181 ? -0.341 -20.281 -15.219 1 90.12 181 ASN B C 1
ATOM 5512 O O . ASN B 1 181 ? -1.523 -20.5 -15.484 1 90.12 181 ASN B O 1
ATOM 5516 N N . ASP B 1 182 ? -0.029 -19.422 -14.352 1 83.62 182 ASP B N 1
ATOM 5517 C CA . ASP B 1 182 ? -1.012 -18.641 -13.617 1 83.62 182 ASP B CA 1
ATOM 5518 C C . ASP B 1 182 ? -1.826 -17.75 -14.562 1 83.62 182 ASP B C 1
ATOM 5520 O O . ASP B 1 182 ? -3.051 -17.672 -14.445 1 83.62 182 ASP B O 1
ATOM 5524 N N . ALA B 1 183 ? -1.125 -17.156 -15.43 1 80.75 183 ALA B N 1
ATOM 5525 C CA . ALA B 1 183 ? -1.787 -16.297 -16.391 1 80.75 183 ALA B CA 1
ATOM 5526 C C . ALA B 1 183 ? -2.75 -17.078 -17.281 1 80.75 183 ALA B C 1
ATOM 5528 O O . ALA B 1 183 ? -3.891 -16.672 -17.484 1 80.75 183 ALA B O 1
ATOM 5529 N N . THR B 1 184 ? -2.295 -18.156 -17.75 1 85.44 184 THR B N 1
ATOM 5530 C CA . THR B 1 184 ? -3.094 -18.984 -18.641 1 85.44 184 THR B CA 1
ATOM 5531 C C . THR B 1 184 ? -4.316 -19.531 -17.906 1 85.44 184 THR B C 1
ATOM 5533 O O . THR B 1 184 ? -5.41 -19.578 -18.469 1 85.44 184 THR B O 1
ATOM 5536 N N . THR B 1 185 ? -4.105 -19.906 -16.734 1 88.94 185 THR B N 1
ATOM 5537 C CA . THR B 1 185 ? -5.199 -20.484 -15.961 1 88.94 185 THR B CA 1
ATOM 5538 C C . THR B 1 185 ? -6.301 -19.438 -15.734 1 88.94 185 THR B C 1
ATOM 5540 O O . THR B 1 185 ? -7.488 -19.75 -15.867 1 88.94 185 THR B O 1
ATOM 5543 N N . VAL B 1 186 ? -5.934 -18.297 -15.422 1 82.06 186 VAL B N 1
ATOM 5544 C CA . VAL B 1 186 ? -6.914 -17.25 -15.172 1 82.06 186 VAL B CA 1
ATOM 5545 C C . VAL B 1 186 ? -7.66 -16.922 -16.469 1 82.06 186 VAL B C 1
ATOM 5547 O O . VAL B 1 186 ? -8.875 -16.719 -16.453 1 82.06 186 VAL B O 1
ATOM 5550 N N . VAL B 1 187 ? -6.941 -16.875 -17.547 1 81.75 187 VAL B N 1
ATOM 5551 C CA . VAL B 1 187 ? -7.57 -16.594 -18.828 1 81.75 187 VAL B CA 1
ATOM 5552 C C . VAL B 1 187 ? -8.523 -17.734 -19.203 1 81.75 187 VAL B C 1
ATOM 5554 O O . VAL B 1 187 ? -9.633 -17.5 -19.672 1 81.75 187 VAL B O 1
ATOM 5557 N N . LEU B 1 188 ? -8.078 -18.891 -18.984 1 84.31 188 LEU B N 1
ATOM 5558 C CA . LEU B 1 188 ? -8.906 -20.062 -19.266 1 84.31 188 LEU B CA 1
ATOM 5559 C C . LEU B 1 188 ? -10.148 -20.078 -18.391 1 84.31 188 LEU B C 1
ATOM 5561 O O . LEU B 1 188 ? -11.25 -20.375 -18.859 1 84.31 188 LEU B O 1
ATOM 5565 N N . PHE B 1 189 ? -9.953 -19.75 -17.156 1 84.94 189 PHE B N 1
ATOM 5566 C CA . PHE B 1 189 ? -11.062 -19.688 -16.219 1 84.94 189 PHE B CA 1
ATOM 5567 C C . PHE B 1 189 ? -12.102 -18.656 -16.672 1 84.94 189 PHE B C 1
ATOM 5569 O O . PHE B 1 189 ? -13.297 -18.938 -16.672 1 84.94 189 PHE B O 1
ATOM 5576 N N . ASN B 1 190 ? -11.633 -17.531 -17.062 1 77.62 190 ASN B N 1
ATOM 5577 C CA . ASN B 1 190 ? -12.531 -16.5 -17.531 1 77.62 190 ASN B CA 1
ATOM 5578 C C . ASN B 1 190 ? -13.25 -16.922 -18.812 1 77.62 190 ASN B C 1
ATOM 5580 O O . ASN B 1 190 ? -14.414 -16.578 -19.016 1 77.62 190 ASN B O 1
ATOM 5584 N N . ALA B 1 191 ? -12.562 -17.594 -19.625 1 76.69 191 ALA B N 1
ATOM 5585 C CA . ALA B 1 191 ? -13.172 -18.109 -20.859 1 76.69 191 ALA B CA 1
ATOM 5586 C C . ALA B 1 191 ? -14.258 -19.125 -20.547 1 76.69 191 ALA B C 1
ATOM 5588 O O . ALA B 1 191 ? -15.305 -19.141 -21.219 1 76.69 191 ALA B O 1
ATOM 5589 N N . VAL B 1 192 ? -14.031 -19.922 -19.578 1 79.38 192 VAL B N 1
ATOM 5590 C CA . VAL B 1 192 ? -14.984 -20.953 -19.188 1 79.38 192 VAL B CA 1
ATOM 5591 C C . VAL B 1 192 ? -16.234 -20.297 -18.594 1 79.38 192 VAL B C 1
ATOM 5593 O O . VAL B 1 192 ? -17.344 -20.781 -18.781 1 79.38 192 VAL B O 1
ATOM 5596 N N . GLN B 1 193 ? -16.016 -19.219 -17.828 1 77 193 GLN B N 1
ATOM 5597 C CA . GLN B 1 193 ? -17.141 -18.531 -17.203 1 77 193 GLN B CA 1
ATOM 5598 C C . GLN B 1 193 ? -18.047 -17.891 -18.25 1 77 193 GLN B C 1
ATOM 5600 O O . GLN B 1 193 ? -19.25 -17.734 -18.031 1 77 193 GLN B O 1
ATOM 5605 N N . LYS B 1 194 ? -17.516 -17.516 -19.328 1 70 194 LYS B N 1
ATOM 5606 C CA . LYS B 1 194 ? -18.281 -16.875 -20.375 1 70 194 LYS B CA 1
ATOM 5607 C C . LYS B 1 194 ? -19 -17.906 -21.25 1 70 194 LYS B C 1
ATOM 5609 O O . LYS B 1 194 ? -19.922 -17.562 -22 1 70 194 LYS B O 1
ATOM 5614 N N . LEU B 1 195 ? -18.547 -19.125 -21.141 1 64.94 195 LEU B N 1
ATOM 5615 C CA . LEU B 1 195 ? -19.094 -20.188 -21.984 1 64.94 195 LEU B CA 1
ATOM 5616 C C . LEU B 1 195 ? -20.453 -20.641 -21.484 1 64.94 195 LEU B C 1
ATOM 5618 O O . LEU B 1 195 ? -20.656 -20.812 -20.281 1 64.94 195 LEU B O 1
ATOM 5622 N N . ASP B 1 196 ? -21.516 -20.344 -22.219 1 58.78 196 ASP B N 1
ATOM 5623 C CA . ASP B 1 196 ? -22.797 -21 -22 1 58.78 196 ASP B CA 1
ATOM 5624 C C . ASP B 1 196 ? -22.719 -22.484 -22.359 1 58.78 196 ASP B C 1
ATOM 5626 O O . ASP B 1 196 ? -22.703 -22.844 -23.547 1 58.78 196 ASP B O 1
ATOM 5630 N N . ILE B 1 197 ? -22.156 -23.344 -21.5 1 55.97 197 ILE B N 1
ATOM 5631 C CA . ILE B 1 197 ? -21.859 -24.75 -21.703 1 55.97 197 ILE B CA 1
ATOM 5632 C C . ILE B 1 197 ? -23.125 -25.5 -22.109 1 55.97 197 ILE B C 1
ATOM 5634 O O . ILE B 1 197 ? -23.062 -26.703 -22.406 1 55.97 197 ILE B O 1
ATOM 5638 N N . SER B 1 198 ? -24.344 -25.141 -21.922 1 53.47 198 SER B N 1
ATOM 5639 C CA . SER B 1 198 ? -25.469 -26 -22.266 1 53.47 198 SER B CA 1
ATOM 5640 C C . SER B 1 198 ? -25.312 -26.594 -23.672 1 53.47 198 SER B C 1
ATOM 5642 O O . SER B 1 198 ? -25.906 -27.609 -23.984 1 53.47 198 SER B O 1
ATOM 5644 N N . ARG B 1 199 ? -24.562 -26 -24.625 1 52.19 199 ARG B N 1
ATOM 5645 C CA . ARG B 1 199 ? -24.453 -26.594 -25.953 1 52.19 199 ARG B CA 1
ATOM 5646 C C . ARG B 1 199 ? -23 -26.859 -26.312 1 52.19 199 ARG B C 1
ATOM 5648 O O . ARG B 1 199 ? -22.328 -25.984 -26.859 1 52.19 199 ARG B O 1
ATOM 5655 N N . ILE B 1 200 ? -22.297 -27.656 -25.531 1 53.03 200 ILE B N 1
ATOM 5656 C CA . ILE B 1 200 ? -20.922 -28.031 -25.844 1 53.03 200 ILE B CA 1
ATOM 5657 C C . ILE B 1 200 ? -20.812 -28.469 -27.297 1 53.03 200 ILE B C 1
ATOM 5659 O O . ILE B 1 200 ? -21.234 -29.562 -27.656 1 53.03 200 ILE B O 1
ATOM 5663 N N . ASP B 1 201 ? -21.109 -27.703 -28.203 1 58.88 201 ASP B N 1
ATOM 5664 C CA . ASP B 1 201 ? -20.844 -28.016 -29.594 1 58.88 201 ASP B CA 1
ATOM 5665 C C . ASP B 1 201 ? -19.391 -27.703 -29.969 1 58.88 201 ASP B C 1
ATOM 5667 O O . ASP B 1 201 ? -18.734 -26.906 -29.297 1 58.88 201 ASP B O 1
ATOM 5671 N N . SER B 1 202 ? -18.672 -28.609 -30.734 1 62.22 202 SER B N 1
ATOM 5672 C CA . SER B 1 202 ? -17.344 -28.453 -31.297 1 62.22 202 SER B CA 1
ATOM 5673 C C . SER B 1 202 ? -17.047 -27 -31.609 1 62.22 202 SER B C 1
ATOM 5675 O O . SER B 1 202 ? -15.914 -26.531 -31.438 1 62.22 202 SER B O 1
ATOM 5677 N N . ARG B 1 203 ? -18.031 -26.25 -31.969 1 64.31 203 ARG B N 1
ATOM 5678 C CA . ARG B 1 203 ? -17.891 -24.828 -32.312 1 64.31 203 ARG B CA 1
ATOM 5679 C C . ARG B 1 203 ? -17.578 -24 -31.062 1 64.31 203 ARG B C 1
ATOM 5681 O O . ARG B 1 203 ? -16.844 -23.016 -31.141 1 64.31 203 ARG B O 1
ATOM 5688 N N . THR B 1 204 ? -17.906 -24.625 -29.984 1 70.25 204 THR B N 1
ATOM 5689 C CA . THR B 1 204 ? -17.703 -23.906 -28.719 1 70.25 204 THR B CA 1
ATOM 5690 C C . THR B 1 204 ? -16.25 -24.016 -28.266 1 70.25 204 THR B C 1
ATOM 5692 O O . THR B 1 204 ? -15.68 -23.047 -27.766 1 70.25 204 THR B O 1
ATOM 5695 N N . ALA B 1 205 ? -15.688 -25.203 -28.578 1 71.5 205 ALA B N 1
ATOM 5696 C CA . ALA B 1 205 ? -14.281 -25.391 -28.219 1 71.5 205 ALA B CA 1
ATOM 5697 C C . ALA B 1 205 ? -13.383 -24.453 -29.016 1 71.5 205 ALA B C 1
ATOM 5699 O O . ALA B 1 205 ? -12.43 -23.875 -28.469 1 71.5 205 ALA B O 1
ATOM 5700 N N . LEU B 1 206 ? -13.68 -24.328 -30.281 1 74.88 206 LEU B N 1
ATOM 5701 C CA . LEU B 1 206 ? -12.891 -23.453 -31.141 1 74.88 206 LEU B CA 1
ATOM 5702 C C . LEU B 1 206 ? -13.023 -22 -30.719 1 74.88 206 LEU B C 1
ATOM 5704 O O . LEU B 1 206 ? -12.062 -21.234 -30.797 1 74.88 206 LEU B O 1
ATOM 5708 N N . HIS B 1 207 ? -14.141 -21.703 -30.25 1 75.5 207 HIS B N 1
ATOM 5709 C CA . HIS B 1 207 ? -14.359 -20.344 -29.781 1 75.5 207 HIS B CA 1
ATOM 5710 C C . HIS B 1 207 ? -13.57 -20.062 -28.5 1 75.5 207 HIS B C 1
ATOM 5712 O O . HIS B 1 207 ? -13.039 -18.969 -28.328 1 75.5 207 HIS B O 1
ATOM 5718 N N . VAL B 1 208 ? -13.414 -21.109 -27.766 1 73.88 208 VAL B N 1
ATOM 5719 C CA . VAL B 1 208 ? -12.656 -20.953 -26.516 1 73.88 208 VAL B CA 1
ATOM 5720 C C . VAL B 1 208 ? -11.18 -20.75 -26.844 1 73.88 208 VAL B C 1
ATOM 5722 O O . VAL B 1 208 ? -10.516 -19.906 -26.234 1 73.88 208 VAL B O 1
ATOM 5725 N N . ILE B 1 209 ? -10.734 -21.453 -27.781 1 75.25 209 ILE B N 1
ATOM 5726 C CA . ILE B 1 209 ? -9.336 -21.344 -28.172 1 75.25 209 ILE B CA 1
ATOM 5727 C C . ILE B 1 209 ? -9.07 -19.984 -28.797 1 75.25 209 ILE B C 1
ATOM 5729 O O . ILE B 1 209 ? -8.047 -19.359 -28.531 1 75.25 209 ILE B O 1
ATOM 5733 N N . GLY B 1 210 ? -9.93 -19.547 -29.641 1 77.75 210 GLY B N 1
ATOM 5734 C CA . GLY B 1 210 ? -9.805 -18.219 -30.234 1 77.75 210 GLY B CA 1
ATOM 5735 C C . GLY B 1 210 ? -9.836 -17.109 -29.219 1 77.75 210 GLY B C 1
ATOM 5736 O O . GLY B 1 210 ? -9.039 -16.172 -29.281 1 77.75 210 GLY B O 1
ATOM 5737 N N . ASP B 1 211 ? -10.695 -17.281 -28.297 1 76.06 211 ASP B N 1
ATOM 5738 C CA . ASP B 1 211 ? -10.805 -16.281 -27.234 1 76.06 211 ASP B CA 1
ATOM 5739 C C . ASP B 1 211 ? -9.555 -16.266 -26.359 1 76.06 211 ASP B C 1
ATOM 5741 O O . ASP B 1 211 ? -9.117 -15.203 -25.906 1 76.06 211 ASP B O 1
ATOM 5745 N N . PHE B 1 212 ? -9.047 -17.453 -26.25 1 77.12 212 PHE B N 1
ATOM 5746 C CA . PHE B 1 212 ? -7.82 -17.547 -25.469 1 77.12 212 PHE B CA 1
ATOM 5747 C C . PHE B 1 212 ? -6.691 -16.781 -26.156 1 77.12 212 PHE B C 1
ATOM 5749 O O . PHE B 1 212 ? -5.984 -16 -25.516 1 77.12 212 PHE B O 1
ATOM 5756 N N . PHE B 1 213 ? -6.52 -16.984 -27.438 1 81.44 213 PHE B N 1
ATOM 5757 C CA . PHE B 1 213 ? -5.441 -16.328 -28.156 1 81.44 213 PHE B CA 1
ATOM 5758 C C . PHE B 1 213 ? -5.664 -14.828 -28.219 1 81.44 213 PHE B C 1
ATOM 5760 O O . PHE B 1 213 ? -4.711 -14.047 -28.156 1 81.44 213 PHE B O 1
ATOM 5767 N N . TYR B 1 214 ? -6.797 -14.438 -28.312 1 82.25 214 TYR B N 1
ATOM 5768 C CA . TYR B 1 214 ? -7.102 -13.016 -28.281 1 82.25 214 TYR B CA 1
ATOM 5769 C C . TYR B 1 214 ? -6.723 -12.398 -26.938 1 82.25 214 TYR B C 1
ATOM 5771 O O . TYR B 1 214 ? -6.051 -11.367 -26.891 1 82.25 214 TYR B O 1
ATOM 5779 N N . LEU B 1 215 ? -7.148 -13.078 -25.938 1 79.94 215 LEU B N 1
ATOM 5780 C CA . LEU B 1 215 ? -6.863 -12.578 -24.609 1 79.94 215 LEU B CA 1
ATOM 5781 C C . LEU B 1 215 ? -5.363 -12.547 -24.344 1 79.94 215 LEU B C 1
ATOM 5783 O O . LEU B 1 215 ? -4.848 -11.602 -23.75 1 79.94 215 LEU B O 1
ATOM 5787 N N . PHE B 1 216 ? -4.762 -13.562 -24.875 1 81.69 216 PHE B N 1
ATOM 5788 C CA . PHE B 1 216 ? -3.324 -13.672 -24.672 1 81.69 216 PHE B CA 1
ATOM 5789 C C . PHE B 1 216 ? -2.582 -12.578 -25.422 1 81.69 216 PHE B C 1
ATOM 5791 O O . PHE B 1 216 ? -1.746 -11.875 -24.844 1 81.69 216 PHE B O 1
ATOM 5798 N N . LEU B 1 217 ? -2.863 -12.375 -26.625 1 86.19 217 LEU B N 1
ATOM 5799 C CA . LEU B 1 217 ? -2.168 -11.414 -27.469 1 86.19 217 LEU B CA 1
ATOM 5800 C C . LEU B 1 217 ? -2.521 -9.984 -27.062 1 86.19 217 LEU B C 1
ATOM 5802 O O . LEU B 1 217 ? -1.645 -9.117 -27 1 86.19 217 LEU B O 1
ATOM 5806 N N . ALA B 1 218 ? -3.727 -9.789 -26.797 1 88.62 218 ALA B N 1
ATOM 5807 C CA . ALA B 1 218 ? -4.168 -8.445 -26.422 1 88.62 218 ALA B CA 1
ATOM 5808 C C . ALA B 1 218 ? -3.588 -8.031 -25.078 1 88.62 218 ALA B C 1
ATOM 5810 O O . ALA B 1 218 ? -3.188 -6.879 -24.891 1 88.62 218 ALA B O 1
ATOM 5811 N N . SER B 1 219 ? -3.553 -8.945 -24.188 1 88.44 219 SER B N 1
ATOM 5812 C CA . SER B 1 219 ? -2.998 -8.656 -22.875 1 88.44 219 SER B CA 1
ATOM 5813 C C . SER B 1 219 ? -1.497 -8.398 -22.953 1 88.44 219 SER B C 1
ATOM 5815 O O . SER B 1 219 ? -0.98 -7.504 -22.281 1 88.44 219 SER B O 1
ATOM 5817 N N . THR B 1 220 ? -0.806 -9.18 -23.734 1 87 220 THR B N 1
ATOM 5818 C CA . THR B 1 220 ? 0.631 -9 -23.922 1 87 220 THR B CA 1
ATOM 5819 C C . THR B 1 220 ? 0.93 -7.664 -24.594 1 87 220 THR B C 1
ATOM 5821 O O . THR B 1 220 ? 1.856 -6.957 -24.203 1 87 220 THR B O 1
ATOM 5824 N N . ALA B 1 221 ? 0.137 -7.324 -25.531 1 91.62 221 ALA B N 1
ATOM 5825 C CA . ALA B 1 221 ? 0.325 -6.062 -26.234 1 91.62 221 ALA B CA 1
ATOM 5826 C C . ALA B 1 221 ? 0.128 -4.875 -25.297 1 91.62 221 ALA B C 1
ATOM 5828 O O . ALA B 1 221 ? 0.882 -3.9 -25.359 1 91.62 221 ALA B O 1
ATOM 5829 N N . LEU B 1 222 ? -0.833 -5.02 -24.5 1 91.94 222 LEU B N 1
ATOM 5830 C CA . LEU B 1 222 ? -1.088 -3.955 -23.531 1 91.94 222 LEU B CA 1
ATOM 5831 C C . LEU B 1 222 ? 0.064 -3.834 -22.547 1 91.94 222 LEU B C 1
ATOM 5833 O O . LEU B 1 222 ? 0.46 -2.725 -22.172 1 91.94 222 LEU B O 1
ATOM 5837 N N . GLY B 1 223 ? 0.534 -4.965 -22.078 1 92.25 223 GLY B N 1
ATOM 5838 C CA . GLY B 1 223 ? 1.676 -4.949 -21.172 1 92.25 223 GLY B CA 1
ATOM 5839 C C . GLY B 1 223 ? 2.916 -4.336 -21.797 1 92.25 223 GLY B C 1
ATOM 5840 O O . GLY B 1 223 ? 3.605 -3.535 -21.172 1 92.25 223 GLY B O 1
ATOM 5841 N N . ILE B 1 224 ? 3.158 -4.629 -23.031 1 89.25 224 ILE B N 1
ATOM 5842 C CA . ILE B 1 224 ? 4.301 -4.094 -23.766 1 89.25 224 ILE B CA 1
ATOM 5843 C C . ILE B 1 224 ? 4.133 -2.588 -23.953 1 89.25 224 ILE B C 1
ATOM 5845 O O . ILE B 1 224 ? 5.07 -1.819 -23.719 1 89.25 224 ILE B O 1
ATOM 5849 N N . THR B 1 225 ? 2.986 -2.193 -24.312 1 91.62 225 THR B N 1
ATOM 5850 C CA . THR B 1 225 ? 2.721 -0.776 -24.531 1 91.62 225 THR B CA 1
ATOM 5851 C C . THR B 1 225 ? 2.875 0.009 -23.234 1 91.62 225 THR B C 1
ATOM 5853 O O . THR B 1 225 ? 3.469 1.089 -23.219 1 91.62 225 THR B O 1
ATOM 5856 N N . ALA B 1 226 ? 2.359 -0.535 -22.188 1 91.25 226 ALA B N 1
ATOM 5857 C CA . ALA B 1 226 ? 2.461 0.138 -20.906 1 91.25 226 ALA B CA 1
ATOM 5858 C C . ALA B 1 226 ? 3.918 0.262 -20.469 1 91.25 226 ALA B C 1
ATOM 5860 O O . ALA B 1 226 ? 4.328 1.301 -19.938 1 91.25 226 ALA B O 1
ATOM 5861 N N . GLY B 1 227 ? 4.668 -0.827 -20.656 1 89.88 227 GLY B N 1
ATOM 5862 C CA . GLY B 1 227 ? 6.082 -0.779 -20.328 1 89.88 227 GLY B CA 1
ATOM 5863 C C . GLY B 1 227 ? 6.855 0.224 -21.156 1 89.88 227 GLY B C 1
ATOM 5864 O O . GLY B 1 227 ? 7.711 0.945 -20.641 1 89.88 227 GLY B O 1
ATOM 5865 N N . LEU B 1 228 ? 6.527 0.34 -22.406 1 88.44 228 LEU B N 1
ATOM 5866 C CA . LEU B 1 228 ? 7.207 1.258 -23.312 1 88.44 228 LEU B CA 1
ATOM 5867 C C . LEU B 1 228 ? 6.82 2.701 -23.016 1 88.44 228 LEU B C 1
ATOM 5869 O O . LEU B 1 228 ? 7.668 3.596 -23.031 1 88.44 228 LEU B O 1
ATOM 5873 N N . VAL B 1 229 ? 5.609 2.92 -22.781 1 88 229 VAL B N 1
ATOM 5874 C CA . VAL B 1 229 ? 5.152 4.266 -22.453 1 88 229 VAL B CA 1
ATOM 5875 C C . VAL B 1 229 ? 5.816 4.738 -21.172 1 88 229 VAL B C 1
ATOM 5877 O O . VAL B 1 229 ? 6.246 5.891 -21.062 1 88 229 VAL B O 1
ATOM 5880 N N . THR B 1 230 ? 5.848 3.877 -20.203 1 87.44 230 THR B N 1
ATOM 5881 C CA . THR B 1 230 ? 6.5 4.227 -18.953 1 87.44 230 THR B CA 1
ATOM 5882 C C . THR B 1 230 ? 7.965 4.586 -19.188 1 87.44 230 THR B C 1
ATOM 5884 O O . THR B 1 230 ? 8.461 5.578 -18.656 1 87.44 230 THR B O 1
ATOM 5887 N N . SER B 1 231 ? 8.641 3.766 -19.984 1 86.19 231 SER B N 1
ATOM 5888 C CA . SER B 1 231 ? 10.047 4.02 -20.281 1 86.19 231 SER B CA 1
ATOM 5889 C C . SER B 1 231 ? 10.219 5.336 -21.031 1 86.19 231 SER B C 1
ATOM 5891 O O . SER B 1 231 ? 11.18 6.07 -20.797 1 86.19 231 SER B O 1
ATOM 5893 N N . TYR B 1 232 ? 9.312 5.598 -21.859 1 84.06 232 TYR B N 1
ATOM 5894 C CA . TYR B 1 232 ? 9.359 6.844 -22.625 1 84.06 232 TYR B CA 1
ATOM 5895 C C . TYR B 1 232 ? 9.156 8.047 -21.703 1 84.06 232 TYR B C 1
ATOM 5897 O O . TYR B 1 232 ? 9.852 9.055 -21.828 1 84.06 232 TYR B O 1
ATOM 5905 N N . VAL B 1 233 ? 8.242 7.992 -20.875 1 82.88 233 VAL B N 1
ATOM 5906 C CA . VAL B 1 233 ? 7.941 9.086 -19.953 1 82.88 233 VAL B CA 1
ATOM 5907 C C . VAL B 1 233 ? 9.133 9.312 -19.016 1 82.88 233 VAL B C 1
ATOM 5909 O O . VAL B 1 233 ? 9.5 10.461 -18.75 1 82.88 233 VAL B O 1
ATOM 5912 N N . LEU B 1 234 ? 9.664 8.234 -18.547 1 82.56 234 LEU B N 1
ATOM 5913 C CA . LEU B 1 234 ? 10.797 8.352 -17.641 1 82.56 234 LEU B CA 1
ATOM 5914 C C . LEU B 1 234 ? 12.008 8.938 -18.359 1 82.56 234 LEU B C 1
ATOM 5916 O O . LEU B 1 234 ? 12.797 9.672 -17.75 1 82.56 234 LEU B O 1
ATOM 5920 N N . LYS B 1 235 ? 12.188 8.469 -19.531 1 79.69 235 LYS B N 1
ATOM 5921 C CA . LYS B 1 235 ? 13.305 9 -20.312 1 79.69 235 LYS B CA 1
ATOM 5922 C C . LYS B 1 235 ? 13.117 10.492 -20.594 1 79.69 235 LYS B C 1
ATOM 5924 O O . LYS B 1 235 ? 14.07 11.266 -20.5 1 79.69 235 LYS B O 1
ATOM 5929 N N . THR B 1 236 ? 11.922 10.758 -20.938 1 74.75 236 THR B N 1
ATOM 5930 C CA . THR B 1 236 ? 11.648 12.148 -21.266 1 74.75 236 THR B CA 1
ATOM 5931 C C . THR B 1 236 ? 11.602 13.016 -20.016 1 74.75 236 THR B C 1
ATOM 5933 O O . THR B 1 236 ? 11.961 14.195 -20.047 1 74.75 236 THR B O 1
ATOM 5936 N N . LEU B 1 237 ? 11.008 12.398 -18.969 1 63.31 237 LEU B N 1
ATOM 5937 C CA . LEU B 1 237 ? 10.922 13.148 -17.719 1 63.31 237 LEU B CA 1
ATOM 5938 C C . LEU B 1 237 ? 12.281 13.219 -17.047 1 63.31 237 LEU B C 1
ATOM 5940 O O . LEU B 1 237 ? 12.5 14.062 -16.172 1 63.31 237 LEU B O 1
ATOM 5944 N N . THR B 1 238 ? 13.133 12.094 -17.031 1 56.38 238 THR B N 1
ATOM 5945 C CA . THR B 1 238 ? 14.484 12.148 -16.5 1 56.38 238 THR B CA 1
ATOM 5946 C C . THR B 1 238 ? 15.195 13.422 -16.953 1 56.38 238 THR B C 1
ATOM 5948 O O . THR B 1 238 ? 16.016 13.398 -17.875 1 56.38 238 THR B O 1
ATOM 5951 N N . PHE B 1 239 ? 14.375 14.406 -16.766 1 47.94 239 PHE B N 1
ATOM 5952 C CA . PHE B 1 239 ? 14.766 15.805 -16.906 1 47.94 239 PHE B CA 1
ATOM 5953 C C . PHE B 1 239 ? 16.031 16.094 -16.109 1 47.94 239 PHE B C 1
ATOM 5955 O O . PHE B 1 239 ? 16.375 15.352 -15.188 1 47.94 239 PHE B O 1
ATOM 5962 N N . GLY B 1 240 ? 16.734 16.969 -16.172 1 44 240 GLY B N 1
ATOM 5963 C CA . GLY B 1 240 ? 17.781 17.562 -15.367 1 44 240 GLY B CA 1
ATOM 5964 C C . GLY B 1 240 ? 17.734 17.141 -13.906 1 44 240 GLY B C 1
ATOM 5965 O O . GLY B 1 240 ? 18.531 16.312 -13.469 1 44 240 GLY B O 1
ATOM 5966 N N . ARG B 1 241 ? 16.922 17.984 -13.07 1 48.78 241 ARG B N 1
ATOM 5967 C CA . ARG B 1 241 ? 16.953 18.031 -11.617 1 48.78 241 ARG B CA 1
ATOM 5968 C C . ARG B 1 241 ? 16.344 16.781 -11.016 1 48.78 241 ARG B C 1
ATOM 5970 O O . ARG B 1 241 ? 15.125 16.578 -11.07 1 48.78 241 ARG B O 1
ATOM 5977 N N . HIS B 1 242 ? 16.891 15.445 -11.016 1 53.78 242 HIS B N 1
ATOM 5978 C CA . HIS B 1 242 ? 16.641 14.039 -10.727 1 53.78 242 HIS B CA 1
ATOM 5979 C C . HIS B 1 242 ? 15.891 13.859 -9.414 1 53.78 242 HIS B C 1
ATOM 5981 O O . HIS B 1 242 ? 16.484 13.922 -8.336 1 53.78 242 HIS B O 1
ATOM 5987 N N . SER B 1 243 ? 14.523 14.008 -9.219 1 77 243 SER B N 1
ATOM 5988 C CA . SER B 1 243 ? 13.789 13.625 -8.016 1 77 243 SER B CA 1
ATOM 5989 C C . SER B 1 243 ? 13.5 12.125 -8 1 77 243 SER B C 1
ATOM 5991 O O . SER B 1 243 ? 12.664 11.641 -8.773 1 77 243 SER B O 1
ATOM 5993 N N . SER B 1 244 ? 14.25 11.281 -7.391 1 83.62 244 SER B N 1
ATOM 5994 C CA . SER B 1 244 ? 14.141 9.836 -7.219 1 83.62 244 SER B CA 1
ATOM 5995 C C . SER B 1 244 ? 12.742 9.445 -6.738 1 83.62 244 SER B C 1
ATOM 5997 O O . SER B 1 244 ? 12.211 8.414 -7.148 1 83.62 244 SER B O 1
ATOM 5999 N N . VAL B 1 245 ? 12.125 10.383 -6.145 1 85.94 245 VAL B N 1
ATOM 6000 C CA . VAL B 1 245 ? 10.828 10.078 -5.539 1 85.94 245 VAL B CA 1
ATOM 6001 C C . VAL B 1 245 ? 9.758 10.016 -6.617 1 85.94 245 VAL B C 1
ATOM 6003 O O . VAL B 1 245 ? 8.914 9.109 -6.613 1 85.94 245 VAL B O 1
ATOM 6006 N N . ARG B 1 246 ? 9.82 10.844 -7.574 1 85.38 246 ARG B N 1
ATOM 6007 C CA . ARG B 1 246 ? 8.828 10.883 -8.641 1 85.38 246 ARG B CA 1
ATOM 6008 C C . ARG B 1 246 ? 8.992 9.688 -9.578 1 85.38 246 ARG B C 1
ATOM 6010 O O . ARG B 1 246 ? 8.008 9.133 -10.062 1 85.38 246 ARG B O 1
ATOM 6017 N N . GLU B 1 247 ? 10.211 9.336 -9.82 1 87.94 247 GLU B N 1
ATOM 6018 C CA . GLU B 1 247 ? 10.492 8.203 -10.688 1 87.94 247 GLU B CA 1
ATOM 6019 C C . GLU B 1 247 ? 9.93 6.91 -10.117 1 87.94 247 GLU B C 1
ATOM 6021 O O . GLU B 1 247 ? 9.266 6.148 -10.82 1 87.94 247 GLU B O 1
ATOM 6026 N N . ILE B 1 248 ? 10.195 6.742 -8.883 1 90.25 248 ILE B N 1
ATOM 6027 C CA . ILE B 1 248 ? 9.758 5.523 -8.211 1 90.25 248 ILE B CA 1
ATOM 6028 C C . ILE B 1 248 ? 8.227 5.496 -8.148 1 90.25 248 ILE B C 1
ATOM 6030 O O . ILE B 1 248 ? 7.609 4.461 -8.406 1 90.25 248 ILE B O 1
ATOM 6034 N N . ALA B 1 249 ? 7.664 6.641 -7.887 1 90.62 249 ALA B N 1
ATOM 6035 C CA . ALA B 1 249 ? 6.207 6.734 -7.805 1 90.62 249 ALA B CA 1
ATOM 6036 C C . ALA B 1 249 ? 5.559 6.41 -9.148 1 90.62 249 ALA B C 1
ATOM 6038 O O . ALA B 1 249 ? 4.559 5.691 -9.203 1 90.62 249 ALA B O 1
ATOM 6039 N N . LEU B 1 250 ? 6.113 6.91 -10.164 1 89.12 250 LEU B N 1
ATOM 6040 C CA . LEU B 1 250 ? 5.566 6.672 -11.5 1 89.12 250 LEU B CA 1
ATOM 6041 C C . LEU B 1 250 ? 5.66 5.199 -11.867 1 89.12 250 LEU B C 1
ATOM 6043 O O . LEU B 1 250 ? 4.738 4.648 -12.477 1 89.12 250 LEU B O 1
ATOM 6047 N N . MET B 1 251 ? 6.738 4.59 -11.516 1 90.25 251 MET B N 1
ATOM 6048 C CA . MET B 1 251 ? 6.91 3.174 -11.82 1 90.25 251 MET B CA 1
ATOM 6049 C C . MET B 1 251 ? 5.863 2.332 -11.094 1 90.25 251 MET B C 1
ATOM 6051 O O . MET B 1 251 ? 5.266 1.433 -11.688 1 90.25 251 MET B O 1
ATOM 6055 N N . ILE B 1 252 ? 5.652 2.625 -9.891 1 91.75 252 ILE B N 1
ATOM 6056 C CA . ILE B 1 252 ? 4.684 1.884 -9.094 1 91.75 252 ILE B CA 1
ATOM 6057 C C . ILE B 1 252 ? 3.281 2.09 -9.664 1 91.75 252 ILE B C 1
ATOM 6059 O O . ILE B 1 252 ? 2.537 1.127 -9.859 1 91.75 252 ILE B O 1
ATOM 6063 N N . LEU B 1 253 ? 2.953 3.287 -9.961 1 91.75 253 LEU B N 1
ATOM 6064 C CA . LEU B 1 253 ? 1.604 3.629 -10.398 1 91.75 253 LEU B CA 1
ATOM 6065 C C . LEU B 1 253 ? 1.333 3.092 -11.797 1 91.75 253 LEU B C 1
ATOM 6067 O O . LEU B 1 253 ? 0.229 2.621 -12.086 1 91.75 253 LEU B O 1
ATOM 6071 N N . MET B 1 254 ? 2.324 3.176 -12.633 1 91.69 254 MET B N 1
ATOM 6072 C CA . MET B 1 254 ? 2.145 2.678 -13.992 1 91.69 254 MET B CA 1
ATOM 6073 C C . MET B 1 254 ? 2.016 1.157 -14 1 91.69 254 MET B C 1
ATOM 6075 O O . MET B 1 254 ? 1.272 0.598 -14.805 1 91.69 254 MET B O 1
ATOM 6079 N N . ALA B 1 255 ? 2.805 0.526 -13.117 1 91.44 255 ALA B N 1
ATOM 6080 C CA . ALA B 1 255 ? 2.66 -0.921 -12.984 1 91.44 255 ALA B CA 1
ATOM 6081 C C . ALA B 1 255 ? 1.241 -1.294 -12.562 1 91.44 255 ALA B C 1
ATOM 6083 O O . ALA B 1 255 ? 0.624 -2.18 -13.156 1 91.44 255 ALA B O 1
ATOM 6084 N N . TYR B 1 256 ? 0.75 -0.589 -11.656 1 90.75 256 TYR B N 1
ATOM 6085 C CA . TYR B 1 256 ? -0.598 -0.861 -11.172 1 90.75 256 TYR B CA 1
ATOM 6086 C C . TYR B 1 256 ? -1.642 -0.472 -12.211 1 90.75 256 TYR B C 1
ATOM 6088 O O . TYR B 1 256 ? -2.641 -1.172 -12.383 1 90.75 256 TYR B O 1
ATOM 6096 N N . LEU B 1 257 ? -1.449 0.604 -12.836 1 91.56 257 LEU B N 1
ATOM 6097 C CA . LEU B 1 257 ? -2.373 1.068 -13.859 1 91.56 257 LEU B CA 1
ATOM 6098 C C . LEU B 1 257 ? -2.482 0.051 -14.992 1 91.56 257 LEU B C 1
ATOM 6100 O O . LEU B 1 257 ? -3.57 -0.173 -15.531 1 91.56 257 LEU B O 1
ATOM 6104 N N . SER B 1 258 ? -1.37 -0.507 -15.375 1 92.88 258 SER B N 1
ATOM 6105 C CA . SER B 1 258 ? -1.392 -1.515 -16.422 1 92.88 258 SER B CA 1
ATOM 6106 C C . SER B 1 258 ? -2.285 -2.691 -16.047 1 92.88 258 SER B C 1
ATOM 6108 O O . SER B 1 258 ? -3.045 -3.193 -16.875 1 92.88 258 SER B O 1
ATOM 6110 N N . TYR B 1 259 ? -2.219 -3.129 -14.836 1 90 259 TYR B N 1
ATOM 6111 C CA . TYR B 1 259 ? -3.031 -4.242 -14.359 1 90 259 TYR B CA 1
ATOM 6112 C C . TYR B 1 259 ? -4.512 -3.883 -14.375 1 90 259 TYR B C 1
ATOM 6114 O O . TYR B 1 259 ? -5.332 -4.641 -14.898 1 90 259 TYR B O 1
ATOM 6122 N N . ILE B 1 260 ? -4.867 -2.721 -13.828 1 87.81 260 ILE B N 1
ATOM 6123 C CA . ILE B 1 260 ? -6.27 -2.352 -13.68 1 87.81 260 ILE B CA 1
ATOM 6124 C C . ILE B 1 260 ? -6.867 -2.027 -15.055 1 87.81 260 ILE B C 1
ATOM 6126 O O . ILE B 1 260 ? -8.047 -2.297 -15.305 1 87.81 260 ILE B O 1
ATOM 6130 N N . LEU B 1 261 ? -6.109 -1.458 -15.883 1 89.06 261 LEU B N 1
ATOM 6131 C CA . LEU B 1 261 ? -6.57 -1.18 -17.234 1 89.06 261 LEU B CA 1
ATOM 6132 C C . LEU B 1 261 ? -6.902 -2.473 -17.969 1 89.06 261 LEU B C 1
ATOM 6134 O O . LEU B 1 261 ? -7.883 -2.531 -18.719 1 89.06 261 LEU B O 1
ATOM 6138 N N . ALA B 1 262 ? -6.055 -3.463 -17.766 1 89.12 262 ALA B N 1
ATOM 6139 C CA . ALA B 1 262 ? -6.324 -4.77 -18.359 1 89.12 262 ALA B CA 1
ATOM 6140 C C . ALA B 1 262 ? -7.625 -5.359 -17.828 1 89.12 262 ALA B C 1
ATOM 6142 O O . ALA B 1 262 ? -8.414 -5.93 -18.578 1 89.12 262 ALA B O 1
ATOM 6143 N N . GLU B 1 263 ? -7.859 -5.223 -16.562 1 82.38 263 GLU B N 1
ATOM 6144 C CA . GLU B 1 263 ? -9.086 -5.719 -15.961 1 82.38 263 GLU B CA 1
ATOM 6145 C C . GLU B 1 263 ? -10.305 -4.953 -16.469 1 82.38 263 GLU B C 1
ATOM 6147 O O . GLU B 1 263 ? -11.375 -5.535 -16.672 1 82.38 263 GLU B O 1
ATOM 6152 N N . LEU B 1 264 ? -10.109 -3.656 -16.641 1 82.19 264 LEU B N 1
ATOM 6153 C CA . LEU B 1 264 ? -11.188 -2.826 -17.156 1 82.19 264 LEU B CA 1
ATOM 6154 C C . LEU B 1 264 ? -11.562 -3.236 -18.578 1 82.19 264 LEU B C 1
ATOM 6156 O O . LEU B 1 264 ? -12.742 -3.238 -18.938 1 82.19 264 LEU B O 1
ATOM 6160 N N . LEU B 1 265 ? -10.578 -3.584 -19.375 1 85.06 265 LEU B N 1
ATOM 6161 C CA . LEU B 1 265 ? -10.805 -3.98 -20.766 1 85.06 265 LEU B CA 1
ATOM 6162 C C . LEU B 1 265 ? -11.141 -5.465 -20.859 1 85.06 265 LEU B C 1
ATOM 6164 O O . LEU B 1 265 ? -11.211 -6.023 -21.953 1 85.06 265 LEU B O 1
ATOM 6168 N N . GLN B 1 266 ? -11.305 -6.105 -19.719 1 79.5 266 GLN B N 1
ATOM 6169 C CA . GLN B 1 266 ? -11.648 -7.52 -19.625 1 79.5 266 GLN B CA 1
ATOM 6170 C C . GLN B 1 266 ? -10.562 -8.398 -20.219 1 79.5 266 GLN B C 1
ATOM 6172 O O . GLN B 1 266 ? -10.852 -9.367 -20.922 1 79.5 266 GLN B O 1
ATOM 6177 N N . LEU B 1 267 ? -9.398 -7.93 -20.109 1 85.25 267 LEU B N 1
ATOM 6178 C CA . LEU B 1 267 ? -8.234 -8.719 -20.484 1 85.25 267 LEU B CA 1
ATOM 6179 C C . LEU B 1 267 ? -7.613 -9.391 -19.266 1 85.25 267 LEU B C 1
ATOM 6181 O O . LEU B 1 267 ? -8.227 -9.43 -18.203 1 85.25 267 LEU B O 1
ATOM 6185 N N . SER B 1 268 ? -6.473 -10.055 -19.5 1 82.69 268 SER B N 1
ATOM 6186 C CA . SER B 1 268 ? -5.781 -10.695 -18.391 1 82.69 268 SER B CA 1
ATOM 6187 C C . SER B 1 268 ? -4.812 -9.742 -17.703 1 82.69 268 SER B C 1
ATOM 6189 O O . SER B 1 268 ? -3.744 -9.438 -18.25 1 82.69 268 SER B O 1
ATOM 6191 N N . GLY B 1 269 ? -5.141 -9.273 -16.516 1 85.69 269 GLY B N 1
ATOM 6192 C CA . GLY B 1 269 ? -4.27 -8.375 -15.781 1 85.69 269 GLY B CA 1
ATOM 6193 C C . GLY B 1 269 ? -2.926 -8.984 -15.445 1 85.69 269 GLY B C 1
ATOM 6194 O O . GLY B 1 269 ? -1.907 -8.289 -15.43 1 85.69 269 GLY B O 1
ATOM 6195 N N . ILE B 1 270 ? -2.867 -10.289 -15.242 1 83.12 270 ILE B N 1
ATOM 6196 C CA . ILE B 1 270 ? -1.663 -11 -14.82 1 83.12 270 ILE B CA 1
ATOM 6197 C C . ILE B 1 270 ? -0.627 -10.969 -15.945 1 83.12 270 ILE B C 1
ATOM 6199 O O . ILE B 1 270 ? 0.526 -10.594 -15.719 1 83.12 270 ILE B O 1
ATOM 6203 N N . LEU B 1 271 ? -1.085 -11.289 -17.141 1 83.62 271 LEU B N 1
ATOM 6204 C CA . LEU B 1 271 ? -0.172 -11.305 -18.281 1 83.62 271 LEU B CA 1
ATOM 6205 C C . LEU B 1 271 ? 0.315 -9.891 -18.594 1 83.62 271 LEU B C 1
ATOM 6207 O O . LEU B 1 271 ? 1.488 -9.695 -18.922 1 83.62 271 LEU B O 1
ATOM 6211 N N . THR B 1 272 ? -0.562 -8.977 -18.469 1 90.31 272 THR B N 1
ATOM 6212 C CA . THR B 1 272 ? -0.238 -7.59 -18.781 1 90.31 272 THR B CA 1
ATOM 6213 C C . THR B 1 272 ? 0.819 -7.055 -17.812 1 90.31 272 THR B C 1
ATOM 6215 O O . THR B 1 272 ? 1.828 -6.492 -18.25 1 90.31 272 THR B O 1
ATOM 6218 N N . VAL B 1 273 ? 0.595 -7.25 -16.562 1 90.44 273 VAL B N 1
ATOM 6219 C CA . VAL B 1 273 ? 1.515 -6.703 -15.57 1 90.44 273 VAL B CA 1
ATOM 6220 C C . VAL B 1 273 ? 2.855 -7.43 -15.656 1 90.44 273 VAL B C 1
ATOM 6222 O O . VAL B 1 273 ? 3.906 -6.836 -15.406 1 90.44 273 VAL B O 1
ATOM 6225 N N . PHE B 1 274 ? 2.889 -8.68 -16.016 1 85.44 274 PHE B N 1
ATOM 6226 C CA . PHE B 1 274 ? 4.109 -9.461 -16.156 1 85.44 274 PHE B CA 1
ATOM 6227 C C . PHE B 1 274 ? 4.996 -8.898 -17.266 1 85.44 274 PHE B C 1
ATOM 6229 O O . PHE B 1 274 ? 6.184 -8.648 -17.047 1 85.44 274 PHE B O 1
ATOM 6236 N N . PHE B 1 275 ? 4.438 -8.672 -18.375 1 86.75 275 PHE B N 1
ATOM 6237 C CA . PHE B 1 275 ? 5.207 -8.164 -19.5 1 86.75 275 PHE B CA 1
ATOM 6238 C C . PHE B 1 275 ? 5.555 -6.691 -19.312 1 86.75 275 PHE B C 1
ATOM 6240 O O . PHE B 1 275 ? 6.598 -6.223 -19.766 1 86.75 275 PHE B O 1
ATOM 6247 N N . CYS B 1 276 ? 4.668 -6.004 -18.641 1 91.38 276 CYS B N 1
ATOM 6248 C CA . CYS B 1 276 ? 5.02 -4.637 -18.266 1 91.38 276 CYS B CA 1
ATOM 6249 C C . CYS B 1 276 ? 6.277 -4.613 -17.406 1 91.38 276 CYS B C 1
ATOM 6251 O O . CYS B 1 276 ? 7.168 -3.787 -17.625 1 91.38 276 CYS B O 1
ATOM 6253 N N . GLY B 1 277 ? 6.305 -5.516 -16.484 1 90 277 GLY B N 1
ATOM 6254 C CA . GLY B 1 277 ? 7.48 -5.621 -15.625 1 90 277 GLY B CA 1
ATOM 6255 C C . GLY B 1 277 ? 8.742 -5.961 -16.391 1 90 277 GLY B C 1
ATOM 6256 O O . GLY B 1 277 ? 9.805 -5.383 -16.156 1 90 277 GLY B O 1
ATOM 6257 N N . ILE B 1 278 ? 8.703 -6.84 -17.344 1 84.69 278 ILE B N 1
ATOM 6258 C CA . ILE B 1 278 ? 9.844 -7.25 -18.141 1 84.69 278 ILE B CA 1
ATOM 6259 C C . ILE B 1 278 ? 10.359 -6.059 -18.953 1 84.69 278 ILE B C 1
ATOM 6261 O O . ILE B 1 278 ? 11.562 -5.797 -18.984 1 84.69 278 ILE B O 1
ATOM 6265 N N . LEU B 1 279 ? 9.406 -5.371 -19.547 1 86.12 279 LEU B N 1
ATOM 6266 C CA . LEU B 1 279 ? 9.805 -4.262 -20.406 1 86.12 279 LEU B CA 1
ATOM 6267 C C . LEU B 1 279 ? 10.352 -3.104 -19.578 1 86.12 279 LEU B C 1
ATOM 6269 O O . LEU B 1 279 ? 11.273 -2.408 -20.016 1 86.12 279 LEU B O 1
ATOM 6273 N N . MET B 1 280 ? 9.75 -2.871 -18.5 1 87.56 280 MET B N 1
ATOM 6274 C CA . MET B 1 280 ? 10.25 -1.806 -17.625 1 87.56 280 MET B CA 1
ATOM 6275 C C . MET B 1 280 ? 11.664 -2.113 -17.141 1 87.56 280 MET B C 1
ATOM 6277 O O . MET B 1 280 ? 12.492 -1.212 -17.031 1 87.56 280 MET B O 1
ATOM 6281 N N . SER B 1 281 ? 11.898 -3.338 -16.797 1 86 281 SER B N 1
ATOM 6282 C CA . SER B 1 281 ? 13.227 -3.734 -16.375 1 86 281 SER B CA 1
ATOM 6283 C C . SER B 1 281 ? 14.242 -3.6 -17.5 1 86 281 SER B C 1
ATOM 6285 O O . SER B 1 281 ? 15.406 -3.273 -17.25 1 86 281 SER B O 1
ATOM 6287 N N . HIS B 1 282 ? 13.812 -3.814 -18.672 1 80.44 282 HIS B N 1
ATOM 6288 C CA . HIS B 1 282 ? 14.711 -3.785 -19.812 1 80.44 282 HIS B CA 1
ATOM 6289 C C . HIS B 1 282 ? 14.977 -2.354 -20.281 1 80.44 282 HIS B C 1
ATOM 6291 O O . HIS B 1 282 ? 16.109 -2 -20.609 1 80.44 282 HIS B O 1
ATOM 6297 N N . TYR B 1 283 ? 13.992 -1.479 -20.281 1 78.19 283 TYR B N 1
ATOM 6298 C CA . TYR B 1 283 ? 14.148 -0.141 -20.844 1 78.19 283 TYR B CA 1
ATOM 6299 C C . TYR B 1 283 ? 14.164 0.912 -19.75 1 78.19 283 TYR B C 1
ATOM 6301 O O . TYR B 1 283 ? 15.055 1.763 -19.703 1 78.19 283 TYR B O 1
ATOM 6309 N N . ALA B 1 284 ? 13.242 0.892 -18.875 1 73.5 284 ALA B N 1
ATOM 6310 C CA . ALA B 1 284 ? 13.047 1.938 -17.859 1 73.5 284 ALA B CA 1
ATOM 6311 C C . ALA B 1 284 ? 14.18 1.933 -16.844 1 73.5 284 ALA B C 1
ATOM 6313 O O . ALA B 1 284 ? 14.57 2.986 -16.328 1 73.5 284 ALA B O 1
ATOM 6314 N N . TRP B 1 285 ? 14.641 0.741 -16.594 1 73.44 285 TRP B N 1
ATOM 6315 C CA . TRP B 1 285 ? 15.68 0.568 -15.586 1 73.44 285 TRP B CA 1
ATOM 6316 C C . TRP B 1 285 ? 16.906 1.4 -15.93 1 73.44 285 TRP B C 1
ATOM 6318 O O . TRP B 1 285 ? 17.562 1.962 -15.039 1 73.44 285 TRP B O 1
ATOM 6328 N N . HIS B 1 286 ? 17.156 1.604 -17.156 1 72.62 286 HIS B N 1
ATOM 6329 C CA . HIS B 1 286 ? 18.359 2.297 -17.594 1 72.62 286 HIS B CA 1
ATOM 6330 C C . HIS B 1 286 ? 18.156 3.809 -17.594 1 72.62 286 HIS B C 1
ATOM 6332 O O . HIS B 1 286 ? 19.125 4.57 -17.656 1 72.62 286 HIS B O 1
ATOM 6338 N N . ASN B 1 287 ? 16.953 4.215 -17.469 1 73.69 287 ASN B N 1
ATOM 6339 C CA . ASN B 1 287 ? 16.641 5.637 -17.453 1 73.69 287 ASN B CA 1
ATOM 6340 C C . ASN B 1 287 ? 16.516 6.18 -16.031 1 73.69 287 ASN B C 1
ATOM 6342 O O . ASN B 1 287 ? 16.328 7.383 -15.836 1 73.69 287 ASN B O 1
ATOM 6346 N N . LEU B 1 288 ? 16.734 5.266 -15.078 1 77.12 288 LEU B N 1
ATOM 6347 C CA . LEU B 1 288 ? 16.547 5.645 -13.68 1 77.12 288 LEU B CA 1
ATOM 6348 C C . LEU B 1 288 ? 17.859 6.094 -13.062 1 77.12 288 LEU B C 1
ATOM 6350 O O . LEU B 1 288 ? 18.938 5.695 -13.523 1 77.12 288 LEU B O 1
ATOM 6354 N N . SER B 1 289 ? 17.719 6.93 -12.102 1 79.56 289 SER B N 1
ATOM 6355 C CA . SER B 1 289 ? 18.875 7.273 -11.281 1 79.56 289 SER B CA 1
ATOM 6356 C C . SER B 1 289 ? 19.359 6.07 -10.469 1 79.56 289 SER B C 1
ATOM 6358 O O . SER B 1 289 ? 18.625 5.094 -10.312 1 79.56 289 SER B O 1
ATOM 6360 N N . GLU B 1 290 ? 20.516 6.043 -10.117 1 81.31 290 GLU B N 1
ATOM 6361 C CA . GLU B 1 290 ? 21.109 4.926 -9.383 1 81.31 290 GLU B CA 1
ATOM 6362 C C . GLU B 1 290 ? 20.312 4.621 -8.117 1 81.31 290 GLU B C 1
ATOM 6364 O O . GLU B 1 290 ? 20.031 3.461 -7.812 1 81.31 290 GLU B O 1
ATOM 6369 N N . ASN B 1 291 ? 19.969 5.734 -7.438 1 83.12 291 ASN B N 1
ATOM 6370 C CA . ASN B 1 291 ? 19.188 5.543 -6.219 1 83.12 291 ASN B CA 1
ATOM 6371 C C . ASN B 1 291 ? 17.828 4.934 -6.516 1 83.12 291 ASN B C 1
ATOM 6373 O O . ASN B 1 291 ? 17.344 4.094 -5.762 1 83.12 291 ASN B O 1
ATOM 6377 N N . SER B 1 292 ? 17.359 5.367 -7.648 1 85.31 292 SER B N 1
ATOM 6378 C CA . SER B 1 292 ? 16.047 4.848 -8.031 1 85.31 292 SER B CA 1
ATOM 6379 C C . SER B 1 292 ? 16.125 3.387 -8.453 1 85.31 292 SER B C 1
ATOM 6381 O O . SER B 1 292 ? 15.195 2.613 -8.227 1 85.31 292 SER B O 1
ATOM 6383 N N . ARG B 1 293 ? 17.266 3.008 -9.016 1 86.19 293 ARG B N 1
ATOM 6384 C CA . ARG B 1 293 ? 17.453 1.626 -9.438 1 86.19 293 ARG B CA 1
ATOM 6385 C C . ARG B 1 293 ? 17.516 0.689 -8.234 1 86.19 293 ARG B C 1
ATOM 6387 O O . ARG B 1 293 ? 16.828 -0.333 -8.203 1 86.19 293 ARG B O 1
ATOM 6394 N N . ILE B 1 294 ? 18.25 1.078 -7.297 1 87.06 294 ILE B N 1
ATOM 6395 C CA . ILE B 1 294 ? 18.406 0.266 -6.094 1 87.06 294 ILE B CA 1
ATOM 6396 C C . ILE B 1 294 ? 17.078 0.205 -5.344 1 87.06 294 ILE B C 1
ATOM 6398 O O . ILE B 1 294 ? 16.656 -0.868 -4.91 1 87.06 294 ILE B O 1
ATOM 6402 N N . THR B 1 295 ? 16.469 1.331 -5.301 1 89.38 295 THR B N 1
ATOM 6403 C CA . THR B 1 295 ? 15.234 1.425 -4.531 1 89.38 295 THR B CA 1
ATOM 6404 C C . THR B 1 295 ? 14.125 0.605 -5.188 1 89.38 295 THR B C 1
ATOM 6406 O O . THR B 1 295 ? 13.414 -0.137 -4.512 1 89.38 295 THR B O 1
ATOM 6409 N N . THR B 1 296 ? 14.031 0.706 -6.492 1 89.75 296 THR B N 1
ATOM 6410 C CA . THR B 1 296 ? 12.953 0.012 -7.184 1 89.75 296 THR B CA 1
ATOM 6411 C C . THR B 1 296 ? 13.148 -1.5 -7.113 1 89.75 296 THR B C 1
ATOM 6413 O O . THR B 1 296 ? 12.18 -2.246 -6.926 1 89.75 296 THR B O 1
ATOM 6416 N N . ARG B 1 297 ? 14.344 -1.896 -7.211 1 88.25 297 ARG B N 1
ATOM 6417 C CA . ARG B 1 297 ? 14.633 -3.324 -7.156 1 88.25 297 ARG B CA 1
ATOM 6418 C C . ARG B 1 297 ? 14.219 -3.918 -5.812 1 88.25 297 ARG B C 1
ATOM 6420 O O . ARG B 1 297 ? 13.531 -4.938 -5.766 1 88.25 297 ARG B O 1
ATOM 6427 N N . HIS B 1 298 ? 14.562 -3.264 -4.801 1 89.88 298 HIS B N 1
ATOM 6428 C CA . HIS B 1 298 ? 14.289 -3.791 -3.469 1 89.88 298 HIS B CA 1
ATOM 6429 C C . HIS B 1 298 ? 12.852 -3.516 -3.053 1 89.88 298 HIS B C 1
ATOM 6431 O O . HIS B 1 298 ? 12.25 -4.309 -2.326 1 89.88 298 HIS B O 1
ATOM 6437 N N . LEU B 1 299 ? 12.305 -2.479 -3.551 1 91.81 299 LEU B N 1
ATOM 6438 C CA . LEU B 1 299 ? 10.922 -2.129 -3.219 1 91.81 299 LEU B CA 1
ATOM 6439 C C . LEU B 1 299 ? 9.953 -3.158 -3.787 1 91.81 299 LEU B C 1
ATOM 6441 O O . LEU B 1 299 ? 9.086 -3.662 -3.068 1 91.81 299 LEU B O 1
ATOM 6445 N N . PHE B 1 300 ? 10.102 -3.443 -5.016 1 90.81 300 PHE B N 1
ATOM 6446 C CA . PHE B 1 300 ? 9.188 -4.391 -5.641 1 90.81 300 PHE B CA 1
ATOM 6447 C C . PHE B 1 300 ? 9.367 -5.789 -5.059 1 90.81 300 PHE B C 1
ATOM 6449 O O . PHE B 1 300 ? 8.398 -6.535 -4.902 1 90.81 300 PHE B O 1
ATOM 6456 N N . ALA B 1 301 ? 10.609 -6.102 -4.75 1 88.62 301 ALA B N 1
ATOM 6457 C CA . ALA B 1 301 ? 10.875 -7.379 -4.09 1 88.62 301 ALA B CA 1
ATOM 6458 C C . ALA B 1 301 ? 10.203 -7.434 -2.721 1 88.62 301 ALA B C 1
ATOM 6460 O O . ALA B 1 301 ? 9.641 -8.461 -2.338 1 88.62 301 ALA B O 1
ATOM 6461 N N . THR B 1 302 ? 10.258 -6.336 -2.047 1 90.62 302 THR B N 1
ATOM 6462 C CA . THR B 1 302 ? 9.664 -6.266 -0.715 1 90.62 302 THR B CA 1
ATOM 6463 C C . THR B 1 302 ? 8.141 -6.355 -0.793 1 90.62 302 THR B C 1
ATOM 6465 O O . THR B 1 302 ? 7.52 -7.086 -0.019 1 90.62 302 THR B O 1
ATOM 6468 N N . MET B 1 303 ? 7.547 -5.652 -1.712 1 91.44 303 MET B N 1
ATOM 6469 C CA . MET B 1 303 ? 6.098 -5.688 -1.881 1 91.44 303 MET B CA 1
ATOM 6470 C C . MET B 1 303 ? 5.621 -7.09 -2.232 1 91.44 303 MET B C 1
ATOM 6472 O O . MET B 1 303 ? 4.578 -7.539 -1.751 1 91.44 303 MET B O 1
ATOM 6476 N N . SER B 1 304 ? 6.387 -7.715 -3.111 1 87.38 304 SER B N 1
ATOM 6477 C CA . SER B 1 304 ? 6.062 -9.086 -3.486 1 87.38 304 SER B CA 1
ATOM 6478 C C . SER B 1 304 ? 6.164 -10.023 -2.289 1 87.38 304 SER B C 1
ATOM 6480 O O . SER B 1 304 ? 5.297 -10.875 -2.088 1 87.38 304 SER B O 1
ATOM 6482 N N . PHE B 1 305 ? 7.176 -9.867 -1.48 1 86.5 305 PHE B N 1
ATOM 6483 C CA . PHE B 1 305 ? 7.402 -10.688 -0.298 1 86.5 305 PHE B CA 1
ATOM 6484 C C . PHE B 1 305 ? 6.266 -10.516 0.704 1 86.5 305 PHE B C 1
ATOM 6486 O O . PHE B 1 305 ? 5.77 -11.5 1.262 1 86.5 305 PHE B O 1
ATOM 6493 N N . ILE B 1 306 ? 5.867 -9.305 0.905 1 88.56 306 ILE B N 1
ATOM 6494 C CA . ILE B 1 306 ? 4.793 -9 1.844 1 88.56 306 ILE B CA 1
ATOM 6495 C C . ILE B 1 306 ? 3.48 -9.594 1.334 1 88.56 306 ILE B C 1
ATOM 6497 O O . ILE B 1 306 ? 2.732 -10.211 2.098 1 88.56 306 ILE B O 1
ATOM 6501 N N . ALA B 1 307 ? 3.207 -9.398 0.099 1 87.19 307 ALA B N 1
ATOM 6502 C CA . ALA B 1 307 ? 1.972 -9.906 -0.492 1 87.19 307 ALA B CA 1
ATOM 6503 C C . ALA B 1 307 ? 1.916 -11.43 -0.423 1 87.19 307 ALA B C 1
ATOM 6505 O O . ALA B 1 307 ? 0.877 -12.008 -0.089 1 87.19 307 ALA B O 1
ATOM 6506 N N . GLU B 1 308 ? 3.025 -12.047 -0.72 1 82.69 308 GLU B N 1
ATOM 6507 C CA . GLU B 1 308 ? 3.09 -13.508 -0.67 1 82.69 308 GLU B CA 1
ATOM 6508 C C . GLU B 1 308 ? 2.869 -14.023 0.75 1 82.69 308 GLU B C 1
ATOM 6510 O O . GLU B 1 308 ? 2.127 -14.984 0.959 1 82.69 308 GLU B O 1
ATOM 6515 N N . THR B 1 309 ? 3.543 -13.43 1.646 1 85.94 309 THR B N 1
ATOM 6516 C CA . THR B 1 309 ? 3.387 -13.836 3.041 1 85.94 309 THR B CA 1
ATOM 6517 C C . THR B 1 309 ? 1.949 -13.625 3.506 1 85.94 309 THR B C 1
ATOM 6519 O O . THR B 1 309 ? 1.41 -14.438 4.258 1 85.94 309 THR B O 1
ATOM 6522 N N . PHE B 1 310 ? 1.371 -12.57 3.037 1 86.75 310 PHE B N 1
ATOM 6523 C CA . PHE B 1 310 ? -0.016 -12.266 3.369 1 86.75 310 PHE B CA 1
ATOM 6524 C C . PHE B 1 310 ? -0.946 -13.359 2.865 1 86.75 310 PHE B C 1
ATOM 6526 O O . PHE B 1 310 ? -1.819 -13.828 3.6 1 86.75 310 PHE B O 1
ATOM 6533 N N . ILE B 1 311 ? -0.73 -13.758 1.691 1 81.44 311 ILE B N 1
ATOM 6534 C CA . ILE B 1 311 ? -1.604 -14.742 1.061 1 81.44 311 ILE B CA 1
ATOM 6535 C C . ILE B 1 311 ? -1.47 -16.078 1.773 1 81.44 311 ILE B C 1
ATOM 6537 O O . ILE B 1 311 ? -2.473 -16.734 2.092 1 81.44 311 ILE B O 1
ATOM 6541 N N . PHE B 1 312 ? -0.323 -16.5 2.086 1 83.38 312 PHE B N 1
ATOM 6542 C CA . PHE B 1 312 ? -0.111 -17.797 2.715 1 83.38 312 PHE B CA 1
ATOM 6543 C C . PHE B 1 312 ? -0.6 -17.797 4.16 1 83.38 312 PHE B C 1
ATOM 6545 O O . PHE B 1 312 ? -1.088 -18.812 4.664 1 83.38 312 PHE B O 1
ATOM 6552 N N . LEU B 1 313 ? -0.397 -16.719 4.758 1 86.06 313 LEU B N 1
ATOM 6553 C CA . LEU B 1 313 ? -0.947 -16.578 6.102 1 86.06 313 LEU B CA 1
ATOM 6554 C C . LEU B 1 313 ? -2.469 -16.672 6.078 1 86.06 313 LEU B C 1
ATOM 6556 O O . LEU B 1 313 ? -3.066 -17.328 6.938 1 86.06 313 LEU B O 1
ATOM 6560 N N . PHE B 1 314 ? -3.031 -16.047 5.156 1 80.25 314 PHE B N 1
ATOM 6561 C CA . PHE B 1 314 ? -4.48 -16.047 5.004 1 80.25 314 PHE B CA 1
ATOM 6562 C C . PHE B 1 314 ? -4.996 -17.453 4.73 1 80.25 314 PHE B C 1
ATOM 6564 O O . PHE B 1 314 ? -6.012 -17.875 5.289 1 80.25 314 PHE B O 1
ATOM 6571 N N . VAL B 1 315 ? -4.324 -18.125 3.875 1 79.38 315 VAL B N 1
ATOM 6572 C CA . VAL B 1 315 ? -4.711 -19.5 3.537 1 79.38 315 VAL B CA 1
ATOM 6573 C C . VAL B 1 315 ? -4.629 -20.375 4.781 1 79.38 315 VAL B C 1
ATOM 6575 O O . VAL B 1 315 ? -5.5 -21.219 5.008 1 79.38 315 VAL B O 1
ATOM 6578 N N . GLY B 1 316 ? -3.635 -20.203 5.543 1 82.44 316 GLY B N 1
ATOM 6579 C CA . GLY B 1 316 ? -3.504 -20.969 6.773 1 82.44 316 GLY B CA 1
ATOM 6580 C C . GLY B 1 316 ? -4.605 -20.672 7.773 1 82.44 316 GLY B C 1
ATOM 6581 O O . GLY B 1 316 ? -5.117 -21.594 8.422 1 82.44 316 GLY B O 1
ATOM 6582 N N . MET B 1 317 ? -4.988 -19.469 7.824 1 81.75 317 MET B N 1
ATOM 6583 C CA . MET B 1 317 ? -6.031 -19.062 8.766 1 81.75 317 MET B CA 1
ATOM 6584 C C . MET B 1 317 ? -7.395 -19.578 8.32 1 81.75 317 MET B C 1
ATOM 6586 O O . MET B 1 317 ? -8.219 -19.969 9.148 1 81.75 317 MET B O 1
ATOM 6590 N N . ASP B 1 318 ? -7.668 -19.578 7.047 1 76.69 318 ASP B N 1
ATOM 6591 C CA . ASP B 1 318 ? -8.953 -19.984 6.492 1 76.69 318 ASP B CA 1
ATOM 6592 C C . ASP B 1 318 ? -9.109 -21.5 6.508 1 76.69 318 ASP B C 1
ATOM 6594 O O . ASP B 1 318 ? -10.211 -22.016 6.336 1 76.69 318 ASP B O 1
ATOM 6598 N N . ALA B 1 319 ? -8.023 -22.188 6.668 1 76.25 319 ALA B N 1
ATOM 6599 C CA . ALA B 1 319 ? -8.055 -23.656 6.699 1 76.25 319 ALA B CA 1
ATOM 6600 C C . ALA B 1 319 ? -8.93 -24.156 7.844 1 76.25 319 ALA B C 1
ATOM 6602 O O . ALA B 1 319 ? -9.508 -25.25 7.758 1 76.25 319 ALA B O 1
ATOM 6603 N N . LEU B 1 320 ? -9.102 -23.297 8.82 1 74 320 LEU B N 1
ATOM 6604 C CA . LEU B 1 320 ? -9.859 -23.766 9.977 1 74 320 LEU B CA 1
ATOM 6605 C C . LEU B 1 320 ? -11.203 -23.062 10.07 1 74 320 LEU B C 1
ATOM 6607 O O . LEU B 1 320 ? -11.758 -22.906 11.164 1 74 320 LEU B O 1
ATOM 6611 N N . ASP B 1 321 ? -11.656 -22.703 8.93 1 72.5 321 ASP B N 1
ATOM 6612 C CA . ASP B 1 321 ? -12.977 -22.094 8.953 1 72.5 321 ASP B CA 1
ATOM 6613 C C . ASP B 1 321 ? -14.062 -23.125 9.266 1 72.5 321 ASP B C 1
ATOM 6615 O O . ASP B 1 321 ? -14.453 -23.906 8.391 1 72.5 321 ASP B O 1
ATOM 6619 N N . ILE B 1 322 ? -14.578 -23.125 10.422 1 70.38 322 ILE B N 1
ATOM 6620 C CA . ILE B 1 322 ? -15.492 -24.141 10.945 1 70.38 322 ILE B CA 1
ATOM 6621 C C . ILE B 1 322 ? -16.844 -24.016 10.258 1 70.38 322 ILE B C 1
ATOM 6623 O O . ILE B 1 322 ? -17.547 -25.016 10.047 1 70.38 322 ILE B O 1
ATOM 6627 N N . GLU B 1 323 ? -17.141 -22.781 9.891 1 71.75 323 GLU B N 1
ATOM 6628 C CA . GLU B 1 323 ? -18.438 -22.609 9.258 1 71.75 323 GLU B CA 1
ATOM 6629 C C . GLU B 1 323 ? -18.516 -23.328 7.914 1 71.75 323 GLU B C 1
ATOM 6631 O O . GLU B 1 323 ? -19.516 -23.984 7.602 1 71.75 323 GLU B O 1
ATOM 6636 N N . MET B 1 324 ? -17.484 -23.266 7.242 1 74.31 324 MET B N 1
ATOM 6637 C CA . MET B 1 324 ? -17.453 -23.938 5.945 1 74.31 324 MET B CA 1
ATOM 6638 C C . MET B 1 324 ? -17.359 -25.453 6.117 1 74.31 324 MET B C 1
ATOM 6640 O O . MET B 1 324 ? -17.953 -26.203 5.348 1 74.31 324 MET B O 1
ATOM 6644 N N . TRP B 1 325 ? -16.672 -25.859 7.176 1 74.94 325 TRP B N 1
ATOM 6645 C CA . TRP B 1 325 ? -16.5 -27.297 7.445 1 74.94 325 TRP B CA 1
ATOM 6646 C C . TRP B 1 325 ? -17.812 -27.906 7.906 1 74.94 325 TRP B C 1
ATOM 6648 O O . TRP B 1 325 ? -18.125 -29.047 7.562 1 74.94 325 TRP B O 1
ATOM 6658 N N . ARG B 1 326 ? -18.547 -27.062 8.578 1 74.94 326 ARG B N 1
ATOM 6659 C CA . ARG B 1 326 ? -19.828 -27.547 9.086 1 74.94 326 ARG B CA 1
ATOM 6660 C C . ARG B 1 326 ? -20.844 -27.703 7.961 1 74.94 326 ARG B C 1
ATOM 6662 O O . ARG B 1 326 ? -21.719 -28.562 8.023 1 74.94 326 ARG B O 1
ATOM 6669 N N . MET B 1 327 ? -20.656 -26.969 7.012 1 76.88 327 MET B N 1
ATOM 6670 C CA . MET B 1 327 ? -21.609 -27.016 5.902 1 76.88 327 MET B CA 1
ATOM 6671 C C . MET B 1 327 ? -21.344 -28.219 5.008 1 76.88 327 MET B C 1
ATOM 6673 O O . MET B 1 327 ? -22.234 -28.656 4.281 1 76.88 327 MET B O 1
ATOM 6677 N N . THR B 1 328 ? -20.094 -28.766 5.16 1 75.5 328 THR B N 1
ATOM 6678 C CA . THR B 1 328 ? -19.766 -29.922 4.34 1 75.5 328 THR B CA 1
ATOM 6679 C C . THR B 1 328 ? -20.344 -31.188 4.949 1 75.5 328 THR B C 1
ATOM 6681 O O . THR B 1 328 ? -20.109 -31.5 6.121 1 75.5 328 THR B O 1
ATOM 6684 N N . LYS B 1 329 ? -21.453 -31.734 4.441 1 70.56 329 LYS B N 1
ATOM 6685 C CA . LYS B 1 329 ? -22.156 -32.906 4.945 1 70.56 329 LYS B CA 1
ATOM 6686 C C . LYS B 1 329 ? -21.531 -34.188 4.43 1 70.56 329 LYS B C 1
ATOM 6688 O O . LYS B 1 329 ? -22.156 -35.25 4.422 1 70.56 329 LYS B O 1
ATOM 6693 N N . LEU B 1 330 ? -20.312 -34.125 4.121 1 75.38 330 LEU B N 1
ATOM 6694 C CA . LEU B 1 330 ? -19.719 -35.344 3.557 1 75.38 330 LEU B CA 1
ATOM 6695 C C . LEU B 1 330 ? -19.016 -36.156 4.633 1 75.38 330 LEU B C 1
ATOM 6697 O O . LEU B 1 330 ? -18.484 -35.594 5.598 1 75.38 330 LEU B O 1
ATOM 6701 N N . SER B 1 331 ? -19.109 -37.406 4.512 1 80 331 SER B N 1
ATOM 6702 C CA . SER B 1 331 ? -18.422 -38.312 5.414 1 80 331 SER B CA 1
ATOM 6703 C C . SER B 1 331 ? -16.906 -38.188 5.266 1 80 331 SER B C 1
ATOM 6705 O O . SER B 1 331 ? -16.422 -37.75 4.227 1 80 331 SER B O 1
ATOM 6707 N N . PHE B 1 332 ? -16.172 -38.438 6.27 1 83.56 332 PHE B N 1
ATOM 6708 C CA . PHE B 1 332 ? -14.719 -38.344 6.297 1 83.56 332 PHE B CA 1
ATOM 6709 C C . PHE B 1 332 ? -14.109 -39.25 5.219 1 83.56 332 PHE B C 1
ATOM 6711 O O . PHE B 1 332 ? -13.148 -38.844 4.551 1 83.56 332 PHE B O 1
ATOM 6718 N N . GLY B 1 333 ? -14.719 -40.406 5.012 1 84.5 333 GLY B N 1
ATOM 6719 C CA . GLY B 1 333 ? -14.219 -41.312 4.004 1 84.5 333 GLY B CA 1
ATOM 6720 C C . GLY B 1 333 ? -14.383 -40.812 2.588 1 84.5 333 GLY B C 1
ATOM 6721 O O . GLY B 1 333 ? -13.469 -40.938 1.766 1 84.5 333 GLY B O 1
ATOM 6722 N N . THR B 1 334 ? -15.469 -40.219 2.381 1 86.56 334 THR B N 1
ATOM 6723 C CA . THR B 1 334 ? -15.742 -39.656 1.057 1 86.56 334 THR B CA 1
ATOM 6724 C C . THR B 1 334 ? -14.852 -38.438 0.777 1 86.56 334 THR B C 1
ATOM 6726 O O . THR B 1 334 ? -14.344 -38.281 -0.336 1 86.56 334 THR B O 1
ATOM 6729 N N . SER B 1 335 ? -14.625 -37.688 1.832 1 88.88 335 SER B N 1
ATOM 6730 C CA . SER B 1 335 ? -13.773 -36.5 1.661 1 88.88 335 SER B CA 1
ATOM 6731 C C . SER B 1 335 ? -12.328 -36.906 1.367 1 88.88 335 SER B C 1
ATOM 6733 O O . SER B 1 335 ? -11.688 -36.344 0.487 1 88.88 335 SER B O 1
ATOM 6735 N N . MET B 1 336 ? -11.844 -37.938 2.025 1 91.06 336 MET B N 1
ATOM 6736 C CA . MET B 1 336 ? -10.469 -38.375 1.821 1 91.06 336 MET B CA 1
ATOM 6737 C C . MET B 1 336 ? -10.297 -38.969 0.424 1 91.06 336 MET B C 1
ATOM 6739 O O . MET B 1 336 ? -9.25 -38.812 -0.196 1 91.06 336 MET B O 1
ATOM 6743 N N . SER B 1 337 ? -11.336 -39.594 0.009 1 91.75 337 SER B N 1
ATOM 6744 C CA . SER B 1 337 ? -11.289 -40.156 -1.331 1 91.75 337 SER B CA 1
ATOM 6745 C C . SER B 1 337 ? -11.25 -39.062 -2.398 1 91.75 337 SER B C 1
ATOM 6747 O O . SER B 1 337 ? -10.562 -39.219 -3.41 1 91.75 337 SER B O 1
ATOM 6749 N N . ILE B 1 338 ? -11.961 -38.094 -2.123 1 91.31 338 ILE B N 1
ATOM 6750 C CA . ILE B 1 338 ? -11.984 -37 -3.07 1 91.31 338 ILE B CA 1
ATOM 6751 C C . ILE B 1 338 ? -10.625 -36.312 -3.098 1 91.31 338 ILE B C 1
ATOM 6753 O O . ILE B 1 338 ? -10.102 -36 -4.172 1 91.31 338 ILE B O 1
ATOM 6757 N N . TYR B 1 339 ? -10.023 -36.094 -1.896 1 92.5 339 TYR B N 1
ATOM 6758 C CA . TYR B 1 339 ? -8.703 -35.5 -1.813 1 92.5 339 TYR B CA 1
ATOM 6759 C C . TYR B 1 339 ? -7.66 -36.312 -2.549 1 92.5 339 TYR B C 1
ATOM 6761 O O . TYR B 1 339 ? -6.875 -35.781 -3.334 1 92.5 339 TYR B O 1
ATOM 6769 N N . SER B 1 340 ? -7.711 -37.562 -2.311 1 93.69 340 SER B N 1
ATOM 6770 C CA . SER B 1 340 ? -6.734 -38.469 -2.908 1 93.69 340 SER B CA 1
ATOM 6771 C C . SER B 1 340 ? -6.887 -38.531 -4.426 1 93.69 340 SER B C 1
ATOM 6773 O O . SER B 1 340 ? -5.895 -38.594 -5.152 1 93.69 340 SER B O 1
ATOM 6775 N N . THR B 1 341 ? -8.117 -38.5 -4.836 1 93.69 341 THR B N 1
ATOM 6776 C CA . THR B 1 341 ? -8.375 -38.562 -6.27 1 93.69 341 THR B CA 1
ATOM 6777 C C . THR B 1 341 ? -7.871 -37.281 -6.949 1 93.69 341 THR B C 1
ATOM 6779 O O . THR B 1 341 ? -7.238 -37.344 -8.008 1 93.69 341 THR B O 1
ATOM 6782 N N . LEU B 1 342 ? -8.156 -36.188 -6.34 1 94.75 342 LEU B N 1
ATOM 6783 C CA . LEU B 1 342 ? -7.73 -34.906 -6.926 1 94.75 342 LEU B CA 1
ATOM 6784 C C . LEU B 1 342 ? -6.207 -34.812 -6.969 1 94.75 342 LEU B C 1
ATOM 6786 O O . LEU B 1 342 ? -5.637 -34.375 -7.965 1 94.75 342 LEU B O 1
ATOM 6790 N N . ILE B 1 343 ? -5.512 -35.219 -5.918 1 94.94 343 ILE B N 1
ATOM 6791 C CA . ILE B 1 343 ? -4.055 -35.219 -5.867 1 94.94 343 ILE B CA 1
ATOM 6792 C C . ILE B 1 343 ? -3.482 -36.125 -6.934 1 94.94 343 ILE B C 1
ATOM 6794 O O . ILE B 1 343 ? -2.506 -35.812 -7.605 1 94.94 343 ILE B O 1
ATOM 6798 N N . LEU B 1 344 ? -4.109 -37.25 -7.074 1 95.25 344 LEU B N 1
ATOM 6799 C CA . LEU B 1 344 ? -3.666 -38.219 -8.086 1 95.25 344 LEU B CA 1
ATOM 6800 C C . LEU B 1 344 ? -3.824 -37.625 -9.484 1 95.25 344 LEU B C 1
ATOM 6802 O O . LEU B 1 344 ? -2.941 -37.781 -10.328 1 95.25 344 LEU B O 1
ATOM 6806 N N . LEU B 1 345 ? -4.945 -37.031 -9.688 1 95.56 345 LEU B N 1
ATOM 6807 C CA . LEU B 1 345 ? -5.195 -36.438 -11 1 95.56 345 LEU B CA 1
ATOM 6808 C C . LEU B 1 345 ? -4.223 -35.281 -11.273 1 95.56 345 LEU B C 1
ATOM 6810 O O . LEU B 1 345 ? -3.793 -35.094 -12.414 1 95.56 345 LEU B O 1
ATOM 6814 N N . ILE B 1 346 ? -3.883 -34.5 -10.242 1 95.38 346 ILE B N 1
ATOM 6815 C CA . ILE B 1 346 ? -2.918 -33.406 -10.383 1 95.38 346 ILE B CA 1
ATOM 6816 C C . ILE B 1 346 ? -1.548 -34 -10.742 1 95.38 346 ILE B C 1
ATOM 6818 O O . ILE B 1 346 ? -0.867 -33.469 -11.633 1 95.38 346 ILE B O 1
ATOM 6822 N N . LEU B 1 347 ? -1.155 -35.125 -10.086 1 95.5 347 LEU B N 1
ATOM 6823 C CA . LEU B 1 347 ? 0.117 -35.781 -10.359 1 95.5 347 LEU B CA 1
ATOM 6824 C C . LEU B 1 347 ? 0.162 -36.312 -11.781 1 95.5 347 LEU B C 1
ATOM 6826 O O . LEU B 1 347 ? 1.154 -36.125 -12.492 1 95.5 347 LEU B O 1
ATOM 6830 N N . LEU B 1 348 ? -0.937 -36.875 -12.164 1 94.88 348 LEU B N 1
ATOM 6831 C CA . LEU B 1 348 ? -1.009 -37.469 -13.492 1 94.88 348 LEU B CA 1
ATOM 6832 C C . LEU B 1 348 ? -1.074 -36.375 -14.562 1 94.88 348 LEU B C 1
ATOM 6834 O O . LEU B 1 348 ? -0.476 -36.5 -15.633 1 94.88 348 LEU B O 1
ATOM 6838 N N . GLY B 1 349 ? -1.878 -35.406 -14.266 1 94.44 349 GLY B N 1
ATOM 6839 C CA . GLY B 1 349 ? -1.98 -34.312 -15.211 1 94.44 349 GLY B CA 1
ATOM 6840 C C . GLY B 1 349 ? -0.649 -33.625 -15.492 1 94.44 349 GLY B C 1
ATOM 6841 O O . GLY B 1 349 ? -0.341 -33.312 -16.641 1 94.44 349 GLY B O 1
ATOM 6842 N N . ARG B 1 350 ? 0.147 -33.406 -14.492 1 94.38 350 ARG B N 1
ATOM 6843 C CA . ARG B 1 350 ? 1.452 -32.781 -14.656 1 94.38 350 ARG B CA 1
ATOM 6844 C C . ARG B 1 350 ? 2.432 -33.719 -15.344 1 94.38 350 ARG B C 1
ATOM 6846 O O . ARG B 1 350 ? 3.201 -33.312 -16.219 1 94.38 350 ARG B O 1
ATOM 6853 N N . ALA B 1 351 ? 2.439 -35.031 -14.969 1 94.94 351 ALA B N 1
ATOM 6854 C CA . ALA B 1 351 ? 3.336 -36 -15.578 1 94.94 351 ALA B CA 1
ATOM 6855 C C . ALA B 1 351 ? 3.033 -36.156 -17.062 1 94.94 351 ALA B C 1
ATOM 6857 O O . ALA B 1 351 ? 3.943 -36.375 -17.875 1 94.94 351 ALA B O 1
ATOM 6858 N N . ALA B 1 352 ? 1.791 -36.031 -17.375 1 94.69 352 ALA B N 1
ATOM 6859 C CA . ALA B 1 352 ? 1.353 -36.25 -18.75 1 94.69 352 ALA B CA 1
ATOM 6860 C C . ALA B 1 352 ? 1.917 -35.188 -19.688 1 94.69 352 ALA B C 1
ATOM 6862 O O . ALA B 1 352 ? 2.074 -35.438 -20.875 1 94.69 352 ALA B O 1
ATOM 6863 N N . PHE B 1 353 ? 2.271 -34 -19.156 1 93.75 353 PHE B N 1
ATOM 6864 C CA . PHE B 1 353 ? 2.738 -33 -20.109 1 93.75 353 PHE B CA 1
ATOM 6865 C C . PHE B 1 353 ? 4.203 -32.656 -19.859 1 93.75 353 PHE B C 1
ATOM 6867 O O . PHE B 1 353 ? 4.918 -32.281 -20.781 1 93.75 353 PHE B O 1
ATOM 6874 N N . VAL B 1 354 ? 4.734 -32.812 -18.641 1 93.94 354 VAL B N 1
ATOM 6875 C CA . VAL B 1 354 ? 6.102 -32.375 -18.359 1 93.94 354 VAL B CA 1
ATOM 6876 C C . VAL B 1 354 ? 7.09 -33.312 -19.078 1 93.94 354 VAL B C 1
ATOM 6878 O O . VAL B 1 354 ? 8.016 -32.844 -19.734 1 93.94 354 VAL B O 1
ATOM 6881 N N . PHE B 1 355 ? 6.906 -34.625 -19.094 1 93.44 355 PHE B N 1
ATOM 6882 C CA . PHE B 1 355 ? 7.871 -35.562 -19.641 1 93.44 355 PHE B CA 1
ATOM 6883 C C . PHE B 1 355 ? 7.805 -35.594 -21.172 1 93.44 355 PHE B C 1
ATOM 6885 O O . PHE B 1 355 ? 8.828 -35.438 -21.844 1 93.44 355 PHE B O 1
ATOM 6892 N N . PRO B 1 356 ? 6.621 -35.625 -21.719 1 93.38 356 PRO B N 1
ATOM 6893 C CA . PRO B 1 356 ? 6.57 -35.625 -23.172 1 93.38 356 PRO B CA 1
ATOM 6894 C C . PRO B 1 356 ? 7.004 -34.281 -23.766 1 93.38 356 PRO B C 1
ATOM 6896 O O . PRO B 1 356 ? 7.68 -34.219 -24.797 1 93.38 356 PRO B O 1
ATOM 6899 N N . LEU B 1 357 ? 6.605 -33.219 -23.156 1 92.31 357 LEU B N 1
ATOM 6900 C CA . LEU B 1 357 ? 6.961 -31.922 -23.688 1 92.31 357 LEU B CA 1
ATOM 6901 C C . LEU B 1 357 ? 8.453 -31.656 -23.516 1 92.31 357 LEU B C 1
ATOM 6903 O O . LEU B 1 357 ? 9.055 -30.922 -24.312 1 92.31 357 LEU B O 1
ATOM 6907 N N . SER B 1 358 ? 9.055 -32.156 -22.422 1 91.81 358 SER B N 1
ATOM 6908 C CA . SER B 1 358 ? 10.5 -32 -22.234 1 91.81 358 SER B CA 1
ATOM 6909 C C . SER B 1 358 ? 11.266 -32.75 -23.328 1 91.81 358 SER B C 1
ATOM 6911 O O . SER B 1 358 ? 12.289 -32.281 -23.812 1 91.81 358 SER B O 1
ATOM 6913 N N . VAL B 1 359 ? 10.789 -33.938 -23.719 1 89.12 359 VAL B N 1
ATOM 6914 C CA . VAL B 1 359 ? 11.43 -34.719 -24.766 1 89.12 359 VAL B CA 1
ATOM 6915 C C . VAL B 1 359 ? 11.289 -34 -26.109 1 89.12 359 VAL B C 1
ATOM 6917 O O . VAL B 1 359 ? 12.234 -33.938 -26.891 1 89.12 359 VAL B O 1
ATOM 6920 N N . LEU B 1 360 ? 10.148 -33.438 -26.25 1 88.56 360 LEU B N 1
ATOM 6921 C CA . LEU B 1 360 ? 9.914 -32.688 -27.484 1 88.56 360 LEU B CA 1
ATOM 6922 C C . LEU B 1 360 ? 10.797 -31.453 -27.531 1 88.56 360 LEU B C 1
ATOM 6924 O O . LEU B 1 360 ? 11.336 -31.125 -28.594 1 88.56 360 LEU B O 1
ATOM 6928 N N . SER B 1 361 ? 10.898 -30.781 -26.406 1 86.81 361 SER B N 1
ATOM 6929 C CA . SER B 1 361 ? 11.734 -29.594 -26.344 1 86.81 361 SER B CA 1
ATOM 6930 C C . SER B 1 361 ? 13.211 -29.938 -26.547 1 86.81 361 SER B C 1
ATOM 6932 O O . SER B 1 361 ? 13.945 -29.188 -27.188 1 86.81 361 SER B O 1
ATOM 6934 N N . ASN B 1 362 ? 13.695 -31.062 -25.906 1 87 362 ASN B N 1
ATOM 6935 C CA . ASN B 1 362 ? 15.07 -31.516 -26.078 1 87 362 ASN B CA 1
ATOM 6936 C C . ASN B 1 362 ? 15.359 -31.859 -27.531 1 87 362 ASN B C 1
ATOM 6938 O O . ASN B 1 362 ? 16.453 -31.594 -28.047 1 87 362 ASN B O 1
ATOM 6942 N N . HIS B 1 363 ? 14.43 -32.406 -28.156 1 82.75 363 HIS B N 1
ATOM 6943 C CA . HIS B 1 363 ? 14.586 -32.781 -29.562 1 82.75 363 HIS B CA 1
ATOM 6944 C C . HIS B 1 363 ? 14.672 -31.516 -30.438 1 82.75 363 HIS B C 1
ATOM 6946 O O . HIS B 1 363 ? 15.438 -31.484 -31.391 1 82.75 363 HIS B O 1
ATOM 6952 N N . MET B 1 364 ? 13.898 -30.594 -30.094 1 77.56 364 MET B N 1
ATOM 6953 C CA . MET B 1 364 ? 13.898 -29.344 -30.844 1 77.56 364 MET B CA 1
ATOM 6954 C C . MET B 1 364 ? 15.188 -28.562 -30.609 1 77.56 364 MET B C 1
ATOM 6956 O O . MET B 1 364 ? 15.703 -27.922 -31.516 1 77.56 364 MET B O 1
ATOM 6960 N N . ASN B 1 365 ? 15.672 -28.625 -29.344 1 75.56 365 ASN B N 1
ATOM 6961 C CA . ASN B 1 365 ? 16.906 -27.938 -28.984 1 75.56 365 ASN B CA 1
ATOM 6962 C C . ASN B 1 365 ? 18.125 -28.641 -29.578 1 75.56 365 ASN B C 1
ATOM 6964 O O . ASN B 1 365 ? 19.125 -28 -29.891 1 75.56 365 ASN B O 1
ATOM 6968 N N . ARG B 1 366 ? 18.281 -29.969 -29.516 1 61.84 366 ARG B N 1
ATOM 6969 C CA . ARG B 1 366 ? 19.375 -30.734 -30.109 1 61.84 366 ARG B CA 1
ATOM 6970 C C . ARG B 1 366 ? 19.531 -30.422 -31.594 1 61.84 366 ARG B C 1
ATOM 6972 O O . ARG B 1 366 ? 20.641 -30.344 -32.094 1 61.84 366 ARG B O 1
ATOM 6979 N N . ARG B 1 367 ? 18.562 -30.234 -32.125 1 55.16 367 ARG B N 1
ATOM 6980 C CA . ARG B 1 367 ? 18.594 -29.906 -33.562 1 55.16 367 ARG B CA 1
ATOM 6981 C C . ARG B 1 367 ? 19.109 -28.484 -33.781 1 55.16 367 ARG B C 1
ATOM 6983 O O . ARG B 1 367 ? 19.75 -28.203 -34.781 1 55.16 367 ARG B O 1
ATOM 6990 N N . ALA B 1 368 ? 18.828 -27.672 -32.781 1 55.19 368 ALA B N 1
ATOM 6991 C CA . ALA B 1 368 ? 19.219 -26.266 -32.906 1 55.19 368 ALA B CA 1
ATOM 6992 C C . ALA B 1 368 ? 20.609 -26.016 -32.312 1 55.19 368 ALA B C 1
ATOM 6994 O O . ALA B 1 368 ? 21.078 -24.891 -32.25 1 55.19 368 ALA B O 1
ATOM 6995 N N . LYS B 1 369 ? 21.422 -26.922 -32.031 1 50.69 369 LYS B N 1
ATOM 6996 C CA . LYS B 1 369 ? 22.766 -26.875 -31.469 1 50.69 369 LYS B CA 1
ATOM 6997 C C . LYS B 1 369 ? 22.781 -26.125 -30.125 1 50.69 369 LYS B C 1
ATOM 6999 O O . LYS B 1 369 ? 23.75 -25.438 -29.812 1 50.69 369 LYS B O 1
ATOM 7004 N N . ARG B 1 370 ? 21.578 -26.047 -29.438 1 55.5 370 ARG B N 1
ATOM 7005 C CA . ARG B 1 370 ? 21.531 -25.344 -28.156 1 55.5 370 ARG B CA 1
ATOM 7006 C C . ARG B 1 370 ? 21.969 -26.266 -27.016 1 55.5 370 ARG B C 1
ATOM 7008 O O . ARG B 1 370 ? 21.75 -27.469 -27.078 1 55.5 370 ARG B O 1
ATOM 7015 N N . THR B 1 371 ? 22.859 -25.688 -26.219 1 53.94 371 THR B N 1
ATOM 7016 C CA . THR B 1 371 ? 23.594 -26.375 -25.156 1 53.94 371 THR B CA 1
ATOM 7017 C C . THR B 1 371 ? 22.688 -26.656 -23.969 1 53.94 371 THR B C 1
ATOM 7019 O O . THR B 1 371 ? 23.047 -27.453 -23.094 1 53.94 371 THR B O 1
ATOM 7022 N N . SER B 1 372 ? 21.406 -26 -24.016 1 64.25 372 SER B N 1
ATOM 7023 C CA . SER B 1 372 ? 20.797 -26.281 -22.719 1 64.25 372 SER B CA 1
ATOM 7024 C C . SER B 1 372 ? 19.844 -27.469 -22.797 1 64.25 372 SER B C 1
ATOM 7026 O O . SER B 1 372 ? 18.812 -27.391 -23.5 1 64.25 372 SER B O 1
ATOM 7028 N N . VAL B 1 373 ? 20.344 -28.75 -22.5 1 78 373 VAL B N 1
ATOM 7029 C CA . VAL B 1 373 ? 19.531 -29.953 -22.5 1 78 373 VAL B CA 1
ATOM 7030 C C . VAL B 1 373 ? 18.906 -30.141 -21.109 1 78 373 VAL B C 1
ATOM 7032 O O . VAL B 1 373 ? 19.578 -29.953 -20.094 1 78 373 VAL B O 1
ATOM 7035 N N . ILE B 1 374 ? 17.516 -30.375 -21.203 1 87 374 ILE B N 1
ATOM 7036 C CA . ILE B 1 374 ? 16.797 -30.703 -19.969 1 87 374 ILE B CA 1
ATOM 7037 C C . ILE B 1 374 ? 17 -32.156 -19.625 1 87 374 ILE B C 1
ATOM 7039 O O . ILE B 1 374 ? 16.375 -33.062 -20.219 1 87 374 ILE B O 1
ATOM 7043 N N . THR B 1 375 ? 17.844 -32.406 -18.656 1 86.88 375 THR B N 1
ATOM 7044 C CA . THR B 1 375 ? 18.141 -33.75 -18.234 1 86.88 375 THR B CA 1
ATOM 7045 C C . THR B 1 375 ? 16.953 -34.375 -17.5 1 86.88 375 THR B C 1
ATOM 7047 O O . THR B 1 375 ? 15.992 -33.688 -17.172 1 86.88 375 THR B O 1
ATOM 7050 N N . PHE B 1 376 ? 16.984 -35.688 -17.359 1 89.75 376 PHE B N 1
ATOM 7051 C CA . PHE B 1 376 ? 15.914 -36.406 -16.672 1 89.75 376 PHE B CA 1
ATOM 7052 C C . PHE B 1 376 ? 15.773 -35.938 -15.234 1 89.75 376 PHE B C 1
ATOM 7054 O O . PHE B 1 376 ? 14.664 -35.875 -14.703 1 89.75 376 PHE B O 1
ATOM 7061 N N . LYS B 1 377 ? 16.859 -35.562 -14.617 1 89.94 377 LYS B N 1
ATOM 7062 C CA . LYS B 1 377 ? 16.812 -35 -13.266 1 89.94 377 LYS B CA 1
ATOM 7063 C C . LYS B 1 377 ? 16.109 -33.656 -13.227 1 89.94 377 LYS B C 1
ATOM 7065 O O . LYS B 1 377 ? 15.336 -33.375 -12.312 1 89.94 377 LYS B O 1
ATOM 7070 N N . HIS B 1 378 ? 16.406 -32.938 -14.289 1 90.44 378 HIS B N 1
ATOM 7071 C CA . HIS B 1 378 ? 15.727 -31.656 -14.398 1 90.44 378 HIS B CA 1
ATOM 7072 C C . HIS B 1 378 ? 14.227 -31.828 -14.578 1 90.44 378 HIS B C 1
ATOM 7074 O O . HIS B 1 378 ? 13.438 -31.062 -14.016 1 90.44 378 HIS B O 1
ATOM 7080 N N . GLN B 1 379 ? 13.875 -32.875 -15.344 1 92.75 379 GLN B N 1
ATOM 7081 C CA . GLN B 1 379 ? 12.469 -33.125 -15.617 1 92.75 379 GLN B CA 1
ATOM 7082 C C . GLN B 1 379 ? 11.719 -33.5 -14.336 1 92.75 379 GLN B C 1
ATOM 7084 O O . GLN B 1 379 ? 10.586 -33.062 -14.125 1 92.75 379 GLN B O 1
ATOM 7089 N N . ILE B 1 380 ? 12.344 -34.219 -13.508 1 92.62 380 ILE B N 1
ATOM 7090 C CA . ILE B 1 380 ? 11.734 -34.625 -12.25 1 92.62 380 ILE B CA 1
ATOM 7091 C C . ILE B 1 380 ? 11.547 -33.406 -11.352 1 92.62 380 ILE B C 1
ATOM 7093 O O . ILE B 1 380 ? 10.516 -33.281 -10.672 1 92.62 380 ILE B O 1
ATOM 7097 N N . ILE B 1 381 ? 12.492 -32.562 -11.375 1 91.5 381 ILE B N 1
ATOM 7098 C CA . ILE B 1 381 ? 12.414 -31.375 -10.547 1 91.5 381 ILE B CA 1
ATOM 7099 C C . ILE B 1 381 ? 11.305 -30.469 -11.055 1 91.5 381 ILE B C 1
ATOM 7101 O O . ILE B 1 381 ? 10.547 -29.891 -10.266 1 91.5 381 ILE B O 1
ATOM 7105 N N . ILE B 1 382 ? 11.203 -30.375 -12.336 1 92.62 382 ILE B N 1
ATOM 7106 C CA . ILE B 1 382 ? 10.164 -29.547 -12.93 1 92.62 382 ILE B CA 1
ATOM 7107 C C . ILE B 1 382 ? 8.789 -30.125 -12.617 1 92.62 382 ILE B C 1
ATOM 7109 O O . ILE B 1 382 ? 7.848 -29.391 -12.312 1 92.62 382 ILE B O 1
ATOM 7113 N N . TRP B 1 383 ? 8.703 -31.406 -12.727 1 93.81 383 TRP B N 1
ATOM 7114 C CA . TRP B 1 383 ? 7.465 -32.094 -12.391 1 93.81 383 TRP B CA 1
ATOM 7115 C C . TRP B 1 383 ? 7.086 -31.859 -10.938 1 93.81 383 TRP B C 1
ATOM 7117 O O . TRP B 1 383 ? 5.938 -31.531 -10.633 1 93.81 383 TRP B O 1
ATOM 7127 N N . TRP B 1 384 ? 8.031 -31.969 -10.07 1 91.44 384 TRP B N 1
ATOM 7128 C CA . TRP B 1 384 ? 7.809 -31.797 -8.641 1 91.44 384 TRP B CA 1
ATOM 7129 C C . TRP B 1 384 ? 7.473 -30.344 -8.297 1 91.44 384 TRP B C 1
ATOM 7131 O O . TRP B 1 384 ? 6.609 -30.094 -7.461 1 91.44 384 TRP B O 1
ATOM 7141 N N . ALA B 1 385 ? 8.148 -29.422 -8.938 1 89.81 385 ALA B N 1
ATOM 7142 C CA . ALA B 1 385 ? 7.988 -28 -8.664 1 89.81 385 ALA B CA 1
ATOM 7143 C C . ALA B 1 385 ? 6.57 -27.531 -8.977 1 89.81 385 ALA B C 1
ATOM 7145 O O . ALA B 1 385 ? 6.07 -26.578 -8.375 1 89.81 385 ALA B O 1
ATOM 7146 N N . GLY B 1 386 ? 5.93 -28.172 -9.828 1 89.62 386 GLY B N 1
ATOM 7147 C CA . GLY B 1 386 ? 4.609 -27.75 -10.266 1 89.62 386 GLY B CA 1
ATOM 7148 C C . GLY B 1 386 ? 3.484 -28.469 -9.531 1 89.62 386 GLY B C 1
ATOM 7149 O O . GLY B 1 386 ? 2.311 -28.281 -9.859 1 89.62 386 GLY B O 1
ATOM 7150 N N . LEU B 1 387 ? 3.828 -29.219 -8.539 1 91.44 387 LEU B N 1
ATOM 7151 C CA . LEU B 1 387 ? 2.801 -29.984 -7.832 1 91.44 387 LEU B CA 1
ATOM 7152 C C . LEU B 1 387 ? 2.137 -29.125 -6.758 1 91.44 387 LEU B C 1
ATOM 7154 O O . LEU B 1 387 ? 1.017 -29.422 -6.332 1 91.44 387 LEU B O 1
ATOM 7158 N N . MET B 1 388 ? 2.787 -28.125 -6.375 1 90.44 388 MET B N 1
ATOM 7159 C CA . MET B 1 388 ? 2.232 -27.266 -5.332 1 90.44 388 MET B CA 1
ATOM 7160 C C . MET B 1 388 ? 1.21 -26.297 -5.91 1 90.44 388 MET B C 1
ATOM 7162 O O . MET B 1 388 ? 1.396 -25.781 -7.012 1 90.44 388 MET B O 1
ATOM 7166 N N . ARG B 1 389 ? 0.179 -26.203 -5.203 1 87.69 389 ARG B N 1
ATOM 7167 C CA . ARG B 1 389 ? -0.864 -25.266 -5.594 1 87.69 389 ARG B CA 1
ATOM 7168 C C . ARG B 1 389 ? -0.844 -24.031 -4.703 1 87.69 389 ARG B C 1
ATOM 7170 O O . ARG B 1 389 ? -0.344 -24.078 -3.576 1 87.69 389 ARG B O 1
ATOM 7177 N N . GLY B 1 390 ? -1.295 -22.953 -5.234 1 79.62 390 GLY B N 1
ATOM 7178 C CA . GLY B 1 390 ? -1.086 -21.719 -4.488 1 79.62 390 GLY B CA 1
ATOM 7179 C C . GLY B 1 390 ? -2.338 -20.875 -4.375 1 79.62 390 GLY B C 1
ATOM 7180 O O . GLY B 1 390 ? -3.453 -21.406 -4.355 1 79.62 390 GLY B O 1
ATOM 7181 N N . ALA B 1 391 ? -2.08 -19.609 -4.184 1 75.44 391 ALA B N 1
ATOM 7182 C CA . ALA B 1 391 ? -3.09 -18.609 -3.861 1 75.44 391 ALA B CA 1
ATOM 7183 C C . ALA B 1 391 ? -4.055 -18.406 -5.027 1 75.44 391 ALA B C 1
ATOM 7185 O O . ALA B 1 391 ? -5.238 -18.125 -4.82 1 75.44 391 ALA B O 1
ATOM 7186 N N . VAL B 1 392 ? -3.623 -18.578 -6.215 1 81.75 392 VAL B N 1
ATOM 7187 C CA . VAL B 1 392 ? -4.469 -18.359 -7.383 1 81.75 392 VAL B CA 1
ATOM 7188 C C . VAL B 1 392 ? -5.574 -19.422 -7.426 1 81.75 392 VAL B C 1
ATOM 7190 O O . VAL B 1 392 ? -6.719 -19.109 -7.762 1 81.75 392 VAL B O 1
ATOM 7193 N N . SER B 1 393 ? -5.207 -20.641 -7.062 1 88.25 393 SER B N 1
ATOM 7194 C CA . SER B 1 393 ? -6.215 -21.688 -7.016 1 88.25 393 SER B CA 1
ATOM 7195 C C . SER B 1 393 ? -7.309 -21.375 -6.004 1 88.25 393 SER B C 1
ATOM 7197 O O . SER B 1 393 ? -8.492 -21.547 -6.285 1 88.25 393 SER B O 1
ATOM 7199 N N . ILE B 1 394 ? -6.938 -20.906 -4.941 1 83.88 394 ILE B N 1
ATOM 7200 C CA . ILE B 1 394 ? -7.898 -20.578 -3.893 1 83.88 394 ILE B CA 1
ATOM 7201 C C . ILE B 1 394 ? -8.766 -19.406 -4.336 1 83.88 394 ILE B C 1
ATOM 7203 O O . ILE B 1 394 ? -9.984 -19.422 -4.164 1 83.88 394 ILE B O 1
ATOM 7207 N N . ALA B 1 395 ? -8.156 -18.453 -4.871 1 80.56 395 ALA B N 1
ATOM 7208 C CA . ALA B 1 395 ? -8.891 -17.281 -5.32 1 80.56 395 ALA B CA 1
ATOM 7209 C C . ALA B 1 395 ? -9.914 -17.641 -6.387 1 80.56 395 ALA B C 1
ATOM 7211 O O . ALA B 1 395 ? -11.047 -17.141 -6.363 1 80.56 395 ALA B O 1
ATOM 7212 N N . LEU B 1 396 ? -9.531 -18.453 -7.273 1 84.19 396 LEU B N 1
ATOM 7213 C CA . LEU B 1 396 ? -10.438 -18.859 -8.336 1 84.19 396 LEU B CA 1
ATOM 7214 C C . LEU B 1 396 ? -11.57 -19.734 -7.789 1 84.19 396 LEU B C 1
ATOM 7216 O O . LEU B 1 396 ? -12.703 -19.656 -8.273 1 84.19 396 LEU B O 1
ATOM 7220 N N . ALA B 1 397 ? -11.25 -20.531 -6.801 1 87.69 397 ALA B N 1
ATOM 7221 C CA . ALA B 1 397 ? -12.281 -21.344 -6.176 1 87.69 397 ALA B CA 1
ATOM 7222 C C . ALA B 1 397 ? -13.328 -20.484 -5.48 1 87.69 397 ALA B C 1
ATOM 7224 O O . ALA B 1 397 ? -14.531 -20.75 -5.586 1 87.69 397 ALA B O 1
ATOM 7225 N N . PHE B 1 398 ? -12.875 -19.484 -4.855 1 80.56 398 PHE B N 1
ATOM 7226 C CA . PHE B 1 398 ? -13.805 -18.578 -4.184 1 80.56 398 PHE B CA 1
ATOM 7227 C C . PHE B 1 398 ? -14.625 -17.797 -5.203 1 80.56 398 PHE B C 1
ATOM 7229 O O . PHE B 1 398 ? -15.812 -17.531 -4.977 1 80.56 398 PHE B O 1
ATOM 7236 N N . LYS B 1 399 ? -14 -17.453 -6.203 1 78.19 399 LYS B N 1
ATOM 7237 C CA . LYS B 1 399 ? -14.703 -16.719 -7.25 1 78.19 399 LYS B CA 1
ATOM 7238 C C . LYS B 1 399 ? -15.789 -17.562 -7.887 1 78.19 399 LYS B C 1
ATOM 7240 O O . LYS B 1 399 ? -16.875 -17.078 -8.195 1 78.19 399 LYS B O 1
ATOM 7245 N N . GLN B 1 400 ? -15.562 -18.812 -8.031 1 81.06 400 GLN B N 1
ATOM 7246 C CA . GLN B 1 400 ? -16.484 -19.719 -8.703 1 81.06 400 GLN B CA 1
ATOM 7247 C C . GLN B 1 400 ? -17.609 -20.141 -7.766 1 81.06 400 GLN B C 1
ATOM 7249 O O . GLN B 1 400 ? -18.781 -20.203 -8.18 1 81.06 400 GLN B O 1
ATOM 7254 N N . PHE B 1 401 ? -17.266 -20.359 -6.559 1 78.62 401 PHE B N 1
ATOM 7255 C CA . PHE B 1 401 ? -18.219 -21.094 -5.723 1 78.62 401 PHE B CA 1
ATOM 7256 C C . PHE B 1 401 ? -18.781 -20.203 -4.625 1 78.62 401 PHE B C 1
ATOM 7258 O O . PHE B 1 401 ? -19.516 -20.672 -3.758 1 78.62 401 PHE B O 1
ATOM 7265 N N . THR B 1 402 ? -18.344 -18.953 -4.574 1 72.81 402 THR B N 1
ATOM 7266 C CA . THR B 1 402 ? -18.891 -18.062 -3.57 1 72.81 402 THR B CA 1
ATOM 7267 C C . THR B 1 402 ? -19.422 -16.781 -4.219 1 72.81 402 THR B C 1
ATOM 7269 O O . THR B 1 402 ? -19.047 -16.453 -5.355 1 72.81 402 THR B O 1
ATOM 7272 N N . TYR B 1 403 ? -20.391 -16.359 -3.57 1 63.97 403 TYR B N 1
ATOM 7273 C CA . TYR B 1 403 ? -20.859 -15.016 -3.873 1 63.97 403 TYR B CA 1
ATOM 7274 C C . TYR B 1 403 ? -20.469 -14.047 -2.762 1 63.97 403 TYR B C 1
ATOM 7276 O O . TYR B 1 403 ? -21.016 -14.117 -1.654 1 63.97 403 TYR B O 1
ATOM 7284 N N . SER B 1 404 ? -19.547 -13.156 -2.992 1 55.91 404 SER B N 1
ATOM 7285 C CA . SER B 1 404 ? -19.047 -12.18 -2.031 1 55.91 404 SER B CA 1
ATOM 7286 C C . SER B 1 404 ? -18.469 -12.867 -0.8 1 55.91 404 SER B C 1
ATOM 7288 O O . SER B 1 404 ? -18.75 -12.469 0.331 1 55.91 404 SER B O 1
ATOM 7290 N N . GLY B 1 405 ? -17.828 -14.094 -0.953 1 59.56 405 GLY B N 1
ATOM 7291 C CA . GLY B 1 405 ? -17.125 -14.781 0.112 1 59.56 405 GLY B CA 1
ATOM 7292 C C . GLY B 1 405 ? -18 -15.719 0.916 1 59.56 405 GLY B C 1
ATOM 7293 O O . GLY B 1 405 ? -17.516 -16.422 1.804 1 59.56 405 GLY B O 1
ATOM 7294 N N . VAL B 1 406 ? -19.297 -15.695 0.637 1 62.97 406 VAL B N 1
ATOM 7295 C CA . VAL B 1 406 ? -20.188 -16.531 1.429 1 62.97 406 VAL B CA 1
ATOM 7296 C C . VAL B 1 406 ? -20.953 -17.484 0.511 1 62.97 406 VAL B C 1
ATOM 7298 O O . VAL B 1 406 ? -21.25 -17.156 -0.638 1 62.97 406 VAL B O 1
ATOM 7301 N N . THR B 1 407 ? -20.922 -18.703 0.861 1 69.94 407 THR B N 1
ATOM 7302 C CA . THR B 1 407 ? -21.688 -19.672 0.091 1 69.94 407 THR B CA 1
ATOM 7303 C C . THR B 1 407 ? -22.703 -20.406 0.985 1 69.94 407 THR B C 1
ATOM 7305 O O . THR B 1 407 ? -22.422 -20.641 2.164 1 69.94 407 THR B O 1
ATOM 7308 N N . SER B 1 408 ? -23.938 -20.469 0.456 1 70.88 408 SER B N 1
ATOM 7309 C CA . SER B 1 408 ? -24.969 -21.172 1.186 1 70.88 408 SER B CA 1
ATOM 7310 C C . SER B 1 408 ? -25.188 -22.578 0.619 1 70.88 408 SER B C 1
ATOM 7312 O O . SER B 1 408 ? -25.875 -23.406 1.224 1 70.88 408 SER B O 1
ATOM 7314 N N . ASP B 1 409 ? -24.484 -22.953 -0.38 1 82.56 409 ASP B N 1
ATOM 7315 C CA . ASP B 1 409 ? -24.641 -24.25 -1.009 1 82.56 409 ASP B CA 1
ATOM 7316 C C . ASP B 1 409 ? -23.578 -25.234 -0.511 1 82.56 409 ASP B C 1
ATOM 7318 O O . ASP B 1 409 ? -22.375 -24.938 -0.564 1 82.56 409 ASP B O 1
ATOM 7322 N N . PRO B 1 410 ? -24.047 -26.344 0.012 1 84.69 410 PRO B N 1
ATOM 7323 C CA . PRO B 1 410 ? -23.109 -27.328 0.562 1 84.69 410 PRO B CA 1
ATOM 7324 C C . PRO B 1 410 ? -22.141 -27.859 -0.482 1 84.69 410 PRO B C 1
ATOM 7326 O O . PRO B 1 410 ? -20.984 -28.172 -0.156 1 84.69 410 PRO B O 1
ATOM 7329 N N . ILE B 1 411 ? -22.609 -27.984 -1.659 1 85.31 411 ILE B N 1
ATOM 7330 C CA . ILE B 1 411 ? -21.75 -28.484 -2.721 1 85.31 411 ILE B CA 1
ATOM 7331 C C . ILE B 1 411 ? -20.625 -27.484 -3 1 85.31 411 ILE B C 1
ATOM 7333 O O . ILE B 1 411 ? -19.469 -27.875 -3.135 1 85.31 411 ILE B O 1
ATOM 7337 N N . ASN B 1 412 ? -20.984 -26.234 -3.014 1 87.31 412 ASN B N 1
ATOM 7338 C CA . ASN B 1 412 ? -20 -25.188 -3.236 1 87.31 412 ASN B CA 1
ATOM 7339 C C . ASN B 1 412 ? -19.047 -25.062 -2.057 1 87.31 412 ASN B C 1
ATOM 7341 O O . ASN B 1 412 ? -17.844 -24.828 -2.244 1 87.31 412 ASN B O 1
ATOM 7345 N N . ALA B 1 413 ? -19.578 -25.312 -0.892 1 83.75 413 ALA B N 1
ATOM 7346 C CA . ALA B 1 413 ? -18.734 -25.25 0.298 1 83.75 413 ALA B CA 1
ATOM 7347 C C . ALA B 1 413 ? -17.734 -26.406 0.306 1 83.75 413 ALA B C 1
ATOM 7349 O O . ALA B 1 413 ? -16.578 -26.219 0.703 1 83.75 413 ALA B O 1
ATOM 7350 N N . THR B 1 414 ? -18.203 -27.516 -0.152 1 86.62 414 THR B N 1
ATOM 7351 C CA . THR B 1 414 ? -17.328 -28.688 -0.207 1 86.62 414 THR B CA 1
ATOM 7352 C C . THR B 1 414 ? -16.188 -28.453 -1.192 1 86.62 414 THR B C 1
ATOM 7354 O O . THR B 1 414 ? -15.039 -28.828 -0.924 1 86.62 414 THR B O 1
ATOM 7357 N N . MET B 1 415 ? -16.5 -27.844 -2.26 1 88.62 415 MET B N 1
ATOM 7358 C CA . MET B 1 415 ? -15.477 -27.594 -3.273 1 88.62 415 MET B CA 1
ATOM 7359 C C . MET B 1 415 ? -14.445 -26.594 -2.771 1 88.62 415 MET B C 1
ATOM 7361 O O . MET B 1 415 ? -13.258 -26.719 -3.08 1 88.62 415 MET B O 1
ATOM 7365 N N . ILE B 1 416 ? -14.859 -25.656 -2.01 1 86.38 416 ILE B N 1
ATOM 7366 C CA . ILE B 1 416 ? -13.945 -24.672 -1.457 1 86.38 416 ILE B CA 1
ATOM 7367 C C . ILE B 1 416 ? -13.023 -25.328 -0.434 1 86.38 416 ILE B C 1
ATOM 7369 O O . ILE B 1 416 ? -11.812 -25.125 -0.456 1 86.38 416 ILE B O 1
ATOM 7373 N N . ILE B 1 417 ? -13.57 -26.141 0.388 1 85.06 417 ILE B N 1
ATOM 7374 C CA . ILE B 1 417 ? -12.789 -26.828 1.412 1 85.06 417 ILE B CA 1
ATOM 7375 C C . ILE B 1 417 ? -11.812 -27.797 0.752 1 85.06 417 ILE B C 1
ATOM 7377 O O . ILE B 1 417 ? -10.664 -27.922 1.178 1 85.06 417 ILE B O 1
ATOM 7381 N N . ASP B 1 418 ? -12.281 -28.453 -0.227 1 89.12 418 ASP B N 1
ATOM 7382 C CA . ASP B 1 418 ? -11.406 -29.359 -0.96 1 89.12 418 ASP B CA 1
ATOM 7383 C C . ASP B 1 418 ? -10.203 -28.625 -1.544 1 89.12 418 ASP B C 1
ATOM 7385 O O . ASP B 1 418 ? -9.078 -29.125 -1.484 1 89.12 418 ASP B O 1
ATOM 7389 N N . THR B 1 419 ? -10.492 -27.469 -2.096 1 89.69 419 THR B N 1
ATOM 7390 C CA . THR B 1 419 ? -9.414 -26.688 -2.688 1 89.69 419 THR B CA 1
ATOM 7391 C C . THR B 1 419 ? -8.43 -26.234 -1.617 1 89.69 419 THR B C 1
ATOM 7393 O O . THR B 1 419 ? -7.215 -26.297 -1.816 1 89.69 419 THR B O 1
ATOM 7396 N N . ILE B 1 420 ? -8.914 -25.859 -0.482 1 86.31 420 ILE B N 1
ATOM 7397 C CA . ILE B 1 420 ? -8.062 -25.391 0.603 1 86.31 420 ILE B CA 1
ATOM 7398 C C . ILE B 1 420 ? -7.195 -26.531 1.114 1 86.31 420 ILE B C 1
ATOM 7400 O O . ILE B 1 420 ? -5.992 -26.375 1.324 1 86.31 420 ILE B O 1
ATOM 7404 N N . VAL B 1 421 ? -7.82 -27.672 1.247 1 88.75 421 VAL B N 1
ATOM 7405 C CA . VAL B 1 421 ? -7.113 -28.828 1.783 1 88.75 421 VAL B CA 1
ATOM 7406 C C . VAL B 1 421 ? -6.027 -29.266 0.804 1 88.75 421 VAL B C 1
ATOM 7408 O O . VAL B 1 421 ? -4.91 -29.594 1.213 1 88.75 421 VAL B O 1
ATOM 7411 N N . ILE B 1 422 ? -6.355 -29.25 -0.409 1 91.94 422 ILE B N 1
ATOM 7412 C CA . ILE B 1 422 ? -5.395 -29.672 -1.425 1 91.94 422 ILE B CA 1
ATOM 7413 C C . ILE B 1 422 ? -4.227 -28.688 -1.467 1 91.94 422 ILE B C 1
ATOM 7415 O O . ILE B 1 422 ? -3.066 -29.094 -1.565 1 91.94 422 ILE B O 1
ATOM 7419 N N . VAL B 1 423 ? -4.52 -27.406 -1.412 1 89.25 423 VAL B N 1
ATOM 7420 C CA . VAL B 1 423 ? -3.479 -26.391 -1.445 1 89.25 423 VAL B CA 1
ATOM 7421 C C . VAL B 1 423 ? -2.59 -26.516 -0.209 1 89.25 423 VAL B C 1
ATOM 7423 O O . VAL B 1 423 ? -1.362 -26.469 -0.312 1 89.25 423 VAL B O 1
ATOM 7426 N N . LEU B 1 424 ? -3.195 -26.766 0.897 1 88.81 424 LEU B N 1
ATOM 7427 C CA . LEU B 1 424 ? -2.438 -26.906 2.135 1 88.81 424 LEU B CA 1
ATOM 7428 C C . LEU B 1 424 ? -1.581 -28.156 2.105 1 88.81 424 LEU B C 1
ATOM 7430 O O . LEU B 1 424 ? -0.395 -28.125 2.441 1 88.81 424 LEU B O 1
ATOM 7434 N N . PHE B 1 425 ? -2.178 -29.188 1.688 1 90.12 425 PHE B N 1
ATOM 7435 C CA . PHE B 1 425 ? -1.461 -30.453 1.646 1 90.12 425 PHE B CA 1
ATOM 7436 C C . PHE B 1 425 ? -0.311 -30.391 0.647 1 90.12 425 PHE B C 1
ATOM 7438 O O . PHE B 1 425 ? 0.809 -30.797 0.956 1 90.12 425 PHE B O 1
ATOM 7445 N N . SER B 1 426 ? -0.585 -29.906 -0.495 1 91.19 426 SER B N 1
ATOM 7446 C CA . SER B 1 426 ? 0.437 -29.859 -1.535 1 91.19 426 SER B CA 1
ATOM 7447 C C . SER B 1 426 ? 1.581 -28.938 -1.143 1 91.19 426 SER B C 1
ATOM 7449 O O . SER B 1 426 ? 2.752 -29.25 -1.357 1 91.19 426 SER B O 1
ATOM 7451 N N . THR B 1 427 ? 1.276 -27.828 -0.538 1 86.62 427 THR B N 1
ATOM 7452 C CA . THR B 1 427 ? 2.311 -26.875 -0.162 1 86.62 427 THR B CA 1
ATOM 7453 C C . THR B 1 427 ? 3.115 -27.375 1.029 1 86.62 427 THR B C 1
ATOM 7455 O O . THR B 1 427 ? 4.34 -27.234 1.066 1 86.62 427 THR B O 1
ATOM 7458 N N . LEU B 1 428 ? 2.479 -28 1.994 1 88 428 LEU B N 1
ATOM 7459 C CA . LEU B 1 428 ? 3.162 -28.453 3.203 1 88 428 LEU B CA 1
ATOM 7460 C C . LEU B 1 428 ? 3.953 -29.719 2.939 1 88 428 LEU B C 1
ATOM 7462 O O . LEU B 1 428 ? 5.133 -29.812 3.289 1 88 428 LEU B O 1
ATOM 7466 N N . VAL B 1 429 ? 3.332 -30.656 2.289 1 89.12 429 VAL B N 1
ATOM 7467 C CA . VAL B 1 429 ? 3.965 -31.969 2.109 1 89.12 429 VAL B CA 1
ATOM 7468 C C . VAL B 1 429 ? 5.008 -31.891 0.998 1 89.12 429 VAL B C 1
ATOM 7470 O O . VAL B 1 429 ? 6.18 -32.219 1.21 1 89.12 429 VAL B O 1
ATOM 7473 N N . PHE B 1 430 ? 4.59 -31.375 -0.14 1 90 430 PHE B N 1
ATOM 7474 C CA . PHE B 1 430 ? 5.535 -31.297 -1.247 1 90 430 PHE B CA 1
ATOM 7475 C C . PHE B 1 430 ? 6.543 -30.172 -1.032 1 90 430 PHE B C 1
ATOM 7477 O O . PHE B 1 430 ? 7.688 -30.266 -1.484 1 90 430 PHE B O 1
ATOM 7484 N N . GLY B 1 431 ? 6.152 -29.141 -0.372 1 84.75 431 GLY B N 1
ATOM 7485 C CA . GLY B 1 431 ? 7.082 -28.062 -0.054 1 84.75 431 GLY B CA 1
ATOM 7486 C C . GLY B 1 431 ? 8.195 -28.5 0.883 1 84.75 431 GLY B C 1
ATOM 7487 O O . GLY B 1 431 ? 9.359 -28.156 0.672 1 84.75 431 GLY B O 1
ATOM 7488 N N . PHE B 1 432 ? 7.848 -29.344 1.844 1 84.31 432 PHE B N 1
ATOM 7489 C CA . PHE B 1 432 ? 8.828 -29.844 2.801 1 84.31 432 PHE B CA 1
ATOM 7490 C C . PHE B 1 432 ? 9.805 -30.797 2.127 1 84.31 432 PHE B C 1
ATOM 7492 O O . PHE B 1 432 ? 10.977 -30.875 2.51 1 84.31 432 PHE B O 1
ATOM 7499 N N . LEU B 1 433 ? 9.352 -31.406 1.12 1 87.5 433 LEU B N 1
ATOM 7500 C CA . LEU B 1 433 ? 10.164 -32.438 0.475 1 87.5 433 LEU B CA 1
ATOM 7501 C C . LEU B 1 433 ? 10.953 -31.844 -0.691 1 87.5 433 LEU B C 1
ATOM 7503 O O . LEU B 1 433 ? 11.773 -32.531 -1.305 1 87.5 433 LEU B O 1
ATOM 7507 N N . THR B 1 434 ? 10.742 -30.609 -0.942 1 87.12 434 THR B N 1
ATOM 7508 C CA . THR B 1 434 ? 11.375 -30 -2.102 1 87.12 434 THR B CA 1
ATOM 7509 C C . THR B 1 434 ? 12.883 -29.859 -1.884 1 87.12 434 THR B C 1
ATOM 7511 O O . THR B 1 434 ? 13.672 -30.219 -2.754 1 87.12 434 THR B O 1
ATOM 7514 N N . LYS B 1 435 ? 13.352 -29.359 -0.757 1 84.56 435 LYS B N 1
ATOM 7515 C CA . LYS B 1 435 ? 14.773 -29.141 -0.506 1 84.56 435 LYS B CA 1
ATOM 7516 C C . LYS B 1 435 ? 15.539 -30.453 -0.488 1 84.56 435 LYS B C 1
ATOM 7518 O O . LYS B 1 435 ? 16.547 -30.594 -1.173 1 84.56 435 LYS B O 1
ATOM 7523 N N . PRO B 1 436 ? 15.078 -31.469 0.213 1 85 436 PRO B N 1
ATOM 7524 C CA . PRO B 1 436 ? 15.789 -32.75 0.184 1 85 436 PRO B CA 1
ATOM 7525 C C . PRO B 1 436 ? 15.812 -33.375 -1.207 1 85 436 PRO B C 1
ATOM 7527 O O . PRO B 1 436 ? 16.797 -34.031 -1.58 1 85 436 PRO B O 1
ATOM 7530 N N . LEU B 1 437 ? 14.805 -33.188 -1.941 1 87.88 437 LEU B N 1
ATOM 7531 C CA . LEU B 1 437 ? 14.734 -33.781 -3.283 1 87.88 437 LEU B CA 1
ATOM 7532 C C . LEU B 1 437 ? 15.75 -33.094 -4.207 1 87.88 437 LEU B C 1
ATOM 7534 O O . LEU B 1 437 ? 16.453 -33.781 -4.953 1 87.88 437 LEU B O 1
ATOM 7538 N N . ILE B 1 438 ? 15.828 -31.828 -4.156 1 85.88 438 ILE B N 1
ATOM 7539 C CA . ILE B 1 438 ? 16.766 -31.094 -5.008 1 85.88 438 ILE B CA 1
ATOM 7540 C C . ILE B 1 438 ? 18.203 -31.406 -4.594 1 85.88 438 ILE B C 1
ATOM 7542 O O . ILE B 1 438 ? 19.078 -31.562 -5.445 1 85.88 438 ILE B O 1
ATOM 7546 N N . SER B 1 439 ? 18.422 -31.484 -3.283 1 83.56 439 SER B N 1
ATOM 7547 C CA . SER B 1 439 ? 19.75 -31.797 -2.787 1 83.56 439 SER B CA 1
ATOM 7548 C C . SER B 1 439 ? 20.188 -33.188 -3.191 1 83.56 439 SER B C 1
ATOM 7550 O O . SER B 1 439 ? 21.375 -33.469 -3.404 1 83.56 439 SER B O 1
ATOM 7552 N N . TYR B 1 440 ? 19.203 -34.062 -3.291 1 85.44 440 TYR B N 1
ATOM 7553 C CA . TYR B 1 440 ? 19.5 -35.438 -3.67 1 85.44 440 TYR B CA 1
ATOM 7554 C C . TYR B 1 440 ? 19.766 -35.531 -5.168 1 85.44 440 TYR B C 1
ATOM 7556 O O . TYR B 1 440 ? 20.641 -36.281 -5.594 1 85.44 440 TYR B O 1
ATOM 7564 N N . LEU B 1 441 ? 19.094 -34.812 -5.945 1 86.31 441 LEU B N 1
ATOM 7565 C CA . LEU B 1 441 ? 19.172 -34.938 -7.395 1 86.31 441 LEU B CA 1
ATOM 7566 C C . LEU B 1 441 ? 20.297 -34.062 -7.957 1 86.31 441 LEU B C 1
ATOM 7568 O O . LEU B 1 441 ? 20.953 -34.438 -8.938 1 86.31 441 LEU B O 1
ATOM 7572 N N . ILE B 1 442 ? 20.438 -32.812 -7.461 1 77.31 442 ILE B N 1
ATOM 7573 C CA . ILE B 1 442 ? 21.516 -31.922 -7.906 1 77.31 442 ILE B CA 1
ATOM 7574 C C . ILE B 1 442 ? 22.484 -31.672 -6.754 1 77.31 442 ILE B C 1
ATOM 7576 O O . ILE B 1 442 ? 22.281 -30.766 -5.953 1 77.31 442 ILE B O 1
ATOM 7580 N N . PRO B 1 443 ? 23.484 -32.531 -6.461 1 61.38 443 PRO B N 1
ATOM 7581 C CA . PRO B 1 443 ? 24.422 -32.344 -5.352 1 61.38 443 PRO B CA 1
ATOM 7582 C C . PRO B 1 443 ? 25.297 -31.109 -5.516 1 61.38 443 PRO B C 1
ATOM 7584 O O . PRO B 1 443 ? 25.547 -30.672 -6.641 1 61.38 443 PRO B O 1
ATOM 7587 N N . HIS B 1 444 ? 25.391 -30.156 -4.605 1 56.69 444 HIS B N 1
ATOM 7588 C CA . HIS B 1 444 ? 26.141 -28.906 -4.531 1 56.69 444 HIS B CA 1
ATOM 7589 C C . HIS B 1 444 ? 27.5 -29.031 -5.223 1 56.69 444 HIS B C 1
ATOM 7591 O O . HIS B 1 444 ? 28.031 -28.062 -5.742 1 56.69 444 HIS B O 1
ATOM 7597 N N . HIS B 1 445 ? 28.281 -30.031 -5.07 1 47.62 445 HIS B N 1
ATOM 7598 C CA . HIS B 1 445 ? 29.672 -30.109 -5.516 1 47.62 445 HIS B CA 1
ATOM 7599 C C . HIS B 1 445 ? 29.766 -29.969 -7.031 1 47.62 445 HIS B C 1
ATOM 7601 O O . HIS B 1 445 ? 30.828 -29.625 -7.555 1 47.62 445 HIS B O 1
ATOM 7607 N N . GLU B 1 446 ? 29.047 -30.406 -7.719 1 44 446 GLU B N 1
ATOM 7608 C CA . GLU B 1 446 ? 29.219 -30.406 -9.172 1 44 446 GLU B CA 1
ATOM 7609 C C . GLU B 1 446 ? 28.984 -29.016 -9.742 1 44 446 GLU B C 1
ATOM 7611 O O . GLU B 1 446 ? 29.344 -28.734 -10.891 1 44 446 GLU B O 1
ATOM 7616 N N . THR B 1 447 ? 28.344 -28.156 -9.172 1 42.56 447 THR B N 1
ATOM 7617 C CA . THR B 1 447 ? 28.109 -26.797 -9.656 1 42.56 447 THR B CA 1
ATOM 7618 C C . THR B 1 447 ? 29.375 -25.953 -9.5 1 42.56 447 THR B C 1
ATOM 7620 O O . THR B 1 447 ? 29.453 -24.844 -10.031 1 42.56 447 THR B O 1
ATOM 7623 N N . ILE B 1 448 ? 30.406 -26.219 -8.586 1 38.38 448 ILE B N 1
ATOM 7624 C CA . ILE B 1 448 ? 31.703 -25.547 -8.5 1 38.38 448 ILE B CA 1
ATOM 7625 C C . ILE B 1 448 ? 32.531 -25.828 -9.758 1 38.38 448 ILE B C 1
ATOM 7627 O O . ILE B 1 448 ? 33.344 -25.031 -10.164 1 38.38 448 ILE B O 1
ATOM 7631 N N . LYS B 1 449 ? 32.594 -27 -10.258 1 38.31 449 LYS B N 1
ATOM 7632 C CA . LYS B 1 449 ? 33.5 -27.297 -11.375 1 38.31 449 LYS B CA 1
ATOM 7633 C C . LYS B 1 449 ? 33 -26.641 -12.664 1 38.31 449 LYS B C 1
ATOM 7635 O O . LYS B 1 449 ? 33.781 -26.438 -13.594 1 38.31 449 LYS B O 1
ATOM 7640 N N . ILE B 1 450 ? 31.781 -26.547 -12.812 1 35.53 450 ILE B N 1
ATOM 7641 C CA . ILE B 1 450 ? 31.344 -26.016 -14.102 1 35.53 450 ILE B CA 1
ATOM 7642 C C . ILE B 1 450 ? 31.625 -24.516 -14.172 1 35.53 450 ILE B C 1
ATOM 7644 O O . ILE B 1 450 ? 31.812 -23.969 -15.258 1 35.53 450 ILE B O 1
ATOM 7648 N N . GLY B 1 451 ? 31.562 -23.734 -13.031 1 35.53 451 GLY B N 1
ATOM 7649 C CA . GLY B 1 451 ? 32.031 -22.359 -13.109 1 35.53 451 GLY B CA 1
ATOM 7650 C C . GLY B 1 451 ? 33.5 -22.266 -13.469 1 35.53 451 GLY B C 1
ATOM 7651 O O . GLY B 1 451 ? 34.031 -21.172 -13.75 1 35.53 451 GLY B O 1
ATOM 7652 N N . GLN B 1 452 ? 34.375 -23.172 -13.062 1 34.44 452 GLN B N 1
ATOM 7653 C CA . GLN B 1 452 ? 35.781 -23 -13.453 1 34.44 452 GLN B CA 1
ATOM 7654 C C . GLN B 1 452 ? 35.938 -23.172 -14.961 1 34.44 452 GLN B C 1
ATOM 7656 O O . GLN B 1 452 ? 36.906 -22.688 -15.547 1 34.44 452 GLN B O 1
ATOM 7661 N N . ARG B 1 453 ? 35.312 -24.203 -15.562 1 34.22 453 ARG B N 1
ATOM 7662 C CA . ARG B 1 453 ? 35.688 -24.359 -16.969 1 34.22 453 ARG B CA 1
ATOM 7663 C C . ARG B 1 453 ? 35.219 -23.141 -17.781 1 34.22 453 ARG B C 1
ATOM 7665 O O . ARG B 1 453 ? 35.906 -22.719 -18.703 1 34.22 453 ARG B O 1
ATOM 7672 N N . GLU B 1 454 ? 34.031 -22.734 -17.531 1 33.78 454 GLU B N 1
ATOM 7673 C CA . GLU B 1 454 ? 33.656 -21.719 -18.484 1 33.78 454 GLU B CA 1
ATOM 7674 C C . GLU B 1 454 ? 34.188 -20.344 -18.094 1 33.78 454 GLU B C 1
ATOM 7676 O O . GLU B 1 454 ? 34.062 -19.375 -18.828 1 33.78 454 GLU B O 1
ATOM 7681 N N . SER B 1 455 ? 34.719 -20.281 -16.844 1 32.34 455 SER B N 1
ATOM 7682 C CA . SER B 1 455 ? 35.344 -18.969 -16.688 1 32.34 455 SER B CA 1
ATOM 7683 C C . SER B 1 455 ? 36.656 -18.891 -17.453 1 32.34 455 SER B C 1
ATOM 7685 O O . SER B 1 455 ? 37.375 -17.891 -17.375 1 32.34 455 SER B O 1
ATOM 7687 N N . SER B 1 456 ? 37.188 -20.062 -17.766 1 30.09 456 SER B N 1
ATOM 7688 C CA . SER B 1 456 ? 38.406 -19.734 -18.516 1 30.09 456 SER B CA 1
ATOM 7689 C C . SER B 1 456 ? 38.062 -19.016 -19.812 1 30.09 456 SER B C 1
ATOM 7691 O O . SER B 1 456 ? 37.781 -19.656 -20.828 1 30.09 456 SER B O 1
ATOM 7693 N N . SER B 1 457 ? 37.125 -18.203 -19.75 1 28.56 457 SER B N 1
ATOM 7694 C CA . SER B 1 457 ? 37.25 -17.438 -20.984 1 28.56 457 SER B CA 1
ATOM 7695 C C . SER B 1 457 ? 38.719 -17.062 -21.25 1 28.56 457 SER B C 1
ATOM 7697 O O . SER B 1 457 ? 39.406 -16.578 -20.359 1 28.56 457 SER B O 1
ATOM 7699 N N . PRO B 1 458 ? 39.406 -17.859 -21.969 1 27.02 458 PRO B N 1
ATOM 7700 C CA . PRO B 1 458 ? 40.719 -17.312 -22.375 1 27.02 458 PRO B CA 1
ATOM 7701 C C . PRO B 1 458 ? 40.719 -15.789 -22.438 1 27.02 458 PRO B C 1
ATOM 7703 O O . PRO B 1 458 ? 39.719 -15.172 -22.781 1 27.02 458 PRO B O 1
ATOM 7706 N N . ARG B 1 459 ? 41.375 -15.188 -21.625 1 28.5 459 ARG B N 1
ATOM 7707 C CA . ARG B 1 459 ? 41.938 -13.914 -22.078 1 28.5 459 ARG B CA 1
ATOM 7708 C C . ARG B 1 459 ? 42.25 -13.945 -23.578 1 28.5 459 ARG B C 1
ATOM 7710 O O . ARG B 1 459 ? 43.156 -14.664 -24 1 28.5 459 ARG B O 1
ATOM 7717 N N . GLU B 1 460 ? 41.219 -14.117 -24.453 1 25.31 460 GLU B N 1
ATOM 7718 C CA . GLU B 1 460 ? 41.531 -13.883 -25.844 1 25.31 460 GLU B CA 1
ATOM 7719 C C . GLU B 1 460 ? 42.719 -12.898 -25.984 1 25.31 460 GLU B C 1
ATOM 7721 O O . GLU B 1 460 ? 42.625 -11.766 -25.484 1 25.31 460 GLU B O 1
ATOM 7726 N N . ASP B 1 461 ? 43.875 -13.328 -25.859 1 25.23 461 ASP B N 1
ATOM 7727 C CA . ASP B 1 461 ? 45.125 -12.844 -26.438 1 25.23 461 ASP B CA 1
ATOM 7728 C C . ASP B 1 461 ? 44.844 -12.016 -27.688 1 25.23 461 ASP B C 1
ATOM 7730 O O . ASP B 1 461 ? 44.281 -12.516 -28.672 1 25.23 461 ASP B O 1
ATOM 7734 N N . LEU B 1 462 ? 44.562 -10.695 -27.453 1 26.34 462 LEU B N 1
ATOM 7735 C CA . LEU B 1 462 ? 44.5 -9.602 -28.406 1 26.34 462 LEU B CA 1
ATOM 7736 C C . LEU B 1 462 ? 45.438 -9.859 -29.594 1 26.34 462 LEU B C 1
ATOM 7738 O O . LEU B 1 462 ? 45.406 -9.133 -30.578 1 26.34 462 LEU B O 1
ATOM 7742 N N . ASN B 1 463 ? 46.531 -10.594 -29.25 1 25.45 463 ASN B N 1
ATOM 7743 C CA . ASN B 1 463 ? 47.531 -10.422 -30.266 1 25.45 463 ASN B CA 1
ATOM 7744 C C . ASN B 1 463 ? 47.156 -11.117 -31.578 1 25.45 463 ASN B C 1
ATOM 7746 O O . ASN B 1 463 ? 47.75 -10.859 -32.625 1 25.45 463 ASN B O 1
ATOM 7750 N N . THR B 1 464 ? 46.75 -12.367 -31.484 1 24.42 464 THR B N 1
ATOM 7751 C CA . THR B 1 464 ? 47.031 -12.93 -32.812 1 24.42 464 THR B CA 1
ATOM 7752 C C . THR B 1 464 ? 45.969 -12.477 -33.812 1 24.42 464 THR B C 1
ATOM 7754 O O . THR B 1 464 ? 44.781 -12.664 -33.594 1 24.42 464 THR B O 1
ATOM 7757 N N . PRO B 1 465 ? 46.25 -11.352 -34.625 1 29.77 465 PRO B N 1
ATOM 7758 C CA . PRO B 1 465 ? 45.531 -10.852 -35.781 1 29.77 465 PRO B CA 1
ATOM 7759 C C . PRO B 1 465 ? 44.969 -11.977 -36.656 1 29.77 465 PRO B C 1
ATOM 7761 O O . PRO B 1 465 ? 45.719 -12.781 -37.219 1 29.77 465 PRO B O 1
ATOM 7764 N N . LEU B 1 466 ? 44.094 -12.852 -36.094 1 25.03 466 LEU B N 1
ATOM 7765 C CA . LEU B 1 466 ? 43.656 -13.844 -37.062 1 25.03 466 LEU B CA 1
ATOM 7766 C C . LEU B 1 466 ? 43.344 -13.18 -38.406 1 25.03 466 LEU B C 1
ATOM 7768 O O . LEU B 1 466 ? 42.438 -12.352 -38.5 1 25.03 466 LEU B O 1
ATOM 7772 N N . ILE B 1 467 ? 44.281 -12.898 -39.156 1 27.08 467 ILE B N 1
ATOM 7773 C CA . ILE B 1 467 ? 44.375 -12.508 -40.562 1 27.08 467 ILE B CA 1
ATOM 7774 C C . ILE B 1 467 ? 43.438 -13.367 -41.406 1 27.08 467 ILE B C 1
ATOM 7776 O O . ILE B 1 467 ? 43.75 -14.523 -41.719 1 27.08 467 ILE B O 1
ATOM 7780 N N . SER B 1 468 ? 42.188 -13.688 -40.875 1 25.78 468 SER B N 1
ATOM 7781 C CA . SER B 1 468 ? 41.469 -14.414 -41.906 1 25.78 468 SER B CA 1
ATOM 7782 C C . SER B 1 468 ? 41.5 -13.664 -43.219 1 25.78 468 SER B C 1
ATOM 7784 O O . SER B 1 468 ? 41.219 -12.461 -43.281 1 25.78 468 SER B O 1
ATOM 7786 N N . LEU B 1 469 ? 42.281 -14.062 -44.094 1 24.48 469 LEU B N 1
ATOM 7787 C CA . LEU B 1 469 ? 42.406 -13.766 -45.5 1 24.48 469 LEU B CA 1
ATOM 7788 C C . LEU B 1 469 ? 41.062 -13.852 -46.219 1 24.48 469 LEU B C 1
ATOM 7790 O O . LEU B 1 469 ? 40.594 -14.945 -46.531 1 24.48 469 LEU B O 1
ATOM 7794 N N . GLU B 1 470 ? 39.969 -13.211 -45.562 1 26.17 470 GLU B N 1
ATOM 7795 C CA . GLU B 1 470 ? 38.75 -13.227 -46.406 1 26.17 470 GLU B CA 1
ATOM 7796 C C . GLU B 1 470 ? 39.062 -12.719 -47.812 1 26.17 470 GLU B C 1
ATOM 7798 O O . GLU B 1 470 ? 39.625 -11.648 -47.969 1 26.17 470 GLU B O 1
ATOM 7803 N N . GLU B 1 471 ? 39.219 -13.68 -48.75 1 28.88 471 GLU B N 1
ATOM 7804 C CA . GLU B 1 471 ? 39.094 -13.383 -50.156 1 28.88 471 GLU B CA 1
ATOM 7805 C C . GLU B 1 471 ? 37.844 -12.555 -50.438 1 28.88 471 GLU B C 1
ATOM 7807 O O . GLU B 1 471 ? 36.812 -12.711 -49.75 1 28.88 471 GLU B O 1
ATOM 7812 N N . PRO B 1 472 ? 37.906 -11.453 -51.312 1 31.12 472 PRO B N 1
ATOM 7813 C CA . PRO B 1 472 ? 37.094 -10.266 -51.562 1 31.12 472 PRO B CA 1
ATOM 7814 C C . PRO B 1 472 ? 35.625 -10.609 -51.812 1 31.12 472 PRO B C 1
ATOM 7816 O O . PRO B 1 472 ? 34.75 -9.961 -51.219 1 31.12 472 PRO B O 1
ATOM 7819 N N . THR B 1 473 ? 35.281 -11.016 -53.031 1 31.64 473 THR B N 1
ATOM 7820 C CA . THR B 1 473 ? 34.25 -10.531 -53.938 1 31.64 473 THR B CA 1
ATOM 7821 C C . THR B 1 473 ? 32.906 -11.172 -53.594 1 31.64 473 THR B C 1
ATOM 7823 O O . THR B 1 473 ? 31.844 -10.547 -53.75 1 31.64 473 THR B O 1
ATOM 7826 N N . THR B 1 474 ? 32.844 -12.562 -53.688 1 33.16 474 THR B N 1
ATOM 7827 C CA . THR B 1 474 ? 31.578 -13.242 -53.938 1 33.16 474 THR B CA 1
ATOM 7828 C C . THR B 1 474 ? 30.703 -13.25 -52.688 1 33.16 474 THR B C 1
ATOM 7830 O O . THR B 1 474 ? 29.781 -14.055 -52.562 1 33.16 474 THR B O 1
ATOM 7833 N N . SER B 1 475 ? 31.047 -12.469 -51.656 1 34.31 475 SER B N 1
ATOM 7834 C CA . SER B 1 475 ? 30.719 -12.617 -50.25 1 34.31 475 SER B CA 1
ATOM 7835 C C . SER B 1 475 ? 29.312 -12.133 -49.969 1 34.31 475 SER B C 1
ATOM 7837 O O . SER B 1 475 ? 28.859 -12.18 -48.812 1 34.31 475 SER B O 1
ATOM 7839 N N . ASN B 1 476 ? 28.734 -11.453 -50.969 1 35.34 476 ASN B N 1
ATOM 7840 C CA . ASN B 1 476 ? 27.469 -10.812 -50.688 1 35.34 476 ASN B CA 1
ATOM 7841 C C . ASN B 1 476 ? 26.344 -11.844 -50.531 1 35.34 476 ASN B C 1
ATOM 7843 O O . ASN B 1 476 ? 25.375 -11.602 -49.812 1 35.34 476 ASN B O 1
ATOM 7847 N N . ILE B 1 477 ? 26.344 -12.875 -51.531 1 35.41 477 ILE B N 1
ATOM 7848 C CA . ILE B 1 477 ? 25.219 -13.781 -51.625 1 35.41 477 ILE B CA 1
ATOM 7849 C C . ILE B 1 477 ? 25.172 -14.68 -50.406 1 35.41 477 ILE B C 1
ATOM 7851 O O . ILE B 1 477 ? 24.094 -15.078 -49.938 1 35.41 477 ILE B O 1
ATOM 7855 N N . THR B 1 478 ? 26.438 -15.133 -49.969 1 36.34 478 THR B N 1
ATOM 7856 C CA . THR B 1 478 ? 26.484 -16.094 -48.875 1 36.34 478 THR B CA 1
ATOM 7857 C C . THR B 1 478 ? 26 -15.469 -47.594 1 36.34 478 THR B C 1
ATOM 7859 O O . THR B 1 478 ? 25.656 -16.172 -46.625 1 36.34 478 THR B O 1
ATOM 7862 N N . ARG B 1 479 ? 26.141 -14.164 -47.5 1 38.25 479 ARG B N 1
ATOM 7863 C CA . ARG B 1 479 ? 25.641 -13.5 -46.281 1 38.25 479 ARG B CA 1
ATOM 7864 C C . ARG B 1 479 ? 24.125 -13.555 -46.25 1 38.25 479 ARG B C 1
ATOM 7866 O O . ARG B 1 479 ? 23.531 -13.562 -45.156 1 38.25 479 ARG B O 1
ATOM 7873 N N . ALA B 1 480 ? 23.469 -13.398 -47.375 1 38.03 480 ALA B N 1
ATOM 7874 C CA . ALA B 1 480 ? 22.016 -13.445 -47.406 1 38.03 480 ALA B CA 1
ATOM 7875 C C . ALA B 1 480 ? 21.5 -14.852 -47.094 1 38.03 480 ALA B C 1
ATOM 7877 O O . ALA B 1 480 ? 20.469 -15.008 -46.438 1 38.03 480 ALA B O 1
ATOM 7878 N N . LYS B 1 481 ? 22.062 -15.914 -47.75 1 39.25 481 LYS B N 1
ATOM 7879 C CA . LYS B 1 481 ? 21.641 -17.281 -47.438 1 39.25 481 LYS B CA 1
ATOM 7880 C C . LYS B 1 481 ? 21.906 -17.625 -45.969 1 39.25 481 LYS B C 1
ATOM 7882 O O . LYS B 1 481 ? 21.094 -18.312 -45.344 1 39.25 481 LYS B O 1
ATOM 7887 N N . ASP B 1 482 ? 23.078 -17.203 -45.469 1 37.81 482 ASP B N 1
ATOM 7888 C CA . ASP B 1 482 ? 23.344 -17.453 -44.062 1 37.81 482 ASP B CA 1
ATOM 7889 C C . ASP B 1 482 ? 22.375 -16.688 -43.188 1 37.81 482 ASP B C 1
ATOM 7891 O O . ASP B 1 482 ? 21.984 -17.172 -42.125 1 37.81 482 ASP B O 1
ATOM 7895 N N . SER B 1 483 ? 21.906 -15.516 -43.656 1 40.34 483 SER B N 1
ATOM 7896 C CA . SER B 1 483 ? 20.891 -14.805 -42.906 1 40.34 483 SER B CA 1
ATOM 7897 C C . SER B 1 483 ? 19.547 -15.523 -42.969 1 40.34 483 SER B C 1
ATOM 7899 O O . SER B 1 483 ? 18.812 -15.57 -41.969 1 40.34 483 SER B O 1
ATOM 7901 N N . LEU B 1 484 ? 19.141 -15.922 -44.188 1 36.91 484 LEU B N 1
ATOM 7902 C CA . LEU B 1 484 ? 17.875 -16.625 -44.312 1 36.91 484 LEU B CA 1
ATOM 7903 C C . LEU B 1 484 ? 17.953 -17.984 -43.625 1 36.91 484 LEU B C 1
ATOM 7905 O O . LEU B 1 484 ? 16.984 -18.422 -42.969 1 36.91 484 LEU B O 1
ATOM 7909 N N . SER B 1 485 ? 18.922 -18.922 -43.906 1 38.41 485 SER B N 1
ATOM 7910 C CA . SER B 1 485 ? 19.062 -20.203 -43.188 1 38.41 485 SER B CA 1
ATOM 7911 C C . SER B 1 485 ? 19.172 -19.984 -41.688 1 38.41 485 SER B C 1
ATOM 7913 O O . SER B 1 485 ? 18.734 -20.828 -40.906 1 38.41 485 SER B O 1
ATOM 7915 N N . MET B 1 486 ? 19.828 -18.953 -41.25 1 40.31 486 MET B N 1
ATOM 7916 C CA . MET B 1 486 ? 19.781 -18.594 -39.844 1 40.31 486 MET B CA 1
ATOM 7917 C C . MET B 1 486 ? 18.359 -18.266 -39.406 1 40.31 486 MET B C 1
ATOM 7919 O O . MET B 1 486 ? 17.984 -18.531 -38.25 1 40.31 486 MET B O 1
ATOM 7923 N N . LEU B 1 487 ? 17.562 -17.656 -40.281 1 38.75 487 LEU B N 1
ATOM 7924 C CA . LEU B 1 487 ? 16.156 -17.391 -40 1 38.75 487 LEU B CA 1
ATOM 7925 C C . LEU B 1 487 ? 15.375 -18.688 -39.844 1 38.75 487 LEU B C 1
ATOM 7927 O O . LEU B 1 487 ? 14.477 -18.797 -39 1 38.75 487 LEU B O 1
ATOM 7931 N N . ILE B 1 488 ? 15.398 -19.656 -40.781 1 40.56 488 ILE B N 1
ATOM 7932 C CA . ILE B 1 488 ? 14.656 -20.906 -40.812 1 40.56 488 ILE B CA 1
ATOM 7933 C C . ILE B 1 488 ? 15.242 -21.859 -39.75 1 40.56 488 ILE B C 1
ATOM 7935 O O . ILE B 1 488 ? 14.5 -22.594 -39.094 1 40.56 488 ILE B O 1
ATOM 7939 N N . GLU B 1 489 ? 16.469 -22.125 -39.656 1 41.28 489 GLU B N 1
ATOM 7940 C CA . GLU B 1 489 ? 17.031 -23.203 -38.844 1 41.28 489 GLU B CA 1
ATOM 7941 C C . GLU B 1 489 ? 17.125 -22.812 -37.375 1 41.28 489 GLU B C 1
ATOM 7943 O O . GLU B 1 489 ? 17.094 -23.656 -36.469 1 41.28 489 GLU B O 1
ATOM 7948 N N . ARG B 1 490 ? 17.672 -21.438 -36.875 1 42.75 490 ARG B N 1
ATOM 7949 C CA . ARG B 1 490 ? 17.734 -21.078 -35.469 1 42.75 490 ARG B CA 1
ATOM 7950 C C . ARG B 1 490 ? 16.766 -19.953 -35.156 1 42.75 490 ARG B C 1
ATOM 7952 O O . ARG B 1 490 ? 17.141 -18.766 -35.125 1 42.75 490 ARG B O 1
ATOM 7959 N N . PRO B 1 491 ? 15.5 -20.234 -35.188 1 44.16 491 PRO B N 1
ATOM 7960 C CA . PRO B 1 491 ? 14.484 -19.188 -35.031 1 44.16 491 PRO B CA 1
ATOM 7961 C C . PRO B 1 491 ? 14.664 -18.344 -33.781 1 44.16 491 PRO B C 1
ATOM 7963 O O . PRO B 1 491 ? 14.398 -17.141 -33.812 1 44.16 491 PRO B O 1
ATOM 7966 N N . VAL B 1 492 ? 15.016 -19.031 -32.781 1 47.75 492 VAL B N 1
ATOM 7967 C CA . VAL B 1 492 ? 15.062 -18.312 -31.516 1 47.75 492 VAL B CA 1
ATOM 7968 C C . VAL B 1 492 ? 16.203 -17.312 -31.516 1 47.75 492 VAL B C 1
ATOM 7970 O O . VAL B 1 492 ? 16.047 -16.172 -31.062 1 47.75 492 VAL B O 1
ATOM 7973 N N . CYS B 1 493 ? 17.469 -17.797 -31.984 1 47.44 493 CYS B N 1
ATOM 7974 C CA . CYS B 1 493 ? 18.594 -16.875 -32.094 1 47.44 493 CYS B CA 1
ATOM 7975 C C . CYS B 1 493 ? 18.281 -15.742 -33.062 1 47.44 493 CYS B C 1
ATOM 7977 O O . CYS B 1 493 ? 18.719 -14.602 -32.844 1 47.44 493 CYS B O 1
ATOM 7979 N N . THR B 1 494 ? 17.516 -16.078 -33.938 1 46.78 494 THR B N 1
ATOM 7980 C CA . THR B 1 494 ? 17.156 -15.062 -34.938 1 46.78 494 THR B CA 1
ATOM 7981 C C . THR B 1 494 ? 16.203 -14.039 -34.312 1 46.78 494 THR B C 1
ATOM 7983 O O . THR B 1 494 ? 16.328 -12.844 -34.562 1 46.78 494 THR B O 1
ATOM 7986 N N . ILE B 1 495 ? 15.336 -14.695 -33.531 1 51.97 495 ILE B N 1
ATOM 7987 C CA . ILE B 1 495 ? 14.406 -13.758 -32.906 1 51.97 495 ILE B CA 1
ATOM 7988 C C . ILE B 1 495 ? 15.172 -12.828 -31.984 1 51.97 495 ILE B C 1
ATOM 7990 O O . ILE B 1 495 ? 14.914 -11.625 -31.938 1 51.97 495 ILE B O 1
ATOM 7994 N N . HIS B 1 496 ? 16.109 -13.477 -31.344 1 55.59 496 HIS B N 1
ATOM 7995 C CA . HIS B 1 496 ? 16.906 -12.641 -30.469 1 55.59 496 HIS B CA 1
ATOM 7996 C C . HIS B 1 496 ? 17.719 -11.609 -31.25 1 55.59 496 HIS B C 1
ATOM 7998 O O . HIS B 1 496 ? 17.844 -10.461 -30.828 1 55.59 496 HIS B O 1
ATOM 8004 N N . PHE B 1 497 ? 18.328 -12.141 -32.344 1 52.16 497 PHE B N 1
ATOM 8005 C CA . PHE B 1 497 ? 19.125 -11.25 -33.156 1 52.16 497 PHE B CA 1
ATOM 8006 C C . PHE B 1 497 ? 18.266 -10.133 -33.75 1 52.16 497 PHE B C 1
ATOM 8008 O O . PHE B 1 497 ? 18.656 -8.961 -33.719 1 52.16 497 PHE B O 1
ATOM 8015 N N . TYR B 1 498 ? 17.156 -10.469 -34.219 1 52.62 498 TYR B N 1
ATOM 8016 C CA . TYR B 1 498 ? 16.297 -9.453 -34.812 1 52.62 498 TYR B CA 1
ATOM 8017 C C . TYR B 1 498 ? 15.719 -8.531 -33.75 1 52.62 498 TYR B C 1
ATOM 8019 O O . TYR B 1 498 ? 15.578 -7.324 -33.969 1 52.62 498 TYR B O 1
ATOM 8027 N N . TRP B 1 499 ? 15.523 -9.125 -32.688 1 61.12 499 TRP B N 1
ATOM 8028 C CA . TRP B 1 499 ? 15.039 -8.273 -31.609 1 61.12 499 TRP B CA 1
ATOM 8029 C C . TRP B 1 499 ? 16.125 -7.301 -31.156 1 61.12 499 TRP B C 1
ATOM 8031 O O . TRP B 1 499 ? 15.844 -6.129 -30.891 1 61.12 499 TRP B O 1
ATOM 8041 N N . ARG B 1 500 ? 17.266 -7.863 -31.156 1 61.72 500 ARG B N 1
ATOM 8042 C CA . ARG B 1 500 ? 18.359 -6.988 -30.75 1 61.72 500 ARG B CA 1
ATOM 8043 C C . ARG B 1 500 ? 18.562 -5.859 -31.75 1 61.72 500 ARG B C 1
ATOM 8045 O O . ARG B 1 500 ? 18.797 -4.711 -31.375 1 61.72 500 ARG B O 1
ATOM 8052 N N . LYS B 1 501 ? 18.531 -6.25 -33 1 57.44 501 LYS B N 1
ATOM 8053 C CA . LYS B 1 501 ? 18.672 -5.234 -34.031 1 57.44 501 LYS B CA 1
ATOM 8054 C C . LYS B 1 501 ? 17.531 -4.219 -33.969 1 57.44 501 LYS B C 1
ATOM 8056 O O . LYS B 1 501 ? 17.766 -3.018 -34.125 1 57.44 501 LYS B O 1
ATOM 8061 N N . PHE B 1 502 ? 16.406 -4.73 -33.781 1 61.97 502 PHE B N 1
ATOM 8062 C CA . PHE B 1 502 ? 15.227 -3.871 -33.688 1 61.97 502 PHE B CA 1
ATOM 8063 C C . PHE B 1 502 ? 15.305 -3.014 -32.438 1 61.97 502 PHE B C 1
ATOM 8065 O O . PHE B 1 502 ? 15 -1.821 -32.469 1 61.97 502 PHE B O 1
ATOM 8072 N N . ASP B 1 503 ? 15.68 -3.637 -31.484 1 66 503 ASP B N 1
ATOM 8073 C CA . ASP B 1 503 ? 15.805 -2.941 -30.203 1 66 503 ASP B CA 1
ATOM 8074 C C . ASP B 1 503 ? 16.859 -1.835 -30.281 1 66 503 ASP B C 1
ATOM 8076 O O . ASP B 1 503 ? 16.625 -0.723 -29.812 1 66 503 ASP B O 1
ATOM 8080 N N . ASP B 1 504 ? 18 -2.172 -30.844 1 63.75 504 ASP B N 1
ATOM 8081 C CA . ASP B 1 504 ? 19.094 -1.206 -30.922 1 63.75 504 ASP B CA 1
ATOM 8082 C C . ASP B 1 504 ? 18.75 -0.067 -31.875 1 63.75 504 ASP B C 1
ATOM 8084 O O . ASP B 1 504 ? 19.094 1.09 -31.625 1 63.75 504 ASP B O 1
ATOM 8088 N N . ALA B 1 505 ? 18.031 -0.45 -32.938 1 58.88 505 ALA B N 1
ATOM 8089 C CA . ALA B 1 505 ? 17.781 0.534 -34 1 58.88 505 ALA B CA 1
ATOM 8090 C C . ALA B 1 505 ? 16.594 1.43 -33.625 1 58.88 505 ALA B C 1
ATOM 8092 O O . ALA B 1 505 ? 16.641 2.641 -33.875 1 58.88 505 ALA B O 1
ATOM 8093 N N . TYR B 1 506 ? 15.555 0.83 -33 1 60.75 506 TYR B N 1
ATOM 8094 C CA . TYR B 1 506 ? 14.328 1.611 -32.938 1 60.75 506 TYR B CA 1
ATOM 8095 C C . TYR B 1 506 ? 13.914 1.812 -31.469 1 60.75 506 TYR B C 1
ATOM 8097 O O . TYR B 1 506 ? 13.43 2.883 -31.094 1 60.75 506 TYR B O 1
ATOM 8105 N N . MET B 1 507 ? 14.211 0.858 -30.766 1 67.81 507 MET B N 1
ATOM 8106 C CA . MET B 1 507 ? 13.578 0.897 -29.453 1 67.81 507 MET B CA 1
ATOM 8107 C C . MET B 1 507 ? 14.469 1.628 -28.453 1 67.81 507 MET B C 1
ATOM 8109 O O . MET B 1 507 ? 14.008 2.521 -27.734 1 67.81 507 MET B O 1
ATOM 8113 N N . ARG B 1 508 ? 15.773 1.324 -28.453 1 69.06 508 ARG B N 1
ATOM 8114 C CA . ARG B 1 508 ? 16.688 1.871 -27.469 1 69.06 508 ARG B CA 1
ATOM 8115 C C . ARG B 1 508 ? 16.797 3.387 -27.594 1 69.06 508 ARG B C 1
ATOM 8117 O O . ARG B 1 508 ? 16.812 4.102 -26.594 1 69.06 508 ARG B O 1
ATOM 8124 N N . PRO B 1 509 ? 16.891 3.826 -28.828 1 65.44 509 PRO B N 1
ATOM 8125 C CA . PRO B 1 509 ? 17.016 5.285 -28.922 1 65.44 509 PRO B CA 1
ATOM 8126 C C . PRO B 1 509 ? 15.766 6.012 -28.422 1 65.44 509 PRO B C 1
ATOM 8128 O O . PRO B 1 509 ? 15.859 7.148 -27.953 1 65.44 509 PRO B O 1
ATOM 8131 N N . ILE B 1 510 ? 14.641 5.34 -28.469 1 63.91 510 ILE B N 1
ATOM 8132 C CA . ILE B 1 510 ? 13.391 6.008 -28.125 1 63.91 510 ILE B CA 1
ATOM 8133 C C . ILE B 1 510 ? 13.07 5.766 -26.656 1 63.91 510 ILE B C 1
ATOM 8135 O O . ILE B 1 510 ? 12.633 6.676 -25.953 1 63.91 510 ILE B O 1
ATOM 8139 N N . PHE B 1 511 ? 13.328 4.551 -26.141 1 67.62 511 PHE B N 1
ATOM 8140 C CA . PHE B 1 511 ? 12.82 4.184 -24.828 1 67.62 511 PHE B CA 1
ATOM 8141 C C . PHE B 1 511 ? 13.961 4.027 -23.828 1 67.62 511 PHE B C 1
ATOM 8143 O O . PHE B 1 511 ? 13.719 3.873 -22.625 1 67.62 511 PHE B O 1
ATOM 8150 N N . GLY B 1 512 ? 15.109 4.062 -24.203 1 58.09 512 GLY B N 1
ATOM 8151 C CA . GLY B 1 512 ? 16.266 3.9 -23.328 1 58.09 512 GLY B CA 1
ATOM 8152 C C . GLY B 1 512 ? 16.734 2.463 -23.234 1 58.09 512 GLY B C 1
ATOM 8153 O O . GLY B 1 512 ? 16 1.535 -23.578 1 58.09 512 GLY B O 1
ATOM 8154 N N . GLY B 1 513 ? 18 2.096 -23.031 1 63.94 513 GLY B N 1
ATOM 8155 C CA . GLY B 1 513 ? 18.531 0.748 -22.906 1 63.94 513 GLY B CA 1
ATOM 8156 C C . GLY B 1 513 ? 20.031 0.717 -22.688 1 63.94 513 GLY B C 1
ATOM 8157 O O . GLY B 1 513 ? 20.672 1.765 -22.641 1 63.94 513 GLY B O 1
ATOM 8158 N N . PRO B 1 514 ? 20.516 -0.531 -22.297 1 58.5 514 PRO B N 1
ATOM 8159 C CA . PRO B 1 514 ? 21.969 -0.631 -22.078 1 58.5 514 PRO B CA 1
ATOM 8160 C C . PRO B 1 514 ? 22.781 -0.204 -23.281 1 58.5 514 PRO B C 1
ATOM 8162 O O . PRO B 1 514 ? 22.375 -0.445 -24.422 1 58.5 514 PRO B O 1
ATOM 8165 N N . VAL B 1 515 ? 23.531 0.877 -23.188 1 49.62 515 VAL B N 1
ATOM 8166 C CA . VAL B 1 515 ? 24.422 1.31 -24.266 1 49.62 515 VAL B CA 1
ATOM 8167 C C . VAL B 1 515 ? 25.438 0.216 -24.562 1 49.62 515 VAL B C 1
ATOM 8169 O O . VAL B 1 515 ? 26.172 -0.215 -23.672 1 49.62 515 VAL B O 1
ATOM 8172 N N . THR B 1 516 ? 25.109 -0.755 -25.344 1 44.06 516 THR B N 1
ATOM 8173 C CA . THR B 1 516 ? 26.172 -1.655 -25.781 1 44.06 516 THR B CA 1
ATOM 8174 C C . THR B 1 516 ? 27.328 -0.872 -26.406 1 44.06 516 THR B C 1
ATOM 8176 O O . THR B 1 516 ? 27.109 -0.096 -27.344 1 44.06 516 THR B O 1
ATOM 8179 N N . SER B 1 517 ? 28.328 -0.531 -25.688 1 37.06 517 SER B N 1
ATOM 8180 C CA . SER B 1 517 ? 29.531 -0.137 -26.422 1 37.06 517 SER B CA 1
ATOM 8181 C C . SER B 1 517 ? 29.734 -1.023 -27.641 1 37.06 517 SER B C 1
ATOM 8183 O O . SER B 1 517 ? 29.453 -2.225 -27.594 1 37.06 517 SER B O 1
ATOM 8185 N N . GLN B 1 518 ? 29.766 -0.484 -28.875 1 35.44 518 GLN B N 1
ATOM 8186 C CA . GLN B 1 518 ? 30.141 -1.037 -30.172 1 35.44 518 GLN B CA 1
ATOM 8187 C C . GLN B 1 518 ? 31.172 -2.15 -30.016 1 35.44 518 GLN B C 1
ATOM 8189 O O . GLN B 1 518 ? 31.438 -2.896 -30.969 1 35.44 518 GLN B O 1
ATOM 8194 N N . SER B 1 519 ? 32.094 -2.23 -28.969 1 33.25 519 SER B N 1
ATOM 8195 C CA . SER B 1 519 ? 33.281 -3.061 -29.172 1 33.25 519 SER B CA 1
ATOM 8196 C C . SER B 1 519 ? 32.938 -4.543 -29.062 1 33.25 519 SER B C 1
ATOM 8198 O O . SER B 1 519 ? 33.781 -5.402 -29.344 1 33.25 519 SER B O 1
ATOM 8200 N N . GLU B 1 520 ? 32.031 -5.023 -28.078 1 31.84 520 GLU B N 1
ATOM 8201 C CA . GLU B 1 520 ? 32.094 -6.461 -27.812 1 31.84 520 GLU B CA 1
ATOM 8202 C C . GLU B 1 520 ? 31.203 -7.234 -28.766 1 31.84 520 GLU B C 1
ATOM 8204 O O . GLU B 1 520 ? 30.141 -7.715 -28.375 1 31.84 520 GLU B O 1
ATOM 8209 N N . CYS B 1 521 ? 30.812 -6.805 -29.859 1 25.17 521 CYS B N 1
ATOM 8210 C CA . CYS B 1 521 ? 30.484 -7.844 -30.828 1 25.17 521 CYS B CA 1
ATOM 8211 C C . CYS B 1 521 ? 31.734 -8.625 -31.234 1 25.17 521 CYS B C 1
ATOM 8213 O O . CYS B 1 521 ? 32.781 -8.031 -31.531 1 25.17 521 CYS B O 1
#

Radius of gyration: 32.48 Å; Cα contacts (8 Å, |Δi|>4): 1326; chains: 2; bounding box: 80×82×98 Å

Sequence (1042 aa):
MVVSEYVRNLGSDHEQVVPVTMFVAVLCLCLVIGHLLEENRCVNESIIAILIGCIAGTIILLLSKGKSSHILTFNEELFFIYLLPPIIFNAGFQVKKKQFFQNFLTIMSFGVIGVFISAIIITAGSWWLFPKLGFVGLTARDYVAVGTIFSSTDTVCTLQVLHQDETPLLYSLVFGEGVVNDATTVVLFNAVQKLDISRIDSRTALHVIGDFFYLFLASTALGITAGLVTSYVLKTLTFGRHSSVREIALMILMAYLSYILAELLQLSGILTVFFCGILMSHYAWHNLSENSRITTRHLFATMSFIAETFIFLFVGMDALDIEMWRMTKLSFGTSMSIYSTLILLILLGRAAFVFPLSVLSNHMNRRAKRTSVITFKHQIIIWWAGLMRGAVSIALAFKQFTYSGVTSDPINATMIIDTIVIVLFSTLVFGFLTKPLISYLIPHHETIKIGQRESSSPREDLNTPLISLEEPTTSNITRAKDSLSMLIERPVCTIHFYWRKFDDAYMRPIFGGPVTSQSECMVVSEYVRNLGSDHEQVVPVTMFVAVLCLCLVIGHLLEENRCVNESIIAILIGCIAGTIILLLSKGKSSHILTFNEELFFIYLLPPIIFNAGFQVKKKQFFQNFLTIMSFGVIGVFISAIIITAGSWWLFPKLGFVGLTARDYVAVGTIFSSTDTVCTLQVLHQDETPLLYSLVFGEGVVNDATTVVLFNAVQKLDISRIDSRTALHVIGDFFYLFLASTALGITAGLVTSYVLKTLTFGRHSSVREIALMILMAYLSYILAELLQLSGILTVFFCGILMSHYAWHNLSENSRITTRHLFATMSFIAETFIFLFVGMDALDIEMWRMTKLSFGTSMSIYSTLILLILLGRAAFVFPLSVLSNHMNRRAKRTSVITFKHQIIIWWAGLMRGAVSIALAFKQFTYSGVTSDPINATMIIDTIVIVLFSTLVFGFLTKPLISYLIPHHETIKIGQRESSSPREDLNTPLISLEEPTTSNITRAKDSLSMLIERPVCTIHFYWRKFDDAYMRPIFGGPVTSQSEC

pLDDT: mean 74.77, std 18.78, range [23.28, 95.94]

Foldseek 3Di:
DCVVVCVVVCCPPPVPPVLVVVLVVLLVVLVVVQVVCVVPLQDHSLLSLLVSLQVQLVVCCVVVVNDFSDSDQDFLVCLLQAQQLLQLLLLLQPDPPVLLLLCVVLLCCCQAVLLVLQLVLQLVLCVPCLVVLPQDDDDSLRSSLLSLLLSQFDLPLLLRQDDCVLCVNLNSNLSSNNLSNLQNSVQLNLLSVVQPCPPVDPVSVVVSVVSSVCLLVVLLVLLLVLLQVLLLCLQVPLPPVAPLVVNLVSLVVSLSVSLVVCVVVVHRSSNSSSSSSNSCSFFVLQSHDPVNNVCNSVVSVVSSVSSSSSLSSNLSSCLVGVVLVVLQPDDPVSLVVSLVSSLVSSLVSLVVRLVVSLVVVQVLCVQLVHPPRCDPLSSVLSSLSGSARGSSSLSSLCVVLHDSSDHPDNSSSSSNSSSSVNNSCSCNVSSSCNNVSCCVSPPPPVSVVVVVVVVPPPPPPVPDPPPPVDDPDPVPVVVVVCVVCCCPRNVSVVVVVVCVVCCVVPRCVSSNGDPPDPPPD/DVVVVCVVVCCPPPVPPVLVVVLVVLLVVLVVVQVVCVVPLQDDSLLSLLVSLQVVLVVCCVVVVNDFSDSDQDFLVCLLQAQQLLQLLLLLQPDPPVLLLLCVVLLCCLQAVLLVLQLVLQLVLCVPCLVVLPQDDDDSLRSSLLSLLLSQFDLPLLLRQDDCVLCVNLNSNLSSNNLSNLLNSVQLNLLSVVDPCPPPDPVSVVVSVVSSVCLLVVLLVLLLVLLQVLLLCLLVVLPPPAPLVVNLVSLVVSLSVSLVVCVVVVHRSSNSSSNSSNSCSFFVLQSHDPVNNVCNSVVSVVSSVSSSSSLSSNLSSCLPGVVLVVLQPDDPVSLVVVLVSSLVSSLVSLVVRLVVSLVVVQVLCVQLVHPPRCDPLSSVLSSLSGSARGSSSLSSLCVVLHDSSDHPDNSSSSSNSSSSVNNSCSCNVSSSCNNVSCCVSPPPVVSVVVVVVVVPPPPPPVPDPPPPVPDDDPPPVVVVVCLVCCCVRNVSVNVVVVCVVCCVPPRCVSRNGDPPDPPPD

Organism: Juglans regia (NCBI:txid51240)

Solvent-accessible surface area (backbone atoms only — not comparable to full-atom values): 53394 Å² total; per-residue (Å²): 104,67,66,54,46,49,51,54,68,47,34,74,90,40,56,70,47,55,44,49,36,52,49,48,49,52,51,51,49,41,56,53,50,38,57,69,40,48,76,40,82,62,53,49,62,63,50,46,22,23,52,50,14,36,50,52,22,50,50,44,19,60,70,47,70,69,71,52,34,62,75,64,79,65,50,57,64,57,42,61,70,63,36,46,51,41,38,41,25,32,53,24,41,66,48,60,60,69,60,40,62,72,41,36,68,56,22,46,44,50,8,45,56,28,34,54,51,17,17,52,44,28,19,54,49,45,65,62,46,34,58,74,60,67,57,76,84,76,51,74,67,49,36,51,47,50,9,32,34,66,36,26,32,29,31,63,63,46,53,72,67,49,47,59,85,78,36,47,66,62,40,37,44,46,50,43,21,28,56,42,17,41,33,42,30,54,45,50,44,52,50,55,71,70,49,73,61,93,60,78,39,78,68,48,56,54,47,47,53,52,49,44,52,48,38,52,52,52,14,41,50,49,7,45,51,48,12,47,50,51,10,30,48,43,47,70,50,54,46,76,90,74,58,53,39,59,56,50,43,48,53,55,48,49,49,50,41,40,23,39,48,24,49,67,70,70,37,37,27,58,43,9,21,24,38,18,19,36,39,26,46,56,17,29,49,62,48,45,54,69,69,32,43,55,24,49,56,46,47,36,47,22,49,19,50,51,33,51,47,49,50,32,22,48,52,21,23,56,68,59,34,52,69,48,55,65,48,34,84,65,54,71,67,46,50,51,48,50,52,51,49,52,54,49,33,46,53,48,19,45,53,66,35,47,56,56,49,46,52,50,45,38,54,56,30,60,73,48,74,48,84,80,68,76,46,72,66,52,48,51,49,50,48,57,34,50,59,17,33,40,68,65,32,49,42,49,40,44,61,72,44,26,62,94,66,45,59,91,44,43,68,37,31,38,53,43,50,51,48,49,50,49,28,49,47,27,37,49,56,52,43,48,46,41,53,61,49,46,49,68,70,55,53,74,72,64,61,61,59,55,58,56,60,67,58,55,54,66,74,75,67,81,64,76,72,78,71,75,73,78,87,82,76,78,57,64,62,58,50,52,50,50,49,49,50,39,50,72,62,37,47,64,62,35,48,50,50,49,45,46,50,46,34,61,69,57,41,26,77,64,26,34,38,82,77,70,68,83,72,83,114,104,67,67,54,46,49,52,53,68,48,34,74,91,38,58,69,47,54,45,50,36,52,50,48,50,51,51,50,50,41,55,54,49,37,58,68,41,47,76,39,82,61,52,50,62,62,51,47,22,24,53,49,15,35,51,51,23,50,51,44,19,62,71,45,70,69,71,52,33,62,74,63,80,64,50,57,65,57,42,62,68,62,38,46,50,42,38,41,25,31,53,23,41,67,48,60,60,68,60,39,62,72,42,36,66,56,21,45,44,50,9,45,56,27,34,54,51,17,16,51,44,28,18,55,49,47,65,63,48,33,57,76,60,68,57,74,84,76,50,74,67,50,36,49,48,50,9,31,34,65,37,27,31,30,30,64,64,46,54,70,68,49,47,59,85,76,37,46,66,61,39,36,44,47,51,44,21,28,56,40,18,42,33,42,30,52,47,50,44,52,50,54,71,69,47,74,63,91,60,80,39,77,70,47,56,55,49,48,52,52,50,46,52,48,37,51,52,53,14,42,50,49,7,43,49,48,12,45,50,52,9,32,49,40,48,64,58,60,41,85,91,75,57,52,40,58,55,49,42,49,53,54,48,51,48,50,40,43,23,40,49,24,49,69,71,70,36,37,28,58,42,10,21,23,38,18,19,37,39,26,45,55,18,28,48,62,46,44,51,69,68,31,43,56,23,50,56,47,46,37,48,21,48,18,51,51,32,49,46,49,48,31,22,48,53,20,23,56,68,61,34,53,70,50,55,64,46,33,86,64,53,70,68,47,50,52,49,49,53,51,49,51,52,48,34,46,53,48,19,46,53,65,36,48,56,58,48,48,52,52,44,39,54,54,30,59,73,50,73,47,84,80,69,77,44,72,66,52,48,50,49,51,49,56,35,50,60,17,32,40,67,66,30,50,42,49,40,43,60,72,42,25,63,94,66,46,60,89,44,43,68,37,30,38,52,43,50,51,47,49,50,49,27,50,48,26,36,50,55,52,42,46,47,41,52,62,49,47,51,68,69,55,55,72,71,63,58,61,58,55,58,56,60,66,59,56,54,68,76,74,66,81,66,71,72,76,74,71,77,72,78,80,76,81,57,66,60,59,50,51,49,52,50,48,51,38,47,72,64,36,47,66,62,34,48,50,49,49,44,48,51,45,33,62,68,57,41,27,79,64,25,34,40,80,78,70,68,83,72,84,113

InterPro domains:
  IPR004709 Na+/H+ exchanger [PR01084] (78-89)
  IPR004709 Na+/H+ exchanger [PR01084] (92-106)
  IPR004709 Na+/H+ exchanger [PR01084] (107-115)
  IPR004709 Na+/H+ exchanger [PR01084] (147-157)
  IPR004709 Na+/H+ exchanger [TIGR00840] (19-454)
  IPR006153 Cation/H+ exchanger, transmembrane domain [PF00999] (27-438)
  IPR018422 Cation/H+ exchanger, CPA1 family [PTHR10110] (11-511)